Protein AF-0000000071470243 (afdb_homodimer)

Solvent-accessible surface area (backbone atoms only — not comparable to full-atom values): 47978 Å² total; per-residue (Å²): 126,78,73,71,72,51,30,79,28,43,21,45,48,42,42,22,93,70,37,24,31,41,36,42,55,81,66,89,77,67,91,73,80,92,50,64,41,38,50,66,58,50,39,47,72,61,40,50,78,47,28,65,69,22,70,52,64,35,25,65,92,39,31,35,19,58,48,28,28,52,49,55,74,66,54,81,39,63,76,78,34,78,59,33,31,39,35,43,82,47,74,35,49,64,67,55,25,61,72,37,33,86,84,31,75,69,44,64,46,27,41,38,38,35,34,32,58,49,84,71,57,77,65,51,73,36,65,67,51,34,52,49,49,33,63,73,39,51,62,87,91,56,61,80,62,58,85,58,40,32,43,50,47,72,69,54,47,50,51,52,53,51,56,60,53,73,52,70,60,40,39,35,40,32,26,42,31,83,78,28,30,77,82,37,46,65,51,29,44,33,50,45,50,29,47,77,72,62,42,41,43,33,36,47,33,56,52,44,24,64,62,45,57,46,69,35,59,63,78,78,55,56,75,55,32,31,67,61,51,50,49,50,52,51,45,48,70,68,51,55,48,94,85,48,77,47,32,30,34,39,38,13,30,28,52,18,13,29,20,49,49,40,36,36,34,73,42,24,59,69,41,72,40,35,33,37,36,27,34,38,41,50,45,43,46,54,55,13,55,51,41,17,58,72,34,70,61,15,48,70,49,50,42,52,52,53,43,51,50,56,53,45,53,49,61,77,31,37,84,39,29,44,77,31,75,73,48,32,68,67,56,50,56,50,45,74,73,62,60,82,46,63,58,52,53,28,40,60,40,54,10,57,77,68,73,41,95,28,24,66,56,40,24,59,48,46,20,39,61,73,48,53,79,39,45,39,42,46,31,40,38,37,39,26,65,37,24,51,62,37,43,59,84,61,66,59,71,58,36,34,67,30,39,39,36,43,32,29,36,23,52,53,22,8,52,67,26,33,39,22,73,88,66,47,47,54,58,33,57,52,53,35,38,55,60,60,53,49,75,51,37,56,48,31,30,33,83,52,45,45,57,85,80,72,80,73,93,76,55,47,48,64,79,121,125,77,74,70,74,49,30,78,28,44,20,45,48,42,42,23,90,70,38,25,31,40,37,43,54,82,68,89,77,69,91,72,80,93,51,64,41,38,50,66,56,50,40,47,72,62,40,49,76,47,29,66,69,22,69,51,64,35,26,66,92,39,33,34,18,58,49,28,29,51,49,55,74,66,55,82,38,64,78,78,34,78,60,33,32,40,35,44,82,46,75,36,48,65,67,55,24,63,70,39,33,87,84,31,75,68,45,64,45,29,40,35,40,36,35,33,60,47,84,71,56,76,65,53,74,36,65,66,52,35,52,51,48,33,63,72,40,52,60,86,93,57,62,80,63,58,86,58,41,33,42,51,48,72,68,55,45,51,51,53,54,53,57,60,54,73,54,71,60,40,38,35,40,32,24,41,31,82,79,28,33,78,84,36,43,68,51,29,44,33,51,44,49,30,47,76,72,61,42,43,43,32,35,46,33,54,53,44,22,65,62,45,57,48,70,36,57,64,77,78,54,56,74,55,32,30,67,60,51,49,50,51,53,52,47,48,70,69,53,56,49,93,86,49,75,48,33,30,34,39,38,13,30,28,52,18,14,29,19,48,48,40,36,35,34,74,41,24,59,72,42,72,40,35,33,36,36,29,33,38,39,50,45,42,46,54,55,11,53,50,40,17,58,72,33,71,64,16,49,71,48,52,41,51,51,54,43,50,49,55,51,45,53,50,61,76,31,38,86,40,28,43,77,30,74,74,48,32,68,67,54,51,57,50,44,74,74,63,61,82,43,64,56,50,52,28,39,61,39,53,10,57,76,66,73,40,94,30,24,66,55,42,25,59,48,46,19,38,60,71,46,52,79,39,44,40,43,46,30,41,38,38,39,25,64,36,22,52,63,39,44,60,82,60,65,59,72,59,34,32,67,29,39,40,36,44,34,29,36,22,52,52,22,8,50,66,25,34,40,24,71,88,66,48,46,55,59,32,57,52,53,35,38,55,62,60,53,50,75,52,37,56,49,30,31,33,82,52,47,45,58,86,80,72,79,74,95,76,57,46,48,68,81,124

Secondary structure (DSSP, 8-state):
-----SSEEEEEEE--SS--EEEBP--SS------EEEHHHHHHHH-GGGSTT-EEE--TT--SHHHHHHHHHH---TTTS--EEEEEEEEE-HHHHHHHTTT-TT--SEEEEEEEEE---GGGGSHHHHHHHHHHHPPTTPPPPPTTEEEPPHHHHHHHHHHHHSS---EEEEE--TT-STTSHHHHHHHHHHHHTT-EEEEEEPTT-SS----SS----TT--HHHHHHHHHHHHHH--SSS---EEEEEETHHHHHHHHHHHHHGGG---SEEEEES--S-HHHHHHHHHHSHHIIIIIHHHHHHHHHHHHHHTHHHHTTSGGG-HHHHHHHHHH--SHHHHIIIIIHHHTT-S-HHHHHHHH-GGGGGGG--S-EEEEEETT-SSS-----HHHHTT-TTEEEEEESS-TTTT-B-TTS-BHHHHHHHHHHHHGGGB--SSGGGSB-TT------SS---/-----SSEEEEEEE--SS--EEEBP--SS------EEEHHHHHHHH-GGGSTT-EEE--TT--SHHHHHHHHHH---TTTS--EEEEEEEEE-HHHHHHHTTT-TT--SEEEEEEEEE---GGGGSHHHHHHHHHHHPPTTPPPPPTTEEEPPHHHHHHHHHHHHSS---EEEEE--TT-STTSHHHHHHHHHHHHTT-EEEEEEPTT-SS----SS----TT--HHHHHHHHHHHHHH--SSS---EEEEEETHHHHHHHHHHHHHGGG---SEEEEES--S-HHHHHHHHHHSHHIIIIIHHHHHHHHHHHHHHTHHHHTTSGGG-HHHHHHHHHH--SHHHHIIIIIHHHTT-S-HHHHHHHH-GGGGGGG--S-EEEEEETT-SSS-----HHHHTT-TTEEEEEESS-TTTT-B-TTS-BHHHHHHHHHHHHGGGB--SSGGGSB-TT------SS---

InterPro domains:
  IPR000073 Alpha/beta hydrolase fold-1 [PF00561] (173-392)
  IPR012020 AB hydrolase 4 family [PIRSF005211] (62-440)
  IPR029058 Alpha/Beta hydrolase fold [G3DSA:3.40.50.1820] (148-436)
  IPR029058 Alpha/Beta hydrolase fold [SSF53474] (165-436)
  IPR050960 AB hydrolase superfamily, subfamily 4 [PTHR10794] (25-437)

Structure (mmCIF, N/CA/C/O backbone):
data_AF-0000000071470243-model_v1
#
loop_
_entity.id
_entity.type
_entity.pdbx_description
1 polymer 'AB hydrolase-1 domain-containing protein'
#
loop_
_atom_site.group_PDB
_atom_site.id
_atom_site.type_symbol
_atom_site.label_atom_id
_atom_site.label_alt_id
_atom_site.label_comp_id
_atom_site.label_asym_id
_atom_site.label_entity_id
_atom_site.label_seq_id
_atom_site.pdbx_PDB_ins_code
_atom_site.Cartn_x
_atom_site.Cartn_y
_atom_site.Cartn_z
_atom_site.occupancy
_atom_site.B_iso_or_equiv
_atom_site.auth_seq_id
_atom_site.auth_comp_id
_atom_site.auth_asym_id
_atom_site.auth_atom_id
_atom_site.pdbx_PDB_model_num
ATOM 1 N N . MET A 1 1 ? -7.582 11.367 -18.688 1 31.56 1 MET A N 1
ATOM 2 C CA . MET A 1 1 ? -8.602 12.414 -18.641 1 31.56 1 MET A CA 1
ATOM 3 C C . MET A 1 1 ? -7.973 13.789 -18.859 1 31.56 1 MET A C 1
ATOM 5 O O . MET A 1 1 ? -6.832 14.031 -18.469 1 31.56 1 MET A O 1
ATOM 9 N N . LEU A 1 2 ? -8.336 14.484 -19.797 1 37.25 2 LEU A N 1
ATOM 10 C CA . LEU A 1 2 ? -7.898 15.867 -19.953 1 37.25 2 LEU A CA 1
ATOM 11 C C . LEU A 1 2 ? -7.855 16.578 -18.609 1 37.25 2 LEU A C 1
ATOM 13 O O . LEU A 1 2 ? -8.742 16.375 -17.766 1 37.25 2 LEU A O 1
ATOM 17 N N . PRO A 1 3 ? -6.738 17.109 -18.234 1 50.72 3 PRO A N 1
ATOM 18 C CA . PRO A 1 3 ? -6.715 17.906 -17.016 1 50.72 3 PRO A CA 1
ATOM 19 C C . PRO A 1 3 ? -7.922 18.828 -16.891 1 50.72 3 PRO A C 1
ATOM 21 O O . PRO A 1 3 ? -8.461 19.297 -17.906 1 50.72 3 PRO A O 1
ATOM 24 N N . ASN A 1 4 ? -8.711 18.625 -15.93 1 57.28 4 ASN A N 1
ATOM 25 C CA . ASN A 1 4 ? -9.812 19.547 -15.68 1 57.28 4 ASN A CA 1
ATOM 26 C C . ASN A 1 4 ? -9.359 21 -15.812 1 57.28 4 ASN A C 1
ATOM 28 O O . ASN A 1 4 ? -8.438 21.438 -15.133 1 57.28 4 ASN A O 1
ATOM 32 N N . TRP A 1 5 ? -9.609 21.562 -17.016 1 68.5 5 TRP A N 1
ATOM 33 C CA . TRP A 1 5 ? -9.328 22.969 -17.297 1 68.5 5 TRP A CA 1
ATOM 34 C C . TRP A 1 5 ? -10.547 23.844 -17.016 1 68.5 5 TRP A C 1
ATOM 36 O O . TRP A 1 5 ? -11.68 23.422 -17.219 1 68.5 5 TRP A O 1
ATOM 46 N N . GLY A 1 6 ? -10.312 24.891 -16.078 1 75 6 GLY A N 1
ATOM 47 C CA . GLY A 1 6 ? -11.359 25.875 -15.875 1 75 6 GLY A CA 1
ATOM 48 C C . GLY A 1 6 ? -11.258 26.594 -14.539 1 75 6 GLY A C 1
ATOM 49 O O . GLY A 1 6 ? -10.203 26.562 -13.898 1 75 6 GLY A O 1
ATOM 50 N N . PHE A 1 7 ? -12.219 27.406 -14.266 1 80.94 7 PHE A N 1
ATOM 51 C CA . PHE A 1 7 ? -12.242 28.156 -13.008 1 80.94 7 PHE A CA 1
ATOM 52 C C . PHE A 1 7 ? -13.539 27.891 -12.25 1 80.94 7 PHE A C 1
ATOM 54 O O . PHE A 1 7 ? -13.773 28.469 -11.188 1 80.94 7 PHE A O 1
ATOM 61 N N . ARG A 1 8 ? -14.406 27.062 -12.852 1 83.12 8 ARG A N 1
ATOM 62 C CA . ARG A 1 8 ? -15.586 26.594 -12.141 1 83.12 8 ARG A CA 1
ATOM 63 C C . ARG A 1 8 ? -15.297 25.312 -11.375 1 83.12 8 ARG A C 1
ATOM 65 O O . ARG A 1 8 ? -14.977 24.281 -11.977 1 83.12 8 ARG A O 1
ATOM 72 N N . ASN A 1 9 ? -15.391 25.453 -10.109 1 90.5 9 ASN A N 1
ATOM 73 C CA . ASN A 1 9 ? -15.016 24.328 -9.242 1 90.5 9 ASN A CA 1
ATOM 74 C C . ASN A 1 9 ? -16.25 23.672 -8.625 1 90.5 9 ASN A C 1
ATOM 76 O O . ASN A 1 9 ? -17.172 24.359 -8.188 1 90.5 9 ASN A O 1
ATOM 80 N N . THR A 1 10 ? -16.344 22.391 -8.703 1 95.38 10 THR A N 1
ATOM 81 C CA . THR A 1 10 ? -17.375 21.594 -8.062 1 95.38 10 THR A CA 1
ATOM 82 C C . THR A 1 10 ? -16.797 20.703 -6.969 1 95.38 10 THR A C 1
ATOM 84 O O . THR A 1 10 ? -15.742 20.094 -7.16 1 95.38 10 THR A O 1
ATOM 87 N N . VAL A 1 11 ? -17.484 20.656 -5.852 1 97.06 11 VAL A N 1
ATOM 88 C CA . VAL A 1 11 ? -17.062 19.844 -4.723 1 97.06 11 VAL A CA 1
ATOM 89 C C . VAL A 1 11 ? -17.859 18.531 -4.703 1 97.06 11 VAL A C 1
ATOM 91 O O . VAL A 1 11 ? -19.078 18.547 -4.898 1 97.06 11 VAL A O 1
ATOM 94 N N . HIS A 1 12 ? -17.172 17.453 -4.59 1 97.88 12 HIS A N 1
ATOM 95 C CA . HIS A 1 12 ? -17.75 16.141 -4.379 1 97.88 12 HIS A CA 1
ATOM 96 C C . HIS A 1 12 ? -17.5 15.633 -2.961 1 97.88 12 HIS A C 1
ATOM 98 O O . HIS A 1 12 ? -16.344 15.5 -2.541 1 97.88 12 HIS A O 1
ATOM 104 N N . SER A 1 13 ? -18.594 15.398 -2.24 1 98.06 13 SER A N 1
ATOM 105 C CA . SER A 1 13 ? -18.438 14.961 -0.854 1 98.06 13 SER A CA 1
ATOM 106 C C . SER A 1 13 ? -18.547 13.445 -0.734 1 98.06 13 SER A C 1
ATOM 108 O O . SER A 1 13 ? -19.297 12.812 -1.481 1 98.06 13 SER A O 1
ATOM 110 N N . TYR A 1 14 ? -17.75 12.859 0.129 1 98.31 14 TYR A N 1
ATOM 111 C CA . TYR A 1 14 ? -17.75 11.438 0.448 1 98.31 14 TYR A CA 1
ATOM 112 C C . TYR A 1 14 ? -17.844 11.219 1.952 1 98.31 14 TYR A C 1
ATOM 114 O O . TYR A 1 14 ? -17.094 11.82 2.725 1 98.31 14 TYR A O 1
ATOM 122 N N . HIS A 1 15 ? -18.781 10.453 2.434 1 98 15 HIS A N 1
ATOM 123 C CA . HIS A 1 15 ? -18.969 10.062 3.824 1 98 15 HIS A CA 1
ATOM 124 C C . HIS A 1 15 ? -19.844 8.812 3.93 1 98 15 HIS A C 1
ATOM 126 O O . HIS A 1 15 ? -20.5 8.43 2.965 1 98 15 HIS A O 1
ATOM 132 N N . ALA A 1 16 ? -19.797 8.18 5.07 1 97.31 16 ALA A N 1
ATOM 133 C CA . ALA A 1 16 ? -20.578 6.969 5.293 1 97.31 16 ALA A CA 1
ATOM 134 C C . ALA A 1 16 ? -22.078 7.266 5.277 1 97.31 16 ALA A C 1
ATOM 136 O O . ALA A 1 16 ? -22.484 8.398 5.527 1 97.31 16 ALA A O 1
ATOM 137 N N . GLU A 1 17 ? -22.859 6.289 4.969 1 95.44 17 GLU A N 1
ATOM 138 C CA . GLU A 1 17 ? -24.312 6.402 5.02 1 95.44 17 GLU A CA 1
ATOM 139 C C . GLU A 1 17 ? -24.797 6.711 6.434 1 95.44 17 GLU A C 1
ATOM 141 O O . GLU A 1 17 ? -25.766 7.445 6.617 1 95.44 17 GLU A O 1
ATOM 146 N N . ASN A 1 18 ? -24.125 6.117 7.406 1 96.12 18 ASN A N 1
ATOM 147 C CA . ASN A 1 18 ? -24.438 6.336 8.812 1 96.12 18 ASN A CA 1
ATOM 148 C C . ASN A 1 18 ? -23.25 6.918 9.57 1 96.12 18 ASN A C 1
ATOM 150 O O . ASN A 1 18 ? -22.594 6.219 10.344 1 96.12 18 ASN A O 1
ATOM 154 N N . PRO A 1 19 ? -23.047 8.164 9.422 1 98.06 19 PRO A N 1
ATOM 155 C CA . PRO A 1 19 ? -21.938 8.797 10.133 1 98.06 19 PRO A CA 1
ATOM 156 C C . PRO A 1 19 ? -22.156 8.852 11.641 1 98.06 19 PRO A C 1
ATOM 158 O O . PRO A 1 19 ? -23.234 8.508 12.125 1 98.06 19 PRO A O 1
ATOM 161 N N . ILE A 1 20 ? -21.156 9.211 12.344 1 98.38 20 ILE A N 1
ATOM 162 C CA . ILE A 1 20 ? -21.234 9.406 13.781 1 98.38 20 ILE A CA 1
ATOM 163 C C . ILE A 1 20 ? -22.25 10.508 14.102 1 98.38 20 ILE A C 1
ATOM 165 O O . ILE A 1 20 ? -22.578 11.32 13.234 1 98.38 20 ILE A O 1
ATOM 169 N N . GLU A 1 21 ? -22.688 10.484 15.32 1 98.25 21 GLU A N 1
ATOM 170 C CA . GLU A 1 21 ? -23.594 11.516 15.82 1 98.25 21 GLU A CA 1
ATOM 171 C C . GLU A 1 21 ? -22.922 12.359 16.906 1 98.25 21 GLU A C 1
ATOM 173 O O . GLU A 1 21 ? -22.203 11.828 17.75 1 98.25 21 GLU A O 1
ATOM 178 N N . LEU A 1 22 ? -23.109 13.641 16.797 1 97.88 22 LEU A N 1
ATOM 179 C CA . LEU A 1 22 ? -22.516 14.609 17.703 1 97.88 22 LEU A CA 1
ATOM 180 C C . LEU A 1 22 ? -23.562 15.156 18.672 1 97.88 22 LEU A C 1
ATOM 182 O O . LEU A 1 22 ? -24.562 15.719 18.25 1 97.88 22 LEU A O 1
ATOM 186 N N . PRO A 1 23 ? -23.344 15.016 19.984 1 96.44 23 PRO A N 1
ATOM 187 C CA . PRO A 1 23 ? -24.25 15.656 20.938 1 96.44 23 PRO A CA 1
ATOM 188 C C . PRO A 1 23 ? -24.188 17.188 20.875 1 96.44 23 PRO A C 1
ATOM 190 O O . PRO A 1 23 ? -23.109 17.75 20.781 1 96.44 23 PRO A O 1
ATOM 193 N N . LEU A 1 24 ? -25.328 17.844 20.906 1 95.12 24 LEU A N 1
ATOM 194 C CA . LEU A 1 24 ? -25.406 19.312 20.875 1 95.12 24 LEU A CA 1
ATOM 195 C C . LEU A 1 24 ? -25.469 19.875 22.281 1 95.12 24 LEU A C 1
ATOM 197 O O . LEU A 1 24 ? -25.984 19.219 23.203 1 95.12 24 LEU A O 1
ATOM 201 N N . LYS A 1 25 ? -24.859 21.109 22.453 1 90.06 25 LYS A N 1
ATOM 202 C CA . LYS A 1 25 ? -24.969 21.797 23.75 1 90.06 25 LYS A CA 1
ATOM 203 C C . LYS A 1 25 ? -26.406 22.219 24.031 1 90.06 25 LYS A C 1
ATOM 205 O O . LYS A 1 25 ? -27.141 22.594 23.109 1 90.06 25 LYS A O 1
ATOM 210 N N . SER A 1 26 ? -26.953 21.844 25.312 1 77.56 26 SER A N 1
ATOM 211 C CA . SER A 1 26 ? -28.312 22.156 25.734 1 77.56 26 SER A CA 1
ATOM 212 C C . SER A 1 26 ? -28.562 23.656 25.75 1 77.56 26 SER A C 1
ATOM 214 O O . SER A 1 26 ? -27.703 24.422 26.203 1 77.56 26 SER A O 1
ATOM 216 N N . SER A 1 27 ? -29.297 24.281 25 1 59.91 27 SER A N 1
ATOM 217 C CA . SER A 1 27 ? -29.766 25.656 25.203 1 59.91 27 SER A CA 1
ATOM 218 C C . SER A 1 27 ? -30.594 25.766 26.484 1 59.91 27 SER A C 1
ATOM 220 O O . SER A 1 27 ? -31.219 24.797 26.906 1 59.91 27 SER A O 1
ATOM 222 N N . ASN A 1 28 ? -30.312 26.797 27.578 1 52.66 28 ASN A N 1
ATOM 223 C CA . ASN A 1 28 ? -31.062 27.062 28.812 1 52.66 28 ASN A CA 1
ATOM 224 C C . ASN A 1 28 ? -32.531 26.734 28.641 1 52.66 28 ASN A C 1
ATOM 226 O O . ASN A 1 28 ? -33.281 26.703 29.625 1 52.66 28 ASN A O 1
ATOM 230 N N . ASP A 1 29 ? -33.281 27.375 27.828 1 47.31 29 ASP A N 1
ATOM 231 C CA . ASP A 1 29 ? -34.75 27.406 27.984 1 47.31 29 ASP A CA 1
ATOM 232 C C . ASP A 1 29 ? -35.312 25.984 28.047 1 47.31 29 ASP A C 1
ATOM 234 O O . ASP A 1 29 ? -36.469 25.781 28.469 1 47.31 29 ASP A O 1
ATOM 238 N N . CYS A 1 30 ? -35.625 25.312 27.016 1 38.72 30 CYS A N 1
ATOM 239 C CA . CYS A 1 30 ? -36.625 24.25 26.922 1 38.72 30 CYS A CA 1
ATOM 240 C C . CYS A 1 30 ? -36.094 22.953 27.5 1 38.72 30 CYS A C 1
ATOM 242 O O . CYS A 1 30 ? -34.938 22.578 27.281 1 38.72 30 CYS A O 1
ATOM 244 N N . ALA A 1 31 ? -36.75 22.344 28.516 1 43.44 31 ALA A N 1
ATOM 245 C CA . ALA A 1 31 ? -36.781 21.062 29.219 1 43.44 31 ALA A CA 1
ATOM 246 C C . ALA A 1 31 ? -36.25 19.938 28.328 1 43.44 31 ALA A C 1
ATOM 248 O O . ALA A 1 31 ? -36.312 18.766 28.703 1 43.44 31 ALA A O 1
ATOM 249 N N . SER A 1 32 ? -36.438 19.938 26.953 1 45.91 32 SER A N 1
ATOM 250 C CA . SER A 1 32 ? -36.594 18.641 26.297 1 45.91 32 SER A CA 1
ATOM 251 C C . SER A 1 32 ? -35.219 17.969 26.125 1 45.91 32 SER A C 1
ATOM 253 O O . SER A 1 32 ? -34.188 18.609 26.234 1 45.91 32 SER A O 1
ATOM 255 N N . GLY A 1 33 ? -35.031 16.641 25.531 1 52.22 33 GLY A N 1
ATOM 256 C CA . GLY A 1 33 ? -34.188 15.484 25.344 1 52.22 33 GLY A CA 1
ATOM 257 C C . GLY A 1 33 ? -32.906 15.805 24.594 1 52.22 33 GLY A C 1
ATOM 258 O O . GLY A 1 33 ? -32.812 16.844 23.938 1 52.22 33 GLY A O 1
ATOM 259 N N . ASN A 1 34 ? -31.625 15.242 24.969 1 64.94 34 ASN A N 1
ATOM 260 C CA . ASN A 1 34 ? -30.266 15.25 24.453 1 64.94 34 ASN A CA 1
ATOM 261 C C . ASN A 1 34 ? -30.25 15.188 22.922 1 64.94 34 ASN A C 1
ATOM 263 O O . ASN A 1 34 ? -30.531 14.141 22.328 1 64.94 34 ASN A O 1
ATOM 267 N N . SER A 1 35 ? -30.203 16.359 22.203 1 89.94 35 SER A N 1
ATOM 268 C CA . SER A 1 35 ? -30.234 16.453 20.75 1 89.94 35 SER A CA 1
ATOM 269 C C . SER A 1 35 ? -28.891 16.094 20.141 1 89.94 35 SER A C 1
ATOM 271 O O . SER A 1 35 ? -27.844 16.328 20.734 1 89.94 35 SER A O 1
ATOM 273 N N . VAL A 1 36 ? -28.859 15.289 19.188 1 95.56 36 VAL A N 1
ATOM 274 C CA . VAL A 1 36 ? -27.672 14.883 18.453 1 95.56 36 VAL A CA 1
ATOM 275 C C . VAL A 1 36 ? -27.828 15.266 16.969 1 95.56 36 VAL A C 1
ATOM 277 O O . VAL A 1 36 ? -28.938 15.508 16.5 1 95.56 36 VAL A O 1
ATOM 280 N N . VAL A 1 37 ? -26.766 15.484 16.344 1 97.12 37 VAL A N 1
ATOM 281 C CA . VAL A 1 37 ? -26.75 15.734 14.906 1 97.12 37 VAL A CA 1
ATOM 282 C C . VAL A 1 37 ? -25.703 14.844 14.242 1 97.12 37 VAL A C 1
ATOM 284 O O . VAL A 1 37 ? -24.625 14.633 14.789 1 97.12 37 VAL A O 1
ATOM 287 N N . SER A 1 38 ? -26.031 14.266 13.133 1 98.06 38 SER A N 1
ATOM 288 C CA . SER A 1 38 ? -25.062 13.453 12.406 1 98.06 38 SER A CA 1
ATOM 289 C C . SER A 1 38 ? -23.984 14.312 11.758 1 98.06 38 SER A C 1
ATOM 291 O O . SER A 1 38 ? -24.25 15.469 11.406 1 98.06 38 SER A O 1
ATOM 293 N N . LEU A 1 39 ? -22.828 13.781 11.555 1 98.38 39 LEU A N 1
ATOM 294 C CA . LEU A 1 39 ? -21.688 14.539 11.055 1 98.38 39 LEU A CA 1
ATOM 295 C C . LEU A 1 39 ? -22 15.148 9.695 1 98.38 39 LEU A C 1
ATOM 297 O O . LEU A 1 39 ? -21.625 16.297 9.422 1 98.38 39 LEU A O 1
ATOM 301 N N . ASP A 1 40 ? -22.672 14.344 8.812 1 98 40 ASP A N 1
ATOM 302 C CA . ASP A 1 40 ? -22.984 14.852 7.48 1 98 40 ASP A CA 1
ATOM 303 C C . ASP A 1 40 ? -23.953 16.031 7.559 1 98 40 ASP A C 1
ATOM 305 O O . ASP A 1 40 ? -23.797 17.031 6.855 1 98 40 ASP A O 1
ATOM 309 N N . LYS A 1 41 ? -24.922 15.953 8.453 1 97.69 41 LYS A N 1
ATOM 310 C CA . LYS A 1 41 ? -25.875 17.047 8.625 1 97.69 41 LYS A CA 1
ATOM 311 C C . LYS A 1 41 ? -25.219 18.234 9.305 1 97.69 41 LYS A C 1
ATOM 313 O O . LYS A 1 41 ? -25.547 19.391 9 1 97.69 41 LYS A O 1
ATOM 318 N N . PHE A 1 42 ? -24.391 17.938 10.281 1 97.62 42 PHE A N 1
ATOM 319 C CA . PHE A 1 42 ? -23.609 19 10.922 1 97.62 42 PHE A CA 1
ATOM 320 C C . PHE A 1 42 ? -22.844 19.812 9.883 1 97.62 42 PHE A C 1
ATOM 322 O O . PHE A 1 42 ? -22.859 21.047 9.922 1 97.62 42 PHE A O 1
ATOM 329 N N . VAL A 1 43 ? -22.156 19.125 8.844 1 98.06 43 VAL A N 1
ATOM 330 C CA . VAL A 1 43 ? -21.375 19.781 7.797 1 98.06 43 VAL A CA 1
ATOM 331 C C . VAL A 1 43 ? -22.312 20.531 6.848 1 98.06 43 VAL A C 1
ATOM 333 O O . VAL A 1 43 ? -22.047 21.672 6.492 1 98.06 43 VAL A O 1
ATOM 336 N N . GLU A 1 44 ? -23.344 19.938 6.473 1 96.81 44 GLU A N 1
ATOM 337 C CA . GLU A 1 44 ? -24.281 20.547 5.531 1 96.81 44 GLU A CA 1
ATOM 338 C C . GLU A 1 44 ? -24.859 21.844 6.086 1 96.81 44 GLU A C 1
ATOM 340 O O . GLU A 1 44 ? -25.047 22.812 5.348 1 96.81 44 GLU A O 1
ATOM 345 N N . LYS A 1 45 ? -25.141 21.828 7.332 1 96.81 45 LYS A N 1
ATOM 346 C CA . LYS A 1 45 ? -25.734 22.984 7.984 1 96.81 45 LYS A CA 1
ATOM 347 C C . LYS A 1 45 ? -24.719 24.109 8.141 1 96.81 45 LYS A C 1
ATOM 349 O O . LYS A 1 45 ? -25.016 25.266 7.848 1 96.81 45 LYS A O 1
ATOM 354 N N . ASN A 1 46 ? -23.547 23.797 8.547 1 97.69 46 ASN A N 1
ATOM 355 C CA . ASN A 1 46 ? -22.609 24.797 9.016 1 97.69 46 ASN A CA 1
ATOM 356 C C . ASN A 1 46 ? -21.594 25.172 7.938 1 97.69 46 ASN A C 1
ATOM 358 O O . ASN A 1 46 ? -21.016 26.266 7.973 1 97.69 46 ASN A O 1
ATOM 362 N N . ILE A 1 47 ? -21.344 24.281 7.012 1 98.19 47 ILE A N 1
ATOM 363 C CA . ILE A 1 47 ? -20.328 24.5 5.98 1 98.19 47 ILE A CA 1
ATOM 364 C C . ILE A 1 47 ? -20.891 24.094 4.621 1 98.19 47 ILE A C 1
ATOM 366 O O . ILE A 1 47 ? -20.344 23.203 3.957 1 98.19 47 ILE A O 1
ATOM 370 N N . PRO A 1 48 ? -21.844 24.688 4.121 1 97.06 48 PRO A N 1
ATOM 371 C CA . PRO A 1 48 ? -22.484 24.312 2.859 1 97.06 48 PRO A CA 1
ATOM 372 C C . PRO A 1 48 ? -21.531 24.359 1.672 1 97.06 48 PRO A C 1
ATOM 374 O O . PRO A 1 48 ? -21.781 23.75 0.636 1 97.06 48 PRO A O 1
ATOM 377 N N . GLU A 1 49 ? -20.422 25.047 1.793 1 96.69 49 GLU A N 1
ATOM 378 C CA . GLU A 1 49 ? -19.438 25.203 0.731 1 96.69 49 GLU A CA 1
ATOM 379 C C . GLU A 1 49 ? -18.797 23.859 0.374 1 96.69 49 GLU A C 1
ATOM 381 O O . GLU A 1 49 ? -18.156 23.734 -0.671 1 96.69 49 GLU A O 1
ATOM 386 N N . ILE A 1 50 ? -18.938 22.859 1.293 1 97.94 50 ILE A N 1
ATOM 387 C CA . ILE A 1 50 ? -18.266 21.594 1.01 1 97.94 50 ILE A CA 1
ATOM 388 C C . ILE A 1 50 ? -19.312 20.484 0.883 1 97.94 50 ILE A C 1
ATOM 390 O O . ILE A 1 50 ? -18.969 19.297 0.896 1 97.94 50 ILE A O 1
ATOM 394 N N . LYS A 1 51 ? -20.594 20.812 0.826 1 97.25 51 LYS A N 1
ATOM 395 C CA . LYS A 1 51 ? -21.594 19.797 0.545 1 97.25 51 LYS A CA 1
ATOM 396 C C . LYS A 1 51 ? -21.453 19.266 -0.875 1 97.25 51 LYS A C 1
ATOM 398 O O . LYS A 1 51 ? -20.844 19.906 -1.73 1 97.25 51 LYS A O 1
ATOM 403 N N . ASP A 1 52 ? -21.953 18.078 -1.089 1 97.19 52 ASP A N 1
ATOM 404 C CA . ASP A 1 52 ? -21.875 17.469 -2.418 1 97.19 52 ASP A CA 1
ATOM 405 C C . ASP A 1 52 ? -22.547 18.375 -3.461 1 97.19 52 ASP A C 1
ATOM 407 O O . ASP A 1 52 ? -23.672 18.812 -3.264 1 97.19 52 ASP A O 1
ATOM 411 N N . GLY A 1 53 ? -21.828 18.672 -4.488 1 96.31 53 GLY A N 1
ATOM 412 C CA . GLY A 1 53 ? -22.359 19.469 -5.578 1 96.31 53 GLY A CA 1
ATOM 413 C C . GLY A 1 53 ? -22.141 20.969 -5.383 1 96.31 53 GLY A C 1
ATOM 414 O O . GLY A 1 53 ? -22.453 21.766 -6.262 1 96.31 53 GLY A O 1
ATOM 415 N N . ALA A 1 54 ? -21.594 21.344 -4.23 1 96.5 54 ALA A N 1
ATOM 416 C CA . ALA A 1 54 ? -21.312 22.75 -4.027 1 96.5 54 ALA A CA 1
ATOM 417 C C . ALA A 1 54 ? -20.344 23.281 -5.094 1 96.5 54 ALA A C 1
ATOM 419 O O . ALA A 1 54 ? -19.422 22.578 -5.508 1 96.5 54 ALA A O 1
ATOM 420 N N . ARG A 1 55 ? -20.625 24.547 -5.539 1 93.31 55 ARG A N 1
ATOM 421 C CA . ARG A 1 55 ? -19.828 25.156 -6.594 1 93.31 55 ARG A CA 1
ATOM 422 C C . ARG A 1 55 ? -19.219 26.484 -6.137 1 93.31 55 ARG A C 1
ATOM 424 O O . ARG A 1 55 ? -19.828 27.188 -5.324 1 93.31 55 ARG A O 1
ATOM 431 N N . HIS A 1 56 ? -18.047 26.719 -6.473 1 89.75 56 HIS A N 1
ATOM 432 C CA . HIS A 1 56 ? -17.406 28.016 -6.258 1 89.75 56 HIS A CA 1
ATOM 433 C C . HIS A 1 56 ? -16.438 28.344 -7.391 1 89.75 56 HIS A C 1
ATOM 435 O O . HIS A 1 56 ? -16.062 27.469 -8.172 1 89.75 56 HIS A O 1
ATOM 441 N N . TYR A 1 57 ? -16.078 29.625 -7.484 1 89.06 57 TYR A N 1
ATOM 442 C CA . TYR A 1 57 ? -15.195 30.078 -8.555 1 89.06 57 TYR A CA 1
ATOM 443 C C . TYR A 1 57 ? -13.766 30.234 -8.062 1 89.06 57 TYR A C 1
ATOM 445 O O . TYR A 1 57 ? -13.539 30.703 -6.941 1 89.06 57 TYR A O 1
ATOM 453 N N . LEU A 1 58 ? -12.867 29.922 -8.953 1 89.88 58 LEU A N 1
ATOM 454 C CA . LEU A 1 58 ? -11.445 30.156 -8.719 1 89.88 58 LEU A CA 1
ATOM 455 C C . LEU A 1 58 ? -10.906 31.234 -9.641 1 89.88 58 LEU A C 1
ATOM 457 O O . LEU A 1 58 ? -11.625 31.719 -10.523 1 89.88 58 LEU A O 1
ATOM 461 N N . LYS A 1 59 ? -9.719 31.625 -9.328 1 87.19 59 LYS A N 1
ATOM 462 C CA . LYS A 1 59 ? -9.102 32.656 -10.164 1 87.19 59 LYS A CA 1
ATOM 463 C C . LYS A 1 59 ? -8.922 32.156 -11.594 1 87.19 59 LYS A C 1
ATOM 465 O O . LYS A 1 59 ? -8.188 31.203 -11.844 1 87.19 59 LYS A O 1
ATOM 470 N N . PRO A 1 60 ? -9.445 32.812 -12.57 1 82.62 60 PRO A N 1
ATOM 471 C CA . PRO A 1 60 ? -9.469 32.312 -13.945 1 82.62 60 PRO A CA 1
ATOM 472 C C . PRO A 1 60 ? -8.078 32.219 -14.57 1 82.62 60 PRO A C 1
ATOM 474 O O . PRO A 1 60 ? -7.848 31.391 -15.445 1 82.62 60 PRO A O 1
ATOM 477 N N . THR A 1 61 ? -7.164 33.062 -14.141 1 79.12 61 THR A N 1
ATOM 478 C CA . THR A 1 61 ? -5.828 33.031 -14.727 1 79.12 61 THR A CA 1
ATOM 479 C C . THR A 1 61 ? -5.043 31.828 -14.266 1 79.12 61 THR A C 1
ATOM 481 O O . THR A 1 61 ? -4 31.5 -14.844 1 79.12 61 THR A O 1
ATOM 484 N N . LEU A 1 62 ? -5.531 31.172 -13.273 1 78.75 62 LEU A N 1
ATOM 485 C CA . LEU A 1 62 ? -4.902 29.969 -12.734 1 78.75 62 LEU A CA 1
ATOM 486 C C . LEU A 1 62 ? -5.746 28.734 -13.031 1 78.75 62 LEU A C 1
ATOM 488 O O . LEU A 1 62 ? -6.254 28.094 -12.109 1 78.75 62 LEU A O 1
ATOM 492 N N . PHE A 1 63 ? -5.746 28.328 -14.188 1 77.5 63 PHE A N 1
ATOM 493 C CA . PHE A 1 63 ? -6.797 27.453 -14.672 1 77.5 63 PHE A CA 1
ATOM 494 C C . PHE A 1 63 ? -6.359 25.984 -14.594 1 77.5 63 PHE A C 1
ATOM 496 O O . PHE A 1 63 ? -7.027 25.109 -15.141 1 77.5 63 PHE A O 1
ATOM 503 N N . THR A 1 64 ? -5.23 25.75 -13.961 1 78.31 64 THR A N 1
ATOM 504 C CA . THR A 1 64 ? -4.789 24.375 -13.711 1 78.31 64 THR A CA 1
ATOM 505 C C . THR A 1 64 ? -4.277 24.219 -12.281 1 78.31 64 THR A C 1
ATOM 507 O O . THR A 1 64 ? -3.877 25.203 -11.656 1 78.31 64 THR A O 1
ATOM 510 N N . GLY A 1 65 ? -4.332 23.031 -11.844 1 79.81 65 GLY A N 1
ATOM 511 C CA . GLY A 1 65 ? -3.764 22.75 -10.531 1 79.81 65 GLY A CA 1
ATOM 512 C C . GLY A 1 65 ? -2.299 23.125 -10.422 1 79.81 65 GLY A C 1
ATOM 513 O O . GLY A 1 65 ? -1.848 23.594 -9.375 1 79.81 65 GLY A O 1
ATOM 514 N N . THR A 1 66 ? -1.595 22.938 -11.438 1 77.94 66 THR A N 1
ATOM 515 C CA . THR A 1 66 ? -0.179 23.281 -11.469 1 77.94 66 THR A CA 1
ATOM 516 C C . THR A 1 66 ? 0.011 24.797 -11.297 1 77.94 66 THR A C 1
ATOM 518 O O . THR A 1 66 ? 0.826 25.234 -10.484 1 77.94 66 THR A O 1
ATOM 521 N N . LEU A 1 67 ? -0.735 25.547 -11.992 1 77.19 67 LEU A N 1
ATOM 522 C CA . LEU A 1 67 ? -0.622 27 -11.914 1 77.19 67 LEU A CA 1
ATOM 523 C C . LEU A 1 67 ? -1.032 27.516 -10.539 1 77.19 67 LEU A C 1
ATOM 525 O O . LEU A 1 67 ? -0.392 28.406 -9.984 1 77.19 67 LEU A O 1
ATOM 529 N N . GLN A 1 68 ? -2.094 26.984 -10.039 1 77.69 68 GLN A N 1
ATOM 530 C CA . GLN A 1 68 ? -2.525 27.328 -8.688 1 77.69 68 GLN A CA 1
ATOM 531 C C . GLN A 1 68 ? -1.434 27.016 -7.668 1 77.69 68 GLN A C 1
ATOM 533 O O . GLN A 1 68 ? -1.148 27.844 -6.793 1 77.69 68 GLN A O 1
ATOM 538 N N . THR A 1 69 ? -0.864 25.922 -7.77 1 81.38 69 THR A N 1
ATOM 539 C CA . THR A 1 69 ? 0.175 25.469 -6.848 1 81.38 69 THR A CA 1
ATOM 540 C C . THR A 1 69 ? 1.404 26.375 -6.945 1 81.38 69 THR A C 1
ATOM 542 O O . THR A 1 69 ? 1.953 26.797 -5.926 1 81.38 69 THR A O 1
ATOM 545 N N . LEU A 1 70 ? 1.825 26.719 -8.125 1 79 70 LEU A N 1
ATOM 546 C CA . LEU A 1 70 ? 2.979 27.594 -8.336 1 79 70 LEU A CA 1
ATOM 547 C C . LEU A 1 70 ? 2.727 28.984 -7.738 1 79 70 LEU A C 1
ATOM 549 O O . LEU A 1 70 ? 3.625 29.578 -7.137 1 79 70 LEU A O 1
ATOM 553 N N . HIS A 1 71 ? 1.545 29.453 -7.965 1 77.62 71 HIS A N 1
ATOM 554 C CA . HIS A 1 71 ? 1.165 30.75 -7.406 1 77.62 71 HIS A CA 1
ATOM 555 C C . HIS A 1 71 ? 1.272 30.75 -5.883 1 77.62 71 HIS A C 1
ATOM 557 O O . HIS A 1 71 ? 1.749 31.719 -5.289 1 77.62 71 HIS A O 1
ATOM 563 N N . THR A 1 72 ? 0.85 29.719 -5.316 1 79.88 72 THR A N 1
ATOM 564 C CA . THR A 1 72 ? 0.872 29.578 -3.865 1 79.88 72 THR A CA 1
ATOM 565 C C . THR A 1 72 ? 2.307 29.562 -3.346 1 79.88 72 THR A C 1
ATOM 567 O O . THR A 1 72 ? 2.609 30.172 -2.32 1 79.88 72 THR A O 1
ATOM 570 N N . PHE A 1 73 ? 3.176 29 -4.004 1 73.69 73 PHE A N 1
ATOM 571 C CA . PHE A 1 73 ? 4.543 28.844 -3.527 1 73.69 73 PHE A CA 1
ATOM 572 C C . PHE A 1 73 ? 5.363 30.094 -3.801 1 73.69 73 PHE A C 1
ATOM 574 O O . PHE A 1 73 ? 6.348 30.359 -3.105 1 73.69 73 PHE A O 1
ATOM 581 N N . LYS A 1 74 ? 4.926 30.953 -4.754 1 70.75 74 LYS A N 1
ATOM 582 C CA . LYS A 1 74 ? 5.719 32.125 -5.133 1 70.75 74 LYS A CA 1
ATOM 583 C C . LYS A 1 74 ? 5.129 33.406 -4.547 1 70.75 74 LYS A C 1
ATOM 585 O O . LYS A 1 74 ? 5.812 34.438 -4.473 1 70.75 74 LYS A O 1
ATOM 590 N N . GLY A 1 75 ? 4.031 33.375 -4.094 1 64.25 75 GLY A N 1
ATOM 591 C CA . GLY A 1 75 ? 3.357 34.594 -3.664 1 64.25 75 GLY A CA 1
ATOM 592 C C . GLY A 1 75 ? 3.838 35.094 -2.314 1 64.25 75 GLY A C 1
ATOM 593 O O . GLY A 1 75 ? 4.273 34.312 -1.473 1 64.25 75 GLY A O 1
ATOM 594 N N . ASP A 1 76 ? 4.145 36.406 -2.312 1 65.12 76 ASP A N 1
ATOM 595 C CA . ASP A 1 76 ? 4.453 37.094 -1.051 1 65.12 76 ASP A CA 1
ATOM 596 C C . ASP A 1 76 ? 3.178 37.469 -0.31 1 65.12 76 ASP A C 1
ATOM 598 O O . ASP A 1 76 ? 2.535 38.469 -0.655 1 65.12 76 ASP A O 1
ATOM 602 N N . PHE A 1 77 ? 2.84 36.656 0.628 1 68.62 77 PHE A N 1
ATOM 603 C CA . PHE A 1 77 ? 1.518 36.875 1.204 1 68.62 77 PHE A CA 1
ATOM 604 C C . PHE A 1 77 ? 1.629 37.406 2.625 1 68.62 77 PHE A C 1
ATOM 606 O O . PHE A 1 77 ? 0.639 37.438 3.361 1 68.62 77 PHE A O 1
ATOM 613 N N . HIS A 1 78 ? 2.744 37.844 2.969 1 74.81 78 HIS A N 1
ATOM 614 C CA . HIS A 1 78 ? 2.893 38.406 4.316 1 74.81 78 HIS A CA 1
ATOM 615 C C . HIS A 1 78 ? 2.146 39.719 4.461 1 74.81 78 HIS A C 1
ATOM 617 O O . HIS A 1 78 ? 1.704 40.062 5.559 1 74.81 78 HIS A O 1
ATOM 623 N N . THR A 1 79 ? 1.939 40.344 3.361 1 80 79 THR A N 1
ATOM 624 C CA . THR A 1 79 ? 1.235 41.625 3.42 1 80 79 THR A CA 1
ATOM 625 C C . THR A 1 79 ? -0.276 41.406 3.402 1 80 79 THR A C 1
ATOM 627 O O . THR A 1 79 ? -1.024 42.188 4.008 1 80 79 THR A O 1
ATOM 630 N N . LYS A 1 80 ? -0.636 40.406 2.824 1 87.56 80 LYS A N 1
ATOM 631 C CA . LYS A 1 80 ? -2.068 40.125 2.703 1 87.56 80 LYS A CA 1
ATOM 632 C C . LYS A 1 80 ? -2.652 39.656 4.027 1 87.56 80 LYS A C 1
ATOM 634 O O . LYS A 1 80 ? -3.775 40 4.387 1 87.56 80 LYS A O 1
ATOM 639 N N . TYR A 1 81 ? -1.919 38.812 4.684 1 92.56 81 TYR A N 1
ATOM 640 C CA . TYR A 1 81 ? -2.334 38.281 5.977 1 92.56 81 TYR A CA 1
ATOM 641 C C . TYR A 1 81 ? -1.379 38.719 7.082 1 92.56 81 TYR A C 1
ATOM 643 O O . TYR A 1 81 ? -0.471 37.969 7.457 1 92.56 81 TYR A O 1
ATOM 651 N N . PRO A 1 82 ? -1.611 39.844 7.668 1 92.94 82 PRO A N 1
ATOM 652 C CA . PRO A 1 82 ? -0.661 40.438 8.609 1 92.94 82 PRO A CA 1
ATOM 653 C C . PRO A 1 82 ? -0.806 39.906 10.023 1 92.94 82 PRO A C 1
ATOM 655 O O . PRO A 1 82 ? -1.036 40.656 10.969 1 92.94 82 PRO A O 1
ATOM 658 N N . VAL A 1 83 ? -0.613 38.656 10.219 1 95.62 83 VAL A N 1
ATOM 659 C CA . VAL A 1 83 ? -0.712 38 11.516 1 95.62 83 VAL A CA 1
ATOM 660 C C . VAL A 1 83 ? 0.662 37.969 12.188 1 95.62 83 VAL A C 1
ATOM 662 O O . VAL A 1 83 ? 1.688 37.906 11.5 1 95.62 83 VAL A O 1
ATOM 665 N N . TYR A 1 84 ? 0.675 38.094 13.492 1 96.31 84 TYR A N 1
ATOM 666 C CA . TYR A 1 84 ? 1.896 38.094 14.289 1 96.31 84 TYR A CA 1
ATOM 667 C C . TYR A 1 84 ? 2.012 36.812 15.094 1 96.31 84 TYR A C 1
ATOM 669 O O . TYR A 1 84 ? 1 36.219 15.469 1 96.31 84 TYR A O 1
ATOM 677 N N . PHE A 1 85 ? 3.27 36.406 15.328 1 97.38 85 PHE A N 1
ATOM 678 C CA . PHE A 1 85 ? 3.504 35.125 16.016 1 97.38 85 PHE A CA 1
ATOM 679 C C . PHE A 1 85 ? 4.527 35.312 17.141 1 97.38 85 PHE A C 1
ATOM 681 O O . PHE A 1 85 ? 5.488 36.062 16.984 1 97.38 85 PHE A O 1
ATOM 688 N N . ALA A 1 86 ? 4.289 34.688 18.25 1 97.88 86 ALA A N 1
ATOM 689 C CA . ALA A 1 86 ? 5.262 34.5 19.328 1 97.88 86 ALA A CA 1
ATOM 690 C C . ALA A 1 86 ? 5.836 33.062 19.297 1 97.88 86 ALA A C 1
ATOM 692 O O . ALA A 1 86 ? 5.098 32.094 19.422 1 97.88 86 ALA A O 1
ATOM 693 N N . ARG A 1 87 ? 7.16 32.969 19.172 1 97.94 87 ARG A N 1
ATOM 694 C CA . ARG A 1 87 ? 7.777 31.641 19.078 1 97.94 87 ARG A CA 1
ATOM 695 C C . ARG A 1 87 ? 8.273 31.172 20.438 1 97.94 87 ARG A C 1
ATOM 697 O O . ARG A 1 87 ? 8.883 31.953 21.188 1 97.94 87 ARG A O 1
ATOM 704 N N . GLU A 1 88 ? 7.945 29.984 20.766 1 97.69 88 GLU A N 1
ATOM 705 C CA . GLU A 1 88 ? 8.477 29.25 21.906 1 97.69 88 GLU A CA 1
ATOM 706 C C . GLU A 1 88 ? 9.32 28.062 21.438 1 97.69 88 GLU A C 1
ATOM 708 O O . GLU A 1 88 ? 8.945 27.344 20.516 1 97.69 88 GLU A O 1
ATOM 713 N N . ILE A 1 89 ? 10.531 27.875 22 1 96.75 89 ILE A N 1
ATOM 714 C CA . ILE A 1 89 ? 11.328 26.672 21.797 1 96.75 89 ILE A CA 1
ATOM 715 C C . ILE A 1 89 ? 10.953 25.625 22.859 1 96.75 89 ILE A C 1
ATOM 717 O O . ILE A 1 89 ? 11.008 25.906 24.062 1 96.75 89 ILE A O 1
ATOM 721 N N . VAL A 1 90 ? 10.469 24.5 22.422 1 96.94 90 VAL A N 1
ATOM 722 C CA . VAL A 1 90 ? 10.242 23.359 23.312 1 96.94 90 VAL A CA 1
ATOM 723 C C . VAL A 1 90 ? 11.445 22.422 23.266 1 96.94 90 VAL A C 1
ATOM 725 O O . VAL A 1 90 ? 11.805 21.906 22.203 1 96.94 90 VAL A O 1
ATOM 728 N N . SER A 1 91 ? 12.016 22.203 24.391 1 96.12 91 SER A N 1
ATOM 729 C CA . SER A 1 91 ? 13.227 21.406 24.469 1 96.12 91 SER A CA 1
ATOM 730 C C . SER A 1 91 ? 13.016 20.172 25.328 1 96.12 91 SER A C 1
ATOM 732 O O . SER A 1 91 ? 12.469 20.266 26.438 1 96.12 91 SER A O 1
ATOM 734 N N . LEU A 1 92 ? 13.414 19.062 24.828 1 96.62 92 LEU A N 1
ATOM 735 C CA . LEU A 1 92 ? 13.398 17.797 25.562 1 96.62 92 LEU A CA 1
ATOM 736 C C . LEU A 1 92 ? 14.812 17.219 25.672 1 96.62 92 LEU A C 1
ATOM 738 O O . LEU A 1 92 ? 15.469 16.969 24.672 1 96.62 92 LEU A O 1
ATOM 742 N N . SER A 1 93 ? 15.32 16.984 26.922 1 96.56 93 SER A N 1
ATOM 743 C CA . SER A 1 93 ? 16.609 16.328 27.141 1 96.56 93 SER A CA 1
ATOM 744 C C . SER A 1 93 ? 16.516 14.844 26.828 1 96.56 93 SER A C 1
ATOM 746 O O . SER A 1 93 ? 15.422 14.289 26.688 1 96.56 93 SER A O 1
ATOM 748 N N . HIS A 1 94 ? 17.688 14.258 26.688 1 95.44 94 HIS A N 1
ATOM 749 C CA . HIS A 1 94 ? 17.734 12.82 26.469 1 95.44 94 HIS A CA 1
ATOM 750 C C . HIS A 1 94 ? 17.078 12.07 27.625 1 95.44 94 HIS A C 1
ATOM 752 O O . HIS A 1 94 ? 16.375 11.078 27.406 1 95.44 94 HIS A O 1
ATOM 758 N N . GLU A 1 95 ? 17.297 12.562 28.781 1 96.38 95 GLU A N 1
ATOM 759 C CA . GLU A 1 95 ? 16.719 11.945 29.969 1 96.38 95 GLU A CA 1
ATOM 760 C C . GLU A 1 95 ? 15.195 12.078 29.969 1 96.38 95 GLU A C 1
ATOM 762 O O . GLU A 1 95 ? 14.484 11.117 30.266 1 96.38 95 GLU A O 1
ATOM 767 N N . GLU A 1 96 ? 14.742 13.242 29.641 1 95.62 96 GLU A N 1
ATOM 768 C CA . GLU A 1 96 ? 13.297 13.477 29.578 1 95.62 96 GLU A CA 1
ATOM 769 C C . GLU A 1 96 ? 12.633 12.594 28.531 1 95.62 96 GLU A C 1
ATOM 771 O O . GLU A 1 96 ? 11.578 12.016 28.766 1 95.62 96 GLU A O 1
ATOM 776 N N . ALA A 1 97 ? 13.234 12.516 27.359 1 95.19 97 ALA A N 1
ATOM 777 C CA . ALA A 1 97 ? 12.695 11.695 26.281 1 95.19 97 ALA A CA 1
ATOM 778 C C . ALA A 1 97 ? 12.617 10.227 26.688 1 95.19 97 ALA A C 1
ATOM 780 O O . ALA A 1 97 ? 11.641 9.539 26.375 1 95.19 97 ALA A O 1
ATOM 781 N N . LYS A 1 98 ? 13.625 9.742 27.359 1 94.38 98 LYS A N 1
ATOM 782 C CA . LYS A 1 98 ? 13.656 8.359 27.828 1 94.38 98 LYS A CA 1
ATOM 783 C C . LYS A 1 98 ? 12.539 8.102 28.828 1 94.38 98 LYS A C 1
ATOM 785 O O . LYS A 1 98 ? 11.891 7.051 28.781 1 94.38 98 LYS A O 1
ATOM 790 N N . GLU A 1 99 ? 12.297 9.078 29.672 1 94.5 99 GLU A N 1
ATOM 791 C CA . GLU A 1 99 ? 11.273 8.938 30.703 1 94.5 99 GLU A CA 1
ATOM 792 C C . GLU A 1 99 ? 9.875 8.93 30.094 1 94.5 99 GLU A C 1
ATOM 794 O O . GLU A 1 99 ? 8.961 8.297 30.625 1 94.5 99 GLU A O 1
ATOM 799 N N . LEU A 1 100 ? 9.773 9.539 28.984 1 93.31 100 LEU A N 1
ATOM 800 C CA . LEU A 1 100 ? 8.469 9.719 28.359 1 93.31 100 LEU A CA 1
ATOM 801 C C . LEU A 1 100 ? 8.133 8.547 27.453 1 93.31 100 LEU A C 1
ATOM 803 O O . LEU A 1 100 ? 6.988 8.398 27.016 1 93.31 100 LEU A O 1
ATOM 807 N N . LYS A 1 101 ? 9.023 7.598 27.125 1 88.94 101 LYS A N 1
ATOM 808 C CA . LYS A 1 101 ? 8.875 6.559 26.109 1 88.94 101 LYS A CA 1
ATOM 809 C C . LYS A 1 101 ? 7.754 5.59 26.469 1 88.94 101 LYS A C 1
ATOM 811 O O . LYS A 1 101 ? 7.184 4.934 25.594 1 88.94 101 LYS A O 1
ATOM 816 N N . GLY A 1 102 ? 7.352 5.484 27.656 1 84.19 102 GLY A N 1
ATOM 817 C CA . GLY A 1 102 ? 6.211 4.652 28 1 84.19 102 GLY A CA 1
ATOM 818 C C . GLY A 1 102 ? 4.91 5.137 27.391 1 84.19 102 GLY A C 1
ATOM 819 O O . GLY A 1 102 ? 4.125 4.336 26.875 1 84.19 102 GLY A O 1
ATOM 820 N N . THR A 1 103 ? 4.734 6.465 27.344 1 86.25 103 THR A N 1
ATOM 821 C CA . THR A 1 103 ? 3.52 7.094 26.828 1 86.25 103 THR A CA 1
ATOM 822 C C . THR A 1 103 ? 3.732 7.605 25.422 1 86.25 103 THR A C 1
ATOM 824 O O . THR A 1 103 ? 2.818 7.559 24.594 1 86.25 103 THR A O 1
ATOM 827 N N . PHE A 1 104 ? 4.949 8.062 25.219 1 89.88 104 PHE A N 1
ATOM 828 C CA . PHE A 1 104 ? 5.344 8.633 23.938 1 89.88 104 PHE A CA 1
ATOM 829 C C . PHE A 1 104 ? 6.426 7.785 23.281 1 89.88 104 PHE A C 1
ATOM 831 O O . PHE A 1 104 ? 7.602 8.156 23.297 1 89.88 104 PHE A O 1
ATOM 838 N N . LYS A 1 105 ? 6.074 6.793 22.578 1 84.31 105 LYS A N 1
ATOM 839 C CA . LYS A 1 105 ? 6.961 5.715 22.141 1 84.31 105 LYS A CA 1
ATOM 840 C C . LYS A 1 105 ? 8.008 6.227 21.156 1 84.31 105 LYS A C 1
ATOM 842 O O . LYS A 1 105 ? 9.133 5.723 21.109 1 84.31 105 LYS A O 1
ATOM 847 N N . HIS A 1 106 ? 7.656 7.273 20.438 1 85.94 106 HIS A N 1
ATOM 848 C CA . HIS A 1 106 ? 8.555 7.715 19.375 1 85.94 106 HIS A CA 1
ATOM 849 C C . HIS A 1 106 ? 9.008 9.156 19.594 1 85.94 106 HIS A C 1
ATOM 851 O O . HIS A 1 106 ? 9.398 9.844 18.656 1 85.94 106 HIS A O 1
ATOM 857 N N . ILE A 1 107 ? 8.93 9.594 20.844 1 93.12 107 ILE A N 1
ATOM 858 C CA . ILE A 1 107 ? 9.391 10.938 21.172 1 93.12 107 ILE A CA 1
ATOM 859 C C . ILE A 1 107 ? 10.922 10.977 21.125 1 93.12 107 ILE A C 1
ATOM 861 O O . ILE A 1 107 ? 11.578 10.008 21.516 1 93.12 107 ILE A O 1
ATOM 865 N N . HIS A 1 108 ? 11.453 12.039 20.641 1 93.38 108 HIS A N 1
ATOM 866 C CA . HIS A 1 108 ? 12.906 12.203 20.547 1 93.38 108 HIS A CA 1
ATOM 867 C C . HIS A 1 108 ? 13.367 13.406 21.375 1 93.38 108 HIS A C 1
ATOM 869 O O . HIS A 1 108 ? 12.625 14.375 21.516 1 93.38 108 HIS A O 1
ATOM 875 N N . ALA A 1 109 ? 14.594 13.211 21.875 1 96.19 109 ALA A N 1
ATOM 876 C CA . ALA A 1 109 ? 15.234 14.391 22.453 1 96.19 109 ALA A CA 1
ATOM 877 C C . ALA A 1 109 ? 15.477 15.461 21.391 1 96.19 109 ALA A C 1
ATOM 879 O O . ALA A 1 109 ? 15.453 15.164 20.188 1 96.19 109 ALA A O 1
ATOM 880 N N . GLY A 1 110 ? 15.703 16.656 21.891 1 96.56 110 GLY A N 1
ATOM 881 C CA . GLY A 1 110 ? 15.93 17.766 20.984 1 96.56 110 GLY A CA 1
ATOM 882 C C . GLY A 1 110 ? 14.898 18.875 21.125 1 96.56 110 GLY A C 1
ATOM 883 O O . GLY A 1 110 ? 14.297 19.031 22.188 1 96.56 110 GLY A O 1
ATOM 884 N N . GLU A 1 111 ? 14.844 19.703 20 1 95.44 111 GLU A N 1
ATOM 885 C CA . GLU A 1 111 ? 13.992 20.891 20.094 1 95.44 111 GLU A CA 1
ATOM 886 C C . GLU A 1 111 ? 13.023 20.969 18.906 1 95.44 111 GLU A C 1
ATOM 888 O O . GLU A 1 111 ? 13.344 20.516 17.812 1 95.44 111 GLU A O 1
ATOM 893 N N . PHE A 1 112 ? 11.867 21.391 19.172 1 95.94 112 PHE A N 1
ATOM 894 C CA . PHE A 1 112 ? 10.953 21.891 18.141 1 95.94 112 PHE A CA 1
ATOM 895 C C . PHE A 1 112 ? 10.312 23.203 18.578 1 95.94 112 PHE A C 1
ATOM 897 O O . PHE A 1 112 ? 10.57 23.688 19.688 1 95.94 112 PHE A O 1
ATOM 904 N N . THR A 1 113 ? 9.602 23.891 17.672 1 97.06 113 THR A N 1
ATOM 905 C CA . THR A 1 113 ? 9.148 25.234 18 1 97.06 113 THR A CA 1
ATOM 906 C C . THR A 1 113 ? 7.633 25.344 17.812 1 97.06 113 THR A C 1
ATOM 908 O O . THR A 1 113 ? 7.039 24.609 17.016 1 97.06 113 THR A O 1
ATOM 911 N N . LEU A 1 114 ? 7.074 26.156 18.578 1 98.31 114 LEU A N 1
ATOM 912 C CA . LEU A 1 114 ? 5.672 26.562 18.516 1 98.31 114 LEU A CA 1
ATOM 913 C C . LEU A 1 114 ? 5.547 28.047 18.188 1 98.31 114 LEU A C 1
ATOM 915 O O . LEU A 1 114 ? 6.215 28.875 18.812 1 98.31 114 LEU A O 1
ATOM 919 N N . ASP A 1 115 ? 4.793 28.391 17.234 1 98.56 115 ASP A N 1
ATOM 920 C CA . ASP A 1 115 ? 4.453 29.781 16.922 1 98.56 115 ASP A CA 1
ATOM 921 C C . ASP A 1 115 ? 3.014 30.094 17.328 1 98.56 115 ASP A C 1
ATOM 923 O O . ASP A 1 115 ? 2.074 29.734 16.609 1 98.56 115 ASP A O 1
ATOM 927 N N . TYR A 1 116 ? 2.84 30.797 18.422 1 98.31 116 TYR A N 1
ATOM 928 C CA . TYR A 1 116 ? 1.521 31.219 18.891 1 98.31 116 TYR A CA 1
ATOM 929 C C . TYR A 1 116 ? 1.012 32.406 18.094 1 98.31 116 TYR A C 1
ATOM 931 O O . TYR A 1 116 ? 1.721 33.406 17.938 1 98.31 116 TYR A O 1
ATOM 939 N N . LEU A 1 117 ? -0.168 32.25 17.594 1 98.06 117 LEU A N 1
ATOM 940 C CA . LEU A 1 117 ? -0.827 33.406 17 1 98.06 117 LEU A CA 1
ATOM 941 C C . LEU A 1 117 ? -1.176 34.438 18.078 1 98.06 117 LEU A C 1
ATOM 943 O O . LEU A 1 117 ? -1.825 34.094 19.078 1 98.06 117 LEU A O 1
ATOM 947 N N . VAL A 1 118 ? -0.767 35.719 17.875 1 97 118 VAL A N 1
ATOM 948 C CA . VAL A 1 118 ? -0.974 36.719 18.938 1 97 118 VAL A CA 1
ATOM 949 C C . VAL A 1 118 ? -1.523 38 18.344 1 97 118 VAL A C 1
ATOM 951 O O . VAL A 1 118 ? -1.407 38.25 17.141 1 97 118 VAL A O 1
ATOM 954 N N . ASN A 1 119 ? -2.252 38.719 19.172 1 92.19 119 ASN A N 1
ATOM 955 C CA . ASN A 1 119 ? -2.471 40.125 18.938 1 92.19 119 ASN A CA 1
ATOM 956 C C . ASN A 1 119 ? -1.356 40.969 19.562 1 92.19 119 ASN A C 1
ATOM 958 O O . ASN A 1 119 ? -1.292 41.125 20.781 1 92.19 119 ASN A O 1
ATOM 962 N N . PRO A 1 120 ? -0.501 41.469 18.719 1 87.5 120 PRO A N 1
ATOM 963 C CA . PRO A 1 120 ? 0.64 42.188 19.297 1 87.5 120 PRO A CA 1
ATOM 964 C C . PRO A 1 120 ? 0.233 43.469 20.016 1 87.5 120 PRO A C 1
ATOM 966 O O . PRO A 1 120 ? -0.747 44.094 19.641 1 87.5 120 PRO A O 1
ATOM 969 N N . PRO A 1 121 ? 1.062 43.719 21.062 1 86.62 121 PRO A N 1
ATOM 970 C CA . PRO A 1 121 ? 0.848 45.031 21.641 1 86.62 121 PRO A CA 1
ATOM 971 C C . PRO A 1 121 ? 1 46.156 20.625 1 86.62 121 PRO A C 1
ATOM 973 O O . PRO A 1 121 ? 1.707 46 19.625 1 86.62 121 PRO A O 1
ATOM 976 N N . SER A 1 122 ? 0.329 47.25 20.891 1 91.19 122 SER A N 1
ATOM 977 C CA . SER A 1 122 ? 0.291 48.375 19.969 1 91.19 122 SER A CA 1
ATOM 978 C C . SER A 1 122 ? 1.697 48.844 19.594 1 91.19 122 SER A C 1
ATOM 980 O O . SER A 1 122 ? 1.95 49.219 18.453 1 91.19 122 SER A O 1
ATOM 982 N N . GLU A 1 123 ? 2.588 48.75 20.562 1 91.88 123 GLU A N 1
ATOM 983 C CA . GLU A 1 123 ? 3.961 49.188 20.328 1 91.88 123 GLU A CA 1
ATOM 984 C C . GLU A 1 123 ? 4.648 48.344 19.266 1 91.88 123 GLU A C 1
ATOM 986 O O . GLU A 1 123 ? 5.508 48.812 18.531 1 91.88 123 GLU A O 1
ATOM 991 N N . GLU A 1 124 ? 4.242 47.156 19.188 1 91.44 124 GLU A N 1
ATOM 992 C CA . GLU A 1 124 ? 4.906 46.188 18.297 1 91.44 124 GLU A CA 1
ATOM 993 C C . GLU A 1 124 ? 4.402 46.312 16.859 1 91.44 124 GLU A C 1
ATOM 995 O O . GLU A 1 124 ? 4.934 45.688 15.953 1 91.44 124 GLU A O 1
ATOM 1000 N N . LEU A 1 125 ? 3.477 47.188 16.672 1 91.5 125 LEU A N 1
ATOM 1001 C CA . LEU A 1 125 ? 3.035 47.5 15.32 1 91.5 125 LEU A CA 1
ATOM 1002 C C . LEU A 1 125 ? 4.027 48.438 14.625 1 91.5 125 LEU A C 1
ATOM 1004 O O . LEU A 1 125 ? 4.004 48.562 13.398 1 91.5 125 LEU A O 1
ATOM 1008 N N . ASN A 1 126 ? 4.863 49.062 15.531 1 92.88 126 ASN A N 1
ATOM 1009 C CA . ASN A 1 126 ? 5.973 49.844 15.016 1 92.88 126 ASN A CA 1
ATOM 1010 C C . ASN A 1 126 ? 7.152 48.969 14.609 1 92.88 126 ASN A C 1
ATOM 1012 O O . ASN A 1 126 ? 7.695 48.25 15.43 1 92.88 126 ASN A O 1
ATOM 1016 N N . ASP A 1 127 ? 7.602 49.156 13.445 1 91.56 127 ASP A N 1
ATOM 1017 C CA . ASP A 1 127 ? 8.633 48.281 12.875 1 91.56 127 ASP A CA 1
ATOM 1018 C C . ASP A 1 127 ? 9.93 48.375 13.672 1 91.56 127 ASP A C 1
ATOM 1020 O O . ASP A 1 127 ? 10.609 47.344 13.875 1 91.56 127 ASP A O 1
ATOM 1024 N N . GLU A 1 128 ? 10.242 49.531 14 1 93.5 128 GLU A N 1
ATOM 1025 C CA . GLU A 1 128 ? 11.484 49.75 14.742 1 93.5 128 GLU A CA 1
ATOM 1026 C C . GLU A 1 128 ? 11.422 49.094 16.109 1 93.5 128 GLU A C 1
ATOM 1028 O O . GLU A 1 128 ? 12.391 48.438 16.547 1 93.5 128 GLU A O 1
ATOM 1033 N N . TYR A 1 129 ? 10.328 49.281 16.734 1 94.56 129 TYR A N 1
ATOM 1034 C CA . TYR A 1 129 ? 10.148 48.688 18.047 1 94.56 129 TYR A CA 1
ATOM 1035 C C . TYR A 1 129 ? 10.156 47.156 17.922 1 94.56 129 TYR A C 1
ATOM 1037 O O . TYR A 1 129 ? 10.781 46.469 18.734 1 94.56 129 TYR A O 1
ATOM 1045 N N . PHE A 1 130 ? 9.477 46.688 16.969 1 94.94 130 PHE A N 1
ATOM 1046 C CA . PHE A 1 130 ? 9.406 45.25 16.766 1 94.94 130 PHE A CA 1
ATOM 1047 C C . PHE A 1 130 ? 10.789 44.656 16.516 1 94.94 130 PHE A C 1
ATOM 1049 O O . PHE A 1 130 ? 11.141 43.625 17.078 1 94.94 130 PHE A O 1
ATOM 1056 N N . SER A 1 131 ? 11.523 45.312 15.68 1 94.38 131 SER A N 1
ATOM 1057 C CA . SER A 1 131 ? 12.875 44.875 15.352 1 94.38 131 SER A CA 1
ATOM 1058 C C . SER A 1 131 ? 13.766 44.844 16.594 1 94.38 131 SER A C 1
ATOM 1060 O O . SER A 1 131 ? 14.594 43.938 16.75 1 94.38 131 SER A O 1
ATOM 1062 N N . ARG A 1 132 ? 13.633 45.844 17.359 1 94.69 132 ARG A N 1
ATOM 1063 C CA . ARG A 1 132 ? 14.406 45.906 18.594 1 94.69 132 ARG A CA 1
ATOM 1064 C C . ARG A 1 132 ? 14.047 44.75 19.516 1 94.69 132 ARG A C 1
ATOM 1066 O O . ARG A 1 132 ? 14.938 44.094 20.094 1 94.69 132 ARG A O 1
ATOM 1073 N N . LYS A 1 133 ? 12.789 44.5 19.719 1 94.06 133 LYS A N 1
ATOM 1074 C CA . LYS A 1 133 ? 12.336 43.406 20.562 1 94.06 133 LYS A CA 1
ATOM 1075 C C . LYS A 1 133 ? 12.82 42.062 20.031 1 94.06 133 LYS A C 1
ATOM 1077 O O . LYS A 1 133 ? 13.141 41.156 20.797 1 94.06 133 LYS A O 1
ATOM 1082 N N . CYS A 1 134 ? 12.797 41.938 18.703 1 95.38 134 CYS A N 1
ATOM 1083 C CA . CYS A 1 134 ? 13.305 40.719 18.078 1 95.38 134 CYS A CA 1
ATOM 1084 C C . CYS A 1 134 ? 14.75 40.438 18.469 1 95.38 134 CYS A C 1
ATOM 1086 O O . CYS A 1 134 ? 15.109 39.312 18.812 1 95.38 134 CYS A O 1
ATOM 1088 N N . LYS A 1 135 ? 15.555 41.469 18.422 1 94.06 135 LYS A N 1
ATOM 1089 C CA . LYS A 1 135 ? 16.969 41.344 18.766 1 94.06 135 LYS A CA 1
ATOM 1090 C C . LYS A 1 135 ? 17.156 41.031 20.234 1 94.06 135 LYS A C 1
ATOM 1092 O O . LYS A 1 135 ? 18.031 40.25 20.609 1 94.06 135 LYS A O 1
ATOM 1097 N N . GLU A 1 136 ? 16.344 41.625 21.016 1 94.44 136 GLU A N 1
ATOM 1098 C CA . GLU A 1 136 ? 16.438 41.469 22.453 1 94.44 136 GLU A CA 1
ATOM 1099 C C . GLU A 1 136 ? 16.109 40.062 22.891 1 94.44 136 GLU A C 1
ATOM 1101 O O . GLU A 1 136 ? 16.672 39.531 23.859 1 94.44 136 GLU A O 1
ATOM 1106 N N . THR A 1 137 ? 15.219 39.438 22.219 1 95.12 137 THR A N 1
ATOM 1107 C CA . THR A 1 137 ? 14.695 38.156 22.688 1 95.12 137 THR A CA 1
ATOM 1108 C C . THR A 1 137 ? 15.281 37 21.859 1 95.12 137 THR A C 1
ATOM 1110 O O . THR A 1 137 ? 15.031 35.844 22.172 1 95.12 137 THR A O 1
ATOM 1113 N N . MET A 1 138 ? 16.047 37.281 20.891 1 93.88 138 MET A N 1
ATOM 1114 C CA . MET A 1 138 ? 16.594 36.281 20 1 93.88 138 MET A CA 1
ATOM 1115 C C . MET A 1 138 ? 17.578 35.375 20.75 1 93.88 138 MET A C 1
ATOM 1117 O O . MET A 1 138 ? 18.531 35.844 21.344 1 93.88 138 MET A O 1
ATOM 1121 N N . PRO A 1 139 ? 17.281 34.094 20.766 1 92.25 139 PRO A N 1
ATOM 1122 C CA . PRO A 1 139 ? 18.266 33.188 21.359 1 92.25 139 PRO A CA 1
ATOM 1123 C C . PRO A 1 139 ? 19.562 33.125 20.562 1 92.25 139 PRO A C 1
ATOM 1125 O O . PRO A 1 139 ? 19.562 33.281 19.344 1 92.25 139 PRO A O 1
ATOM 1128 N N . GLU A 1 140 ? 20.641 32.781 21.219 1 87.38 140 GLU A N 1
ATOM 1129 C CA . GLU A 1 140 ? 21.953 32.688 20.578 1 87.38 140 GLU A CA 1
ATOM 1130 C C . GLU A 1 140 ? 22 31.547 19.562 1 87.38 140 GLU A C 1
ATOM 1132 O O . GLU A 1 140 ? 21.562 30.438 19.844 1 87.38 140 GLU A O 1
ATOM 1137 N N . GLY A 1 141 ? 22.484 31.844 18.438 1 83.81 141 GLY A N 1
ATOM 1138 C CA . GLY A 1 141 ? 22.75 30.812 17.453 1 83.81 141 GLY A CA 1
ATOM 1139 C C . GLY A 1 141 ? 21.547 30.5 16.578 1 83.81 141 GLY A C 1
ATOM 1140 O O . GLY A 1 141 ? 21.609 29.641 15.695 1 83.81 141 GLY A O 1
ATOM 1141 N N . TYR A 1 142 ? 20.453 31.125 16.844 1 86.88 142 TYR A N 1
ATOM 1142 C CA . TYR A 1 142 ? 19.281 30.875 16.031 1 86.88 142 TYR A CA 1
ATOM 1143 C C . TYR A 1 142 ? 19.172 31.875 14.898 1 86.88 142 TYR A C 1
ATOM 1145 O O . TYR A 1 142 ? 19.656 33 15.008 1 86.88 142 TYR A O 1
ATOM 1153 N N . PRO A 1 143 ? 18.578 31.406 13.891 1 87.62 143 PRO A N 1
ATOM 1154 C CA . PRO A 1 143 ? 18.453 32.312 12.75 1 87.62 143 PRO A CA 1
ATOM 1155 C C . PRO A 1 143 ? 17.375 33.375 12.953 1 87.62 143 PRO A C 1
ATOM 1157 O O . PRO A 1 143 ? 16.5 33.219 13.805 1 87.62 143 PRO A O 1
ATOM 1160 N N . ARG A 1 144 ? 17.484 34.406 12.117 1 90.62 144 ARG A N 1
ATOM 1161 C CA . ARG A 1 144 ? 16.422 35.406 12.086 1 90.62 144 ARG A CA 1
ATOM 1162 C C . ARG A 1 144 ? 15.086 34.781 11.688 1 90.62 144 ARG A C 1
ATOM 1164 O O . ARG A 1 144 ? 15.039 33.938 10.812 1 90.62 144 ARG A O 1
ATOM 1171 N N . LEU A 1 145 ? 14.055 35.281 12.305 1 95 145 LEU A N 1
ATOM 1172 C CA . LEU A 1 145 ? 12.75 34.688 12.102 1 95 145 LEU A CA 1
ATOM 1173 C C . LEU A 1 145 ? 11.992 35.375 10.969 1 95 145 LEU A C 1
ATOM 1175 O O . LEU A 1 145 ? 12.484 36.344 10.398 1 95 145 LEU A O 1
ATOM 1179 N N . HIS A 1 146 ? 10.938 34.812 10.516 1 92.81 146 HIS A N 1
ATOM 1180 C CA . HIS A 1 146 ? 10.078 35.344 9.469 1 92.81 146 HIS A CA 1
ATOM 1181 C C . HIS A 1 146 ? 9.406 36.625 9.922 1 92.81 146 HIS A C 1
ATOM 1183 O O . HIS A 1 146 ? 9.359 36.938 11.117 1 92.81 146 HIS A O 1
ATOM 1189 N N . PRO A 1 147 ? 8.883 37.375 8.945 1 90.12 147 PRO A N 1
ATOM 1190 C CA . PRO A 1 147 ? 8.242 38.656 9.312 1 90.12 147 PRO A CA 1
ATOM 1191 C C . PRO A 1 147 ? 7.121 38.469 10.328 1 90.12 147 PRO A C 1
ATOM 1193 O O . PRO A 1 147 ? 6.355 37.5 10.242 1 90.12 147 PRO A O 1
ATOM 1196 N N . ARG A 1 148 ? 7.105 39.406 11.328 1 94.69 148 ARG A N 1
ATOM 1197 C CA . ARG A 1 148 ? 6.062 39.5 12.344 1 94.69 148 ARG A CA 1
ATOM 1198 C C . ARG A 1 148 ? 6.086 38.281 13.266 1 94.69 148 ARG A C 1
ATOM 1200 O O . ARG A 1 148 ? 5.047 37.844 13.766 1 94.69 148 ARG A O 1
ATOM 1207 N N . CYS A 1 149 ? 7.246 37.656 13.367 1 96.19 149 CYS A N 1
ATOM 1208 C CA . CYS A 1 149 ? 7.496 36.594 14.336 1 96.19 149 CYS A CA 1
ATOM 1209 C C . CYS A 1 149 ? 8.711 36.906 15.203 1 96.19 149 CYS A C 1
ATOM 1211 O O . CYS A 1 149 ? 9.727 37.375 14.695 1 96.19 149 CYS A O 1
ATOM 1213 N N . ARG A 1 150 ? 8.578 36.781 16.422 1 96.69 150 ARG A N 1
ATOM 1214 C CA . ARG A 1 150 ? 9.727 36.906 17.297 1 96.69 150 ARG A CA 1
ATOM 1215 C C . ARG A 1 150 ? 9.641 35.969 18.484 1 96.69 150 ARG A C 1
ATOM 1217 O O . ARG A 1 150 ? 8.562 35.438 18.781 1 96.69 150 ARG A O 1
ATOM 1224 N N . TYR A 1 151 ? 10.773 35.719 19.078 1 97.5 151 TYR A N 1
ATOM 1225 C CA . TYR A 1 151 ? 10.805 34.938 20.312 1 97.5 151 TYR A CA 1
ATOM 1226 C C . TYR A 1 151 ? 10.211 35.719 21.484 1 97.5 151 TYR A C 1
ATOM 1228 O O . TYR A 1 151 ? 10.477 36.906 21.641 1 97.5 151 TYR A O 1
ATOM 1236 N N . TYR A 1 152 ? 9.383 35.062 22.203 1 96.19 152 TYR A N 1
ATOM 1237 C CA . TYR A 1 152 ? 8.883 35.656 23.438 1 96.19 152 TYR A CA 1
ATOM 1238 C C . TYR A 1 152 ? 9.766 35.281 24.625 1 96.19 152 TYR A C 1
ATOM 1240 O O . TYR A 1 152 ? 10.211 34.125 24.734 1 96.19 152 TYR A O 1
ATOM 1248 N N . ALA A 1 153 ? 9.945 36.25 25.516 1 94.94 153 ALA A N 1
ATOM 1249 C CA . ALA A 1 153 ? 10.609 35.969 26.797 1 94.94 153 ALA A CA 1
ATOM 1250 C C . ALA A 1 153 ? 9.711 35.156 27.703 1 94.94 153 ALA A C 1
ATOM 1252 O O . ALA A 1 153 ? 8.492 35.094 27.516 1 94.94 153 ALA A O 1
ATOM 1253 N N . PRO A 1 154 ? 10.328 34.469 28.641 1 95.25 154 PRO A N 1
ATOM 1254 C CA . PRO A 1 154 ? 9.555 33.594 29.531 1 95.25 154 PRO A CA 1
ATOM 1255 C C . PRO A 1 154 ? 8.359 34.312 30.156 1 95.25 154 PRO A C 1
ATOM 1257 O O . PRO A 1 154 ? 7.273 33.75 30.25 1 95.25 154 PRO A O 1
ATOM 1260 N N . ASN A 1 155 ? 8.555 35.562 30.578 1 95.56 155 ASN A N 1
ATOM 1261 C CA . ASN A 1 155 ? 7.461 36.312 31.203 1 95.56 155 ASN A CA 1
ATOM 1262 C C . ASN A 1 155 ? 6.363 36.625 30.188 1 95.56 155 ASN A C 1
ATOM 1264 O O . ASN A 1 155 ? 5.18 36.625 30.531 1 95.56 155 ASN A O 1
ATOM 1268 N N . GLU A 1 156 ? 6.738 36.969 28.969 1 95.44 156 GLU A N 1
ATOM 1269 C CA . GLU A 1 156 ? 5.766 37.219 27.922 1 95.44 156 GLU A CA 1
ATOM 1270 C C . GLU A 1 156 ? 4.957 35.969 27.578 1 95.44 156 GLU A C 1
ATOM 1272 O O . GLU A 1 156 ? 3.742 36.062 27.375 1 95.44 156 GLU A O 1
ATOM 1277 N N . LEU A 1 157 ? 5.676 34.906 27.516 1 96.12 157 LEU A N 1
ATOM 1278 C CA . LEU A 1 157 ? 5.008 33.625 27.234 1 96.12 157 LEU A CA 1
ATOM 1279 C C . LEU A 1 157 ? 4.039 33.281 28.359 1 96.12 157 LEU A C 1
ATOM 1281 O O . LEU A 1 157 ? 2.939 32.781 28.094 1 96.12 157 LEU A O 1
ATOM 1285 N N . ALA A 1 158 ? 4.465 33.469 29.578 1 96.25 158 ALA A N 1
ATOM 1286 C CA . ALA A 1 158 ? 3.607 33.188 30.719 1 96.25 158 ALA A CA 1
ATOM 1287 C C . ALA A 1 158 ? 2.338 34.031 30.672 1 96.25 158 ALA A C 1
ATOM 1289 O O . ALA A 1 158 ? 1.249 33.562 31 1 96.25 158 ALA A O 1
ATOM 1290 N N . GLN A 1 159 ? 2.498 35.281 30.328 1 95.62 159 GLN A N 1
ATOM 1291 C CA . GLN A 1 159 ? 1.351 36.156 30.219 1 95.62 159 GLN A CA 1
ATOM 1292 C C . GLN A 1 159 ? 0.393 35.688 29.125 1 95.62 159 GLN A C 1
ATOM 1294 O O . GLN A 1 159 ? -0.825 35.719 29.312 1 95.62 159 GLN A O 1
ATOM 1299 N N . LEU A 1 160 ? 0.951 35.344 28 1 95.5 160 LEU A N 1
ATOM 1300 C CA . LEU A 1 160 ? 0.146 34.844 26.891 1 95.5 160 LEU A CA 1
ATOM 1301 C C . LEU A 1 160 ? -0.642 33.594 27.328 1 95.5 160 LEU A C 1
ATOM 1303 O O . LEU A 1 160 ? -1.841 33.5 27.062 1 95.5 160 LEU A O 1
ATOM 1307 N N . LYS A 1 161 ? 0.018 32.688 27.938 1 94.56 161 LYS A N 1
ATOM 1308 C CA . LYS A 1 161 ? -0.61 31.453 28.391 1 94.56 161 LYS A CA 1
ATOM 1309 C C . LYS A 1 161 ? -1.7 31.734 29.422 1 94.56 161 LYS A C 1
ATOM 1311 O O . LYS A 1 161 ? -2.738 31.078 29.438 1 94.56 161 LYS A O 1
ATOM 1316 N N . ASN A 1 162 ? -1.48 32.656 30.281 1 94.38 162 ASN A N 1
ATOM 1317 C CA . ASN A 1 162 ? -2.5 33.062 31.25 1 94.38 162 ASN A CA 1
ATOM 1318 C C . ASN A 1 162 ? -3.73 33.625 30.547 1 94.38 162 ASN A C 1
ATOM 1320 O O . ASN A 1 162 ? -4.859 33.406 31 1 94.38 162 ASN A O 1
ATOM 1324 N N . GLU A 1 163 ? -3.449 34.375 29.578 1 93.38 163 GLU A N 1
ATOM 1325 C CA . GLU A 1 163 ? -4.559 34.906 28.781 1 93.38 163 GLU A CA 1
ATOM 1326 C C . GLU A 1 163 ? -5.391 33.781 28.172 1 93.38 163 GLU A C 1
ATOM 1328 O O . GLU A 1 163 ? -6.621 33.844 28.141 1 93.38 163 GLU A O 1
ATOM 1333 N N . TRP A 1 164 ? -4.727 32.781 27.688 1 93.44 164 TRP A N 1
ATOM 1334 C CA . TRP A 1 164 ? -5.41 31.656 27.047 1 93.44 164 TRP A CA 1
ATOM 1335 C C . TRP A 1 164 ? -6.227 30.859 28.062 1 93.44 164 TRP A C 1
ATOM 1337 O O . TRP A 1 164 ? -7.164 30.156 27.688 1 93.44 164 TRP A O 1
ATOM 1347 N N . LYS A 1 165 ? -5.922 31.016 29.328 1 91.75 165 LYS A N 1
ATOM 1348 C CA . LYS A 1 165 ? -6.625 30.312 30.391 1 91.75 165 LYS A CA 1
ATOM 1349 C C . LYS A 1 165 ? -7.902 31.047 30.797 1 91.75 165 LYS A C 1
ATOM 1351 O O . LYS A 1 165 ? -8.758 30.484 31.469 1 91.75 165 LYS A O 1
ATOM 1356 N N . GLN A 1 166 ? -8.086 32.219 30.391 1 89.38 166 GLN A N 1
ATOM 1357 C CA . GLN A 1 166 ? -9.148 33.094 30.875 1 89.38 166 GLN A CA 1
ATOM 1358 C C . GLN A 1 166 ? -10.492 32.719 30.266 1 89.38 166 GLN A C 1
ATOM 1360 O O . GLN A 1 166 ? -11.547 33.094 30.766 1 89.38 166 GLN A O 1
ATOM 1365 N N . ASP A 1 167 ? -10.445 32.031 29.109 1 87.56 167 ASP A N 1
ATOM 1366 C CA . ASP A 1 167 ? -11.695 31.609 28.484 1 87.56 167 ASP A CA 1
ATOM 1367 C C . ASP A 1 167 ? -11.555 30.203 27.891 1 87.56 167 ASP A C 1
ATOM 1369 O O . ASP A 1 167 ? -10.5 29.578 28.031 1 87.56 167 ASP A O 1
ATOM 1373 N N . ASN A 1 168 ? -12.664 29.719 27.344 1 88.75 168 ASN A N 1
ATOM 1374 C CA . ASN A 1 168 ? -12.688 28.359 26.828 1 88.75 168 ASN A CA 1
ATOM 1375 C C . ASN A 1 168 ? -12.625 28.344 25.297 1 88.75 168 ASN A C 1
ATOM 1377 O O . ASN A 1 168 ? -13.227 27.484 24.656 1 88.75 168 ASN A O 1
ATOM 1381 N N . SER A 1 169 ? -11.984 29.375 24.719 1 92.12 169 SER A N 1
ATOM 1382 C CA . SER A 1 169 ? -11.852 29.391 23.266 1 92.12 169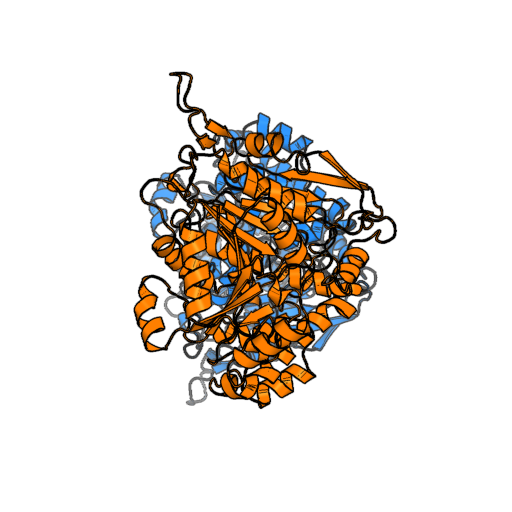 SER A CA 1
ATOM 1383 C C . SER A 1 169 ? -11.109 28.156 22.766 1 92.12 169 SER A C 1
ATOM 1385 O O . SER A 1 169 ? -10.117 27.734 23.375 1 92.12 169 SER A O 1
ATOM 1387 N N . PRO A 1 170 ? -11.609 27.578 21.734 1 94.12 170 PRO A N 1
ATOM 1388 C CA . PRO A 1 170 ? -10.922 26.406 21.203 1 94.12 170 PRO A CA 1
ATOM 1389 C C . PRO A 1 170 ? -9.477 26.688 20.797 1 94.12 170 PRO A C 1
ATOM 1391 O O . PRO A 1 170 ? -9.164 27.812 20.391 1 94.12 170 PRO A O 1
ATOM 1394 N N . ILE A 1 171 ? -8.625 25.734 20.906 1 96.88 171 ILE A N 1
ATOM 1395 C CA . ILE A 1 171 ? -7.234 25.844 20.5 1 96.88 171 ILE A CA 1
ATOM 1396 C C . ILE A 1 171 ? -6.992 24.953 19.281 1 96.88 171 ILE A C 1
ATOM 1398 O O . ILE A 1 171 ? -7.305 23.766 19.297 1 96.88 171 ILE A O 1
ATOM 1402 N N . SER A 1 172 ? -6.496 25.547 18.234 1 98.31 172 SER A N 1
ATOM 1403 C CA . SER A 1 172 ? -6.137 24.797 17.031 1 98.31 172 SER A CA 1
ATOM 1404 C C . SER A 1 172 ? -4.625 24.703 16.875 1 98.31 172 SER A C 1
ATOM 1406 O O . SER A 1 172 ? -3.91 25.703 17.016 1 98.31 172 SER A O 1
ATOM 1408 N N . ILE A 1 173 ? -4.18 23.5 16.625 1 98.69 173 ILE A N 1
ATOM 1409 C CA . ILE A 1 173 ? -2.771 23.25 16.344 1 98.69 173 ILE A CA 1
ATOM 1410 C C . ILE A 1 173 ? -2.59 22.984 14.844 1 98.69 173 ILE A C 1
ATOM 1412 O O . ILE A 1 173 ? -3.158 22.031 14.305 1 98.69 173 ILE A O 1
ATOM 1416 N N . ILE A 1 174 ? -1.782 23.812 14.203 1 98.75 174 ILE A N 1
ATOM 1417 C CA . ILE A 1 174 ? -1.542 23.672 12.773 1 98.75 174 ILE A CA 1
ATOM 1418 C C . ILE A 1 174 ? -0.207 22.969 12.539 1 98.75 174 ILE A C 1
ATOM 1420 O O . ILE A 1 174 ? 0.809 23.344 13.133 1 98.75 174 ILE A O 1
ATOM 1424 N N . LEU A 1 175 ? -0.216 21.953 11.789 1 98.5 175 LEU A N 1
ATOM 1425 C CA . LEU A 1 175 ? 0.998 21.297 11.32 1 98.5 175 LEU A CA 1
ATOM 1426 C C . LEU A 1 175 ? 1.236 21.578 9.844 1 98.5 175 LEU A C 1
ATOM 1428 O O . LEU A 1 175 ? 0.496 21.094 8.984 1 98.5 175 LEU A O 1
ATOM 1432 N N . PRO A 1 176 ? 2.303 22.312 9.539 1 97.31 176 PRO A N 1
ATOM 1433 C CA . PRO A 1 176 ? 2.611 22.656 8.141 1 97.31 176 PRO A CA 1
ATOM 1434 C C . PRO A 1 176 ? 3.146 21.453 7.359 1 97.31 176 PRO A C 1
ATOM 1436 O O . PRO A 1 176 ? 3.408 20.391 7.941 1 97.31 176 PRO A O 1
ATOM 1439 N N . GLY A 1 177 ? 3.229 21.672 6.035 1 93.62 177 GLY A N 1
ATOM 1440 C CA . GLY A 1 177 ? 3.807 20.656 5.168 1 93.62 177 GLY A CA 1
ATOM 1441 C C . GLY A 1 177 ? 5.309 20.531 5.316 1 93.62 177 GLY A C 1
ATOM 1442 O O . GLY A 1 177 ? 5.895 21.078 6.25 1 93.62 177 GLY A O 1
ATOM 1443 N N . LEU A 1 178 ? 5.805 19.781 4.18 1 88.12 178 LEU A N 1
ATOM 1444 C CA . LEU A 1 178 ? 7.246 19.578 4.16 1 88.12 178 LEU A CA 1
ATOM 1445 C C . LEU A 1 178 ? 7.992 20.906 4.031 1 88.12 178 LEU A C 1
ATOM 1447 O O . LEU A 1 178 ? 7.715 21.688 3.123 1 88.12 178 LEU A O 1
ATOM 1451 N N . ALA A 1 179 ? 8.812 21.359 4.926 1 80.12 179 ALA A N 1
ATOM 1452 C CA . ALA A 1 179 ? 9.594 22.594 4.922 1 80.12 179 ALA A CA 1
ATOM 1453 C C . ALA A 1 179 ? 8.711 23.797 5.242 1 80.12 179 ALA A C 1
ATOM 1455 O O . ALA A 1 179 ? 9.094 24.953 4.992 1 80.12 179 ALA A O 1
ATOM 1456 N N . GLY A 1 180 ? 7.523 23.5 5.629 1 88.44 180 GLY A N 1
ATOM 1457 C CA . GLY A 1 180 ? 6.578 24.578 5.816 1 88.44 180 GLY A CA 1
ATOM 1458 C C . GLY A 1 180 ? 6.711 25.266 7.168 1 88.44 180 GLY A C 1
ATOM 1459 O O . GLY A 1 180 ? 7.641 24.984 7.922 1 88.44 180 GLY A O 1
ATOM 1460 N N . GLY A 1 181 ? 5.848 26.266 7.32 1 92.81 181 GLY A N 1
ATOM 1461 C CA . GLY A 1 181 ? 5.785 27.078 8.523 1 92.81 181 GLY A CA 1
ATOM 1462 C C . GLY A 1 181 ? 4.934 28.328 8.352 1 92.81 181 GLY A C 1
ATOM 1463 O O . GLY A 1 181 ? 4.086 28.375 7.457 1 92.81 181 GLY A O 1
ATOM 1464 N N . ILE A 1 182 ? 5.168 29.234 9.219 1 93.19 182 ILE A N 1
ATOM 1465 C CA . ILE A 1 182 ? 4.32 30.422 9.289 1 93.19 182 ILE A CA 1
ATOM 1466 C C . ILE A 1 182 ? 4.602 31.328 8.094 1 93.19 182 ILE A C 1
ATOM 1468 O O . ILE A 1 182 ? 3.854 32.281 7.836 1 93.19 182 ILE A O 1
ATOM 1472 N N . GLN A 1 183 ? 5.652 31.047 7.348 1 90.44 183 GLN A N 1
ATOM 1473 C CA . GLN A 1 183 ? 5.961 31.844 6.168 1 90.44 183 GLN A CA 1
ATOM 1474 C C . GLN A 1 183 ? 5.027 31.5 5.012 1 90.44 183 GLN A C 1
ATOM 1476 O O . GLN A 1 183 ? 4.965 32.25 4.02 1 90.44 183 GLN A O 1
ATOM 1481 N N . GLU A 1 184 ? 4.375 30.406 5.129 1 90.75 184 GLU A N 1
ATOM 1482 C CA . GLU A 1 184 ? 3.52 29.953 4.035 1 90.75 184 GLU A CA 1
ATOM 1483 C C . GLU A 1 184 ? 2.191 30.703 4.031 1 90.75 184 GLU A C 1
ATOM 1485 O O . GLU A 1 184 ? 1.572 30.891 5.082 1 90.75 184 GLU A O 1
ATOM 1490 N N . ALA A 1 185 ? 1.721 31.016 2.881 1 90 185 ALA A N 1
ATOM 1491 C CA . ALA A 1 185 ? 0.492 31.797 2.723 1 90 185 ALA A CA 1
ATOM 1492 C C . ALA A 1 185 ? -0.717 31.016 3.232 1 90 185 ALA A C 1
ATOM 1494 O O . ALA A 1 185 ? -1.576 31.578 3.92 1 90 185 ALA A O 1
ATOM 1495 N N . PRO A 1 186 ? -0.823 29.75 2.918 1 91.38 186 PRO A N 1
ATOM 1496 C CA . PRO A 1 186 ? -1.988 29 3.404 1 91.38 186 PRO A CA 1
ATOM 1497 C C . PRO A 1 186 ? -2.074 28.969 4.93 1 91.38 186 PRO A C 1
ATOM 1499 O O . PRO A 1 186 ? -3.17 29.031 5.492 1 91.38 186 PRO A O 1
ATOM 1502 N N . ILE A 1 187 ? -0.965 28.891 5.562 1 95.06 187 ILE A N 1
ATOM 1503 C CA . ILE A 1 187 ? -0.932 28.875 7.02 1 95.06 187 ILE A CA 1
ATOM 1504 C C . ILE A 1 187 ? -1.359 30.234 7.566 1 95.06 187 ILE A C 1
ATOM 1506 O O . ILE A 1 187 ? -2.213 30.312 8.453 1 95.06 187 ILE A O 1
ATOM 1510 N N . ARG A 1 188 ? -0.815 31.297 7.02 1 94.94 188 ARG A N 1
ATOM 1511 C CA . ARG A 1 188 ? -1.15 32.625 7.461 1 94.94 188 ARG A CA 1
ATOM 1512 C C . ARG A 1 188 ? -2.619 32.938 7.199 1 94.94 188 ARG A C 1
ATOM 1514 O O . ARG A 1 188 ? -3.277 33.594 8.008 1 94.94 188 ARG A O 1
ATOM 1521 N N . ALA A 1 189 ? -3.117 32.5 6.055 1 95.44 189 ALA A N 1
ATOM 1522 C CA . ALA A 1 189 ? -4.523 32.719 5.723 1 95.44 189 ALA A CA 1
ATOM 1523 C C . ALA A 1 189 ? -5.438 32.062 6.746 1 95.44 189 ALA A C 1
ATOM 1525 O O . ALA A 1 189 ? -6.434 32.625 7.176 1 95.44 189 ALA A O 1
ATOM 1526 N N . THR A 1 190 ? -5.113 30.828 7.086 1 97.12 190 THR A N 1
ATOM 1527 C CA . THR A 1 190 ? -5.883 30.094 8.078 1 97.12 190 THR A CA 1
ATOM 1528 C C . THR A 1 190 ? -5.836 30.797 9.43 1 97.12 190 THR A C 1
ATOM 1530 O O . THR A 1 190 ? -6.871 30.984 10.078 1 97.12 190 THR A O 1
ATOM 1533 N N . CYS A 1 191 ? -4.66 31.203 9.836 1 97.19 191 CYS A N 1
ATOM 1534 C CA . CYS A 1 191 ? -4.484 31.906 11.102 1 97.19 191 CYS A CA 1
ATOM 1535 C C . CYS A 1 191 ? -5.293 33.188 11.117 1 97.19 191 CYS A C 1
ATOM 1537 O O . CYS A 1 191 ? -5.957 33.5 12.109 1 97.19 191 CYS A O 1
ATOM 1539 N N . TYR A 1 192 ? -5.23 33.906 10.008 1 96.38 192 TYR A N 1
ATOM 1540 C CA . TYR A 1 192 ? -5.93 35.156 9.883 1 96.38 192 TYR A CA 1
ATOM 1541 C C . TYR A 1 192 ? -7.43 35 10.062 1 96.38 192 TYR A C 1
ATOM 1543 O O . TYR A 1 192 ? -8.062 35.719 10.836 1 96.38 192 TYR A O 1
ATOM 1551 N N . LYS A 1 193 ? -7.988 34.031 9.398 1 96.44 193 LYS A N 1
ATOM 1552 C CA . LYS A 1 193 ? -9.422 33.781 9.461 1 96.44 193 LYS A CA 1
ATOM 1553 C C . LYS A 1 193 ? -9.844 33.312 10.859 1 96.44 193 LYS A C 1
ATOM 1555 O O . LYS A 1 193 ? -10.875 33.75 11.375 1 96.44 193 LYS A O 1
ATOM 1560 N N . LEU A 1 194 ? -9.078 32.438 11.461 1 96.81 194 LEU A N 1
ATOM 1561 C CA . LEU A 1 194 ? -9.406 31.938 12.781 1 96.81 194 LEU A CA 1
ATOM 1562 C C . LEU A 1 194 ? -9.297 33.031 13.828 1 96.81 194 LEU A C 1
ATOM 1564 O O . LEU A 1 194 ? -10.117 33.125 14.75 1 96.81 194 LEU A O 1
ATOM 1568 N N . GLN A 1 195 ? -8.289 33.844 13.688 1 93.75 195 GLN A N 1
ATOM 1569 C CA . GLN A 1 195 ? -8.094 34.969 14.625 1 93.75 195 GLN A CA 1
ATOM 1570 C C . GLN A 1 195 ? -9.297 35.906 14.609 1 93.75 195 GLN A C 1
ATOM 1572 O O . GLN A 1 195 ? -9.703 36.406 15.656 1 93.75 195 GLN A O 1
ATOM 1577 N N . GLN A 1 196 ? -9.812 36.156 13.469 1 93 196 GLN A N 1
ATOM 1578 C CA . GLN A 1 196 ? -10.961 37.031 13.312 1 93 196 GLN A CA 1
ATOM 1579 C C . GLN A 1 196 ? -12.172 36.5 14.07 1 93 196 GLN A C 1
ATOM 1581 O O . GLN A 1 196 ? -13.055 37.281 14.453 1 93 196 GLN A O 1
ATOM 1586 N N . LYS A 1 197 ? -12.203 35.219 14.312 1 92.62 197 LYS A N 1
ATOM 1587 C CA . LYS A 1 197 ? -13.328 34.625 15.008 1 92.62 197 LYS A CA 1
ATOM 1588 C C . LYS A 1 197 ? -12.984 34.344 16.469 1 92.62 197 LYS A C 1
ATOM 1590 O O . LYS A 1 197 ? -13.742 33.688 17.172 1 92.62 197 LYS A O 1
ATOM 1595 N N . GLY A 1 198 ? -11.805 34.75 16.922 1 90.44 198 GLY A N 1
ATOM 1596 C CA . GLY A 1 198 ? -11.43 34.656 18.312 1 90.44 198 GLY A CA 1
ATOM 1597 C C . GLY A 1 198 ? -10.836 33.312 18.703 1 90.44 198 GLY A C 1
ATOM 1598 O O . GLY A 1 198 ? -10.773 32.969 19.875 1 90.44 198 GLY A O 1
ATOM 1599 N N . HIS A 1 199 ? -10.43 32.594 17.766 1 93.44 199 HIS A N 1
ATOM 1600 C CA . HIS A 1 199 ? -9.828 31.297 18.047 1 93.44 199 HIS A CA 1
ATOM 1601 C C . HIS A 1 199 ? -8.359 31.438 18.422 1 93.44 199 HIS A C 1
ATOM 1603 O O . HIS A 1 199 ? -7.707 32.406 18.031 1 93.44 199 HIS A O 1
ATOM 1609 N N . ARG A 1 200 ? -7.926 30.531 19.234 1 96.38 200 ARG A N 1
ATOM 1610 C CA . ARG A 1 200 ? -6.512 30.453 19.578 1 96.38 200 ARG A CA 1
ATOM 1611 C C . ARG A 1 200 ? -5.793 29.438 18.703 1 96.38 200 ARG A C 1
ATOM 1613 O O . ARG A 1 200 ? -6.277 28.328 18.5 1 96.38 200 ARG A O 1
ATOM 1620 N N . VAL A 1 201 ? -4.668 29.875 18.125 1 98.25 201 VAL A N 1
ATOM 1621 C CA . VAL A 1 201 ? -3.994 29.047 17.141 1 98.25 201 VAL A CA 1
ATOM 1622 C C . VAL A 1 201 ? -2.504 28.953 17.469 1 98.25 201 VAL A C 1
ATOM 1624 O O . VAL A 1 201 ? -1.892 29.953 17.859 1 98.25 201 VAL A O 1
ATOM 1627 N N . VAL A 1 202 ? -1.978 27.812 17.375 1 98.44 202 VAL A N 1
ATOM 1628 C CA . VAL A 1 202 ? -0.542 27.578 17.484 1 98.44 202 VAL A CA 1
ATOM 1629 C C . VAL A 1 202 ? -0.057 26.75 16.297 1 98.44 202 VAL A C 1
ATOM 1631 O O . VAL A 1 202 ? -0.738 25.828 15.852 1 98.44 202 VAL A O 1
ATOM 1634 N N . VAL A 1 203 ? 1.072 27.156 15.711 1 98.69 203 VAL A N 1
ATOM 1635 C CA . VAL A 1 203 ? 1.705 26.406 14.625 1 98.69 203 VAL A CA 1
ATOM 1636 C C . VAL A 1 203 ? 2.857 25.578 15.18 1 98.69 203 VAL A C 1
ATOM 1638 O O . VAL A 1 203 ? 3.795 26.109 15.773 1 98.69 203 VAL A O 1
ATOM 1641 N N . LEU A 1 204 ? 2.721 24.297 15.055 1 98.44 204 LEU A N 1
ATOM 1642 C CA . LEU A 1 204 ? 3.773 23.375 15.453 1 98.44 204 LEU A CA 1
ATOM 1643 C C . LEU A 1 204 ? 4.742 23.125 14.297 1 98.44 204 LEU A C 1
ATOM 1645 O O . LEU A 1 204 ? 4.414 22.406 13.352 1 98.44 204 LEU A O 1
ATOM 1649 N N . ASN A 1 205 ? 5.953 23.672 14.422 1 97.12 205 ASN A N 1
ATOM 1650 C CA . ASN A 1 205 ? 6.945 23.531 13.367 1 97.12 205 ASN A CA 1
ATOM 1651 C C . ASN A 1 205 ? 7.75 22.25 13.531 1 97.12 205 ASN A C 1
ATOM 1653 O O . ASN A 1 205 ? 8.188 21.922 14.633 1 97.12 205 ASN A O 1
ATOM 1657 N N . GLN A 1 206 ? 7.895 21.594 12.43 1 94.25 206 GLN A N 1
ATOM 1658 C CA . GLN A 1 206 ? 8.742 20.391 12.445 1 94.25 206 GLN A CA 1
ATOM 1659 C C . GLN A 1 206 ? 10.188 20.75 12.773 1 94.25 206 GLN A C 1
ATOM 1661 O O . GLN A 1 206 ? 10.641 21.859 12.477 1 94.25 206 GLN A O 1
ATOM 1666 N N . ARG A 1 207 ? 10.844 19.828 13.375 1 94.25 207 ARG A N 1
ATOM 1667 C CA . ARG A 1 207 ? 12.234 20.047 13.766 1 94.25 207 ARG A CA 1
ATOM 1668 C C . ARG A 1 207 ? 13.078 20.438 12.555 1 94.25 207 ARG A C 1
ATOM 1670 O O . ARG A 1 207 ? 13.086 19.734 11.539 1 94.25 207 ARG A O 1
ATOM 1677 N N . GLY A 1 208 ? 13.711 21.578 12.648 1 92.81 208 GLY A N 1
ATOM 1678 C CA . GLY A 1 208 ? 14.578 22.047 11.57 1 92.81 208 GLY A CA 1
ATOM 1679 C C . GLY A 1 208 ? 13.852 22.891 10.539 1 92.81 208 GLY A C 1
ATOM 1680 O O . GLY A 1 208 ? 14.469 23.422 9.617 1 92.81 208 GLY A O 1
ATOM 1681 N N . CYS A 1 209 ? 12.594 23.094 10.664 1 93.81 209 CYS A N 1
ATOM 1682 C CA . CYS A 1 209 ? 11.812 23.844 9.688 1 93.81 209 CYS A CA 1
ATOM 1683 C C . CYS A 1 209 ? 11.438 25.219 10.242 1 93.81 209 CYS A C 1
ATOM 1685 O O . CYS A 1 209 ? 11.609 25.484 11.43 1 93.81 209 CYS A O 1
ATOM 1687 N N . SER A 1 210 ? 10.984 26.094 9.312 1 94.31 210 SER A N 1
ATOM 1688 C CA . SER A 1 210 ? 10.539 27.438 9.656 1 94.31 210 SER A CA 1
ATOM 1689 C C . SER A 1 210 ? 11.602 28.188 10.453 1 94.31 210 SER A C 1
ATOM 1691 O O . SER A 1 210 ? 11.312 28.734 11.516 1 94.31 210 SER A O 1
ATOM 1693 N N . ARG A 1 211 ? 12.836 28.047 10.055 1 94 211 ARG A N 1
ATOM 1694 C CA . ARG A 1 211 ? 13.984 28.734 10.641 1 94 211 ARG A CA 1
ATOM 1695 C C . ARG A 1 211 ? 14.203 28.297 12.086 1 94 211 ARG A C 1
ATOM 1697 O O . ARG A 1 211 ? 14.367 29.141 12.977 1 94 211 ARG A O 1
ATOM 1704 N N . SER A 1 212 ? 14.039 27.031 12.305 1 93.06 212 SER A N 1
ATOM 1705 C CA . SER A 1 212 ? 14.445 26.391 13.547 1 93.06 212 SER A CA 1
ATOM 1706 C C . SER A 1 212 ? 15.617 25.438 13.32 1 93.06 212 SER A C 1
ATOM 1708 O O . SER A 1 212 ? 16.016 25.203 12.18 1 93.06 212 SER A O 1
ATOM 1710 N N . LYS A 1 213 ? 16.141 24.859 14.391 1 92 213 LYS A N 1
ATOM 1711 C CA . LYS A 1 213 ? 17.344 24.031 14.297 1 92 213 LYS A CA 1
ATOM 1712 C C . LYS A 1 213 ? 17.047 22.578 14.656 1 92 213 LYS A C 1
ATOM 1714 O O . LYS A 1 213 ? 16.094 22.297 15.383 1 92 213 LYS A O 1
ATOM 1719 N N . ILE A 1 214 ? 17.844 21.719 14.031 1 95 214 ILE A N 1
ATOM 1720 C CA . ILE A 1 214 ? 17.953 20.344 14.531 1 95 214 ILE A CA 1
ATOM 1721 C C . ILE A 1 214 ? 19.047 20.266 15.594 1 95 214 ILE A C 1
ATOM 1723 O O . ILE A 1 214 ? 20.203 20.578 15.328 1 95 214 ILE A O 1
ATOM 1727 N N . THR A 1 215 ? 18.672 19.844 16.781 1 95.44 215 THR A N 1
ATOM 1728 C CA . THR A 1 215 ? 19.609 19.922 17.875 1 95.44 215 THR A CA 1
ATOM 1729 C C . THR A 1 215 ? 20.047 18.531 18.328 1 95.44 215 THR A C 1
ATOM 1731 O O . THR A 1 215 ? 20.922 18.391 19.188 1 95.44 215 THR A O 1
ATOM 1734 N N . THR A 1 216 ? 19.484 17.516 17.891 1 96.19 216 THR A N 1
ATOM 1735 C CA . THR A 1 216 ? 19.906 16.125 18.016 1 96.19 216 THR A CA 1
ATOM 1736 C C . THR A 1 216 ? 19.969 15.453 16.656 1 96.19 216 THR A C 1
ATOM 1738 O O . THR A 1 216 ? 19.359 15.922 15.695 1 96.19 216 THR A O 1
ATOM 1741 N N . PRO A 1 217 ? 20.766 14.438 16.5 1 95.56 217 PRO A N 1
ATOM 1742 C CA . PRO A 1 217 ? 20.984 13.852 15.172 1 95.56 217 PRO A CA 1
ATOM 1743 C C . PRO A 1 217 ? 19.797 13.023 14.695 1 95.56 217 PRO A C 1
ATOM 1745 O O . PRO A 1 217 ? 19.969 11.875 14.289 1 95.56 217 PRO A O 1
ATOM 1748 N N . HIS A 1 218 ? 18.672 13.703 14.695 1 93.06 218 HIS A N 1
ATOM 1749 C CA . HIS A 1 218 ? 17.422 13.086 14.242 1 93.06 218 HIS A CA 1
ATOM 1750 C C . HIS A 1 218 ? 16.609 14.062 13.406 1 93.06 218 HIS A C 1
ATOM 1752 O O . HIS A 1 218 ? 16.438 15.227 13.773 1 93.06 218 HIS A O 1
ATOM 1758 N N . MET A 1 219 ? 16.125 13.516 12.297 1 94.56 219 MET A N 1
ATOM 1759 C CA . MET A 1 219 ? 15.219 14.289 11.453 1 94.56 219 MET A CA 1
ATOM 1760 C C . MET A 1 219 ? 13.789 13.773 11.586 1 94.56 219 MET A C 1
ATOM 1762 O O . MET A 1 219 ? 13.57 12.594 11.875 1 94.56 219 MET A O 1
ATOM 1766 N N . PHE A 1 220 ? 12.844 14.633 11.367 1 94.31 220 PHE A N 1
ATOM 1767 C CA . PHE A 1 220 ? 11.453 14.219 11.469 1 94.31 220 PHE A CA 1
ATOM 1768 C C . PHE A 1 220 ? 11.047 13.359 10.273 1 94.31 220 PHE A C 1
ATOM 1770 O O . PHE A 1 220 ? 11.633 13.484 9.195 1 94.31 220 PHE A O 1
ATOM 1777 N N . THR A 1 221 ? 10.078 12.461 10.469 1 95.44 221 THR A N 1
ATOM 1778 C CA . THR A 1 221 ? 9.523 11.57 9.453 1 95.44 221 THR A CA 1
ATOM 1779 C C . THR A 1 221 ? 8 11.594 9.484 1 95.44 221 THR A C 1
ATOM 1781 O O . THR A 1 221 ? 7.402 12.234 10.352 1 95.44 221 THR A O 1
ATOM 1784 N N . GLY A 1 222 ? 7.387 10.93 8.539 1 95.19 222 GLY A N 1
ATOM 1785 C CA . GLY A 1 222 ? 5.938 10.82 8.5 1 95.19 222 GLY A CA 1
ATOM 1786 C C . GLY A 1 222 ? 5.367 10.031 9.664 1 95.19 222 GLY A C 1
ATOM 1787 O O . GLY A 1 222 ? 4.164 10.086 9.922 1 95.19 222 GLY A O 1
ATOM 1788 N N . LEU A 1 223 ? 6.215 9.375 10.398 1 94.38 223 LEU A N 1
ATOM 1789 C CA . LEU A 1 223 ? 5.77 8.531 11.508 1 94.38 223 LEU A CA 1
ATOM 1790 C C . LEU A 1 223 ? 5.973 9.234 12.844 1 94.38 223 LEU A C 1
ATOM 1792 O O . LEU A 1 223 ? 5.555 8.727 13.883 1 94.38 223 LEU A O 1
ATOM 1796 N N . ASP A 1 224 ? 6.559 10.422 12.812 1 93.81 224 ASP A N 1
ATOM 1797 C CA . ASP A 1 224 ? 6.777 11.195 14.031 1 93.81 224 ASP A CA 1
ATOM 1798 C C . ASP A 1 224 ? 5.516 11.961 14.422 1 93.81 224 ASP A C 1
ATOM 1800 O O . ASP A 1 224 ? 5.289 13.078 13.961 1 93.81 224 ASP A O 1
ATOM 1804 N N . THR A 1 225 ? 4.816 11.406 15.367 1 95.5 225 THR A N 1
ATOM 1805 C CA . THR A 1 225 ? 3.553 12 15.773 1 95.5 225 THR A CA 1
ATOM 1806 C C . THR A 1 225 ? 3.617 12.453 17.234 1 95.5 225 THR A C 1
ATOM 1808 O O . THR A 1 225 ? 2.727 13.164 17.703 1 95.5 225 THR A O 1
ATOM 1811 N N . ASP A 1 226 ? 4.691 12.172 17.891 1 96 226 ASP A N 1
ATOM 1812 C CA . ASP A 1 226 ? 4.707 12.32 19.328 1 96 226 ASP A CA 1
ATOM 1813 C C . ASP A 1 226 ? 4.93 13.773 19.734 1 96 226 ASP A C 1
ATOM 1815 O O . ASP A 1 226 ? 4.586 14.18 20.844 1 96 226 ASP A O 1
ATOM 1819 N N . ASP A 1 227 ? 5.559 14.586 18.828 1 96.56 227 ASP A N 1
ATOM 1820 C CA . ASP A 1 227 ? 5.605 16.016 19.156 1 96.56 227 ASP A CA 1
ATOM 1821 C C . ASP A 1 227 ? 4.199 16.594 19.297 1 96.56 227 ASP A C 1
ATOM 1823 O O . ASP A 1 227 ? 3.928 17.359 20.219 1 96.56 227 ASP A O 1
ATOM 1827 N N . LEU A 1 228 ? 3.342 16.234 18.359 1 97.69 228 LEU A N 1
ATOM 1828 C CA . LEU A 1 228 ? 1.948 16.656 18.453 1 97.69 228 LEU A CA 1
ATOM 1829 C C . LEU A 1 228 ? 1.293 16.109 19.719 1 97.69 228 LEU A C 1
ATOM 1831 O O . LEU A 1 228 ? 0.606 16.844 20.422 1 97.69 228 LEU A O 1
ATOM 1835 N N . LYS A 1 229 ? 1.493 14.836 19.953 1 97.69 229 LYS A N 1
ATOM 1836 C CA . LYS A 1 229 ? 0.93 14.211 21.141 1 97.69 229 LYS A CA 1
ATOM 1837 C C . LYS A 1 229 ? 1.394 14.914 22.406 1 97.69 229 LYS A C 1
ATOM 1839 O O . LYS A 1 229 ? 0.592 15.18 23.312 1 97.69 229 LYS A O 1
ATOM 1844 N N . TYR A 1 230 ? 2.654 15.188 22.422 1 97.25 230 TYR A N 1
ATOM 1845 C CA . TYR A 1 230 ? 3.256 15.852 23.578 1 97.25 230 TYR A CA 1
ATOM 1846 C C . TYR A 1 230 ? 2.607 17.203 23.844 1 97.25 230 TYR A C 1
ATOM 1848 O O . TYR A 1 230 ? 2.234 17.516 24.969 1 97.25 230 TYR A O 1
ATOM 1856 N N . ILE A 1 231 ? 2.451 17.984 22.844 1 97.12 231 ILE A N 1
ATOM 1857 C CA . ILE A 1 231 ? 1.897 19.328 22.984 1 97.12 231 ILE A CA 1
ATOM 1858 C C . ILE A 1 231 ? 0.423 19.234 23.375 1 97.12 231 ILE A C 1
ATOM 1860 O O . ILE A 1 231 ? -0.07 20.047 24.156 1 97.12 231 ILE A O 1
ATOM 1864 N N . LEU A 1 232 ? -0.292 18.281 22.812 1 96.75 232 LEU A N 1
ATOM 1865 C CA . LEU A 1 232 ? -1.7 18.109 23.156 1 96.75 232 LEU A CA 1
ATOM 1866 C C . LEU A 1 232 ? -1.869 17.797 24.641 1 96.75 232 LEU A C 1
ATOM 1868 O O . LEU A 1 232 ? -2.758 18.344 25.297 1 96.75 232 LEU A O 1
ATOM 1872 N N . HIS A 1 233 ? -1.058 16.969 25.141 1 95.56 233 HIS A N 1
ATOM 1873 C CA . HIS A 1 233 ? -1.119 16.641 26.562 1 95.56 233 HIS A CA 1
ATOM 1874 C C . HIS A 1 233 ? -0.748 17.828 27.422 1 95.56 233 HIS A C 1
ATOM 1876 O O . HIS A 1 233 ? -1.41 18.109 28.438 1 95.56 233 HIS A O 1
ATOM 1882 N N . LYS A 1 234 ? 0.285 18.453 27 1 95.12 234 LYS A N 1
ATOM 1883 C CA . LYS A 1 234 ? 0.703 19.656 27.734 1 95.12 234 LYS A CA 1
ATOM 1884 C C . LYS A 1 234 ? -0.413 20.703 27.766 1 95.12 234 LYS A C 1
ATOM 1886 O O . LYS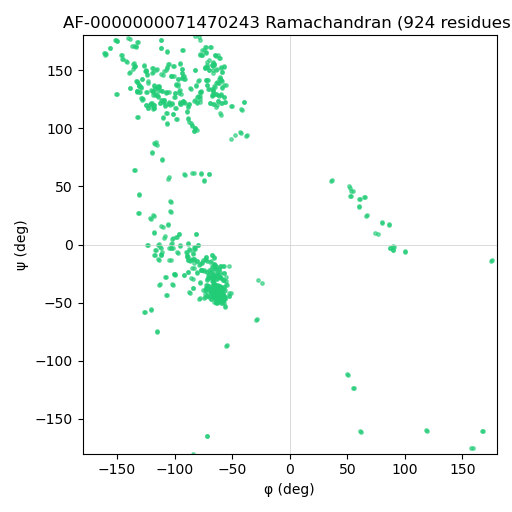 A 1 234 ? -0.694 21.281 28.812 1 95.12 234 LYS A O 1
ATOM 1891 N N . PHE A 1 235 ? -0.993 20.953 26.625 1 95.81 235 PHE A N 1
ATOM 1892 C CA . PHE A 1 235 ? -2.055 21.938 26.516 1 95.81 235 PHE A CA 1
ATOM 1893 C C . PHE A 1 235 ? -3.281 21.516 27.312 1 95.81 235 PHE A C 1
ATOM 1895 O O . PHE A 1 235 ? -3.939 22.344 27.938 1 95.81 235 PHE A O 1
ATOM 1902 N N . HIS A 1 236 ? -3.602 20.266 27.219 1 92.44 236 HIS A N 1
ATOM 1903 C CA . HIS A 1 236 ? -4.727 19.75 28 1 92.44 236 HIS A CA 1
ATOM 1904 C C . HIS A 1 236 ? -4.52 20 29.5 1 92.44 236 HIS A C 1
ATOM 1906 O O . HIS A 1 236 ? -5.441 20.422 30.188 1 92.44 236 HIS A O 1
ATOM 1912 N N . ASP A 1 237 ? -3.389 19.766 29.984 1 92.31 237 ASP A N 1
ATOM 1913 C CA . ASP A 1 237 ? -3.062 19.953 31.391 1 92.31 237 ASP A CA 1
ATOM 1914 C C . ASP A 1 237 ? -3.09 21.438 31.766 1 92.31 237 ASP A C 1
ATOM 1916 O O . ASP A 1 237 ? -3.557 21.812 32.844 1 92.31 237 ASP A O 1
ATOM 1920 N N . GLU A 1 238 ? -2.646 22.188 30.859 1 92.75 238 GLU A N 1
ATOM 1921 C CA . GLU A 1 238 ? -2.449 23.609 31.156 1 92.75 238 GLU A CA 1
ATOM 1922 C C . GLU A 1 238 ? -3.75 24.391 30.984 1 92.75 238 GLU A C 1
ATOM 1924 O O . GLU A 1 238 ? -3.992 25.359 31.703 1 92.75 238 GLU A O 1
ATOM 1929 N N . TYR A 1 239 ? -4.496 23.984 29.969 1 91.31 239 TYR A N 1
ATOM 1930 C CA . TYR A 1 239 ? -5.594 24.875 29.594 1 91.31 239 TYR A CA 1
ATOM 1931 C C . TYR A 1 239 ? -6.941 24.234 29.891 1 91.31 239 TYR A C 1
ATOM 1933 O O . TYR A 1 239 ? -7.992 24.828 29.641 1 91.31 239 TYR A O 1
ATOM 1941 N N . GLU A 1 240 ? -6.922 23.062 30.359 1 82.06 240 GLU A N 1
ATOM 1942 C CA . GLU A 1 240 ? -8.203 22.469 30.734 1 82.06 240 GLU A CA 1
ATOM 1943 C C . GLU A 1 240 ? -8.867 23.25 31.859 1 82.06 240 GLU A C 1
ATOM 1945 O O . GLU A 1 240 ? -8.188 23.719 32.781 1 82.06 240 GLU A O 1
ATOM 1950 N N . LEU A 1 241 ? -10.125 23.312 31.625 1 76.56 241 LEU A N 1
ATOM 1951 C CA . LEU A 1 241 ? -10.93 24.031 32.625 1 76.56 241 LEU A CA 1
ATOM 1952 C C . LEU A 1 241 ? -11.836 23.094 33.375 1 76.56 241 LEU A C 1
ATOM 1954 O O . LEU A 1 241 ? -12.25 22.047 32.844 1 76.56 241 LEU A O 1
ATOM 1958 N N . ASP A 1 242 ? -12.062 23.391 34.594 1 69.25 242 ASP A N 1
ATOM 1959 C CA . ASP A 1 242 ? -12.844 22.531 35.469 1 69.25 242 ASP A CA 1
ATOM 1960 C C . ASP A 1 242 ? -14.305 22.469 35.031 1 69.25 242 ASP A C 1
ATOM 1962 O O . ASP A 1 242 ? -14.93 21.406 35.094 1 69.25 242 ASP A O 1
ATOM 1966 N N . ASP A 1 243 ? -14.727 23.422 34.531 1 70.94 243 ASP A N 1
ATOM 1967 C CA . ASP A 1 243 ? -16.172 23.484 34.406 1 70.94 243 ASP A CA 1
ATOM 1968 C C . ASP A 1 243 ? -16.594 23.391 32.938 1 70.94 243 ASP A C 1
ATOM 1970 O O . ASP A 1 243 ? -17.781 23.328 32.625 1 70.94 243 ASP A O 1
ATOM 1974 N N . GLU A 1 244 ? -15.664 23.438 32.062 1 78.81 244 GLU A N 1
ATOM 1975 C CA . GLU A 1 244 ? -16.031 23.453 30.641 1 78.81 244 GLU A CA 1
ATOM 1976 C C . GLU A 1 244 ? -15.102 22.562 29.812 1 78.81 244 GLU A C 1
ATOM 1978 O O . GLU A 1 244 ? -13.922 22.438 30.141 1 78.81 244 GLU A O 1
ATOM 1983 N N . LYS A 1 245 ? -15.68 22 28.766 1 84 245 LYS A N 1
ATOM 1984 C CA . LYS A 1 245 ? -14.914 21.172 27.844 1 84 245 LYS A CA 1
ATOM 1985 C C . LYS A 1 245 ? -14.195 22.031 26.812 1 84 245 LYS A C 1
ATOM 1987 O O . LYS A 1 245 ? -14.812 22.5 25.844 1 84 245 LYS A O 1
ATOM 1992 N N . ARG A 1 246 ? -12.961 22.281 27.062 1 92 246 ARG A N 1
ATOM 1993 C CA . ARG A 1 246 ? -12.211 22.984 26.031 1 92 246 ARG A CA 1
ATOM 1994 C C . ARG A 1 246 ? -11.945 22.078 24.828 1 92 246 ARG A C 1
ATOM 1996 O O . ARG A 1 246 ? -11.594 20.922 25 1 92 246 ARG A O 1
ATOM 2003 N N . GLN A 1 247 ? -12.117 22.641 23.703 1 95.94 247 GLN A N 1
ATOM 2004 C CA . GLN A 1 247 ? -11.945 21.875 22.469 1 95.94 247 GLN A CA 1
ATOM 2005 C C . GLN A 1 247 ? -10.555 22.094 21.875 1 95.94 247 GLN A C 1
ATOM 2007 O O . GLN A 1 247 ? -10.031 23.219 21.906 1 95.94 247 GLN A O 1
ATOM 2012 N N . PHE A 1 248 ? -9.93 21.047 21.406 1 97.25 248 PHE A N 1
ATOM 2013 C CA . PHE A 1 248 ? -8.648 21.047 20.719 1 97.25 248 PHE A CA 1
ATOM 2014 C C . PHE A 1 248 ? -8.805 20.5 19.297 1 97.25 248 PHE A C 1
ATOM 2016 O O . PHE A 1 248 ? -9.414 19.453 19.094 1 97.25 248 PHE A O 1
ATOM 2023 N N . HIS A 1 249 ? -8.328 21.219 18.312 1 98.5 249 HIS A N 1
ATOM 2024 C CA . HIS A 1 249 ? -8.398 20.812 16.922 1 98.5 249 HIS A CA 1
ATOM 2025 C C . HIS A 1 249 ? -7.012 20.781 16.281 1 98.5 249 HIS A C 1
ATOM 2027 O O . HIS A 1 249 ? -6.121 21.531 16.688 1 98.5 249 HIS A O 1
ATOM 2033 N N . ALA A 1 250 ? -6.789 19.875 15.375 1 98.81 250 ALA A N 1
ATOM 2034 C CA . ALA A 1 250 ? -5.566 19.844 14.578 1 98.81 250 ALA A CA 1
ATOM 2035 C C . ALA A 1 250 ? -5.859 20.109 13.102 1 98.81 250 ALA A C 1
ATOM 2037 O O . ALA A 1 250 ? -6.863 19.641 12.562 1 98.81 250 ALA A O 1
ATOM 2038 N N . ILE A 1 251 ? -5.043 20.938 12.523 1 98.81 251 ILE A N 1
ATOM 2039 C CA . ILE A 1 251 ? -5.129 21.281 11.109 1 98.81 251 ILE A CA 1
ATOM 2040 C C . ILE A 1 251 ? -3.803 20.969 10.422 1 98.81 251 ILE A C 1
ATOM 2042 O O . ILE A 1 251 ? -2.762 21.516 10.781 1 98.81 251 ILE A O 1
ATOM 2046 N N . GLY A 1 252 ? -3.85 20.078 9.5 1 98.5 252 GLY A N 1
ATOM 2047 C CA . GLY A 1 252 ? -2.627 19.688 8.812 1 98.5 252 GLY A CA 1
ATOM 2048 C C . GLY A 1 252 ? -2.654 19.984 7.324 1 98.5 252 GLY A C 1
ATOM 2049 O O . GLY A 1 252 ? -3.668 19.766 6.664 1 98.5 252 GLY A O 1
ATOM 2050 N N . TYR A 1 253 ? -1.562 20.5 6.816 1 97.56 253 TYR A N 1
ATOM 2051 C CA . TYR A 1 253 ? -1.39 20.766 5.391 1 97.56 253 TYR A CA 1
ATOM 2052 C C . TYR A 1 253 ? -0.357 19.812 4.785 1 97.56 253 TYR A C 1
ATOM 2054 O O . TYR A 1 253 ? 0.753 19.688 5.305 1 97.56 253 TYR A O 1
ATOM 2062 N N . SER A 1 254 ? -0.717 19.203 3.635 1 96.94 254 SER A N 1
ATOM 2063 C CA . SER A 1 254 ? 0.221 18.359 2.906 1 96.94 254 SER A CA 1
ATOM 2064 C C . SER A 1 254 ? 0.868 17.328 3.828 1 96.94 254 SER A C 1
ATOM 2066 O O . SER A 1 254 ? 0.173 16.547 4.473 1 96.94 254 SER A O 1
ATOM 2068 N N . PHE A 1 255 ? 2.154 17.391 4.121 1 97.06 255 PHE A N 1
ATOM 2069 C CA . PHE A 1 255 ? 2.9 16.469 4.969 1 97.06 255 PHE A CA 1
ATOM 2070 C C . PHE A 1 255 ? 2.416 16.547 6.41 1 97.06 255 PHE A C 1
ATOM 2072 O O . PHE A 1 255 ? 2.361 15.523 7.105 1 97.06 255 PHE A O 1
ATOM 2079 N N . GLY A 1 256 ? 2.08 17.75 6.898 1 98 256 GLY A N 1
ATOM 2080 C CA . GLY A 1 256 ? 1.529 17.891 8.234 1 98 256 GLY A CA 1
ATOM 2081 C C . GLY A 1 256 ? 0.217 17.156 8.43 1 98 256 GLY A C 1
ATOM 2082 O O . GLY A 1 256 ? -0.054 16.641 9.508 1 98 256 GLY A O 1
ATOM 2083 N N . GLY A 1 257 ? -0.6 17.172 7.352 1 98.38 257 GLY A N 1
ATOM 2084 C CA . GLY A 1 257 ? -1.829 16.391 7.391 1 98.38 257 GLY A CA 1
ATOM 2085 C C . GLY A 1 257 ? -1.589 14.898 7.465 1 98.38 257 GLY A C 1
ATOM 2086 O O . GLY A 1 257 ? -2.33 14.172 8.141 1 98.38 257 GLY A O 1
ATOM 2087 N N . LEU A 1 258 ? -0.583 14.461 6.77 1 98 258 LEU A N 1
ATOM 2088 C CA . LEU A 1 258 ? -0.184 13.055 6.844 1 98 258 LEU A CA 1
ATOM 2089 C C . LEU A 1 258 ? 0.212 12.68 8.266 1 98 258 LEU A C 1
ATOM 2091 O O . LEU A 1 258 ? -0.182 11.625 8.766 1 98 258 LEU A O 1
ATOM 2095 N N . GLN A 1 259 ? 0.94 13.508 8.961 1 97.56 259 GLN A N 1
ATOM 2096 C CA . GLN A 1 259 ? 1.349 13.234 10.336 1 97.56 259 GLN A CA 1
ATOM 2097 C C . GLN A 1 259 ? 0.145 13.211 11.273 1 97.56 259 GLN A C 1
ATOM 2099 O O . GLN A 1 259 ? 0.081 12.383 12.188 1 97.56 259 GLN A O 1
ATOM 2104 N N . ILE A 1 260 ? -0.77 14.125 11.023 1 98.56 260 ILE A N 1
ATOM 2105 C CA . ILE A 1 260 ? -1.976 14.148 11.844 1 98.56 260 ILE A CA 1
ATOM 2106 C C . ILE A 1 260 ? -2.771 12.859 11.633 1 98.56 260 ILE A C 1
ATOM 2108 O O . ILE A 1 260 ? -3.248 12.258 12.594 1 98.56 260 ILE A O 1
ATOM 2112 N N . ALA A 1 261 ? -2.91 12.453 10.375 1 98.38 261 ALA A N 1
ATOM 2113 C CA . ALA A 1 261 ? -3.621 11.203 10.094 1 98.38 261 ALA A CA 1
ATOM 2114 C C . ALA A 1 261 ? -2.955 10.031 10.805 1 98.38 261 ALA A C 1
ATOM 2116 O O . ALA A 1 261 ? -3.635 9.195 11.406 1 98.38 261 ALA A O 1
ATOM 2117 N N . ASN A 1 262 ? -1.657 9.977 10.742 1 97 262 ASN A N 1
ATOM 2118 C CA . ASN A 1 262 ? -0.936 8.898 11.414 1 97 262 ASN A CA 1
ATOM 2119 C C . ASN A 1 262 ? -1.09 8.977 12.93 1 97 262 ASN A C 1
ATOM 2121 O O . ASN A 1 262 ? -1.148 7.949 13.609 1 97 262 ASN A O 1
ATOM 2125 N N . TYR A 1 263 ? -1.13 10.156 13.484 1 97.38 263 TYR A N 1
ATOM 2126 C CA . TYR A 1 263 ? -1.401 10.344 14.906 1 97.38 263 TYR A CA 1
ATOM 2127 C C . TYR A 1 263 ? -2.768 9.773 15.273 1 97.38 263 TYR A C 1
ATOM 2129 O O . TYR A 1 263 ? -2.9 9.047 16.266 1 97.38 263 TYR A O 1
ATOM 2137 N N . LEU A 1 264 ? -3.758 10.125 14.469 1 97.88 264 LEU A N 1
ATOM 2138 C CA . LEU A 1 264 ? -5.113 9.656 14.734 1 97.88 264 LEU A CA 1
ATOM 2139 C C . LEU A 1 264 ? -5.191 8.141 14.664 1 97.88 264 LEU A C 1
ATOM 2141 O O . LEU A 1 264 ? -5.934 7.512 15.422 1 97.88 264 LEU A O 1
ATOM 2145 N N . ILE A 1 265 ? -4.488 7.555 13.727 1 95.38 265 ILE A N 1
ATOM 2146 C CA . ILE A 1 265 ? -4.449 6.105 13.555 1 95.38 265 ILE A CA 1
ATOM 2147 C C . ILE A 1 265 ? -3.809 5.461 14.781 1 95.38 265 ILE A C 1
ATOM 2149 O O . ILE A 1 265 ? -4.34 4.492 15.328 1 95.38 265 ILE A O 1
ATOM 2153 N N . LYS A 1 266 ? -2.729 6.012 15.227 1 93.69 266 LYS A N 1
ATOM 2154 C CA . LYS A 1 266 ? -1.974 5.457 16.344 1 93.69 266 LYS A CA 1
ATOM 2155 C C . LYS A 1 266 ? -2.77 5.547 17.641 1 93.69 266 LYS A C 1
ATOM 2157 O O . LYS A 1 266 ? -2.756 4.617 18.453 1 93.69 266 LYS A O 1
ATOM 2162 N N . GLU A 1 267 ? -3.447 6.621 17.781 1 94.94 267 GLU A N 1
ATOM 2163 C CA . GLU A 1 267 ? -4.09 6.879 19.078 1 94.94 267 GLU A CA 1
ATOM 2164 C C . GLU A 1 267 ? -5.512 6.332 19.094 1 94.94 267 GLU A C 1
ATOM 2166 O O . GLU A 1 267 ? -6.047 6.02 20.172 1 94.94 267 GLU A O 1
ATOM 2171 N N . GLY A 1 268 ? -6.145 6.215 17.984 1 93.88 268 GLY A N 1
ATOM 2172 C CA . GLY A 1 268 ? -7.539 5.805 17.969 1 93.88 268 GLY A CA 1
ATOM 2173 C C . GLY A 1 268 ? -8.43 6.688 18.828 1 93.88 268 GLY A C 1
ATOM 2174 O O . GLY A 1 268 ? -8.406 7.914 18.688 1 93.88 268 GLY A O 1
ATOM 2175 N N . LYS A 1 269 ? -9.094 6.129 19.719 1 94.25 269 LYS A N 1
ATOM 2176 C CA . LYS A 1 269 ? -10.039 6.852 20.562 1 94.25 269 LYS A CA 1
ATOM 2177 C C . LYS A 1 269 ? -9.328 7.539 21.719 1 94.25 269 LYS A C 1
ATOM 2179 O O . LYS A 1 269 ? -9.93 8.352 22.438 1 94.25 269 LYS A O 1
ATOM 2184 N N . ASN A 1 270 ? -8.07 7.34 21.844 1 94.75 270 ASN A N 1
ATOM 2185 C CA . ASN A 1 270 ? -7.336 7.879 22.984 1 94.75 270 ASN A CA 1
ATOM 2186 C C . ASN A 1 270 ? -6.828 9.289 22.703 1 94.75 270 ASN A C 1
ATOM 2188 O O . ASN A 1 270 ? -6.211 9.914 23.578 1 94.75 270 ASN A O 1
ATOM 2192 N N . THR A 1 271 ? -7.117 9.828 21.547 1 96.44 271 THR A N 1
ATOM 2193 C CA . THR A 1 271 ? -6.668 11.18 21.219 1 96.44 271 THR A CA 1
ATOM 2194 C C . THR A 1 271 ? -7.371 12.203 22.109 1 96.44 271 THR A C 1
ATOM 2196 O O . THR A 1 271 ? -8.469 11.953 22.609 1 96.44 271 THR A O 1
ATOM 2199 N N . LEU A 1 272 ? -6.723 13.328 22.312 1 96 272 LEU A N 1
ATOM 2200 C CA . LEU A 1 272 ? -7.301 14.445 23.062 1 96 272 LEU A CA 1
ATOM 2201 C C . LEU A 1 272 ? -7.867 15.492 22.109 1 96 272 LEU A C 1
ATOM 2203 O O . LEU A 1 272 ? -8.336 16.547 22.547 1 96 272 LEU A O 1
ATOM 2207 N N . LEU A 1 273 ? -7.848 15.141 20.812 1 98.25 273 LEU A N 1
ATOM 2208 C CA . LEU A 1 273 ? -8.398 16.047 19.812 1 98.25 273 LEU A CA 1
ATOM 2209 C C . LEU A 1 273 ? -9.914 15.93 19.734 1 98.25 273 LEU A C 1
ATOM 2211 O O . LEU A 1 273 ? -10.453 14.828 19.812 1 98.25 273 LEU A O 1
ATOM 2215 N N . THR A 1 274 ? -10.531 17.078 19.641 1 97.69 274 THR A N 1
ATOM 2216 C CA . THR A 1 274 ? -11.969 17.141 19.359 1 97.69 274 THR A CA 1
ATOM 2217 C C . THR A 1 274 ? -12.242 16.812 17.906 1 97.69 274 THR A C 1
ATOM 2219 O O . THR A 1 274 ? -13.18 16.062 17.594 1 97.69 274 THR A O 1
ATOM 2222 N N . SER A 1 275 ? -11.508 17.359 17.016 1 98.62 275 SER A N 1
ATOM 2223 C CA . SER A 1 275 ? -11.594 17.125 15.578 1 98.62 275 SER A CA 1
ATOM 2224 C C . SER A 1 275 ? -10.281 17.438 14.883 1 98.62 275 SER A C 1
ATOM 2226 O O . SER A 1 275 ? -9.352 17.953 15.5 1 98.62 275 SER A O 1
ATOM 2228 N N . ALA A 1 276 ? -10.188 17.047 13.617 1 98.88 276 ALA A N 1
ATOM 2229 C CA . ALA A 1 276 ? -9.008 17.344 12.797 1 98.88 276 ALA A CA 1
ATOM 2230 C C . ALA A 1 276 ? -9.406 17.688 11.367 1 98.88 276 ALA A C 1
ATOM 2232 O O . ALA A 1 276 ? -10.516 17.359 10.93 1 98.88 276 ALA A O 1
ATOM 2233 N N . ILE A 1 277 ? -8.547 18.391 10.703 1 98.88 277 ILE A N 1
ATOM 2234 C CA . ILE A 1 277 ? -8.688 18.734 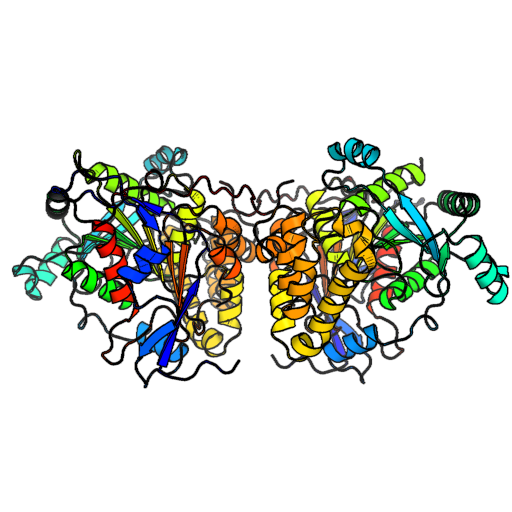9.289 1 98.88 277 ILE A CA 1
ATOM 2235 C C . ILE A 1 277 ? -7.383 18.453 8.555 1 98.88 277 ILE A C 1
ATOM 2237 O O . ILE A 1 277 ? -6.301 18.766 9.055 1 98.88 277 ILE A O 1
ATOM 2241 N N . THR A 1 278 ? -7.461 17.797 7.457 1 98.75 278 THR A N 1
ATOM 2242 C CA . THR A 1 278 ? -6.312 17.688 6.566 1 98.75 278 THR A CA 1
ATOM 2243 C C . THR A 1 278 ? -6.605 18.344 5.219 1 98.75 278 THR A C 1
ATOM 2245 O O . THR A 1 278 ? -7.703 18.188 4.676 1 98.75 278 THR A O 1
ATOM 2248 N N . VAL A 1 279 ? -5.691 19.125 4.734 1 98.44 279 VAL A N 1
ATOM 2249 C CA . 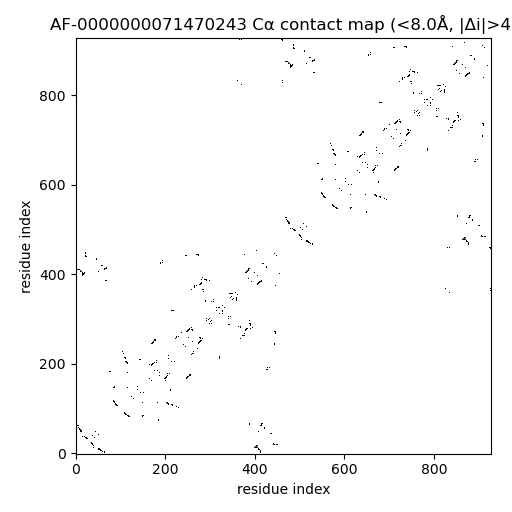VAL A 1 279 ? -5.824 19.812 3.457 1 98.44 279 VAL A CA 1
ATOM 2250 C C . VAL A 1 279 ? -4.719 19.359 2.504 1 98.44 279 VAL A C 1
ATOM 2252 O O . VAL A 1 279 ? -3.535 19.578 2.77 1 98.44 279 VAL A O 1
ATOM 2255 N N . SER A 1 280 ? -5.082 18.766 1.413 1 97.62 280 SER A N 1
ATOM 2256 C CA . SER A 1 280 ? -4.168 18.297 0.372 1 97.62 280 SER A CA 1
ATOM 2257 C C . SER A 1 280 ? -3.082 17.391 0.946 1 97.62 280 SER A C 1
ATOM 2259 O O . SER A 1 280 ? -1.897 17.578 0.665 1 97.62 280 SER A O 1
ATOM 2261 N N . SER A 1 281 ? -3.492 16.469 1.775 1 98.12 281 SER A N 1
ATOM 2262 C CA . SER A 1 281 ? -2.557 15.539 2.41 1 98.12 281 SER A CA 1
ATOM 2263 C C . SER A 1 281 ? -2.525 14.203 1.683 1 98.12 281 SER A C 1
ATOM 2265 O O . SER A 1 281 ? -3.564 13.703 1.25 1 98.12 281 SER A O 1
ATOM 2267 N N . PRO A 1 282 ? -1.342 13.688 1.507 1 97.69 282 PRO A N 1
ATOM 2268 C CA . PRO A 1 282 ? -1.273 12.383 0.849 1 97.69 282 PRO A CA 1
ATOM 2269 C C . PRO A 1 282 ? -1.779 11.242 1.736 1 97.69 282 PRO A C 1
ATOM 2271 O O . PRO A 1 282 ? -1.556 11.258 2.949 1 97.69 282 PRO A O 1
ATOM 2274 N N . TRP A 1 283 ? -2.471 10.289 1.135 1 97.62 283 TRP A N 1
ATOM 2275 C CA . TRP A 1 283 ? -2.939 9.094 1.83 1 97.62 283 TRP A CA 1
ATOM 2276 C C . TRP A 1 283 ? -2.029 7.906 1.543 1 97.62 283 TRP A C 1
ATOM 2278 O O . TRP A 1 283 ? -1.998 6.941 2.309 1 97.62 283 TRP A O 1
ATOM 2288 N N . ASN A 1 284 ? -1.354 7.93 0.428 1 96.31 284 ASN A N 1
ATOM 2289 C CA . ASN A 1 284 ? -0.365 6.953 -0.013 1 96.31 284 ASN A CA 1
ATOM 2290 C C . ASN A 1 284 ? 0.909 7.629 -0.51 1 96.31 284 ASN A C 1
ATOM 2292 O O . ASN A 1 284 ? 0.942 8.156 -1.623 1 96.31 284 ASN A O 1
ATOM 2296 N N . LEU A 1 285 ? 1.956 7.484 0.264 1 96.12 285 LEU A N 1
ATOM 2297 C CA . LEU A 1 285 ? 3.188 8.211 -0.026 1 96.12 285 LEU A CA 1
ATOM 2298 C C . LEU A 1 285 ? 3.887 7.629 -1.25 1 96.12 285 LEU A C 1
ATOM 2300 O O . LEU A 1 285 ? 4.5 8.367 -2.027 1 96.12 285 LEU A O 1
ATOM 2304 N N . TYR A 1 286 ? 3.861 6.324 -1.41 1 95.56 286 TYR A N 1
ATOM 2305 C CA . TYR A 1 286 ? 4.504 5.695 -2.559 1 95.56 286 TYR A CA 1
ATOM 2306 C C . TYR A 1 286 ? 3.869 6.164 -3.863 1 95.56 286 TYR A C 1
ATOM 2308 O O . TYR A 1 286 ? 4.57 6.574 -4.789 1 95.56 286 TYR A O 1
ATOM 2316 N N . ASN A 1 287 ? 2.539 6.129 -3.891 1 95.75 287 ASN A N 1
ATOM 2317 C CA . ASN A 1 287 ? 1.831 6.57 -5.086 1 95.75 287 ASN A CA 1
ATOM 2318 C C . ASN A 1 287 ? 2.049 8.055 -5.352 1 95.75 287 ASN A C 1
ATOM 2320 O O . ASN A 1 287 ? 2.09 8.492 -6.504 1 95.75 287 ASN A O 1
ATOM 2324 N N . SER A 1 288 ? 2.137 8.805 -4.277 1 95.81 288 SER A N 1
ATOM 2325 C CA . SER A 1 288 ? 2.369 10.234 -4.445 1 95.81 288 SER A CA 1
ATOM 2326 C C . SER A 1 288 ? 3.762 10.508 -5.004 1 95.81 288 SER A C 1
ATOM 2328 O O . SER A 1 288 ? 3.936 11.398 -5.84 1 95.81 288 SER A O 1
ATOM 2330 N N . MET A 1 289 ? 4.75 9.773 -4.512 1 94 289 MET A N 1
ATOM 2331 C CA . MET A 1 289 ? 6.098 9.891 -5.066 1 94 289 MET A CA 1
ATOM 2332 C C . MET A 1 289 ? 6.105 9.562 -6.555 1 94 289 MET A C 1
ATOM 2334 O O . MET A 1 289 ? 6.719 10.273 -7.352 1 94 289 MET A O 1
ATOM 2338 N N . LEU A 1 290 ? 5.387 8.484 -6.973 1 92.44 290 LEU A N 1
ATOM 2339 C CA . LEU A 1 290 ? 5.281 8.125 -8.383 1 92.44 290 LEU A CA 1
ATOM 2340 C C . LEU A 1 290 ? 4.574 9.219 -9.172 1 92.44 290 LEU A C 1
ATOM 2342 O O . LEU A 1 290 ? 4.969 9.531 -10.297 1 92.44 290 LEU A O 1
ATOM 2346 N N . HIS A 1 291 ? 3.551 9.766 -8.547 1 92.44 291 HIS A N 1
ATOM 2347 C CA . HIS A 1 291 ? 2.729 10.789 -9.188 1 92.44 291 HIS A CA 1
ATOM 2348 C C . HIS A 1 291 ? 3.557 12.023 -9.539 1 92.44 291 HIS A C 1
ATOM 2350 O O . HIS A 1 291 ? 3.453 12.539 -10.656 1 92.44 291 HIS A O 1
ATOM 2356 N N . ILE A 1 292 ? 4.359 12.469 -8.586 1 90.56 292 ILE A N 1
ATOM 2357 C CA . ILE A 1 292 ? 5.203 13.633 -8.836 1 90.56 292 ILE A CA 1
ATOM 2358 C C . ILE A 1 292 ? 6.172 13.336 -9.984 1 90.56 292 ILE A C 1
ATOM 2360 O O . ILE A 1 292 ? 6.387 14.172 -10.859 1 90.56 292 ILE A O 1
ATOM 2364 N N . SER A 1 293 ? 6.656 12.141 -10.031 1 86.56 293 SER A N 1
ATOM 2365 C CA . SER A 1 293 ? 7.691 11.766 -10.992 1 86.56 293 SER A CA 1
ATOM 2366 C C . SER A 1 293 ? 7.102 11.555 -12.383 1 86.56 293 SER A C 1
ATOM 2368 O O . SER A 1 293 ? 7.816 11.609 -13.383 1 86.56 293 SER A O 1
ATOM 2370 N N . ASN A 1 294 ? 5.836 11.289 -12.445 1 86.06 294 ASN A N 1
ATOM 2371 C CA . ASN A 1 294 ? 5.227 10.875 -13.703 1 86.06 294 ASN A CA 1
ATOM 2372 C C . ASN A 1 294 ? 4.762 12.078 -14.523 1 86.06 294 ASN A C 1
ATOM 2374 O O . ASN A 1 294 ? 4.391 11.938 -15.688 1 86.06 294 ASN A O 1
ATOM 2378 N N . SER A 1 295 ? 4.703 13.289 -13.945 1 81.94 295 SER A N 1
ATOM 2379 C CA . SER A 1 295 ? 4.32 14.484 -14.688 1 81.94 295 SER A CA 1
ATOM 2380 C C . SER A 1 295 ? 5.527 15.359 -14.984 1 81.94 295 SER A C 1
ATOM 2382 O O . SER A 1 295 ? 6.539 15.297 -14.281 1 81.94 295 SER A O 1
ATOM 2384 N N . TRP A 1 296 ? 5.375 16.125 -16.016 1 82.12 296 TRP A N 1
ATOM 2385 C CA . TRP A 1 296 ? 6.473 17.016 -16.406 1 82.12 296 TRP A CA 1
ATOM 2386 C C . TRP A 1 296 ? 6.738 18.047 -15.312 1 82.12 296 TRP A C 1
ATOM 2388 O O . TRP A 1 296 ? 7.883 18.219 -14.883 1 82.12 296 TRP A O 1
ATOM 2398 N N . SER A 1 297 ? 5.676 18.703 -14.844 1 81.62 297 SER A N 1
ATOM 2399 C CA . SER A 1 297 ? 5.832 19.703 -13.789 1 81.62 297 SER A CA 1
ATOM 2400 C C . SER A 1 297 ? 6.336 19.078 -12.5 1 81.62 297 SER A C 1
ATOM 2402 O O . SER A 1 297 ? 7.137 19.688 -11.781 1 81.62 297 SER A O 1
ATOM 2404 N N . GLY A 1 298 ? 5.875 17.922 -12.297 1 87.31 298 GLY A N 1
ATOM 2405 C CA . GLY A 1 298 ? 6.348 17.219 -11.117 1 87.31 298 GLY A CA 1
ATOM 2406 C C . GLY A 1 298 ? 7.828 16.875 -11.172 1 87.31 298 GLY A C 1
ATOM 2407 O O . GLY A 1 298 ? 8.57 17.156 -10.227 1 87.31 298 GLY A O 1
ATOM 2408 N N . ARG A 1 299 ? 8.258 16.375 -12.289 1 87 299 ARG A N 1
ATOM 2409 C CA . ARG A 1 299 ? 9.625 15.891 -12.461 1 87 299 ARG A CA 1
ATOM 2410 C C . ARG A 1 299 ? 10.617 17.047 -12.508 1 87 299 ARG A C 1
ATOM 2412 O O . ARG A 1 299 ? 11.742 16.938 -12.016 1 87 299 ARG A O 1
ATOM 2419 N N . TYR A 1 300 ? 10.141 18.203 -13.008 1 88.38 300 TYR A N 1
ATOM 2420 C CA . TYR A 1 300 ? 11.133 19.219 -13.32 1 88.38 300 TYR A CA 1
ATOM 2421 C C . TYR A 1 300 ? 10.977 20.438 -12.422 1 88.38 300 TYR A C 1
ATOM 2423 O O . TYR A 1 300 ? 11.867 21.281 -12.336 1 88.38 300 TYR A O 1
ATOM 2431 N N . LEU A 1 301 ? 9.891 20.547 -11.703 1 86 301 LEU A N 1
ATOM 2432 C CA . LEU A 1 301 ? 9.695 21.719 -10.836 1 86 301 LEU A CA 1
ATOM 2433 C C . LEU A 1 301 ? 9.531 21.297 -9.383 1 86 301 LEU A C 1
ATOM 2435 O O . LEU A 1 301 ? 10.312 21.688 -8.523 1 86 301 LEU A O 1
ATOM 2439 N N . PHE A 1 302 ? 8.602 20.453 -9.125 1 87.94 302 PHE A N 1
ATOM 2440 C CA . PHE A 1 302 ? 8.234 20.156 -7.746 1 87.94 302 PHE A CA 1
ATOM 2441 C C . PHE A 1 302 ? 9.227 19.203 -7.109 1 87.94 302 PHE A C 1
ATOM 2443 O O . PHE A 1 302 ? 9.68 19.422 -5.984 1 87.94 302 PHE A O 1
ATOM 2450 N N . GLU A 1 303 ? 9.578 18.125 -7.824 1 90.94 303 GLU A N 1
ATOM 2451 C CA . GLU A 1 303 ? 10.492 17.125 -7.285 1 90.94 303 GLU A CA 1
ATOM 2452 C C . GLU A 1 303 ? 11.859 17.734 -6.977 1 90.94 303 GLU A C 1
ATOM 2454 O O . GLU A 1 303 ? 12.398 17.547 -5.883 1 90.94 303 GLU A O 1
ATOM 2459 N N . PRO A 1 304 ? 12.43 18.547 -7.867 1 90.75 304 PRO A N 1
ATOM 2460 C CA . PRO A 1 304 ? 13.703 19.203 -7.547 1 90.75 304 PRO A CA 1
ATOM 2461 C C . PRO A 1 304 ? 13.602 20.141 -6.348 1 90.75 304 PRO A C 1
ATOM 2463 O O . PRO A 1 304 ? 14.547 20.25 -5.562 1 90.75 304 PRO A O 1
ATOM 2466 N N . ALA A 1 305 ? 12.5 20.812 -6.207 1 88.25 305 ALA A N 1
ATOM 2467 C CA . ALA A 1 305 ? 12.297 21.703 -5.066 1 88.25 305 ALA A CA 1
ATOM 2468 C C . ALA A 1 305 ? 12.297 20.922 -3.754 1 88.25 305 ALA A C 1
ATOM 2470 O O . ALA A 1 305 ? 12.914 21.344 -2.773 1 88.25 305 ALA A O 1
ATOM 2471 N N . VAL A 1 306 ? 11.602 19.812 -3.73 1 91.12 306 VAL A N 1
ATOM 2472 C CA . VAL A 1 306 ? 11.547 18.969 -2.545 1 91.12 306 VAL A CA 1
ATOM 2473 C C . VAL A 1 306 ? 12.938 18.422 -2.227 1 91.12 306 VAL A C 1
ATOM 2475 O O . VAL A 1 306 ? 13.383 18.484 -1.078 1 91.12 306 VAL A O 1
ATOM 2478 N N . ASN A 1 307 ? 13.602 17.922 -3.271 1 93.94 307 ASN A N 1
ATOM 2479 C CA . ASN A 1 307 ? 14.945 17.391 -3.092 1 93.94 307 ASN A CA 1
ATOM 2480 C C . ASN A 1 307 ? 15.898 18.453 -2.543 1 93.94 307 ASN A C 1
ATOM 2482 O O . ASN A 1 307 ? 16.688 18.172 -1.639 1 93.94 307 ASN A O 1
ATOM 2486 N N . SER A 1 308 ? 15.82 19.609 -3.107 1 93.44 308 SER A N 1
ATOM 2487 C CA . SER A 1 308 ? 16.688 20.703 -2.674 1 93.44 308 SER A CA 1
ATOM 2488 C C . SER A 1 308 ? 16.438 21.047 -1.208 1 93.44 308 SER A C 1
ATOM 2490 O O . SER A 1 308 ? 17.391 21.297 -0.461 1 93.44 308 SER A O 1
ATOM 2492 N N . PHE A 1 309 ? 15.258 21.109 -0.838 1 90.5 309 PHE A N 1
ATOM 2493 C CA . PHE A 1 309 ? 14.93 21.391 0.554 1 90.5 309 PHE A CA 1
ATOM 2494 C C . PHE A 1 309 ? 15.523 20.344 1.477 1 90.5 309 PHE A C 1
ATOM 2496 O O . PHE A 1 309 ? 16.141 20.672 2.488 1 90.5 309 PHE A O 1
ATOM 2503 N N . LEU A 1 310 ? 15.289 19.078 1.155 1 94.62 310 LEU A N 1
ATOM 2504 C CA . LEU A 1 310 ? 15.742 17.969 1.996 1 94.62 310 LEU A CA 1
ATOM 2505 C C . LEU A 1 310 ? 17.266 17.984 2.135 1 94.62 310 LEU A C 1
ATOM 2507 O O . LEU A 1 310 ? 17.781 17.859 3.242 1 94.62 310 LEU A O 1
ATOM 2511 N N . LEU A 1 311 ? 17.938 18.188 1.021 1 96.38 311 LEU A N 1
ATOM 2512 C CA . LEU A 1 311 ? 19.391 18.219 1.043 1 96.38 311 LEU A CA 1
ATOM 2513 C C . LEU A 1 311 ? 19.906 19.422 1.828 1 96.38 311 LEU A C 1
ATOM 2515 O O . LEU A 1 311 ? 20.891 19.328 2.559 1 96.38 311 LEU A O 1
ATOM 2519 N N . ARG A 1 312 ? 19.234 20.547 1.694 1 95.06 312 ARG A N 1
ATOM 2520 C CA . ARG A 1 312 ? 19.625 21.75 2.428 1 95.06 312 ARG A CA 1
ATOM 2521 C C . ARG A 1 312 ? 19.438 21.547 3.93 1 95.06 312 ARG A C 1
ATOM 2523 O O . ARG A 1 312 ? 20.219 22.078 4.727 1 95.06 312 ARG A O 1
ATOM 2530 N N . MET A 1 313 ? 18.406 20.906 4.277 1 94.12 313 MET A N 1
ATOM 2531 C CA . MET A 1 313 ? 18.172 20.641 5.691 1 94.12 313 MET A CA 1
ATOM 2532 C C . MET A 1 313 ? 19.328 19.859 6.297 1 94.12 313 MET A C 1
ATOM 2534 O O . MET A 1 313 ? 19.781 20.156 7.402 1 94.12 313 MET A O 1
ATOM 2538 N N . VAL A 1 314 ? 19.766 18.828 5.57 1 96.38 314 VAL A N 1
ATOM 2539 C CA . VAL A 1 314 ? 20.891 18.031 6.043 1 96.38 314 VAL A CA 1
ATOM 2540 C C . VAL A 1 314 ? 22.156 18.891 6.094 1 96.38 314 VAL A C 1
ATOM 2542 O O . VAL A 1 314 ? 22.875 18.891 7.09 1 96.38 314 VAL A O 1
ATOM 2545 N N . LYS A 1 315 ? 22.359 19.688 5.059 1 96.25 315 LYS A N 1
ATOM 2546 C CA . LYS A 1 315 ? 23.547 20.531 4.961 1 96.25 315 LYS A CA 1
ATOM 2547 C C . LYS A 1 315 ? 23.578 21.562 6.082 1 96.25 315 LYS A C 1
ATOM 2549 O O . LYS A 1 315 ? 24.594 21.734 6.75 1 96.25 315 LYS A O 1
ATOM 2554 N N . ASN A 1 316 ? 22.438 22.234 6.305 1 93.81 316 ASN A N 1
ATOM 2555 C CA . ASN A 1 316 ? 22.359 23.328 7.273 1 93.81 316 ASN A CA 1
ATOM 2556 C C . ASN A 1 316 ? 22.516 22.812 8.703 1 93.81 316 ASN A C 1
ATOM 2558 O O . ASN A 1 316 ? 22.844 23.594 9.609 1 93.81 316 ASN A O 1
ATOM 2562 N N . ASN A 1 317 ? 22.281 21.562 8.914 1 95.31 317 ASN A N 1
ATOM 2563 C CA . ASN A 1 317 ? 22.359 21 10.258 1 95.31 317 ASN A CA 1
ATOM 2564 C C . ASN A 1 317 ? 23.422 19.906 10.352 1 95.31 317 ASN A C 1
ATOM 2566 O O . ASN A 1 317 ? 23.328 19.016 11.188 1 95.31 317 ASN A O 1
ATOM 2570 N N . LYS A 1 318 ? 24.406 19.953 9.492 1 95.69 318 LYS A N 1
ATOM 2571 C CA . LYS A 1 318 ? 25.391 18.891 9.336 1 95.69 318 LYS A CA 1
ATOM 2572 C C . LYS A 1 318 ? 26.188 18.688 10.625 1 95.69 318 LYS A C 1
ATOM 2574 O O . LYS A 1 318 ? 26.562 17.562 10.969 1 95.69 318 LYS A O 1
ATOM 2579 N N . GLU A 1 319 ? 26.453 19.734 11.359 1 95.12 319 GLU A N 1
ATOM 2580 C CA . GLU A 1 319 ? 27.312 19.672 12.547 1 95.12 319 GLU A CA 1
ATOM 2581 C C . GLU A 1 319 ? 26.672 18.812 13.633 1 95.12 319 GLU A C 1
ATOM 2583 O O . GLU A 1 319 ? 27.375 18.094 14.344 1 95.12 319 GLU A O 1
ATOM 2588 N N . VAL A 1 320 ? 25.375 18.875 13.711 1 96.19 320 VAL A N 1
ATOM 2589 C CA . VAL A 1 320 ? 24.672 18.078 14.703 1 96.19 320 VAL A CA 1
ATOM 2590 C C . VAL A 1 320 ? 24.375 16.688 14.133 1 96.19 320 VAL A C 1
ATOM 2592 O O . VAL A 1 320 ? 24.547 15.68 14.82 1 96.19 320 VAL A O 1
ATOM 2595 N N . LEU A 1 321 ? 23.984 16.578 12.891 1 97.12 321 LEU A N 1
ATOM 2596 C CA . LEU A 1 321 ? 23.516 15.336 12.266 1 97.12 321 LEU A CA 1
ATOM 2597 C C . LEU A 1 321 ? 24.672 14.344 12.117 1 97.12 321 LEU A C 1
ATOM 2599 O O . LEU A 1 321 ? 24.469 13.133 12.188 1 97.12 321 LEU A O 1
ATOM 2603 N N . LYS A 1 322 ? 25.891 14.82 11.984 1 95.75 322 LYS A N 1
ATOM 2604 C CA . LYS A 1 322 ? 27.047 13.969 11.75 1 95.75 322 LYS A CA 1
ATOM 2605 C C . LYS A 1 322 ? 27.328 13.07 12.945 1 95.75 322 LYS A C 1
ATOM 2607 O O . LYS A 1 322 ? 28.078 12.094 12.836 1 95.75 322 LYS A O 1
ATOM 2612 N N . GLU A 1 323 ? 26.734 13.438 14.078 1 96.38 323 GLU A N 1
ATOM 2613 C CA . GLU A 1 323 ? 26.891 12.586 15.25 1 96.38 323 GLU A CA 1
ATOM 2614 C C . GLU A 1 323 ? 26.266 11.211 15.016 1 96.38 323 GLU A C 1
ATOM 2616 O O . GLU A 1 323 ? 26.578 10.25 15.727 1 96.38 323 GLU A O 1
ATOM 2621 N N . ASN A 1 324 ? 25.359 11.086 14.188 1 96.56 324 ASN A N 1
ATOM 2622 C CA . ASN A 1 324 ? 24.812 9.828 13.703 1 96.56 324 ASN A CA 1
ATOM 2623 C C . ASN A 1 324 ? 25.484 9.383 12.406 1 96.56 324 ASN A C 1
ATOM 2625 O O . ASN A 1 324 ? 25.438 10.086 11.398 1 96.56 324 ASN A O 1
ATOM 2629 N N . PRO A 1 325 ? 26.078 8.227 12.43 1 96.25 325 PRO A N 1
ATOM 2630 C CA . PRO A 1 325 ? 26.828 7.754 11.266 1 96.25 325 PRO A CA 1
ATOM 2631 C C . PRO A 1 325 ? 25.984 7.699 10 1 96.25 325 PRO A C 1
ATOM 2633 O O . PRO A 1 325 ? 26.531 7.723 8.891 1 96.25 325 PRO A O 1
ATOM 2636 N N . ILE A 1 326 ? 24.75 7.699 10.102 1 95.69 326 ILE A N 1
ATOM 2637 C CA . ILE A 1 326 ? 23.844 7.684 8.953 1 95.69 326 ILE A CA 1
ATOM 2638 C C . ILE A 1 326 ? 24.047 8.953 8.125 1 95.69 326 ILE A C 1
ATOM 2640 O O . ILE A 1 326 ? 23.875 8.93 6.906 1 95.69 326 ILE A O 1
ATOM 2644 N N . PHE A 1 327 ? 24.484 9.992 8.789 1 97.38 327 PHE A N 1
ATOM 2645 C CA . PHE A 1 327 ? 24.625 11.281 8.109 1 97.38 327 PHE A CA 1
ATOM 2646 C C . PHE A 1 327 ? 26.078 11.57 7.773 1 97.38 327 PHE A C 1
ATOM 2648 O O . PHE A 1 327 ? 26.516 12.719 7.844 1 97.38 327 PHE A O 1
ATOM 2655 N N . SER A 1 328 ? 26.812 10.602 7.422 1 96.75 328 SER A N 1
ATOM 2656 C CA . SER A 1 328 ? 28.219 10.781 7.047 1 96.75 328 SER A CA 1
ATOM 2657 C C . SER A 1 328 ? 28.344 11.734 5.859 1 96.75 328 SER A C 1
ATOM 2659 O O . SER A 1 328 ? 27.438 11.836 5.035 1 96.75 328 SER A O 1
ATOM 2661 N N . GLN A 1 329 ? 29.469 12.398 5.789 1 96.31 329 GLN A N 1
ATOM 2662 C CA . GLN A 1 329 ? 29.75 13.312 4.684 1 96.31 329 GLN A CA 1
ATOM 2663 C C . GLN A 1 329 ? 29.781 12.57 3.352 1 96.31 329 GLN A C 1
ATOM 2665 O O . GLN A 1 329 ? 29.328 13.094 2.33 1 96.31 329 GLN A O 1
ATOM 2670 N N . GLU A 1 330 ? 30.312 11.438 3.41 1 96.62 330 GLU A N 1
ATOM 2671 C CA . GLU A 1 330 ? 30.406 10.625 2.203 1 96.62 330 GLU A CA 1
ATOM 2672 C C . GLU A 1 330 ? 29.016 10.336 1.636 1 96.62 330 GLU A C 1
ATOM 2674 O O . GLU A 1 330 ? 28.797 10.453 0.428 1 96.62 330 GLU A O 1
ATOM 2679 N N . ARG A 1 331 ? 28.141 9.93 2.482 1 96.25 331 ARG A N 1
ATOM 2680 C CA . ARG A 1 331 ? 26.766 9.656 2.057 1 96.25 331 ARG A CA 1
ATOM 2681 C C . ARG A 1 331 ? 26.094 10.906 1.509 1 96.25 331 ARG A C 1
ATOM 2683 O O . ARG A 1 331 ? 25.391 10.852 0.5 1 96.25 331 ARG A O 1
ATOM 2690 N N . TYR A 1 332 ? 26.266 12.016 2.186 1 97.62 332 TYR A N 1
ATOM 2691 C CA . TYR A 1 332 ? 25.688 13.273 1.725 1 97.62 332 TYR A CA 1
ATOM 2692 C C . TYR A 1 332 ? 26.203 13.633 0.336 1 97.62 332 TYR A C 1
ATOM 2694 O O . TYR A 1 332 ? 25.438 14.008 -0.545 1 97.62 332 TYR A O 1
ATOM 2702 N N . ASP A 1 333 ? 27.5 13.531 0.118 1 97.5 333 ASP A N 1
ATOM 2703 C CA . ASP A 1 333 ? 28.109 13.883 -1.157 1 97.5 333 ASP A CA 1
ATOM 2704 C C . ASP A 1 333 ? 27.609 12.977 -2.279 1 97.5 333 ASP A C 1
ATOM 2706 O O . ASP A 1 333 ? 27.359 13.445 -3.393 1 97.5 333 ASP A O 1
ATOM 2710 N N . HIS A 1 334 ? 27.516 11.805 -1.952 1 97.31 334 HIS A N 1
ATOM 2711 C CA . HIS A 1 334 ? 27.016 10.852 -2.939 1 97.31 334 HIS A CA 1
ATOM 2712 C C . HIS A 1 334 ? 25.562 11.164 -3.312 1 97.31 334 HIS A C 1
ATOM 2714 O O . HIS A 1 334 ? 25.219 11.195 -4.496 1 97.31 334 HIS A O 1
ATOM 2720 N N . LEU A 1 335 ? 24.734 11.328 -2.299 1 97.38 335 LEU A N 1
ATOM 2721 C CA . LEU A 1 335 ? 23.312 11.586 -2.525 1 97.38 335 LEU A CA 1
ATOM 2722 C C . LEU A 1 335 ? 23.109 12.883 -3.309 1 97.38 335 LEU A C 1
ATOM 2724 O O . LEU A 1 335 ? 22.281 12.945 -4.215 1 97.38 335 LEU A O 1
ATOM 2728 N N . ARG A 1 336 ? 23.844 13.883 -2.932 1 97.12 336 ARG A N 1
ATOM 2729 C CA . ARG A 1 336 ? 23.734 15.18 -3.596 1 97.12 336 ARG A CA 1
ATOM 2730 C C . ARG A 1 336 ? 24 15.047 -5.094 1 97.12 336 ARG A C 1
ATOM 2732 O O . ARG A 1 336 ? 23.375 15.742 -5.898 1 97.12 336 ARG A O 1
ATOM 2739 N N . LYS A 1 337 ? 24.828 14.094 -5.477 1 96.81 337 LYS A N 1
ATOM 2740 C CA . LYS A 1 337 ? 25.234 13.922 -6.867 1 96.81 337 LYS A CA 1
ATOM 2741 C C . LYS A 1 337 ? 24.25 13.016 -7.613 1 96.81 337 LYS A C 1
ATOM 2743 O O . LYS A 1 337 ? 24.094 13.133 -8.828 1 96.81 337 LYS A O 1
ATOM 2748 N N . THR A 1 338 ? 23.578 12.211 -6.887 1 96.56 338 THR A N 1
ATOM 2749 C CA . THR A 1 338 ? 22.891 11.117 -7.57 1 96.56 338 THR A CA 1
ATOM 2750 C C . THR A 1 338 ? 21.375 11.227 -7.375 1 96.56 338 THR A C 1
ATOM 2752 O O . THR A 1 338 ? 20.609 10.523 -8.039 1 96.56 338 THR A O 1
ATOM 2755 N N . ILE A 1 339 ? 20.859 12.102 -6.527 1 95.81 339 ILE A N 1
ATOM 2756 C CA . ILE A 1 339 ? 19.453 12.117 -6.133 1 95.81 339 ILE A CA 1
ATOM 2757 C C . ILE A 1 339 ? 18.578 12.43 -7.344 1 95.81 339 ILE A C 1
ATOM 2759 O O . ILE A 1 339 ? 18.875 13.359 -8.102 1 95.81 339 ILE A O 1
ATOM 2763 N N . LYS A 1 340 ? 17.594 11.586 -7.52 1 91.94 340 LYS A N 1
ATOM 2764 C CA . LYS A 1 340 ? 16.641 11.781 -8.617 1 91.94 340 LYS A CA 1
ATOM 2765 C C . LYS A 1 340 ? 15.25 12.117 -8.094 1 91.94 340 LYS A C 1
ATOM 2767 O O . LYS A 1 340 ? 14.5 12.859 -8.742 1 91.94 340 LYS A O 1
ATOM 2772 N N . ASN A 1 341 ? 14.883 11.586 -7.004 1 93.19 341 ASN A N 1
ATOM 2773 C CA . ASN A 1 341 ? 13.594 11.836 -6.371 1 93.19 341 ASN A CA 1
ATOM 2774 C C . ASN A 1 341 ? 13.672 11.672 -4.855 1 93.19 341 ASN A C 1
ATOM 2776 O O . ASN A 1 341 ? 14.727 11.336 -4.316 1 93.19 341 ASN A O 1
ATOM 2780 N N . SER A 1 342 ? 12.594 11.953 -4.215 1 94.12 342 SER A N 1
ATOM 2781 C CA . SER A 1 342 ? 12.586 11.969 -2.758 1 94.12 342 SER A CA 1
ATOM 2782 C C . SER A 1 342 ? 12.828 10.57 -2.189 1 94.12 342 SER A C 1
ATOM 2784 O O . SER A 1 342 ? 13.305 10.43 -1.063 1 94.12 342 SER A O 1
ATOM 2786 N N . ARG A 1 343 ? 12.477 9.57 -2.934 1 95.62 343 ARG A N 1
ATOM 2787 C CA . ARG A 1 343 ? 12.719 8.203 -2.488 1 95.62 343 ARG A CA 1
ATOM 2788 C C . ARG A 1 343 ? 14.195 7.957 -2.23 1 95.62 343 ARG A C 1
ATOM 2790 O O . ARG A 1 343 ? 14.562 7.242 -1.296 1 95.62 343 ARG A O 1
ATOM 2797 N N . ASP A 1 344 ? 15.047 8.523 -3.062 1 97.25 344 ASP A N 1
ATOM 2798 C CA . ASP A 1 344 ? 16.484 8.383 -2.881 1 97.25 344 ASP A CA 1
ATOM 2799 C C . ASP A 1 344 ? 16.938 8.938 -1.53 1 97.25 344 ASP A C 1
ATOM 2801 O O . ASP A 1 344 ? 17.75 8.328 -0.841 1 97.25 344 ASP A O 1
ATOM 2805 N N . PHE A 1 345 ? 16.422 10.094 -1.158 1 97.56 345 PHE A N 1
ATOM 2806 C CA . PHE A 1 345 ? 16.703 10.695 0.137 1 97.56 345 PHE A CA 1
ATOM 2807 C C . PHE A 1 345 ? 16.203 9.805 1.271 1 97.56 345 PHE A C 1
ATOM 2809 O O . PHE A 1 345 ? 16.938 9.547 2.229 1 97.56 345 PHE A O 1
ATOM 2816 N N . ASP A 1 346 ? 14.969 9.375 1.142 1 97.81 346 ASP A N 1
ATOM 2817 C CA . ASP A 1 346 ? 14.344 8.586 2.201 1 97.81 346 ASP A CA 1
ATOM 2818 C C . ASP A 1 346 ? 15.016 7.223 2.338 1 97.81 346 ASP A C 1
ATOM 2820 O O . ASP A 1 346 ? 15.07 6.656 3.432 1 97.81 346 ASP A O 1
ATOM 2824 N N . ASP A 1 347 ? 15.492 6.73 1.258 1 97.81 347 ASP A N 1
ATOM 2825 C CA . ASP A 1 347 ? 16.219 5.465 1.313 1 97.81 347 ASP A CA 1
ATOM 2826 C C . ASP A 1 347 ? 17.594 5.648 1.96 1 97.81 347 ASP A C 1
ATOM 2828 O O . ASP A 1 347 ? 18.078 4.75 2.646 1 97.81 347 ASP A O 1
ATOM 2832 N N . ALA A 1 348 ? 18.219 6.762 1.747 1 97.62 348 ALA A N 1
ATOM 2833 C CA . ALA A 1 348 ? 19.547 7.047 2.262 1 97.62 348 ALA A CA 1
ATOM 2834 C C . ALA A 1 348 ? 19.5 7.418 3.74 1 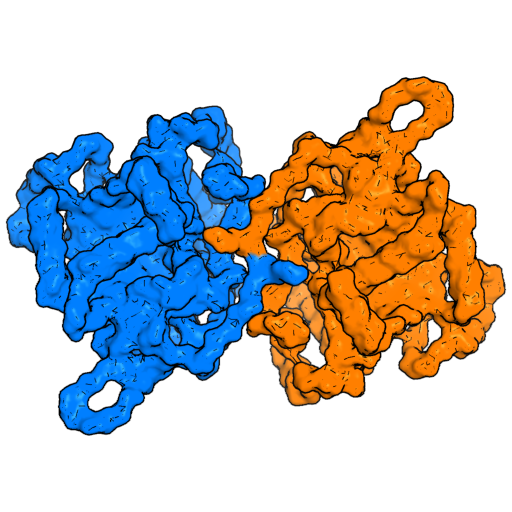97.62 348 ALA A C 1
ATOM 2836 O O . ALA A 1 348 ? 20.438 7.125 4.492 1 97.62 348 ALA A O 1
ATOM 2837 N N . TYR A 1 349 ? 18.406 8.078 4.16 1 97.62 349 TYR A N 1
ATOM 2838 C CA . TYR A 1 349 ? 18.406 8.633 5.508 1 97.62 349 TYR A CA 1
ATOM 2839 C C . TYR A 1 349 ? 17.203 8.148 6.305 1 97.62 349 TYR A C 1
ATOM 2841 O O . TYR A 1 349 ? 17.359 7.465 7.316 1 97.62 349 TYR A O 1
ATOM 2849 N N . THR A 1 350 ? 16 8.406 5.82 1 96.94 350 THR A N 1
ATOM 2850 C CA . THR A 1 350 ? 14.781 8.242 6.594 1 96.94 350 THR A CA 1
ATOM 2851 C C . THR A 1 350 ? 14.578 6.781 6.984 1 96.94 350 THR A C 1
ATOM 2853 O O . THR A 1 350 ? 14.281 6.48 8.148 1 96.94 350 THR A O 1
ATOM 2856 N N . SER A 1 351 ? 14.688 5.887 5.969 1 96 351 SER A N 1
ATOM 2857 C CA . SER A 1 351 ? 14.484 4.473 6.254 1 96 351 SER A CA 1
ATOM 2858 C C . SER A 1 351 ? 15.484 3.969 7.289 1 96 351 SER A C 1
ATOM 2860 O O . SER A 1 351 ? 15.125 3.215 8.195 1 96 351 SER A O 1
ATOM 2862 N N . LYS A 1 352 ? 16.719 4.449 7.258 1 95.56 352 LYS A N 1
ATOM 2863 C CA . LYS A 1 352 ? 17.766 4.027 8.188 1 95.56 352 LYS A CA 1
ATOM 2864 C C . LYS A 1 352 ? 17.5 4.574 9.586 1 95.56 352 LYS A C 1
ATOM 2866 O O . LYS A 1 352 ? 17.75 3.891 10.578 1 95.56 352 LYS A O 1
ATOM 2871 N N . LEU A 1 353 ? 17.016 5.797 9.641 1 93.81 353 LEU A N 1
ATOM 2872 C CA . LEU A 1 353 ? 16.688 6.402 10.93 1 93.81 353 LEU A CA 1
ATOM 2873 C C . LEU A 1 353 ? 15.594 5.605 11.641 1 93.81 353 LEU A C 1
ATOM 2875 O O . LEU A 1 353 ? 15.57 5.551 12.875 1 93.81 353 LEU A O 1
ATOM 2879 N N . LEU A 1 354 ? 14.758 4.945 10.883 1 92.81 354 LEU A N 1
ATOM 2880 C CA . LEU A 1 354 ? 13.609 4.227 11.43 1 92.81 354 LEU A CA 1
ATOM 2881 C C . LEU A 1 354 ? 13.891 2.729 11.484 1 92.81 354 LEU A C 1
ATOM 2883 O O . LEU A 1 354 ? 12.992 1.938 11.789 1 92.81 354 LEU A O 1
ATOM 2887 N N . ASP A 1 355 ? 15.062 2.309 11.086 1 92.25 355 ASP A N 1
ATOM 2888 C CA . ASP A 1 355 ? 15.453 0.903 11.031 1 92.25 355 ASP A CA 1
ATOM 2889 C C . ASP A 1 355 ? 14.539 0.113 10.102 1 92.25 355 ASP A C 1
ATOM 2891 O O . ASP A 1 355 ? 14.078 -0.974 10.445 1 92.25 355 ASP A O 1
ATOM 2895 N N . LEU A 1 356 ? 14.164 0.7 9 1 93.81 356 LEU A N 1
ATOM 2896 C CA . LEU A 1 356 ? 13.398 0.043 7.945 1 93.81 356 LEU A CA 1
ATOM 2897 C C . LEU A 1 356 ? 14.305 -0.38 6.797 1 93.81 356 LEU A C 1
ATOM 2899 O O . LEU A 1 356 ? 15.344 0.243 6.559 1 93.81 356 LEU A O 1
ATOM 2903 N N . PRO A 1 357 ? 13.914 -1.357 6.105 1 94.25 357 PRO A N 1
ATOM 2904 C CA . PRO A 1 357 ? 14.836 -1.961 5.137 1 94.25 357 PRO A CA 1
ATOM 2905 C C . PRO A 1 357 ? 15.031 -1.1 3.893 1 94.25 357 PRO A C 1
ATOM 2907 O O . PRO A 1 357 ? 16.031 -1.247 3.186 1 94.25 357 PRO A O 1
ATOM 2910 N N . SER A 1 358 ? 14.086 -0.208 3.584 1 95.94 358 SER A N 1
ATOM 2911 C CA . SER A 1 358 ? 14.211 0.576 2.359 1 95.94 358 SER A CA 1
ATOM 2912 C C . SER A 1 358 ? 13.336 1.826 2.416 1 95.94 358 SER A C 1
ATOM 2914 O O . SER A 1 358 ? 12.453 1.934 3.266 1 95.94 358 SER A O 1
ATOM 2916 N N . GLY A 1 359 ? 13.617 2.771 1.494 1 96.56 359 GLY A N 1
ATOM 2917 C CA . GLY A 1 359 ? 12.766 3.943 1.346 1 96.56 359 GLY A CA 1
ATOM 2918 C C . GLY A 1 359 ? 11.344 3.6 0.952 1 96.56 359 GLY A C 1
ATOM 2919 O O . GLY A 1 359 ? 10.391 4.23 1.425 1 96.56 359 GLY A O 1
ATOM 2920 N N . ASP A 1 360 ? 11.164 2.57 0.113 1 96 360 ASP A N 1
ATOM 2921 C CA . ASP A 1 360 ? 9.82 2.143 -0.276 1 96 360 ASP A CA 1
ATOM 2922 C C . ASP A 1 360 ? 9.039 1.624 0.929 1 96 360 ASP A C 1
ATOM 2924 O O . ASP A 1 360 ? 7.855 1.933 1.089 1 96 360 ASP A O 1
ATOM 2928 N N . TYR A 1 361 ? 9.75 0.857 1.701 1 94.31 361 TYR A N 1
ATOM 2929 C CA . TYR A 1 361 ? 9.094 0.302 2.879 1 94.31 361 TYR A CA 1
ATOM 2930 C C . TYR A 1 361 ? 8.68 1.406 3.844 1 94.31 361 TYR A C 1
ATOM 2932 O O . TYR A 1 361 ? 7.648 1.303 4.512 1 94.31 361 TYR A O 1
ATOM 2940 N N . TYR A 1 362 ? 9.5 2.479 3.93 1 95.81 362 TYR A N 1
ATOM 2941 C CA . TYR A 1 362 ? 9.109 3.656 4.695 1 95.81 362 TYR A CA 1
ATOM 2942 C C . TYR A 1 362 ? 7.82 4.258 4.148 1 95.81 362 TYR A C 1
ATOM 2944 O O . TYR A 1 362 ? 6.93 4.633 4.91 1 95.81 362 TYR A O 1
ATOM 2952 N N . TYR A 1 363 ? 7.68 4.367 2.838 1 96.19 363 TYR A N 1
ATOM 2953 C CA . TYR A 1 363 ? 6.477 4.922 2.23 1 96.19 363 TYR A CA 1
ATOM 2954 C C . TYR A 1 363 ? 5.254 4.078 2.578 1 96.19 363 TYR A C 1
ATOM 2956 O O . TYR A 1 363 ? 4.188 4.621 2.879 1 96.19 363 TYR A O 1
ATOM 2964 N N . TYR A 1 364 ? 5.422 2.812 2.568 1 94.31 364 TYR A N 1
ATOM 2965 C CA . TYR A 1 364 ? 4.301 1.962 2.951 1 94.31 364 TYR A CA 1
ATOM 2966 C C . TYR A 1 364 ? 3.941 2.158 4.418 1 94.31 364 TYR A C 1
ATOM 2968 O O . TYR A 1 364 ? 2.768 2.314 4.762 1 94.31 364 TYR A O 1
ATOM 2976 N N . ALA A 1 365 ? 4.953 2.221 5.246 1 93.44 365 ALA A N 1
ATOM 2977 C CA . ALA A 1 365 ? 4.754 2.326 6.688 1 93.44 365 ALA A CA 1
ATOM 2978 C C . ALA A 1 365 ? 4.09 3.65 7.055 1 93.44 365 ALA A C 1
ATOM 2980 O O . ALA A 1 365 ? 3.289 3.711 7.988 1 93.44 365 ALA A O 1
ATOM 2981 N N . ALA A 1 366 ? 4.414 4.672 6.309 1 95.12 366 ALA A N 1
ATOM 2982 C CA . ALA A 1 366 ? 3.986 6.016 6.684 1 95.12 366 ALA A CA 1
ATOM 2983 C C . ALA A 1 366 ? 2.695 6.398 5.965 1 95.12 366 ALA A C 1
ATOM 2985 O O . ALA A 1 366 ? 2.154 7.488 6.188 1 95.12 366 ALA A O 1
ATOM 2986 N N . SER A 1 367 ? 2.16 5.555 5.145 1 95.56 367 SER A N 1
ATOM 2987 C CA . SER A 1 367 ? 0.928 5.852 4.418 1 95.56 367 SER A CA 1
ATOM 2988 C C . SER A 1 367 ? -0.3 5.574 5.277 1 95.56 367 SER A C 1
ATOM 2990 O O . SER A 1 367 ? -0.543 4.434 5.676 1 95.56 367 SER A O 1
ATOM 2992 N N . PRO A 1 368 ? -1.156 6.551 5.473 1 95.75 368 PRO A N 1
ATOM 2993 C CA . PRO A 1 368 ? -2.303 6.379 6.371 1 95.75 368 PRO A CA 1
ATOM 2994 C C . PRO A 1 368 ? -3.367 5.453 5.793 1 95.75 368 PRO A C 1
ATOM 2996 O O . PRO A 1 368 ? -4.129 4.836 6.543 1 95.75 368 PRO A O 1
ATOM 2999 N N . VAL A 1 369 ? -3.432 5.289 4.52 1 95.44 369 VAL A N 1
ATOM 3000 C CA . VAL A 1 369 ? -4.527 4.598 3.848 1 95.44 369 VAL A CA 1
ATOM 3001 C C . VAL A 1 369 ? -4.598 3.15 4.332 1 95.44 369 VAL A C 1
ATOM 3003 O O . VAL A 1 369 ? -5.684 2.576 4.438 1 95.44 369 VAL A O 1
ATOM 3006 N N . PHE A 1 370 ? -3.52 2.576 4.746 1 93.12 370 PHE A N 1
ATOM 3007 C CA . PHE A 1 370 ? -3.467 1.156 5.07 1 93.12 370 PHE A CA 1
ATOM 3008 C C . PHE A 1 370 ? -4.035 0.896 6.461 1 93.12 370 PHE A C 1
ATOM 3010 O O . PHE A 1 370 ? -4.328 -0.249 6.812 1 93.12 370 PHE A O 1
ATOM 3017 N N . GLN A 1 371 ? -4.211 1.964 7.273 1 93.56 371 GLN A N 1
ATOM 3018 C CA . GLN A 1 371 ? -4.777 1.825 8.609 1 93.56 371 GLN A CA 1
ATOM 3019 C C . GLN A 1 371 ? -5.898 2.836 8.844 1 93.56 371 GLN A C 1
ATOM 3021 O O . GLN A 1 371 ? -6.156 3.234 9.977 1 93.56 371 GLN A O 1
ATOM 3026 N N . ILE A 1 372 ? -6.512 3.225 7.785 1 95.31 372 ILE A N 1
ATOM 3027 C CA . ILE A 1 372 ? -7.477 4.316 7.785 1 95.31 372 ILE A CA 1
ATOM 3028 C C . ILE A 1 372 ? -8.609 4.008 8.766 1 95.31 372 ILE A C 1
ATOM 3030 O O . ILE A 1 372 ? -9.148 4.91 9.406 1 95.31 372 ILE A O 1
ATOM 3034 N N . TYR A 1 373 ? -8.992 2.742 9.016 1 95.19 373 TYR A N 1
ATOM 3035 C CA . TYR A 1 373 ? -10.156 2.371 9.805 1 95.19 373 TYR A CA 1
ATOM 3036 C C . TYR A 1 373 ? -9.867 2.463 11.297 1 95.19 373 TYR A C 1
ATOM 3038 O O . TYR A 1 373 ? -10.766 2.283 12.125 1 95.19 373 TYR A O 1
ATOM 3046 N N . LYS A 1 374 ? -8.648 2.842 11.656 1 94.94 374 LYS A N 1
ATOM 3047 C CA . LYS A 1 374 ? -8.289 3.053 13.055 1 94.94 374 LYS A CA 1
ATOM 3048 C C . LYS A 1 374 ? -8.57 4.488 13.492 1 94.94 374 LYS A C 1
ATOM 3050 O O . LYS A 1 374 ? -8.547 4.801 14.68 1 94.94 374 LYS A O 1
ATOM 3055 N N . ILE A 1 375 ? -8.867 5.355 12.539 1 96.75 375 ILE A N 1
ATOM 3056 C CA . ILE A 1 375 ? -9.18 6.742 12.859 1 96.75 375 ILE A CA 1
ATOM 3057 C C . ILE A 1 375 ? -10.531 6.812 13.578 1 96.75 375 ILE A C 1
ATOM 3059 O O . ILE A 1 375 ? -11.539 6.336 13.062 1 96.75 375 ILE A O 1
ATOM 3063 N N . LYS A 1 376 ? -10.523 7.371 14.797 1 97.62 376 LYS A N 1
ATOM 3064 C CA . LYS A 1 376 ? -11.734 7.523 15.594 1 97.62 376 LYS A CA 1
ATOM 3065 C C . LYS A 1 376 ? -11.859 8.938 16.141 1 97.62 376 LYS A C 1
ATOM 3067 O O . LYS A 1 376 ? -12.133 9.133 17.328 1 97.62 376 LYS A O 1
ATOM 3072 N N . THR A 1 377 ? -11.57 9.898 15.297 1 98.38 377 THR A N 1
ATOM 3073 C CA . THR A 1 377 ? -11.727 11.328 15.508 1 98.38 377 THR A CA 1
ATOM 3074 C C . THR A 1 377 ? -12.422 11.977 14.312 1 98.38 377 THR A C 1
ATOM 3076 O O . THR A 1 377 ? -12.102 11.672 13.164 1 98.38 377 THR A O 1
ATOM 3079 N N . PRO A 1 378 ? -13.469 12.836 14.609 1 98.69 378 PRO A N 1
ATOM 3080 C CA . PRO A 1 378 ? -14.047 13.523 13.461 1 98.69 378 PRO A CA 1
ATOM 3081 C C . PRO A 1 378 ? -13 14.203 12.586 1 98.69 378 PRO A C 1
ATOM 3083 O O . PRO A 1 378 ? -12.227 15.031 13.078 1 98.69 378 PRO A O 1
ATOM 3086 N N . LEU A 1 379 ? -12.922 13.789 11.352 1 98.88 379 LEU A N 1
ATOM 3087 C CA . LEU A 1 379 ? -11.883 14.258 10.445 1 98.88 379 LEU A CA 1
ATOM 3088 C C . LEU A 1 379 ? -12.492 14.836 9.172 1 98.88 379 LEU A C 1
ATOM 3090 O O . LEU A 1 379 ? -13.258 14.164 8.484 1 98.88 379 LEU A O 1
ATOM 3094 N N . LEU A 1 380 ? -12.219 16.078 8.922 1 98.88 380 LEU A N 1
ATOM 3095 C CA . LEU A 1 380 ? -12.531 16.703 7.637 1 98.88 380 LEU A CA 1
ATOM 3096 C C . LEU A 1 380 ? -11.336 16.609 6.691 1 98.88 380 LEU A C 1
ATOM 3098 O O . LEU A 1 380 ? -10.234 17.031 7.039 1 98.88 380 LEU A O 1
ATOM 3102 N N . VAL A 1 381 ? -11.562 16.016 5.527 1 98.88 381 VAL A N 1
ATOM 3103 C CA . VAL A 1 381 ? -10.531 15.914 4.504 1 98.88 381 VAL A CA 1
ATOM 3104 C C . VAL A 1 381 ? -10.875 16.828 3.33 1 98.88 381 VAL A C 1
ATOM 3106 O O . VAL A 1 381 ? -11.953 16.734 2.75 1 98.88 381 VAL A O 1
ATOM 3109 N N . ILE A 1 382 ? -9.969 17.703 2.986 1 98.62 382 ILE A N 1
ATOM 3110 C CA . ILE A 1 382 ? -10.117 18.594 1.839 1 98.62 382 ILE A CA 1
ATOM 3111 C C . ILE A 1 382 ? -9.016 18.312 0.822 1 98.62 382 ILE A C 1
ATOM 3113 O O . ILE A 1 382 ? -7.828 18.391 1.148 1 98.62 382 ILE A O 1
ATOM 3117 N N . ASN A 1 383 ? -9.383 17.953 -0.347 1 97.69 383 ASN A N 1
ATOM 3118 C CA . ASN A 1 383 ? -8.398 17.703 -1.394 1 97.69 383 ASN A CA 1
ATOM 3119 C C . ASN A 1 383 ? -8.961 18.016 -2.779 1 97.69 383 ASN A C 1
ATOM 3121 O O . ASN A 1 383 ? -10.086 18.484 -2.902 1 97.69 383 ASN A O 1
ATOM 3125 N N . SER A 1 384 ? -8.156 17.922 -3.803 1 95.69 384 SER A N 1
ATOM 3126 C CA . SER A 1 384 ? -8.57 18.156 -5.18 1 95.69 384 SER A CA 1
ATOM 3127 C C . SER A 1 384 ? -8.039 17.078 -6.109 1 95.69 384 SER A C 1
ATOM 3129 O O . SER A 1 384 ? -6.984 16.5 -5.855 1 95.69 384 SER A O 1
ATOM 3131 N N . ILE A 1 385 ? -8.703 16.828 -7.207 1 94.81 385 ILE A N 1
ATOM 3132 C CA . ILE A 1 385 ? -8.328 15.742 -8.109 1 94.81 385 ILE A CA 1
ATOM 3133 C C . ILE A 1 385 ? -7.211 16.203 -9.039 1 94.81 385 ILE A C 1
ATOM 3135 O O . ILE A 1 385 ? -6.559 15.391 -9.688 1 94.81 385 ILE A O 1
ATOM 3139 N N . ASP A 1 386 ? -6.918 17.516 -9.109 1 91.88 386 ASP A N 1
ATOM 3140 C CA . ASP A 1 386 ? -5.902 18.016 -10.023 1 91.88 386 ASP A CA 1
ATOM 3141 C C . ASP A 1 386 ? -4.629 18.406 -9.273 1 91.88 386 ASP A C 1
ATOM 3143 O O . ASP A 1 386 ? -3.863 19.25 -9.742 1 91.88 386 ASP A O 1
ATOM 3147 N N . ASP A 1 387 ? -4.461 17.922 -8.023 1 93.56 387 ASP A N 1
ATOM 3148 C CA . ASP A 1 387 ? -3.246 18.172 -7.254 1 93.56 387 ASP A CA 1
ATOM 3149 C C . ASP A 1 387 ? -2.018 17.625 -7.977 1 93.56 387 ASP A C 1
ATOM 3151 O O . ASP A 1 387 ? -1.945 16.422 -8.266 1 93.56 387 ASP A O 1
ATOM 3155 N N . PRO A 1 388 ? -1.081 18.438 -8.266 1 92.19 388 PRO A N 1
ATOM 3156 C CA . PRO A 1 388 ? 0.084 17.969 -9.016 1 92.19 388 PRO A CA 1
ATOM 3157 C C . PRO A 1 388 ? 1.144 17.328 -8.117 1 92.19 388 PRO A C 1
ATOM 3159 O O . PRO A 1 388 ? 2.086 16.703 -8.617 1 92.19 388 PRO A O 1
ATOM 3162 N N . MET A 1 389 ? 1.014 17.406 -6.801 1 92.38 389 MET A N 1
ATOM 3163 C CA . MET A 1 389 ? 2.09 17 -5.898 1 92.38 389 MET A CA 1
ATOM 3164 C C . MET A 1 389 ? 1.749 15.695 -5.191 1 92.38 389 MET A C 1
ATOM 3166 O O . MET A 1 389 ? 2.645 14.969 -4.766 1 92.38 389 MET A O 1
ATOM 3170 N N . ILE A 1 390 ? 0.491 15.445 -5.02 1 94.5 390 ILE A N 1
ATOM 3171 C CA . ILE A 1 390 ? 0.093 14.203 -4.363 1 94.5 390 ILE A CA 1
ATOM 3172 C C . ILE A 1 390 ? -0.874 13.438 -5.258 1 94.5 390 ILE A C 1
ATOM 3174 O O . ILE A 1 390 ? -1.627 14.031 -6.027 1 94.5 390 ILE A O 1
ATOM 3178 N N . SER A 1 391 ? -0.819 12.117 -5.117 1 94.5 391 SER A N 1
ATOM 3179 C CA . SER A 1 391 ? -1.673 11.273 -5.945 1 94.5 391 SER A CA 1
ATOM 3180 C C . SER A 1 391 ? -3.145 11.461 -5.598 1 94.5 391 SER A C 1
ATOM 3182 O O . SER A 1 391 ? -3.51 11.484 -4.418 1 94.5 391 SER A O 1
ATOM 3184 N N . PRO A 1 392 ? -3.969 11.602 -6.582 1 93.56 392 PRO A N 1
ATOM 3185 C CA . PRO A 1 392 ? -5.402 11.734 -6.32 1 93.56 392 PRO A CA 1
ATOM 3186 C C . PRO A 1 392 ? -6.09 10.391 -6.09 1 93.56 392 PRO A C 1
ATOM 3188 O O . PRO A 1 392 ? -7.32 10.312 -6.113 1 93.56 392 PRO A O 1
ATOM 3191 N N . ASP A 1 393 ? -5.297 9.336 -5.977 1 91.94 393 ASP A N 1
ATOM 3192 C CA . ASP A 1 393 ? -5.875 8.047 -5.598 1 91.94 393 ASP A CA 1
ATOM 3193 C C . ASP A 1 393 ? -6.336 8.062 -4.141 1 91.94 393 ASP A C 1
ATOM 3195 O O . ASP A 1 393 ? -5.898 7.238 -3.34 1 91.94 393 ASP A O 1
ATOM 3199 N N . TYR A 1 394 ? -7.281 8.961 -3.852 1 97.12 394 TYR A N 1
ATOM 3200 C CA . TYR A 1 394 ? -7.824 9.102 -2.504 1 97.12 394 TYR A CA 1
ATOM 3201 C C . TYR A 1 394 ? -8.688 7.898 -2.137 1 97.12 394 TYR A C 1
ATOM 3203 O O . TYR A 1 394 ? -9.273 7.258 -3.012 1 97.12 394 TYR A O 1
ATOM 3211 N N . PRO A 1 395 ? -8.742 7.559 -0.887 1 97.25 395 PRO A N 1
ATOM 3212 C CA . PRO A 1 395 ? -9.508 6.383 -0.466 1 97.25 395 PRO A CA 1
ATOM 3213 C C . PRO A 1 395 ? -11.016 6.633 -0.434 1 97.25 395 PRO A C 1
ATOM 3215 O O . PRO A 1 395 ? -11.648 6.453 0.607 1 97.25 395 PRO A O 1
ATOM 3218 N N . PHE A 1 396 ? -11.617 6.965 -1.548 1 97.69 396 PHE A N 1
ATOM 3219 C CA . PHE A 1 396 ? -13.031 7.312 -1.666 1 97.69 396 PHE A CA 1
ATOM 3220 C C . PHE A 1 396 ? -13.914 6.195 -1.126 1 97.69 396 PHE A C 1
ATOM 3222 O O . PHE A 1 396 ? -14.844 6.445 -0.355 1 97.69 396 PHE A O 1
ATOM 3229 N N . LEU A 1 397 ? -13.641 4.957 -1.507 1 97.19 397 LEU A N 1
ATOM 3230 C CA . LEU A 1 397 ? -14.445 3.805 -1.115 1 97.19 397 LEU A CA 1
ATOM 3231 C C . LEU A 1 397 ? -14.383 3.582 0.392 1 97.19 397 LEU A C 1
ATOM 3233 O O . LEU A 1 397 ? -15.414 3.4 1.043 1 97.19 397 LEU A O 1
ATOM 3237 N N . ASP A 1 398 ? -13.227 3.637 0.954 1 96.81 398 ASP A N 1
ATOM 3238 C CA . ASP A 1 398 ? -13.055 3.412 2.387 1 96.81 398 ASP A CA 1
ATOM 3239 C C . ASP A 1 398 ? -13.68 4.543 3.199 1 96.81 398 ASP A C 1
ATOM 3241 O O . ASP A 1 398 ? -14.281 4.301 4.25 1 96.81 398 ASP A O 1
ATOM 3245 N N . ILE A 1 399 ? -13.531 5.77 2.734 1 98.06 399 ILE A N 1
ATOM 3246 C CA . ILE A 1 399 ? -14.109 6.91 3.438 1 98.06 399 ILE A CA 1
ATOM 3247 C C . ILE A 1 399 ? -15.633 6.809 3.424 1 98.06 399 ILE A C 1
ATOM 3249 O O . ILE A 1 399 ? -16.297 7.156 4.406 1 98.06 399 ILE A O 1
ATOM 3253 N N . SER A 1 400 ? -16.203 6.32 2.373 1 97.19 400 SER A N 1
ATOM 3254 C CA . SER A 1 400 ? -17.641 6.164 2.256 1 97.19 400 SER A CA 1
ATOM 3255 C C . SER A 1 400 ? -18.172 5.105 3.221 1 97.19 400 SER A C 1
ATOM 3257 O O . SER A 1 400 ? -19.375 4.98 3.416 1 97.19 400 SER A O 1
ATOM 3259 N N . ARG A 1 401 ? -17.266 4.379 3.859 1 94.62 401 ARG A N 1
ATOM 3260 C CA . ARG A 1 401 ? -17.656 3.367 4.84 1 94.62 401 ARG A CA 1
ATOM 3261 C C . ARG A 1 401 ? -17.188 3.752 6.238 1 94.62 401 ARG A C 1
ATOM 3263 O O . ARG A 1 401 ? -17.359 2.988 7.188 1 94.62 401 ARG A O 1
ATOM 3270 N N . HIS A 1 402 ? -16.562 4.812 6.375 1 96.88 402 HIS A N 1
ATOM 3271 C CA . HIS A 1 402 ? -15.969 5.25 7.629 1 96.88 402 HIS A CA 1
ATOM 3272 C C . HIS A 1 402 ? -16.828 6.301 8.312 1 96.88 402 HIS A C 1
ATOM 3274 O O . HIS A 1 402 ? -16.922 7.438 7.844 1 96.88 402 HIS A O 1
ATOM 3280 N N . PRO A 1 403 ? -17.422 6.051 9.414 1 98.12 403 PRO A N 1
ATOM 3281 C CA . PRO A 1 403 ? -18.406 6.957 9.992 1 98.12 403 PRO A CA 1
ATOM 3282 C C . PRO A 1 403 ? -17.781 8.227 10.57 1 98.12 403 PRO A C 1
ATOM 3284 O O . PRO A 1 403 ? -18.484 9.203 10.836 1 98.12 403 PRO A O 1
ATOM 3287 N N . TRP A 1 404 ? -16.484 8.281 10.75 1 98.5 404 TRP A N 1
ATOM 3288 C CA . TRP A 1 404 ? -15.836 9.367 11.477 1 98.5 404 TRP A CA 1
ATOM 3289 C C . TRP A 1 404 ? -15.289 10.414 10.516 1 98.5 404 TRP A C 1
ATOM 3291 O O . TRP A 1 404 ? -14.828 11.477 10.945 1 98.5 404 TRP A O 1
ATOM 3301 N N . ILE A 1 405 ? -15.328 10.172 9.164 1 98.75 405 ILE A N 1
ATOM 3302 C CA . ILE A 1 405 ? -14.602 11.023 8.227 1 98.75 405 ILE A CA 1
ATOM 3303 C C . ILE A 1 405 ? -15.578 11.648 7.23 1 98.75 405 ILE A C 1
ATOM 3305 O O . ILE A 1 405 ? -16.484 10.977 6.742 1 98.75 405 ILE A O 1
ATOM 3309 N N . TYR A 1 406 ? -15.508 12.914 6.98 1 98.88 406 TYR A N 1
ATOM 3310 C CA . TYR A 1 406 ? -16.141 13.656 5.895 1 98.88 406 TYR A CA 1
ATOM 3311 C C . TYR A 1 406 ? -15.094 14.195 4.922 1 98.88 406 TYR A C 1
ATOM 3313 O O . TYR A 1 406 ? -14.18 14.914 5.324 1 98.88 406 TYR A O 1
ATOM 3321 N N . MET A 1 407 ? -15.195 13.812 3.662 1 98.88 407 MET A N 1
ATOM 3322 C CA . MET A 1 407 ? -14.219 14.25 2.672 1 98.88 407 MET A CA 1
ATOM 3323 C C . MET A 1 407 ? -14.867 15.148 1.622 1 98.88 407 MET A C 1
ATOM 3325 O O . MET A 1 407 ? -15.922 14.812 1.078 1 98.88 407 MET A O 1
ATOM 3329 N N . ALA A 1 408 ? -14.305 16.266 1.427 1 98.69 408 ALA A N 1
ATOM 3330 C CA . ALA A 1 408 ? -14.672 17.188 0.357 1 98.69 408 ALA A CA 1
ATOM 3331 C C . ALA A 1 408 ? -13.578 17.266 -0.704 1 98.69 408 ALA A C 1
ATOM 3333 O O . ALA A 1 408 ? -12.492 17.797 -0.449 1 98.69 408 ALA A O 1
ATOM 3334 N N . THR A 1 409 ? -13.852 16.719 -1.86 1 98 409 THR A N 1
ATOM 3335 C CA . THR A 1 409 ? -12.898 16.703 -2.961 1 98 409 THR A CA 1
ATOM 3336 C C . THR A 1 409 ? -13.336 17.641 -4.082 1 98 409 THR A C 1
ATOM 3338 O O . THR A 1 409 ? -14.422 17.469 -4.648 1 98 409 THR A O 1
ATOM 3341 N N . ALA A 1 410 ? -12.484 18.547 -4.387 1 95.81 410 ALA A N 1
ATOM 3342 C CA . ALA A 1 410 ? -12.812 19.5 -5.445 1 95.81 410 ALA A CA 1
ATOM 3343 C C . ALA A 1 410 ? -12.227 19.047 -6.781 1 95.81 410 ALA A C 1
ATOM 3345 O O . ALA A 1 410 ? -11.211 18.359 -6.82 1 95.81 410 ALA A O 1
ATOM 3346 N N . ASP A 1 411 ? -12.82 19.516 -7.887 1 93.69 411 ASP A N 1
ATOM 3347 C CA . ASP A 1 411 ? -12.312 19.219 -9.227 1 93.69 411 ASP A CA 1
ATOM 3348 C C . ASP A 1 411 ? -11.008 19.953 -9.492 1 93.69 411 ASP A C 1
ATOM 3350 O O . ASP A 1 411 ? -10.141 19.453 -10.219 1 93.69 411 ASP A O 1
ATOM 3354 N N . LEU A 1 412 ? -11 21.141 -8.938 1 90.81 412 LEU A N 1
ATOM 3355 C CA . LEU A 1 412 ? -9.844 22 -9.117 1 90.81 412 LEU A CA 1
ATOM 3356 C C . LEU A 1 412 ? -9.414 22.609 -7.781 1 90.81 412 LEU A C 1
ATOM 3358 O O . LEU A 1 412 ? -10.258 22.969 -6.961 1 90.81 412 LEU A O 1
ATOM 3362 N N . GLY A 1 413 ? -8.156 22.688 -7.605 1 92.25 413 GLY A N 1
ATOM 3363 C CA . GLY A 1 413 ? -7.676 23.328 -6.391 1 92.25 413 GLY A CA 1
ATOM 3364 C C . GLY A 1 413 ? -6.168 23.25 -6.234 1 92.25 413 GLY A C 1
ATOM 3365 O O . GLY A 1 413 ? -5.59 23.984 -5.422 1 92.25 413 GLY A O 1
ATOM 3366 N N . GLY A 1 414 ? -5.527 22.344 -7.078 1 92.12 414 GLY A N 1
ATOM 3367 C CA . GLY A 1 414 ? -4.086 22.188 -6.949 1 92.12 414 GLY A CA 1
ATOM 3368 C C . GLY A 1 414 ? -3.662 21.688 -5.582 1 92.12 414 GLY A C 1
ATOM 3369 O O . GLY A 1 414 ? -4.414 20.969 -4.918 1 92.12 414 GLY A O 1
ATOM 3370 N N . HIS A 1 415 ? -2.402 21.891 -5.273 1 91.94 415 HIS A N 1
ATOM 3371 C CA . HIS A 1 415 ? -1.895 21.484 -3.967 1 91.94 415 HIS A CA 1
ATOM 3372 C C . HIS A 1 415 ? -2.145 22.562 -2.918 1 91.94 415 HIS A C 1
ATOM 3374 O O . HIS A 1 415 ? -1.429 23.562 -2.867 1 91.94 415 HIS A O 1
ATOM 3380 N N . TYR A 1 416 ? -3.16 22.359 -2.062 1 88.38 416 TYR A N 1
ATOM 3381 C CA . TYR A 1 416 ? -3.707 23.25 -1.054 1 88.38 416 TYR A CA 1
ATOM 3382 C C . TYR A 1 416 ? -3.684 24.703 -1.539 1 88.38 416 TYR A C 1
ATOM 3384 O O . TYR A 1 416 ? -3.184 25.594 -0.844 1 88.38 416 TYR A O 1
ATOM 3392 N N . SER A 1 417 ? -4.23 25.031 -2.631 1 88.75 417 SER A N 1
ATOM 3393 C CA . SER A 1 417 ? -4.277 26.344 -3.268 1 88.75 417 SER A CA 1
ATOM 3394 C C . SER A 1 417 ? -5.703 26.875 -3.34 1 88.75 417 SER A C 1
ATOM 3396 O O . SER A 1 417 ? -6.117 27.688 -2.504 1 88.75 417 SER A O 1
ATOM 3398 N N . PHE A 1 418 ? -6.523 26.344 -4.238 1 93.06 418 PHE A N 1
ATOM 3399 C CA . PHE A 1 418 ? -7.926 26.734 -4.234 1 93.06 418 PHE A CA 1
ATOM 3400 C C . PHE A 1 418 ? -8.062 28.25 -4.25 1 93.06 418 PHE A C 1
ATOM 3402 O O . PHE A 1 418 ? -8.781 28.828 -3.428 1 93.06 418 PHE A O 1
ATOM 3409 N N . ILE A 1 419 ? -7.426 28.922 -5.094 1 91.19 419 ILE A N 1
ATOM 3410 C CA . ILE A 1 419 ? -7.324 30.375 -5.059 1 91.19 419 ILE A CA 1
ATOM 3411 C C . ILE A 1 419 ? -8.586 31 -5.656 1 91.19 419 ILE A C 1
ATOM 3413 O O . ILE A 1 419 ? -8.898 30.766 -6.828 1 91.19 419 ILE A O 1
ATOM 3417 N N . LYS A 1 420 ? -9.211 31.781 -4.863 1 92.44 420 LYS A N 1
ATOM 3418 C CA . LYS A 1 420 ? -10.398 32.531 -5.293 1 92.44 420 LYS A CA 1
ATOM 3419 C C . LYS A 1 420 ? -10.023 33.688 -6.188 1 92.44 420 LYS A C 1
ATOM 3421 O O . LYS A 1 420 ? -8.852 34.094 -6.242 1 92.44 420 LYS A O 1
ATOM 3426 N N . PRO A 1 421 ? -11.023 34.281 -6.84 1 89.44 421 PRO A N 1
ATOM 3427 C CA . PRO A 1 421 ? -10.75 35.438 -7.711 1 89.44 421 PRO A CA 1
ATOM 3428 C C . PRO A 1 421 ? -10.125 36.594 -6.957 1 89.44 421 PRO A C 1
ATOM 3430 O O . PRO A 1 421 ? -9.312 37.344 -7.523 1 89.44 421 PRO A O 1
ATOM 3433 N N . ASN A 1 422 ? -10.391 36.75 -5.703 1 87.88 422 ASN A N 1
ATOM 3434 C CA . ASN A 1 422 ? -9.859 37.875 -4.926 1 87.88 422 ASN A CA 1
ATOM 3435 C C . ASN A 1 422 ? -8.484 37.531 -4.352 1 87.88 422 ASN A C 1
ATOM 3437 O O . ASN A 1 422 ? -7.902 38.344 -3.623 1 87.88 422 ASN A O 1
ATOM 3441 N N . GLY A 1 423 ? -8.086 36.312 -4.582 1 87.38 423 GLY A N 1
ATOM 3442 C CA . GLY A 1 423 ? -6.746 35.938 -4.16 1 87.38 423 GLY A CA 1
ATOM 3443 C C . GLY A 1 423 ? -6.723 35.156 -2.846 1 87.38 423 GLY A C 1
ATOM 3444 O O . GLY A 1 423 ? -5.68 34.656 -2.438 1 87.38 423 GLY A O 1
ATOM 3445 N N . ASP A 1 424 ? -7.844 35.031 -2.195 1 90.44 424 ASP A N 1
ATOM 3446 C CA . ASP A 1 424 ? -7.922 34.281 -0.947 1 90.44 424 ASP A CA 1
ATOM 3447 C C . ASP A 1 424 ? -7.957 32.781 -1.215 1 90.44 424 ASP A C 1
ATOM 3449 O O . ASP A 1 424 ? -8.211 32.344 -2.34 1 90.44 424 ASP A O 1
ATOM 3453 N N . PHE A 1 425 ? -7.691 32.062 -0.199 1 93.69 425 PHE A N 1
ATOM 3454 C CA . PHE A 1 425 ? -7.781 30.625 -0.294 1 93.69 425 PHE A CA 1
ATOM 3455 C C . PHE A 1 425 ? -9.164 30.141 0.127 1 93.69 425 PHE A C 1
ATOM 3457 O O . PHE A 1 425 ? -9.609 30.422 1.242 1 93.69 425 PHE A O 1
ATOM 3464 N N . TRP A 1 426 ? -9.805 29.422 -0.76 1 94.75 426 TRP A N 1
ATOM 3465 C CA . TRP A 1 426 ? -11.156 28.922 -0.512 1 94.75 426 TRP A CA 1
ATOM 3466 C C . TRP A 1 426 ? -11.195 28.078 0.759 1 94.75 426 TRP A C 1
ATOM 3468 O O . TRP A 1 426 ? -12.117 28.219 1.566 1 94.75 426 TRP A O 1
ATOM 3478 N N . PHE A 1 427 ? -10.219 27.25 1.044 1 95.81 427 PHE A N 1
ATOM 3479 C CA . PHE A 1 427 ? -10.227 26.297 2.145 1 95.81 427 PHE A CA 1
ATOM 3480 C C . PHE A 1 427 ? -10.125 27.016 3.486 1 95.81 427 PHE A C 1
ATOM 3482 O O . PHE A 1 427 ? -10.531 26.469 4.516 1 95.81 427 PHE A O 1
ATOM 3489 N N . SER A 1 428 ? -9.492 28.219 3.564 1 95.94 428 SER A N 1
ATOM 3490 C CA . SER A 1 428 ? -9.305 28.906 4.84 1 95.94 428 SER A CA 1
ATOM 3491 C C . SER A 1 428 ? -10.641 29.234 5.492 1 95.94 428 SER A C 1
ATOM 3493 O O . SER A 1 428 ? -10.781 29.141 6.715 1 95.94 428 SER A O 1
ATOM 3495 N N . GLU A 1 429 ? -11.594 29.594 4.668 1 95.75 429 GLU A N 1
ATOM 3496 C CA . GLU A 1 429 ? -12.945 29.859 5.168 1 95.75 429 GLU A CA 1
ATOM 3497 C C . GLU A 1 429 ? -13.617 28.562 5.633 1 95.75 429 GLU A C 1
ATOM 3499 O O . GLU A 1 429 ? -14.336 28.562 6.633 1 95.75 429 GLU A O 1
ATOM 3504 N N . VAL A 1 430 ? -13.398 27.531 4.859 1 97.94 430 VAL A N 1
ATOM 3505 C CA . VAL A 1 430 ? -13.961 26.234 5.199 1 97.94 430 VAL A CA 1
ATOM 3506 C C . VAL A 1 430 ? -13.406 25.766 6.543 1 97.94 430 VAL A C 1
ATOM 3508 O O . VAL A 1 430 ? -14.156 25.297 7.402 1 97.94 430 VAL A O 1
ATOM 3511 N N . VAL A 1 431 ? -12.102 25.891 6.742 1 98.38 431 VAL A N 1
ATOM 3512 C CA . VAL A 1 431 ? -11.438 25.5 7.977 1 98.38 431 VAL A CA 1
ATOM 3513 C C . VAL A 1 431 ? -12 26.297 9.148 1 98.38 431 VAL A C 1
ATOM 3515 O O . VAL A 1 431 ? -12.32 25.734 10.203 1 98.38 431 VAL A O 1
ATOM 3518 N N . GLU A 1 432 ? -12.117 27.609 8.953 1 97.94 432 GLU A N 1
ATOM 3519 C CA . GLU A 1 432 ? -12.656 28.484 9.992 1 97.94 432 GLU A CA 1
ATOM 3520 C C . GLU A 1 432 ? -14.07 28.062 10.375 1 97.94 432 GLU A C 1
ATOM 3522 O O . GLU A 1 432 ? -14.391 27.953 11.562 1 97.94 432 GLU A O 1
ATOM 3527 N N . LYS A 1 433 ? -14.914 27.844 9.422 1 98.12 433 LYS A N 1
ATOM 3528 C CA . LYS A 1 433 ? -16.297 27.453 9.68 1 98.12 433 LYS A CA 1
ATOM 3529 C C . LYS A 1 433 ? -16.359 26.109 10.398 1 98.12 433 LYS A C 1
ATOM 3531 O O . LYS A 1 433 ? -17.203 25.922 11.281 1 98.12 433 LYS A O 1
ATOM 3536 N N . TRP A 1 434 ? -15.523 25.141 9.984 1 98.44 434 TRP A N 1
ATOM 3537 C CA . TRP A 1 434 ? -15.477 23.859 10.664 1 98.44 434 TRP A CA 1
ATOM 3538 C C . TRP A 1 434 ? -15.172 24.031 12.148 1 98.44 434 TRP A C 1
ATOM 3540 O O . TRP A 1 434 ? -15.93 23.562 13 1 98.44 434 TRP A O 1
ATOM 3550 N N . ILE A 1 435 ? -14.117 24.719 12.445 1 97.81 435 ILE A N 1
ATOM 3551 C CA . ILE A 1 435 ? -13.672 24.875 13.828 1 97.81 435 ILE A CA 1
ATOM 3552 C C . ILE A 1 435 ? -14.719 25.656 14.625 1 97.81 435 ILE A C 1
ATOM 3554 O O . ILE A 1 435 ? -15.07 25.281 15.742 1 97.81 435 ILE A O 1
ATOM 3558 N N . ASN A 1 436 ? -15.234 26.719 14.055 1 96.69 436 ASN A N 1
ATOM 3559 C CA . ASN A 1 436 ? -16.203 27.562 14.742 1 96.69 436 ASN A CA 1
ATOM 3560 C C . ASN A 1 436 ? -17.5 26.797 15.047 1 96.69 436 ASN A C 1
ATOM 3562 O O . ASN A 1 436 ? -18.109 27 16.094 1 96.69 436 ASN A O 1
ATOM 3566 N N . SER A 1 437 ? -17.906 25.953 14.188 1 96.88 437 SER A N 1
ATOM 3567 C CA . SER A 1 437 ? -19.17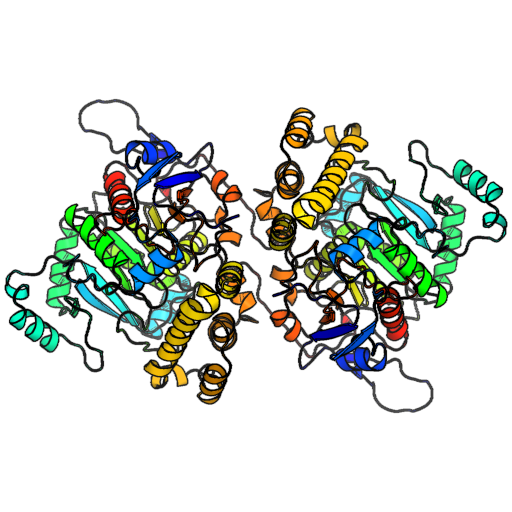2 25.234 14.32 1 96.88 437 SER A CA 1
ATOM 3568 C C . SER A 1 437 ? -19.125 24.266 15.5 1 96.88 437 SER A C 1
ATOM 3570 O O . SER A 1 437 ? -20.172 23.906 16.047 1 96.88 437 SER A O 1
ATOM 3572 N N . TRP A 1 438 ? -17.969 23.828 15.906 1 95.94 438 TRP A N 1
ATOM 3573 C CA . TRP A 1 438 ? -17.859 22.844 16.984 1 95.94 438 TRP A CA 1
ATOM 3574 C C . TRP A 1 438 ? -18.266 23.453 18.312 1 95.94 438 TRP A C 1
ATOM 3576 O O . TRP A 1 438 ? -18.5 22.734 19.297 1 95.94 438 TRP A O 1
ATOM 3586 N N . ARG A 1 439 ? -18.359 24.797 18.406 1 91.69 439 ARG A N 1
ATOM 3587 C CA . ARG A 1 439 ? -18.797 25.469 19.625 1 91.69 439 ARG A CA 1
ATOM 3588 C C . ARG A 1 439 ? -20.219 25.047 19.984 1 91.69 439 ARG A C 1
ATOM 3590 O O . ARG A 1 439 ? -20.641 25.172 21.141 1 91.69 439 ARG A O 1
ATOM 3597 N N . GLU A 1 440 ? -20.906 24.562 18.969 1 92.5 440 GLU A N 1
ATOM 3598 C CA . GLU A 1 440 ? -22.297 24.188 19.188 1 92.5 440 GLU A CA 1
ATOM 3599 C C . GLU A 1 440 ? -22.406 22.766 19.719 1 92.5 440 GLU A C 1
ATOM 3601 O O . GLU A 1 440 ? -23.469 22.359 20.219 1 92.5 440 GLU A O 1
ATOM 3606 N N . VAL A 1 441 ? -21.344 22.031 19.641 1 94.19 441 VAL A N 1
ATOM 3607 C CA . VAL A 1 441 ? -21.406 20.625 19.984 1 94.19 441 VAL A CA 1
ATOM 3608 C C . VAL A 1 441 ? -20.797 20.391 21.375 1 94.19 441 VAL A C 1
ATOM 3610 O O . VAL A 1 441 ? -19.875 21.109 21.766 1 94.19 441 VAL A O 1
ATOM 3613 N N . ASP A 1 442 ? -21.359 19.422 22.141 1 94.06 442 ASP A N 1
ATOM 3614 C CA . ASP A 1 442 ? -20.875 19.031 23.469 1 94.06 442 ASP A CA 1
ATOM 3615 C C . ASP A 1 442 ? -19.875 17.891 23.359 1 94.06 442 ASP A C 1
ATOM 3617 O O . ASP A 1 442 ? -20.109 16.797 23.906 1 94.06 442 ASP A O 1
ATOM 3621 N N . VAL A 1 443 ? -18.766 18.141 22.641 1 95.5 443 VAL A N 1
ATOM 3622 C CA . VAL A 1 443 ? -17.75 17.125 22.391 1 95.5 443 VAL A CA 1
ATOM 3623 C C . VAL A 1 443 ? -16.375 17.688 22.75 1 95.5 443 VAL A C 1
ATOM 3625 O O . VAL A 1 443 ? -16 18.766 22.297 1 95.5 443 VAL A O 1
ATOM 3628 N N . GLN A 1 444 ? -15.664 17.016 23.578 1 94.44 444 GLN A N 1
ATOM 3629 C CA . GLN A 1 444 ? -14.281 17.359 23.891 1 94.44 444 GLN A CA 1
ATOM 3630 C C . GLN A 1 444 ? -13.32 16.359 23.266 1 94.44 444 GLN A C 1
ATOM 3632 O O . GLN A 1 444 ? -12.289 16.734 22.703 1 94.44 444 GLN A O 1
ATOM 3637 N N . THR A 1 445 ? -13.672 15.086 23.375 1 95.56 445 THR A N 1
ATOM 3638 C CA . THR A 1 445 ? -12.875 13.992 22.844 1 95.56 445 THR A CA 1
ATOM 3639 C C . THR A 1 445 ? -13.758 12.969 22.156 1 95.56 445 THR A C 1
ATOM 3641 O O . THR A 1 445 ? -14.984 13.047 22.234 1 95.56 445 THR A O 1
ATOM 3644 N N . PRO A 1 446 ? -13.125 12 21.453 1 95.62 446 PRO A N 1
ATOM 3645 C CA . PRO A 1 446 ? -13.906 10.984 20.75 1 95.62 446 PRO A CA 1
ATOM 3646 C C . PRO A 1 446 ? -14.844 10.211 21.672 1 95.62 446 PRO A C 1
ATOM 3648 O O . PRO A 1 446 ? -15.852 9.672 21.219 1 95.62 446 PRO A O 1
ATOM 3651 N N . SER A 1 447 ? -14.555 10.133 22.938 1 94.69 447 SER A N 1
ATOM 3652 C CA . SER A 1 447 ? -15.383 9.391 23.875 1 94.69 447 SER A CA 1
ATOM 3653 C C . SER A 1 447 ? -16.766 10.016 24.016 1 94.69 447 SER A C 1
ATOM 3655 O O . SER A 1 447 ? -17.703 9.359 24.453 1 94.69 447 SER A O 1
ATOM 3657 N N . ASP A 1 448 ? -16.906 11.25 23.609 1 95.62 448 ASP A N 1
ATOM 3658 C CA . ASP A 1 448 ? -18.172 11.961 23.719 1 95.62 448 ASP A CA 1
ATOM 3659 C C . ASP A 1 448 ? -19.031 11.766 22.469 1 95.62 448 ASP A C 1
ATOM 3661 O O . ASP A 1 448 ? -20.172 12.211 22.422 1 95.62 448 ASP A O 1
ATOM 3665 N N . VAL A 1 449 ? -18.438 11.102 21.453 1 96.31 449 VAL A N 1
ATOM 3666 C CA . VAL A 1 449 ? -19.094 10.938 20.156 1 96.31 449 VAL A CA 1
ATOM 3667 C C . VAL A 1 449 ? -19.844 9.609 20.109 1 96.31 449 VAL A C 1
ATOM 3669 O O . VAL A 1 449 ? -19.391 8.617 20.688 1 96.31 449 VAL A O 1
ATOM 3672 N N . LEU A 1 450 ? -20.938 9.617 19.484 1 95.44 450 LEU A N 1
ATOM 3673 C CA . LEU A 1 450 ? -21.75 8.406 19.328 1 95.44 450 LEU A CA 1
ATOM 3674 C C . LEU A 1 450 ? -21.516 7.762 17.969 1 95.44 450 LEU A C 1
ATOM 3676 O O . LEU A 1 450 ? -21.984 8.266 16.953 1 95.44 450 LEU A O 1
ATOM 3680 N N . ASP A 1 451 ? -20.812 6.617 18 1 94.25 451 ASP A N 1
ATOM 3681 C CA . ASP A 1 451 ? -20.547 5.934 16.734 1 94.25 451 ASP A CA 1
ATOM 3682 C C . ASP A 1 451 ? -21.375 4.648 16.641 1 94.25 451 ASP A C 1
ATOM 3684 O O . ASP A 1 451 ? -21.172 3.85 15.719 1 94.25 451 ASP A O 1
ATOM 3688 N N . HIS A 1 452 ? -22.25 4.43 17.609 1 91.62 452 HIS A N 1
ATOM 3689 C CA . HIS A 1 452 ? -23.219 3.332 17.625 1 91.62 452 HIS A CA 1
ATOM 3690 C C . HIS A 1 452 ? -22.516 1.98 17.594 1 91.62 452 HIS A C 1
ATOM 3692 O O . HIS A 1 452 ? -22.953 1.062 16.906 1 91.62 452 HIS A O 1
ATOM 3698 N N . GLY A 1 453 ? -21.406 1.879 18.172 1 89.31 453 GLY A N 1
ATOM 3699 C CA . GLY A 1 453 ? -20.688 0.623 18.312 1 89.31 453 GLY A CA 1
ATOM 3700 C C . GLY A 1 453 ? -19.922 0.222 17.062 1 89.31 453 GLY A C 1
ATOM 3701 O O . GLY A 1 453 ? -19.547 -0.941 16.906 1 89.31 453 GLY A O 1
ATOM 3702 N N . TRP A 1 454 ? -19.672 1.164 16.188 1 92.38 454 TRP A N 1
ATOM 3703 C CA . TRP A 1 454 ? -18.922 0.873 14.969 1 92.38 454 TRP A CA 1
ATOM 3704 C C . TRP A 1 454 ? -17.531 0.334 15.297 1 92.38 454 TRP A C 1
ATOM 3706 O O . TRP A 1 454 ? -16.844 0.879 16.156 1 92.38 454 TRP A O 1
ATOM 3716 N N . HIS A 1 455 ? -17.203 -0.807 14.68 1 88.38 455 HIS A N 1
ATOM 3717 C CA . HIS A 1 455 ? -15.898 -1.419 14.922 1 88.38 455 HIS A CA 1
ATOM 3718 C C . HIS A 1 455 ? -15.43 -2.193 13.695 1 88.38 455 HIS A C 1
ATOM 3720 O O . HIS A 1 455 ? -16.219 -2.859 13.023 1 88.38 455 HIS A O 1
ATOM 3726 N N . VAL A 1 456 ? -14.266 -1.934 13.312 1 87.06 456 VAL A N 1
ATOM 3727 C CA . VAL A 1 456 ? -13.562 -2.738 12.32 1 87.06 456 VAL A CA 1
ATOM 3728 C C . VAL A 1 456 ? -12.305 -3.344 12.945 1 87.06 456 VAL A C 1
ATOM 3730 O O . VAL A 1 456 ? -11.453 -2.619 13.461 1 87.06 456 VAL A O 1
ATOM 3733 N N . ASP A 1 457 ? -12.242 -4.637 13.016 1 79.56 457 ASP A N 1
ATOM 3734 C CA . ASP A 1 457 ? -11.125 -5.34 13.648 1 79.56 457 ASP A CA 1
ATOM 3735 C C . ASP A 1 457 ? -10.211 -5.961 12.602 1 79.56 457 ASP A C 1
ATOM 3737 O O . ASP A 1 457 ? -10.133 -7.188 12.477 1 79.56 457 ASP A O 1
ATOM 3741 N N . VAL A 1 458 ? -9.703 -5.184 11.75 1 77.38 458 VAL A N 1
ATOM 3742 C CA . VAL A 1 458 ? -8.789 -5.75 10.766 1 77.38 458 VAL A CA 1
ATOM 3743 C C . VAL A 1 458 ? -7.508 -4.918 10.711 1 77.38 458 VAL A C 1
ATOM 3745 O O . VAL A 1 458 ? -7.551 -3.693 10.844 1 77.38 458 VAL A O 1
ATOM 3748 N N . GLU A 1 459 ? -6.371 -5.613 10.766 1 73.44 459 GLU A N 1
ATOM 3749 C CA . GLU A 1 459 ? -5.082 -4.934 10.648 1 73.44 459 GLU A CA 1
ATOM 3750 C C . GLU A 1 459 ? -4.277 -5.477 9.469 1 73.44 459 GLU A C 1
ATOM 3752 O O . GLU A 1 459 ? -4.238 -6.688 9.242 1 73.44 459 GLU A O 1
ATOM 3757 N N . LEU A 1 460 ? -3.912 -4.68 8.516 1 73.69 460 LEU A N 1
ATOM 3758 C CA . LEU A 1 460 ? -2.959 -5.074 7.484 1 73.69 460 LEU A CA 1
ATOM 3759 C C . LEU A 1 460 ? -1.544 -5.137 8.047 1 73.69 460 LEU A C 1
ATOM 3761 O O . LEU A 1 460 ? -1.181 -4.336 8.914 1 73.69 460 LEU A O 1
ATOM 3765 N N . PRO A 1 461 ? -0.701 -5.922 7.5 1 62.84 461 PRO A N 1
ATOM 3766 C CA . PRO A 1 461 ? -1.077 -7.098 6.715 1 62.84 461 PRO A CA 1
ATOM 3767 C C . PRO A 1 461 ? -1.896 -8.109 7.52 1 62.84 461 PRO A C 1
ATOM 3769 O O . PRO A 1 461 ? -1.83 -8.117 8.75 1 62.84 461 PRO A O 1
ATOM 3772 N N . LEU A 1 462 ? -2.861 -8.688 6.867 1 57.88 462 LEU A N 1
ATOM 3773 C CA . LEU A 1 462 ? -3.684 -9.703 7.52 1 57.88 462 LEU A CA 1
ATOM 3774 C C . LEU A 1 462 ? -2.812 -10.719 8.25 1 57.88 462 LEU A C 1
ATOM 3776 O O . LEU A 1 462 ? -1.826 -11.211 7.703 1 57.88 462 LEU A O 1
ATOM 3780 N N . ARG A 1 463 ? -2.584 -10.438 9.672 1 48.62 463 ARG A N 1
ATOM 3781 C CA . ARG A 1 463 ? -1.79 -11.188 10.641 1 48.62 463 ARG A CA 1
ATOM 3782 C C . ARG A 1 463 ? -2.199 -12.656 10.664 1 48.62 463 ARG A C 1
ATOM 3784 O O . ARG A 1 463 ? -1.63 -13.453 11.414 1 48.62 463 ARG A O 1
ATOM 3791 N N . GLU A 1 464 ? -3.359 -13.148 10.188 1 46.28 464 GLU A N 1
ATOM 3792 C CA . GLU A 1 464 ? -3.555 -14.578 10.438 1 46.28 464 GLU A CA 1
ATOM 3793 C C . GLU A 1 464 ? -2.666 -15.422 9.531 1 46.28 464 GLU A C 1
ATOM 3795 O O . GLU A 1 464 ? -2.477 -15.094 8.359 1 46.28 464 GLU A O 1
ATOM 3800 N N . MET B 1 1 ? 6.949 7.781 -20.766 1 32.03 1 MET B N 1
ATOM 3801 C CA . MET B 1 1 ? 7.938 7.133 -21.625 1 32.03 1 MET B CA 1
ATOM 3802 C C . MET B 1 1 ? 7.266 6.469 -22.812 1 32.03 1 MET B C 1
ATOM 3804 O O . MET B 1 1 ? 6.137 5.988 -22.703 1 32.03 1 MET B O 1
ATOM 3808 N N . LEU B 1 2 ? 7.559 6.805 -23.922 1 37.12 2 LEU B N 1
ATOM 3809 C CA . LEU B 1 2 ? 7.066 6.082 -25.094 1 37.12 2 LEU B CA 1
ATOM 3810 C C . LEU B 1 2 ? 7.066 4.578 -24.844 1 37.12 2 LEU B C 1
ATOM 3812 O O . LEU B 1 2 ? 7.996 4.047 -24.234 1 37.12 2 LEU B O 1
ATOM 3816 N N . PRO B 1 3 ? 5.957 3.967 -24.969 1 50.97 3 PRO B N 1
ATOM 3817 C CA . PRO B 1 3 ? 5.969 2.504 -24.891 1 50.97 3 PRO B CA 1
ATOM 3818 C C . PRO B 1 3 ? 7.152 1.88 -25.625 1 50.97 3 PRO B C 1
ATOM 3820 O O . PRO B 1 3 ? 7.625 2.432 -26.625 1 50.97 3 PRO B O 1
ATOM 3823 N N . ASN B 1 4 ? 7.992 1.254 -24.922 1 57.28 4 ASN B N 1
ATOM 3824 C CA . ASN B 1 4 ? 9.078 0.525 -25.562 1 57.28 4 ASN B CA 1
ATOM 3825 C C . ASN B 1 4 ? 8.586 -0.242 -26.797 1 57.28 4 ASN B C 1
ATOM 3827 O O . ASN B 1 4 ? 7.672 -1.062 -26.688 1 57.28 4 ASN B O 1
ATOM 3831 N N . TRP B 1 5 ? 8.75 0.368 -27.984 1 68.5 5 TRP B N 1
ATOM 3832 C CA . TRP B 1 5 ? 8.414 -0.254 -29.266 1 68.5 5 TRP B CA 1
ATOM 3833 C C . TRP B 1 5 ? 9.617 -0.986 -29.844 1 68.5 5 TRP B C 1
ATOM 3835 O O . TRP B 1 5 ? 10.758 -0.54 -29.688 1 68.5 5 TRP B O 1
ATOM 3845 N N . GLY B 1 6 ? 9.406 -2.383 -30.094 1 74.81 6 GLY B N 1
ATOM 3846 C CA . GLY B 1 6 ? 10.43 -3.123 -30.797 1 74.81 6 GLY B CA 1
ATOM 3847 C C . GLY B 1 6 ? 10.359 -4.621 -30.578 1 74.81 6 GLY B C 1
ATOM 3848 O O . GLY B 1 6 ? 9.328 -5.133 -30.125 1 74.81 6 GLY B O 1
ATOM 3849 N N . PHE B 1 7 ? 11.305 -5.312 -31.109 1 80.94 7 PHE B N 1
ATOM 3850 C CA . PHE B 1 7 ? 11.367 -6.762 -30.938 1 80.94 7 PHE B CA 1
ATOM 3851 C C . PHE B 1 7 ? 12.695 -7.18 -30.328 1 80.94 7 PHE B C 1
ATOM 3853 O O . PHE B 1 7 ? 12.953 -8.375 -30.156 1 80.94 7 PHE B O 1
ATOM 3860 N N . ARG B 1 8 ? 13.578 -6.199 -30.062 1 83 8 ARG B N 1
ATOM 3861 C CA . ARG B 1 8 ? 14.797 -6.469 -29.312 1 83 8 ARG B CA 1
ATOM 3862 C C . ARG B 1 8 ? 14.57 -6.305 -27.812 1 83 8 ARG B C 1
ATOM 3864 O O . ARG B 1 8 ? 14.258 -5.211 -27.344 1 83 8 ARG B O 1
ATOM 3871 N N . ASN B 1 9 ? 14.68 -7.395 -27.156 1 90.75 9 ASN B N 1
ATOM 3872 C CA . ASN B 1 9 ? 14.367 -7.422 -25.734 1 90.75 9 ASN B CA 1
ATOM 3873 C C . ASN B 1 9 ? 15.633 -7.484 -24.891 1 90.75 9 ASN B C 1
ATOM 3875 O O . ASN B 1 9 ? 16.562 -8.227 -25.203 1 90.75 9 ASN B O 1
ATOM 3879 N N . THR B 1 10 ? 15.742 -6.645 -23.906 1 95.44 10 THR B N 1
ATOM 3880 C CA . THR B 1 10 ? 16.828 -6.656 -22.938 1 95.44 10 THR B CA 1
ATOM 3881 C C . THR B 1 10 ? 16.297 -6.996 -21.547 1 95.44 10 THR B C 1
ATOM 3883 O O . THR B 1 10 ? 15.25 -6.5 -21.125 1 95.44 10 THR B O 1
ATOM 3886 N N . VAL B 1 11 ? 17.031 -7.852 -20.859 1 97.06 11 VAL B N 1
ATOM 3887 C CA . VAL B 1 11 ? 16.656 -8.258 -19.5 1 97.06 11 VAL B CA 1
ATOM 3888 C C . VAL B 1 11 ? 17.484 -7.473 -18.484 1 97.06 11 VAL B C 1
ATOM 3890 O O . VAL B 1 11 ? 18.688 -7.297 -18.656 1 97.06 11 VAL B O 1
ATOM 3893 N N . HIS B 1 12 ? 16.812 -6.918 -17.531 1 97.88 12 HIS B N 1
ATOM 3894 C CA . HIS B 1 12 ? 17.438 -6.277 -16.375 1 97.88 12 HIS B CA 1
ATOM 3895 C C . HIS B 1 12 ? 17.25 -7.113 -15.109 1 97.88 12 HIS B C 1
ATOM 3897 O O . HIS B 1 12 ? 16.125 -7.387 -14.703 1 97.88 12 HIS B O 1
ATOM 3903 N N . SER B 1 13 ? 18.375 -7.52 -14.531 1 98.06 13 SER B N 1
ATOM 3904 C CA . SER B 1 13 ? 18.281 -8.367 -13.344 1 98.06 13 SER B CA 1
ATOM 3905 C C . SER B 1 13 ? 18.422 -7.547 -12.062 1 98.06 13 SER B C 1
ATOM 3907 O O . SER B 1 13 ? 19.156 -6.551 -12.039 1 98.06 13 SER B O 1
ATOM 3909 N N . TYR B 1 14 ? 17.672 -7.895 -11.047 1 98.31 14 TYR B N 1
ATOM 3910 C CA . TYR B 1 14 ? 17.703 -7.289 -9.719 1 98.31 14 TYR B CA 1
ATOM 3911 C C . TYR B 1 14 ? 17.875 -8.352 -8.633 1 98.31 14 TYR B C 1
ATOM 3913 O O . TYR B 1 14 ? 17.141 -9.344 -8.617 1 98.31 14 TYR B O 1
ATOM 3921 N N . HIS B 1 15 ? 18.844 -8.258 -7.77 1 98 15 HIS B N 1
ATOM 3922 C CA . HIS B 1 15 ? 19.094 -9.125 -6.629 1 98 15 HIS B CA 1
ATOM 3923 C C . HIS B 1 15 ? 19.984 -8.438 -5.605 1 98 15 HIS B C 1
ATOM 3925 O O . HIS B 1 15 ? 20.625 -7.426 -5.906 1 98 15 HIS B O 1
ATOM 3931 N N . ALA B 1 16 ? 20.016 -8.969 -4.418 1 97.38 16 ALA B N 1
ATOM 3932 C CA . ALA B 1 16 ? 20.828 -8.398 -3.348 1 97.38 16 ALA B CA 1
ATOM 3933 C C . ALA B 1 16 ? 22.312 -8.539 -3.652 1 97.38 16 ALA B C 1
ATOM 3935 O O . ALA B 1 16 ? 22.719 -9.414 -4.418 1 97.38 16 ALA B O 1
ATOM 3936 N N . GLU B 1 17 ? 23.094 -7.676 -3.088 1 95.44 17 GLU B N 1
ATOM 3937 C CA . GLU B 1 17 ? 24.547 -7.758 -3.205 1 95.44 17 GLU B CA 1
ATOM 3938 C C . GLU B 1 17 ? 25.078 -9.062 -2.609 1 95.44 17 GLU B C 1
ATOM 3940 O O . GLU B 1 17 ? 26.031 -9.641 -3.123 1 95.44 17 GLU B O 1
ATOM 3945 N N . ASN B 1 18 ? 24.469 -9.5 -1.53 1 96.25 18 ASN B N 1
ATOM 3946 C CA . ASN B 1 18 ? 24.828 -10.742 -0.865 1 96.25 18 ASN B CA 1
ATOM 3947 C C . ASN B 1 18 ? 23.656 -11.719 -0.832 1 96.25 18 ASN B C 1
ATOM 3949 O O . ASN B 1 18 ? 23.047 -11.922 0.218 1 96.25 18 ASN B O 1
ATOM 3953 N N . PRO B 1 19 ? 23.438 -12.367 -1.91 1 98.06 19 PRO B N 1
ATOM 3954 C CA . PRO B 1 19 ? 22.344 -13.336 -1.944 1 98.06 19 PRO B CA 1
ATOM 3955 C C . PRO B 1 19 ? 22.609 -14.57 -1.087 1 98.06 19 PRO B C 1
ATOM 3957 O O . PRO B 1 19 ? 23.719 -14.727 -0.56 1 98.06 19 PRO B O 1
ATOM 3960 N N . ILE B 1 20 ? 21.641 -15.359 -0.915 1 98.38 20 ILE B N 1
ATOM 3961 C CA . ILE B 1 20 ? 21.766 -16.625 -0.205 1 98.38 20 ILE B CA 1
ATOM 3962 C C . ILE B 1 20 ? 22.766 -17.531 -0.932 1 98.38 20 ILE B C 1
ATOM 3964 O O . ILE B 1 20 ? 23.062 -17.312 -2.109 1 98.38 20 ILE B O 1
ATOM 3968 N N . GLU B 1 21 ? 23.25 -18.484 -0.186 1 98.25 21 GLU B N 1
ATOM 3969 C CA . GLU B 1 21 ? 24.156 -19.484 -0.747 1 98.25 21 GLU B CA 1
ATOM 3970 C C . GLU B 1 21 ? 23.516 -20.859 -0.737 1 98.25 21 GLU B C 1
ATOM 3972 O O . GLU B 1 21 ? 22.828 -21.234 0.224 1 98.25 21 GLU B O 1
ATOM 3977 N N . LEU B 1 22 ? 23.656 -21.547 -1.837 1 97.81 22 LEU B N 1
ATOM 3978 C CA . LEU B 1 22 ? 23.078 -22.875 -2.037 1 97.81 22 LEU B CA 1
ATOM 3979 C C . LEU B 1 22 ? 24.156 -23.953 -1.933 1 97.81 22 LEU B C 1
ATOM 3981 O O . LEU B 1 22 ? 25.141 -23.938 -2.676 1 97.81 22 LEU B O 1
ATOM 3985 N N . PRO B 1 23 ? 24 -24.906 -1.021 1 96.44 23 PRO B N 1
ATOM 3986 C CA . PRO B 1 23 ? 24.922 -26.047 -0.993 1 96.44 23 PRO B CA 1
ATOM 3987 C C . PRO B 1 23 ? 24.828 -26.922 -2.24 1 96.44 23 PRO B C 1
ATOM 3989 O O . PRO B 1 23 ? 23.734 -27.203 -2.709 1 96.44 23 PRO B O 1
ATOM 3992 N N . LEU B 1 24 ? 25.953 -27.328 -2.801 1 95.06 24 LEU B N 1
ATOM 3993 C CA . LEU B 1 24 ? 26 -28.188 -3.98 1 95.06 24 LEU B CA 1
ATOM 3994 C C . LEU B 1 24 ? 26.109 -29.656 -3.584 1 95.06 24 LEU B C 1
ATOM 3996 O O . LEU B 1 24 ? 26.672 -29.984 -2.535 1 95.06 24 LEU B O 1
ATOM 4000 N N . LYS B 1 25 ? 25.484 -30.547 -4.434 1 90.06 25 LYS B N 1
ATOM 4001 C CA . LYS B 1 25 ? 25.625 -31.984 -4.207 1 90.06 25 LYS B CA 1
ATOM 4002 C C . LYS B 1 25 ? 27.062 -32.438 -4.426 1 90.06 25 LYS B C 1
ATOM 4004 O O . LYS B 1 25 ? 27.75 -31.938 -5.312 1 90.06 25 LYS B O 1
ATOM 4009 N N . SER B 1 26 ? 27.656 -33.219 -3.357 1 77.62 26 SER B N 1
ATOM 4010 C CA . SER B 1 26 ? 29.031 -33.719 -3.402 1 77.62 26 SER B CA 1
ATOM 4011 C C . SER B 1 26 ? 29.234 -34.656 -4.598 1 77.62 26 SER B C 1
ATOM 4013 O O . SER B 1 26 ? 28.375 -35.5 -4.906 1 77.62 26 SER B O 1
ATOM 4015 N N . SER B 1 27 ? 29.953 -34.406 -5.574 1 60 27 SER B N 1
ATOM 4016 C CA . SER B 1 27 ? 30.391 -35.406 -6.551 1 60 27 SER B CA 1
ATOM 4017 C C . SER B 1 27 ? 31.25 -36.5 -5.898 1 60 27 SER B C 1
ATOM 4019 O O . SER B 1 27 ? 31.906 -36.25 -4.883 1 60 27 SER B O 1
ATOM 4021 N N . ASN B 1 28 ? 31 -38 -6.055 1 52.53 28 ASN B N 1
ATOM 4022 C CA . ASN B 1 28 ? 31.781 -39.125 -5.547 1 52.53 28 ASN B CA 1
ATOM 4023 C C . ASN B 1 28 ? 33.25 -38.781 -5.406 1 52.53 28 ASN B C 1
ATOM 4025 O O . ASN B 1 28 ? 34.031 -39.531 -4.801 1 52.53 28 ASN B O 1
ATOM 4029 N N . ASP B 1 29 ? 33.969 -38.5 -6.43 1 47.34 29 ASP B N 1
ATOM 4030 C CA . ASP B 1 29 ? 35.438 -38.625 -6.387 1 47.34 29 ASP B CA 1
ATOM 4031 C C . ASP B 1 29 ? 36.031 -37.812 -5.242 1 47.34 29 ASP B C 1
ATOM 4033 O O . ASP B 1 29 ? 37.156 -38.031 -4.852 1 47.34 29 ASP B O 1
ATOM 4037 N N . CYS B 1 30 ? 36.344 -36.594 -5.348 1 38.53 30 CYS B N 1
ATOM 4038 C CA . CYS B 1 30 ? 37.375 -35.875 -4.602 1 38.53 30 CYS B CA 1
ATOM 4039 C C . CYS B 1 30 ? 36.875 -35.531 -3.199 1 38.53 30 CYS B C 1
ATOM 4041 O O . CYS B 1 30 ? 35.719 -35.156 -3.016 1 38.53 30 CYS B O 1
ATOM 4043 N N . ALA B 1 31 ? 37.562 -35.906 -2.102 1 43.56 31 ALA B N 1
ATOM 4044 C CA . ALA B 1 31 ? 37.625 -35.688 -0.661 1 43.56 31 ALA B CA 1
ATOM 4045 C C . ALA B 1 31 ? 37.094 -34.281 -0.312 1 43.56 31 ALA B C 1
ATOM 4047 O O . ALA B 1 31 ? 37.188 -33.844 0.838 1 43.56 31 ALA B O 1
ATOM 4048 N N . SER B 1 32 ? 37.219 -33.219 -1.164 1 45.97 32 SER B N 1
ATOM 4049 C CA . SER B 1 32 ? 37.375 -31.891 -0.571 1 45.97 32 SER B CA 1
ATOM 4050 C C . SER B 1 32 ? 36.031 -31.359 -0.082 1 45.97 32 SER B C 1
ATOM 4052 O O . SER B 1 32 ? 34.969 -31.844 -0.484 1 45.97 32 SER B O 1
ATOM 4054 N N . GLY B 1 33 ? 35.844 -30.109 0.624 1 52.22 33 GLY B N 1
ATOM 4055 C CA . GLY B 1 33 ? 35 -29.266 1.454 1 52.22 33 GLY B CA 1
ATOM 4056 C C . GLY B 1 33 ? 33.688 -28.891 0.793 1 52.22 33 GLY B C 1
ATOM 4057 O O . GLY B 1 33 ? 33.562 -29 -0.428 1 52.22 33 GLY B O 1
ATOM 4058 N N . ASN B 1 34 ? 32.438 -28.875 1.504 1 64.94 34 ASN B N 1
ATOM 4059 C CA . ASN B 1 34 ? 31.062 -28.484 1.221 1 64.94 34 ASN B CA 1
ATOM 4060 C C . ASN B 1 34 ? 31 -27.234 0.351 1 64.94 34 ASN B C 1
ATOM 4062 O O . ASN B 1 34 ? 31.25 -26.125 0.827 1 64.94 34 ASN B O 1
ATOM 4066 N N . SER B 1 35 ? 30.891 -27.359 -1.01 1 90.06 35 SER B N 1
ATOM 4067 C CA . SER B 1 35 ? 30.875 -26.266 -1.969 1 90.06 35 SER B CA 1
ATOM 4068 C C . SER B 1 35 ? 29.516 -25.578 -1.999 1 90.06 35 SER B C 1
ATOM 4070 O O . SER B 1 35 ? 28.484 -26.219 -1.78 1 90.06 35 SER B O 1
ATOM 4072 N N . VAL B 1 36 ? 29.469 -24.344 -1.929 1 95.5 36 VAL B N 1
ATOM 4073 C CA . VAL B 1 36 ? 28.266 -23.531 -2.002 1 95.5 36 VAL B CA 1
ATOM 4074 C C . VAL B 1 36 ? 28.344 -22.594 -3.201 1 95.5 36 VAL B C 1
ATOM 4076 O O . VAL B 1 36 ? 29.438 -22.344 -3.727 1 95.5 36 VAL B O 1
ATOM 4079 N N . VAL B 1 37 ? 27.281 -22.234 -3.719 1 97.12 37 VAL B N 1
ATOM 4080 C CA . VAL B 1 37 ? 27.188 -21.25 -4.785 1 97.12 37 VAL B CA 1
ATOM 4081 C C . VAL B 1 37 ? 26.141 -20.188 -4.434 1 97.12 37 VAL B C 1
ATOM 4083 O O . VAL B 1 37 ? 25.078 -20.516 -3.889 1 97.12 37 VAL B O 1
ATOM 4086 N N . SER B 1 38 ? 26.438 -18.969 -4.652 1 98.06 38 SER B N 1
ATOM 4087 C CA . SER B 1 38 ? 25.453 -17.906 -4.398 1 98.06 38 SER B CA 1
ATOM 4088 C C . SER B 1 38 ? 24.344 -17.938 -5.441 1 98.06 38 SER B C 1
ATOM 4090 O O . SER B 1 38 ? 24.562 -18.359 -6.578 1 98.06 38 SER B O 1
ATOM 4092 N N . LEU B 1 39 ? 23.188 -17.453 -5.094 1 98.38 39 LEU B N 1
ATOM 4093 C CA . LEU B 1 39 ? 22 -17.531 -5.953 1 98.38 39 LEU B CA 1
ATOM 4094 C C . LEU B 1 39 ? 22.25 -16.828 -7.277 1 98.38 39 LEU B C 1
ATOM 4096 O O . LEU B 1 39 ? 21.844 -17.312 -8.336 1 98.38 39 LEU B O 1
ATOM 4100 N N . ASP B 1 40 ? 22.906 -15.617 -7.184 1 98 40 ASP B N 1
ATOM 4101 C CA . ASP B 1 40 ? 23.156 -14.859 -8.406 1 98 40 ASP B CA 1
ATOM 4102 C C . ASP B 1 40 ? 24.109 -15.609 -9.328 1 98 40 ASP B C 1
ATOM 4104 O O . ASP B 1 40 ? 23.906 -15.664 -10.547 1 98 40 ASP B O 1
ATOM 4108 N N . LYS B 1 41 ? 25.109 -16.266 -8.773 1 97.69 41 LYS B N 1
ATOM 4109 C CA . LYS B 1 41 ? 26.047 -17.031 -9.57 1 97.69 41 LYS B CA 1
ATOM 4110 C C . LYS B 1 41 ? 25.406 -18.328 -10.094 1 97.69 41 LYS B C 1
ATOM 4112 O O . LYS B 1 41 ? 25.703 -18.766 -11.203 1 97.69 41 LYS B O 1
ATOM 4117 N N . PHE B 1 42 ? 24.609 -18.938 -9.234 1 97.56 42 PHE B N 1
ATOM 4118 C CA . PHE B 1 42 ? 23.828 -20.094 -9.656 1 97.56 42 PHE B CA 1
ATOM 4119 C C . PHE B 1 42 ? 23.016 -19.781 -10.898 1 97.56 42 PHE B C 1
ATOM 4121 O O . PHE B 1 42 ? 23.016 -20.547 -11.859 1 97.56 42 PHE B O 1
ATOM 4128 N N . VAL B 1 43 ? 22.312 -18.547 -10.961 1 98.06 43 VAL B N 1
ATOM 4129 C CA . VAL B 1 43 ? 21.484 -18.125 -12.086 1 98.06 43 VAL B CA 1
ATOM 4130 C C . VAL B 1 43 ? 22.359 -17.812 -13.289 1 98.06 43 VAL B C 1
ATOM 4132 O O . VAL B 1 43 ? 22.047 -18.219 -14.414 1 98.06 43 VAL B O 1
ATOM 4135 N N . GLU B 1 44 ? 23.391 -17.125 -13.078 1 96.81 44 GLU B N 1
ATOM 4136 C CA . GLU B 1 44 ? 24.266 -16.719 -14.164 1 96.81 44 GLU B CA 1
ATOM 4137 C C . GLU B 1 44 ? 24.844 -17.938 -14.883 1 96.81 44 GLU B C 1
ATOM 4139 O O . GLU B 1 44 ? 25 -17.938 -16.109 1 96.81 44 GLU B O 1
ATOM 4144 N N . LYS B 1 45 ? 25.188 -18.922 -14.133 1 96.75 45 LYS B N 1
ATOM 4145 C CA . LYS B 1 45 ? 25.781 -20.141 -14.688 1 96.75 45 LYS B CA 1
ATOM 4146 C C . LYS B 1 45 ? 24.75 -20.969 -15.445 1 96.75 45 LYS B C 1
ATOM 4148 O O . LYS B 1 45 ? 25 -21.422 -16.547 1 96.75 45 LYS B O 1
ATOM 4153 N N . ASN B 1 46 ? 23.594 -21.109 -14.898 1 97.62 46 ASN B N 1
ATOM 4154 C CA . ASN B 1 46 ? 22.656 -22.109 -15.383 1 97.62 46 ASN B CA 1
ATOM 4155 C C . ASN B 1 46 ? 21.594 -21.5 -16.297 1 97.62 46 ASN B C 1
ATOM 4157 O O . ASN B 1 46 ? 21 -22.188 -17.109 1 97.62 46 ASN B O 1
ATOM 4161 N N . ILE B 1 47 ? 21.312 -20.219 -16.125 1 98.25 47 ILE B N 1
ATOM 4162 C CA . ILE B 1 47 ? 20.266 -19.547 -16.891 1 98.25 47 ILE B CA 1
ATOM 4163 C C . ILE B 1 47 ? 20.766 -18.203 -17.406 1 98.25 47 ILE B C 1
ATOM 4165 O O . ILE B 1 47 ? 20.219 -17.156 -17.078 1 98.25 47 ILE B O 1
ATOM 4169 N N . PRO B 1 48 ? 21.703 -18.156 -18.219 1 97.06 48 PRO B N 1
ATOM 4170 C CA . PRO B 1 48 ? 22.281 -16.906 -18.703 1 97.06 48 PRO B CA 1
ATOM 4171 C C . PRO B 1 48 ? 21.281 -16.016 -19.422 1 97.06 48 PRO B C 1
ATOM 4173 O O . PRO B 1 48 ? 21.5 -14.812 -19.562 1 97.06 48 PRO B O 1
ATOM 4176 N N . GLU B 1 49 ? 20.172 -16.547 -19.859 1 96.69 49 GLU B N 1
ATOM 4177 C CA . GLU B 1 49 ? 19.125 -15.82 -20.578 1 96.69 49 GLU B CA 1
ATOM 4178 C C . GLU B 1 49 ? 18.516 -14.734 -19.703 1 96.69 49 GLU B C 1
ATOM 4180 O O . GLU B 1 49 ? 17.828 -13.836 -20.203 1 96.69 49 GLU B O 1
ATOM 4185 N N . ILE B 1 50 ? 18.703 -14.859 -18.344 1 97.94 50 ILE B N 1
ATOM 4186 C CA . ILE B 1 50 ? 18.047 -13.883 -17.484 1 97.94 50 ILE B CA 1
ATOM 4187 C C . ILE B 1 50 ? 19.109 -13.086 -16.719 1 97.94 50 ILE B C 1
ATOM 4189 O O . ILE B 1 50 ? 18.781 -12.383 -15.758 1 97.94 50 ILE B O 1
ATOM 4193 N N . LYS B 1 51 ? 20.375 -13.211 -17.062 1 97.31 51 LYS B N 1
ATOM 4194 C CA . LYS B 1 51 ? 21.391 -12.359 -16.469 1 97.31 51 LYS B CA 1
ATOM 4195 C C . LYS B 1 51 ? 21.219 -10.906 -16.891 1 97.31 51 LYS B C 1
ATOM 4197 O O . LYS B 1 51 ? 20.547 -10.625 -17.891 1 97.31 51 LYS B O 1
ATOM 4202 N N . ASP B 1 52 ? 21.719 -10 -16.094 1 97.19 52 ASP B N 1
ATOM 4203 C CA . ASP B 1 52 ? 21.594 -8.578 -16.422 1 97.19 52 ASP B CA 1
ATOM 4204 C C . ASP B 1 52 ? 22.203 -8.281 -17.781 1 97.19 52 ASP B C 1
ATOM 4206 O O . ASP B 1 52 ? 23.344 -8.688 -18.062 1 97.19 52 ASP B O 1
ATOM 4210 N N . GLY B 1 53 ? 21.453 -7.66 -18.625 1 96.25 53 GLY B N 1
ATOM 4211 C CA . GLY B 1 53 ? 21.922 -7.27 -19.938 1 96.25 53 GLY B CA 1
ATOM 4212 C C . GLY B 1 53 ? 21.688 -8.328 -21 1 96.25 53 GLY B C 1
ATOM 4213 O O . GLY B 1 53 ? 21.953 -8.102 -22.172 1 96.25 53 GLY B O 1
ATOM 4214 N N . ALA B 1 54 ? 21.188 -9.492 -20.578 1 96.5 54 ALA B N 1
ATOM 4215 C CA . ALA B 1 54 ? 20.875 -10.516 -21.578 1 96.5 54 ALA B CA 1
ATOM 4216 C C . ALA B 1 54 ? 19.859 -10 -22.594 1 96.5 54 ALA B C 1
ATOM 4218 O O . ALA B 1 54 ? 18.938 -9.258 -22.25 1 96.5 54 ALA B O 1
ATOM 4219 N N . ARG B 1 55 ? 20.094 -10.398 -23.891 1 93.38 55 ARG B N 1
ATOM 4220 C CA . ARG B 1 55 ? 19.234 -9.938 -24.969 1 93.38 55 ARG B CA 1
ATOM 4221 C C . ARG B 1 55 ? 18.625 -11.117 -25.719 1 93.38 55 ARG B C 1
ATOM 4223 O O . ARG B 1 55 ? 19.234 -12.188 -25.812 1 93.38 55 ARG B O 1
ATOM 4230 N N . HIS B 1 56 ? 17.438 -11 -26.078 1 89.69 56 HIS B N 1
ATOM 4231 C CA . HIS B 1 56 ? 16.781 -11.969 -26.953 1 89.69 56 HIS B CA 1
ATOM 4232 C C . HIS B 1 56 ? 15.773 -11.281 -27.859 1 89.69 56 HIS B C 1
ATOM 4234 O O . HIS B 1 56 ? 15.391 -10.133 -27.625 1 89.69 56 HIS B O 1
ATOM 4240 N N . TYR B 1 57 ? 15.367 -11.992 -28.922 1 88.94 57 TYR B N 1
ATOM 4241 C CA . TYR B 1 57 ? 14.445 -11.422 -29.891 1 88.94 57 TYR B CA 1
ATOM 4242 C C . TYR B 1 57 ? 13.031 -11.945 -29.672 1 88.94 57 TYR B C 1
ATOM 4244 O O . TYR B 1 57 ? 12.836 -13.117 -29.359 1 88.94 57 TYR B O 1
ATOM 4252 N N . LEU B 1 58 ? 12.109 -11.055 -29.922 1 89.69 58 LEU B N 1
ATOM 4253 C CA . LEU B 1 58 ? 10.688 -11.406 -29.906 1 89.69 58 LEU B CA 1
ATOM 4254 C C . LEU B 1 58 ? 10.094 -11.328 -31.312 1 89.69 58 LEU B C 1
ATOM 4256 O O . LEU B 1 58 ? 10.773 -10.914 -32.25 1 89.69 58 LEU B O 1
ATOM 4260 N N . LYS B 1 59 ? 8.914 -11.836 -31.375 1 86.94 59 LYS B N 1
ATOM 4261 C CA . LYS B 1 59 ? 8.242 -11.805 -32.688 1 86.94 59 LYS B CA 1
ATOM 4262 C C . LYS B 1 59 ? 8.023 -10.367 -33.156 1 86.94 59 LYS B C 1
ATOM 4264 O O . LYS B 1 59 ? 7.301 -9.602 -32.5 1 86.94 59 LYS B O 1
ATOM 4269 N N . PRO B 1 60 ? 8.492 -9.977 -34.281 1 82.19 60 PRO B N 1
ATOM 4270 C CA . PRO B 1 60 ? 8.484 -8.578 -34.719 1 82.19 60 PRO B CA 1
ATOM 4271 C C . PRO B 1 60 ? 7.074 -8.047 -34.969 1 82.19 60 PRO B C 1
ATOM 4273 O O . PRO B 1 60 ? 6.824 -6.848 -34.812 1 82.19 60 PRO B O 1
ATOM 4276 N N . THR B 1 61 ? 6.16 -8.906 -35.312 1 78.56 61 THR B N 1
ATOM 4277 C CA . THR B 1 61 ? 4.805 -8.461 -35.625 1 78.56 61 THR B CA 1
ATOM 4278 C C . THR B 1 61 ? 4.059 -8.102 -34.344 1 78.56 61 THR B C 1
ATOM 4280 O O . THR B 1 61 ? 3.002 -7.465 -34.406 1 78.56 61 THR B O 1
ATOM 4283 N N . LEU B 1 62 ? 4.59 -8.484 -33.25 1 78.75 62 LEU B N 1
ATOM 4284 C CA . LEU B 1 62 ? 4.004 -8.203 -31.938 1 78.75 62 LEU B CA 1
ATOM 4285 C C . LEU B 1 62 ? 4.859 -7.203 -31.156 1 78.75 62 LEU B C 1
ATOM 4287 O O . LEU B 1 62 ? 5.41 -7.539 -30.109 1 78.75 62 LEU B O 1
ATOM 4291 N N . PHE B 1 63 ? 4.824 -6.035 -31.531 1 76.81 63 PHE B N 1
ATOM 4292 C CA . PHE B 1 63 ? 5.875 -5.094 -31.156 1 76.81 63 PHE B CA 1
ATOM 4293 C C . PHE B 1 63 ? 5.473 -4.289 -29.938 1 76.81 63 PHE B C 1
ATOM 4295 O O . PHE B 1 63 ? 6.137 -3.314 -29.578 1 76.81 63 PHE B O 1
ATOM 4302 N N . THR B 1 64 ? 4.363 -4.672 -29.297 1 78.19 64 THR B N 1
ATOM 4303 C CA . THR B 1 64 ? 3.963 -4.059 -28.047 1 78.19 64 THR B CA 1
ATOM 4304 C C . THR B 1 64 ? 3.51 -5.117 -27.047 1 78.19 64 THR B C 1
ATOM 4306 O O . THR B 1 64 ? 3.121 -6.219 -27.438 1 78.19 64 THR B O 1
ATOM 4309 N N . GLY B 1 65 ? 3.613 -4.75 -25.828 1 79.94 65 GLY B N 1
ATOM 4310 C CA . GLY B 1 65 ? 3.102 -5.637 -24.797 1 79.94 65 GLY B CA 1
ATOM 4311 C C . GLY B 1 65 ? 1.635 -5.977 -24.969 1 79.94 65 GLY B C 1
ATOM 4312 O O . GLY B 1 65 ? 1.216 -7.102 -24.703 1 79.94 65 GLY B O 1
ATOM 4313 N N . THR B 1 66 ? 0.887 -5.07 -25.391 1 76.88 66 THR B N 1
ATOM 4314 C CA . THR B 1 66 ? -0.536 -5.281 -25.641 1 76.88 66 THR B CA 1
ATOM 4315 C C . THR B 1 66 ? -0.75 -6.328 -26.734 1 76.88 66 THR B C 1
ATOM 4317 O O . THR B 1 66 ? -1.542 -7.258 -26.562 1 76.88 66 THR B O 1
ATOM 4320 N N . LEU B 1 67 ? -0.04 -6.215 -27.781 1 75.62 67 LEU B N 1
ATOM 4321 C CA . LEU B 1 67 ? -0.181 -7.148 -28.906 1 75.62 67 LEU B CA 1
ATOM 4322 C C . LEU B 1 67 ? 0.269 -8.547 -28.5 1 75.62 67 LEU B C 1
ATOM 4324 O O . LEU B 1 67 ? -0.373 -9.539 -28.844 1 75.62 67 LEU B O 1
ATOM 4328 N N . GLN B 1 68 ? 1.352 -8.609 -27.812 1 77.69 68 GLN B N 1
ATOM 4329 C CA . GLN B 1 68 ? 1.826 -9.891 -27.297 1 77.69 68 GLN B CA 1
ATOM 4330 C C . GLN B 1 68 ? 0.783 -10.539 -26.391 1 77.69 68 GLN B C 1
ATOM 4332 O O . GLN B 1 68 ? 0.512 -11.742 -26.516 1 77.69 68 GLN B O 1
ATOM 4337 N N . THR B 1 69 ? 0.243 -9.805 -25.547 1 81.31 69 THR B N 1
ATOM 4338 C CA . THR B 1 69 ? -0.751 -10.289 -24.594 1 81.31 69 THR B CA 1
ATOM 4339 C C . THR B 1 69 ? -2.004 -10.773 -25.328 1 81.31 69 THR B C 1
ATOM 4341 O O . THR B 1 69 ? -2.521 -11.852 -25.031 1 81.31 69 THR B O 1
ATOM 4344 N N . LEU B 1 70 ? -2.48 -10.047 -26.297 1 79.69 70 LEU B N 1
ATOM 4345 C CA . LEU B 1 70 ? -3.66 -10.43 -27.062 1 79.69 70 LEU B CA 1
ATOM 4346 C C . LEU B 1 70 ? -3.416 -11.727 -27.812 1 79.69 70 LEU B C 1
ATOM 4348 O O . LEU B 1 70 ? -4.301 -12.586 -27.891 1 79.69 70 LEU B O 1
ATOM 4352 N N . HIS B 1 71 ? -2.25 -11.82 -28.391 1 78.5 71 HIS B N 1
ATOM 4353 C CA . HIS B 1 71 ? -1.876 -13.031 -29.094 1 78.5 71 HIS B CA 1
ATOM 4354 C C . HIS B 1 71 ? -1.921 -14.25 -28.172 1 78.5 71 HIS B C 1
ATOM 4356 O O . HIS B 1 71 ? -2.398 -15.312 -28.562 1 78.5 71 HIS B O 1
ATOM 4362 N N . THR B 1 72 ? -1.454 -14.07 -27.031 1 79.75 72 THR B N 1
ATOM 4363 C CA . THR B 1 72 ? -1.413 -15.148 -26.047 1 79.75 72 THR B CA 1
ATOM 4364 C C . THR B 1 72 ? -2.824 -15.578 -25.656 1 79.75 72 THR B C 1
ATOM 4366 O O . THR B 1 72 ? -3.098 -16.781 -25.516 1 79.75 72 THR B O 1
ATOM 4369 N N . PHE B 1 73 ? -3.705 -14.734 -25.578 1 73.38 73 PHE B N 1
ATOM 4370 C CA . PHE B 1 73 ? -5.047 -15.047 -25.094 1 73.38 73 PHE B CA 1
ATOM 4371 C C . PHE B 1 73 ? -5.91 -15.594 -26.234 1 73.38 73 PHE B C 1
ATOM 4373 O O . PHE B 1 73 ? -6.871 -16.328 -25.984 1 73.38 73 PHE B O 1
ATOM 4380 N N . LYS B 1 74 ? -5.543 -15.336 -27.516 1 70.94 74 LYS B N 1
ATOM 4381 C CA . LYS B 1 74 ? -6.379 -15.742 -28.641 1 70.94 74 LYS B CA 1
ATOM 4382 C C . LYS B 1 74 ? -5.805 -16.984 -29.328 1 70.94 74 LYS B C 1
ATOM 4384 O O . LYS B 1 74 ? -6.512 -17.672 -30.062 1 70.94 74 LYS B O 1
ATOM 4389 N N . GLY B 1 75 ? -4.684 -17.328 -29.078 1 63.91 75 GLY B N 1
ATOM 4390 C CA . GLY B 1 75 ? -4.027 -18.391 -29.812 1 63.91 75 GLY B CA 1
ATOM 4391 C C . GLY B 1 75 ? -4.469 -19.781 -29.375 1 63.91 75 GLY B C 1
ATOM 4392 O O . GLY B 1 75 ? -4.855 -19.969 -28.219 1 63.91 75 GLY B O 1
ATOM 4393 N N . ASP B 1 76 ? -4.809 -20.578 -30.406 1 64.81 76 ASP B N 1
ATOM 4394 C CA . ASP B 1 76 ? -5.078 -22 -30.156 1 64.81 76 ASP B CA 1
ATOM 4395 C C . ASP B 1 76 ? -3.781 -22.797 -30.094 1 64.81 76 ASP B C 1
ATOM 4397 O O . ASP B 1 76 ? -3.176 -23.094 -31.125 1 64.81 76 ASP B O 1
ATOM 4401 N N . PHE B 1 77 ? -3.367 -23.062 -28.875 1 68.69 77 PHE B N 1
ATOM 4402 C CA . PHE B 1 77 ? -2.023 -23.609 -28.781 1 68.69 77 PHE B CA 1
ATOM 4403 C C . PHE B 1 77 ? -2.072 -25.062 -28.328 1 68.69 77 PHE B C 1
ATOM 4405 O O . PHE B 1 77 ? -1.046 -25.656 -27.969 1 68.69 77 PHE B O 1
ATOM 4412 N N . HIS B 1 78 ? -3.193 -25.641 -28.406 1 74.81 78 HIS B N 1
ATOM 4413 C CA . HIS B 1 78 ? -3.27 -27.047 -28.016 1 74.81 78 HIS B CA 1
ATOM 4414 C C . HIS B 1 78 ? -2.561 -27.953 -29.016 1 74.81 78 HIS B C 1
ATOM 4416 O O . HIS B 1 78 ? -2.076 -29.016 -28.672 1 74.81 78 HIS B O 1
ATOM 4422 N N . THR B 1 79 ? -2.422 -27.438 -30.188 1 80.06 79 THR B N 1
ATOM 4423 C CA . THR B 1 79 ? -1.751 -28.219 -31.219 1 80.06 79 THR B CA 1
ATOM 4424 C C . THR B 1 79 ? -0.237 -28.062 -31.125 1 80.06 79 THR B C 1
ATOM 4426 O O . THR B 1 79 ? 0.514 -29 -31.391 1 80.06 79 THR B O 1
ATOM 4429 N N . LYS B 1 80 ? 0.126 -26.984 -30.672 1 87.38 80 LYS B N 1
ATOM 4430 C CA . LYS B 1 80 ? 1.558 -26.703 -30.594 1 87.38 80 LYS B CA 1
ATOM 4431 C C . LYS B 1 80 ? 2.207 -27.453 -29.438 1 87.38 80 LYS B C 1
ATOM 4433 O O . LYS B 1 80 ? 3.338 -27.938 -29.562 1 87.38 80 LYS B O 1
ATOM 4438 N N . TYR B 1 81 ? 1.519 -27.516 -28.359 1 92.5 81 TYR B N 1
ATOM 4439 C CA . TYR B 1 81 ? 2.002 -28.219 -27.172 1 92.5 81 TYR B CA 1
ATOM 4440 C C . TYR B 1 81 ? 1.086 -29.391 -26.812 1 92.5 81 TYR B C 1
ATOM 4442 O O . TYR B 1 81 ? 0.203 -29.25 -25.969 1 92.5 81 TYR B O 1
ATOM 4450 N N . PRO B 1 82 ? 1.319 -30.531 -27.375 1 92.94 82 PRO B N 1
ATOM 4451 C CA . PRO B 1 82 ? 0.397 -31.656 -27.234 1 92.94 82 PRO B CA 1
ATOM 4452 C C . PRO B 1 82 ? 0.609 -32.438 -25.953 1 92.94 82 PRO B C 1
ATOM 4454 O O . PRO B 1 82 ? 0.865 -33.656 -25.984 1 92.94 82 PRO B O 1
ATOM 4457 N N . VAL B 1 83 ? 0.448 -31.859 -24.844 1 95.69 83 VAL B N 1
ATOM 4458 C CA . VAL B 1 83 ? 0.609 -32.5 -23.547 1 95.69 83 VAL B CA 1
ATOM 4459 C C . VAL B 1 83 ? -0.736 -33.031 -23.062 1 95.69 83 VAL B C 1
ATOM 4461 O O . VAL B 1 83 ? -1.786 -32.469 -23.375 1 95.69 83 VAL B O 1
ATOM 4464 N N . TYR B 1 84 ? -0.702 -34.156 -22.375 1 96.38 84 TYR B N 1
ATOM 4465 C CA . TYR B 1 84 ? -1.89 -34.812 -21.844 1 96.38 84 TYR B CA 1
ATOM 4466 C C . TYR B 1 84 ? -1.951 -34.656 -20.328 1 96.38 84 TYR B C 1
ATOM 4468 O O . TYR B 1 84 ? -0.915 -34.594 -19.656 1 96.38 84 TYR B O 1
ATOM 4476 N N . PHE B 1 85 ? -3.189 -34.625 -19.812 1 97.44 85 PHE B N 1
ATOM 4477 C CA . PHE B 1 85 ? -3.371 -34.438 -18.375 1 97.44 85 PHE B CA 1
ATOM 4478 C C . PHE B 1 85 ? -4.352 -35.438 -17.812 1 97.44 85 PHE B C 1
ATOM 4480 O O . PHE B 1 85 ? -5.34 -35.812 -18.453 1 97.44 85 PHE B O 1
ATOM 4487 N N . ALA B 1 86 ? -4.062 -35.938 -16.641 1 97.94 86 ALA B N 1
ATOM 4488 C CA . ALA B 1 86 ? -4.984 -36.719 -15.805 1 97.94 86 ALA B CA 1
ATOM 4489 C C . ALA B 1 86 ? -5.535 -35.844 -14.672 1 97.94 86 ALA B C 1
ATOM 4491 O O . ALA B 1 86 ? -4.773 -35.344 -13.844 1 97.94 86 ALA B O 1
ATOM 4492 N N . ARG B 1 87 ? -6.859 -35.688 -14.617 1 97.94 87 ARG B N 1
ATOM 4493 C CA . ARG B 1 87 ? -7.457 -34.844 -13.594 1 97.94 87 ARG B CA 1
ATOM 4494 C C . ARG B 1 87 ? -7.895 -35.656 -12.383 1 97.94 87 ARG B C 1
ATOM 4496 O O . ARG B 1 87 ? -8.484 -36.719 -12.531 1 97.94 87 ARG B O 1
ATOM 4503 N N . GLU B 1 88 ? -7.539 -35.156 -11.25 1 97.69 88 GLU B N 1
ATOM 4504 C CA . GLU B 1 88 ? -8.008 -35.625 -9.953 1 97.69 88 GLU B CA 1
ATOM 4505 C C . GLU B 1 88 ? -8.852 -34.562 -9.258 1 97.69 88 GLU B C 1
ATOM 4507 O O . GLU B 1 88 ? -8.5 -33.406 -9.258 1 97.69 88 GLU B O 1
ATOM 4512 N N . ILE B 1 89 ? -10.031 -34.938 -8.727 1 96.81 89 ILE B N 1
ATOM 4513 C CA . ILE B 1 89 ? -10.812 -34.062 -7.852 1 96.81 89 ILE B CA 1
ATOM 4514 C C . ILE B 1 89 ? -10.383 -34.25 -6.398 1 96.81 89 ILE B C 1
ATOM 4516 O O . ILE B 1 89 ? -10.398 -35.375 -5.891 1 96.81 89 ILE B O 1
ATOM 4520 N N . VAL B 1 90 ? -9.883 -33.219 -5.77 1 96.88 90 VAL B N 1
ATOM 4521 C CA . VAL B 1 90 ? -9.602 -33.25 -4.34 1 96.88 90 VAL B CA 1
ATOM 4522 C C . VAL B 1 90 ? -10.789 -32.656 -3.572 1 96.88 90 VAL B C 1
ATOM 4524 O O . VAL B 1 90 ? -11.18 -31.516 -3.795 1 96.88 90 VAL B O 1
ATOM 4527 N N . SER B 1 91 ? -11.305 -33.438 -2.709 1 96.12 91 SER B N 1
ATOM 4528 C CA . SER B 1 91 ? -12.5 -33.031 -1.973 1 96.12 91 SER B CA 1
ATOM 4529 C C . SER B 1 91 ? -12.234 -32.969 -0.472 1 96.12 91 SER B C 1
ATOM 4531 O O . SER B 1 91 ? -11.656 -33.906 0.095 1 96.12 91 SER B O 1
ATOM 4533 N N . LEU B 1 92 ? -12.633 -31.906 0.116 1 96.62 92 LEU B N 1
ATOM 4534 C CA . LEU B 1 92 ? -12.57 -31.734 1.562 1 96.62 92 LEU B CA 1
ATOM 4535 C C . LEU B 1 92 ? -13.961 -31.516 2.146 1 96.62 92 LEU B C 1
ATOM 4537 O O . LEU B 1 92 ? -14.656 -30.562 1.763 1 96.62 92 LEU B O 1
ATOM 4541 N N . SER B 1 93 ? -14.406 -32.375 3.098 1 96.56 93 SER B N 1
ATOM 4542 C CA . SER B 1 93 ? -15.672 -32.156 3.799 1 96.56 93 SER B CA 1
ATOM 4543 C C . SER B 1 93 ? -15.57 -31.016 4.789 1 96.56 93 SER B C 1
ATOM 4545 O O . SER B 1 93 ? -14.469 -30.547 5.098 1 96.56 93 SER B O 1
ATOM 4547 N N . HIS B 1 94 ? -16.75 -30.578 5.219 1 95.38 94 HIS B N 1
ATOM 4548 C CA . HIS B 1 94 ? -16.75 -29.531 6.234 1 95.38 94 HIS B CA 1
ATOM 4549 C C . HIS B 1 94 ? -16.031 -29.984 7.5 1 95.38 94 HIS B C 1
ATOM 4551 O O . HIS B 1 94 ? -15.32 -29.203 8.125 1 95.38 94 HIS B O 1
ATOM 4557 N N . GLU B 1 95 ? -16.219 -31.203 7.82 1 96.31 95 GLU B N 1
ATOM 4558 C CA . GLU B 1 95 ? -15.586 -31.766 9.008 1 96.31 95 GLU B CA 1
ATOM 4559 C C . GLU B 1 95 ? -14.062 -31.812 8.844 1 96.31 95 GLU B C 1
ATOM 4561 O O . GLU B 1 95 ? -13.328 -31.469 9.766 1 96.31 95 GLU B O 1
ATOM 4566 N N . GLU B 1 96 ? -13.641 -32.25 7.695 1 95.56 96 GLU B N 1
ATOM 4567 C CA . GLU B 1 96 ? -12.211 -32.312 7.43 1 95.56 96 GLU B CA 1
ATOM 4568 C C . GLU B 1 96 ? -11.57 -30.938 7.461 1 95.56 96 GLU B C 1
ATOM 4570 O O . GLU B 1 96 ? -10.492 -30.766 8.031 1 95.56 96 GLU B O 1
ATOM 4575 N N . ALA B 1 97 ? -12.219 -29.984 6.836 1 95.12 97 ALA B N 1
ATOM 4576 C CA . ALA B 1 97 ? -11.711 -28.609 6.82 1 95.12 97 ALA B CA 1
ATOM 4577 C C . ALA B 1 97 ? -11.586 -28.047 8.234 1 95.12 97 ALA B C 1
ATOM 4579 O O . ALA B 1 97 ? -10.617 -27.375 8.555 1 95.12 97 ALA B O 1
ATOM 4580 N N . LYS B 1 98 ? -12.57 -28.281 9.086 1 93.5 98 LYS B N 1
ATOM 4581 C CA . LYS B 1 98 ? -12.555 -27.812 10.469 1 93.5 98 LYS B CA 1
ATOM 4582 C C . LYS B 1 98 ? -11.391 -28.438 11.242 1 93.5 98 LYS B C 1
ATOM 4584 O O . LYS B 1 98 ? -10.734 -27.75 12.031 1 93.5 98 LYS B O 1
ATOM 4589 N N . GLU B 1 99 ? -11.109 -29.703 10.945 1 94.25 99 GLU B N 1
ATOM 4590 C CA . GLU B 1 99 ? -10.047 -30.422 11.641 1 94.25 99 GLU B CA 1
ATOM 4591 C C . GLU B 1 99 ? -8.672 -29.906 11.227 1 94.25 99 GLU B C 1
ATOM 4593 O O . GLU B 1 99 ? -7.727 -29.938 12.016 1 94.25 99 GLU B O 1
ATOM 4598 N N . LEU B 1 100 ? -8.641 -29.406 10.062 1 93.12 100 LEU B N 1
ATOM 4599 C CA . LEU B 1 100 ? -7.359 -29 9.5 1 93.12 100 LEU B CA 1
ATOM 4600 C C . LEU B 1 100 ? -7.035 -27.547 9.867 1 93.12 100 LEU B C 1
ATOM 4602 O O . LEU B 1 100 ? -5.906 -27.094 9.664 1 93.12 100 LEU B O 1
ATOM 4606 N N . LYS B 1 101 ? -7.922 -26.734 10.453 1 88.81 101 LYS B N 1
ATOM 4607 C CA . LYS B 1 101 ? -7.793 -25.297 10.656 1 88.81 101 LYS B CA 1
ATOM 4608 C C . LYS B 1 101 ? -6.633 -24.969 11.602 1 88.81 101 LYS B C 1
ATOM 4610 O O . LYS B 1 101 ? -6.082 -23.875 11.562 1 88.81 101 LYS B O 1
ATOM 4615 N N . GLY B 1 102 ? -6.18 -25.844 12.398 1 84.19 102 GLY B N 1
ATOM 4616 C CA . GLY B 1 102 ? -5.012 -25.594 13.234 1 84.19 102 GLY B CA 1
ATOM 4617 C C . GLY B 1 102 ? -3.742 -25.391 12.43 1 84.19 102 GLY B C 1
ATOM 4618 O O . GLY B 1 102 ? -2.949 -24.5 12.734 1 84.19 102 GLY B O 1
ATOM 4619 N N . THR B 1 103 ? -3.605 -26.141 11.336 1 86.19 103 THR B N 1
ATOM 4620 C CA . THR B 1 103 ? -2.426 -26.094 10.477 1 86.19 103 THR B CA 1
ATOM 4621 C C . THR B 1 103 ? -2.699 -25.281 9.219 1 86.19 103 THR B C 1
ATOM 4623 O O . THR B 1 103 ? -1.812 -24.578 8.719 1 86.19 103 THR B O 1
ATOM 4626 N N . PHE B 1 104 ? -3.943 -25.406 8.797 1 89.69 104 PHE B N 1
ATOM 4627 C CA . PHE B 1 104 ? -4.395 -24.734 7.586 1 89.69 104 PHE B CA 1
ATOM 4628 C C . PHE B 1 104 ? -5.484 -23.719 7.902 1 89.69 104 PHE B C 1
ATOM 4630 O O . PHE B 1 104 ? -6.668 -23.984 7.672 1 89.69 104 PHE B O 1
ATOM 4637 N N . LYS B 1 105 ? -5.137 -22.547 8.234 1 84.25 105 LYS B N 1
ATOM 4638 C CA . LYS B 1 105 ? -6.02 -21.562 8.867 1 84.25 105 LYS B CA 1
ATOM 4639 C C . LYS B 1 105 ? -7.109 -21.109 7.902 1 84.25 105 LYS B C 1
ATOM 4641 O O . LYS B 1 105 ? -8.219 -20.781 8.32 1 84.25 105 LYS B O 1
ATOM 4646 N N . HIS B 1 106 ? -6.812 -21.172 6.621 1 85.88 106 HIS B N 1
ATOM 4647 C CA . HIS B 1 106 ? -7.766 -20.625 5.668 1 85.88 106 HIS B CA 1
ATOM 4648 C C . HIS B 1 106 ? -8.234 -21.688 4.676 1 85.88 106 HIS B C 1
ATOM 4650 O O . HIS B 1 106 ? -8.672 -21.359 3.572 1 85.88 106 HIS B O 1
ATOM 4656 N N . ILE B 1 107 ? -8.117 -22.938 5.078 1 93.12 107 ILE B N 1
ATOM 4657 C CA . ILE B 1 107 ? -8.594 -24.016 4.219 1 93.12 107 ILE B CA 1
ATOM 4658 C C . ILE B 1 107 ? -10.117 -24.031 4.23 1 93.12 107 ILE B C 1
ATOM 4660 O O . ILE B 1 107 ? -10.742 -23.781 5.262 1 93.12 107 ILE B O 1
ATOM 4664 N N . HIS B 1 108 ? -10.695 -24.297 3.105 1 93.38 108 HIS B N 1
ATOM 4665 C CA . HIS B 1 108 ? -12.148 -24.359 2.982 1 93.38 108 HIS B CA 1
ATOM 4666 C C . HIS B 1 108 ? -12.602 -25.734 2.531 1 93.38 108 HIS B C 1
ATOM 4668 O O . HIS B 1 108 ? -11.883 -26.422 1.811 1 93.38 108 HIS B O 1
ATOM 4674 N N . ALA B 1 109 ? -13.812 -26.062 3.043 1 96.19 109 ALA B N 1
ATOM 4675 C CA . ALA B 1 109 ? -14.445 -27.234 2.471 1 96.19 109 ALA B CA 1
ATOM 4676 C C . ALA B 1 109 ? -14.742 -27.047 0.988 1 96.19 109 ALA B C 1
ATOM 4678 O O . ALA B 1 109 ? -14.766 -25.906 0.5 1 96.19 109 ALA B O 1
ATOM 4679 N N . GLY B 1 110 ? -14.977 -28.156 0.353 1 96.62 110 GLY B N 1
ATOM 4680 C CA . GLY B 1 110 ? -15.258 -28.125 -1.073 1 96.62 110 GLY B CA 1
ATOM 4681 C C . GLY B 1 110 ? -14.242 -28.875 -1.906 1 96.62 110 GLY B C 1
ATOM 4682 O O . GLY B 1 110 ? -13.602 -29.812 -1.414 1 96.62 110 GLY B O 1
ATOM 4683 N N . GLU B 1 111 ? -14.242 -28.484 -3.25 1 95.5 111 GLU B N 1
ATOM 4684 C CA . GLU B 1 111 ? -13.414 -29.25 -4.164 1 95.5 111 GLU B CA 1
ATOM 4685 C C . GLU B 1 111 ? -12.492 -28.344 -4.977 1 95.5 111 GLU B C 1
ATOM 4687 O O . GLU B 1 111 ? -12.844 -27.203 -5.258 1 95.5 111 GLU B O 1
ATOM 4692 N N . PHE B 1 112 ? -11.336 -28.781 -5.215 1 96 112 PHE B N 1
ATOM 4693 C CA . PHE B 1 112 ? -10.469 -28.25 -6.262 1 96 112 PHE B CA 1
ATOM 4694 C C . PHE B 1 112 ? -9.844 -29.375 -7.074 1 96 112 PHE B C 1
ATOM 4696 O O . PHE B 1 112 ? -10.062 -30.547 -6.781 1 96 112 PHE B O 1
ATOM 4703 N N . THR B 1 113 ? -9.188 -29.047 -8.188 1 97.12 113 THR B N 1
ATOM 4704 C CA . THR B 1 113 ? -8.742 -30.109 -9.086 1 97.12 113 THR B CA 1
ATOM 4705 C C . THR B 1 113 ? -7.242 -30 -9.344 1 97.12 113 THR B C 1
ATOM 4707 O O . THR B 1 113 ? -6.664 -28.922 -9.266 1 97.12 113 THR B O 1
ATOM 4710 N N . LEU B 1 114 ? -6.668 -31.109 -9.562 1 98.31 114 LEU B N 1
ATOM 4711 C CA . LEU B 1 114 ? -5.277 -31.266 -9.977 1 98.31 114 LEU B CA 1
ATOM 4712 C C . LEU B 1 114 ? -5.195 -31.906 -11.359 1 98.31 114 LEU B C 1
ATOM 4714 O O . LEU B 1 114 ? -5.859 -32.906 -11.617 1 98.31 114 LEU B O 1
ATOM 4718 N N . ASP B 1 115 ? -4.477 -31.328 -12.242 1 98.56 115 ASP B N 1
ATOM 4719 C CA . ASP B 1 115 ? -4.18 -31.922 -13.539 1 98.56 115 ASP B CA 1
ATOM 4720 C C . ASP B 1 115 ? -2.73 -32.406 -13.609 1 98.56 115 ASP B C 1
ATOM 4722 O O . ASP B 1 115 ? -1.812 -31.609 -13.781 1 98.56 115 ASP B O 1
ATOM 4726 N N . TYR B 1 116 ? -2.529 -33.719 -13.516 1 98.31 116 TYR B N 1
ATOM 4727 C CA . TYR B 1 116 ? -1.202 -34.312 -13.617 1 98.31 116 TYR B CA 1
ATOM 4728 C C . TYR B 1 116 ? -0.747 -34.406 -15.07 1 98.31 116 TYR B C 1
ATOM 4730 O O . TYR B 1 116 ? -1.479 -34.875 -15.93 1 98.31 116 TYR B O 1
ATOM 4738 N N . LEU B 1 117 ? 0.416 -33.875 -15.289 1 98.06 117 LEU B N 1
ATOM 4739 C CA . LEU B 1 117 ? 1.029 -34.094 -16.594 1 98.06 117 LEU B CA 1
ATOM 4740 C C . LEU B 1 117 ? 1.4 -35.562 -16.766 1 98.06 117 LEU B C 1
ATOM 4742 O O . LEU B 1 117 ? 2.092 -36.156 -15.922 1 98.06 117 LEU B O 1
ATOM 4746 N N . VAL B 1 118 ? 0.961 -36.188 -17.922 1 97 118 VAL B N 1
ATOM 4747 C CA . VAL B 1 118 ? 1.191 -37.625 -18.062 1 97 118 VAL B CA 1
ATOM 4748 C C . VAL B 1 118 ? 1.694 -37.938 -19.469 1 97 118 VAL B C 1
ATOM 4750 O O . VAL B 1 118 ? 1.523 -37.125 -20.391 1 97 118 VAL B O 1
ATOM 4753 N N . ASN B 1 119 ? 2.445 -38.969 -19.562 1 92.12 119 ASN B N 1
ATOM 4754 C CA . ASN B 1 119 ? 2.629 -39.656 -20.844 1 92.12 119 ASN B CA 1
ATOM 4755 C C . ASN B 1 119 ? 1.525 -40.688 -21.094 1 92.12 119 ASN B C 1
ATOM 4757 O O . ASN B 1 119 ? 1.51 -41.75 -20.469 1 92.12 119 ASN B O 1
ATOM 4761 N N . PRO B 1 120 ? 0.623 -40.344 -21.953 1 87.62 120 PRO B N 1
ATOM 4762 C CA . PRO B 1 120 ? -0.509 -41.25 -22.109 1 87.62 120 PRO B CA 1
ATOM 4763 C C . PRO B 1 120 ? -0.101 -42.594 -22.719 1 87.62 120 PRO B C 1
ATOM 4765 O O . PRO B 1 120 ? 0.854 -42.656 -23.484 1 87.62 120 PRO B O 1
ATOM 4768 N N . PRO B 1 121 ? -0.9 -43.594 -22.281 1 86.62 121 PRO B N 1
ATOM 4769 C CA . PRO B 1 121 ? -0.695 -44.844 -23 1 86.62 121 PRO B CA 1
ATOM 4770 C C . PRO B 1 121 ? -0.905 -44.719 -24.5 1 86.62 121 PRO B C 1
ATOM 4772 O O . PRO B 1 121 ? -1.646 -43.844 -24.953 1 86.62 121 PRO B O 1
ATOM 4775 N N . SER B 1 122 ? -0.244 -45.562 -25.219 1 91.25 122 SER B N 1
ATOM 4776 C CA . SER B 1 122 ? -0.26 -45.469 -26.688 1 91.25 122 SER B CA 1
ATOM 4777 C C . SER B 1 122 ? -1.686 -45.5 -27.219 1 91.25 122 SER B C 1
ATOM 4779 O O . SER B 1 122 ? -1.988 -44.844 -28.203 1 91.25 122 SER B O 1
ATOM 4781 N N . GLU B 1 123 ? -2.537 -46.25 -26.547 1 91.81 123 GLU B N 1
ATOM 4782 C CA . GLU B 1 123 ? -3.926 -46.344 -26.984 1 91.81 123 GLU B CA 1
ATOM 4783 C C . GLU B 1 123 ? -4.637 -45 -26.922 1 91.81 123 GLU B C 1
ATOM 4785 O O . GLU B 1 123 ? -5.531 -44.719 -27.719 1 91.81 123 GLU B O 1
ATOM 4790 N N . GLU B 1 124 ? -4.203 -44.219 -26.031 1 91.44 124 GLU B N 1
ATOM 4791 C CA . GLU B 1 124 ? -4.883 -42.938 -25.781 1 91.44 124 GLU B CA 1
ATOM 4792 C C . GLU B 1 124 ? -4.438 -41.875 -26.766 1 91.44 124 GLU B C 1
ATOM 4794 O O . GLU B 1 124 ? -4.984 -40.75 -26.781 1 91.44 124 GLU B O 1
ATOM 4799 N N . LEU B 1 125 ? -3.531 -42.219 -27.609 1 91.5 125 LEU B N 1
ATOM 4800 C CA . LEU B 1 125 ? -3.148 -41.312 -28.688 1 91.5 125 LEU B CA 1
ATOM 4801 C C . LEU B 1 125 ? -4.184 -41.344 -29.812 1 91.5 125 LEU B C 1
ATOM 4803 O O . LEU B 1 125 ? -4.211 -40.438 -30.656 1 91.5 125 LEU B O 1
ATOM 4807 N N . ASN B 1 126 ? -5 -42.438 -29.734 1 92.75 126 ASN B N 1
ATOM 4808 C CA . ASN B 1 126 ? -6.145 -42.531 -30.625 1 92.75 126 ASN B CA 1
ATOM 4809 C C . ASN B 1 126 ? -7.32 -41.719 -30.125 1 92.75 126 ASN B C 1
ATOM 4811 O O . ASN B 1 126 ? -7.816 -41.938 -29.016 1 92.75 126 ASN B O 1
ATOM 4815 N N . ASP B 1 127 ? -7.816 -40.906 -30.938 1 91.56 127 ASP B N 1
ATOM 4816 C CA . ASP B 1 127 ? -8.852 -39.938 -30.547 1 91.56 127 ASP B CA 1
ATOM 4817 C C . ASP B 1 127 ? -10.117 -40.656 -30.094 1 91.56 127 ASP B C 1
ATOM 4819 O O . ASP B 1 127 ? -10.766 -40.219 -29.125 1 91.56 127 ASP B O 1
ATOM 4823 N N . GLU B 1 128 ? -10.438 -41.625 -30.812 1 93.5 128 GLU B N 1
ATOM 4824 C CA . GLU B 1 128 ? -11.648 -42.375 -30.484 1 93.5 128 GLU B CA 1
ATOM 4825 C C . GLU B 1 128 ? -11.523 -43.062 -29.125 1 93.5 128 GLU B C 1
ATOM 4827 O O . GLU B 1 128 ? -12.461 -43.031 -28.328 1 93.5 128 GLU B O 1
ATOM 4832 N N . TYR B 1 129 ? -10.414 -43.656 -28.969 1 94.56 129 TYR B N 1
ATOM 4833 C CA . TYR B 1 129 ? -10.18 -44.312 -27.688 1 94.56 129 TYR B CA 1
ATOM 4834 C C . TYR B 1 129 ? -10.156 -43.312 -26.547 1 94.56 129 TYR B C 1
ATOM 4836 O O . TYR B 1 129 ? -10.742 -43.562 -25.484 1 94.56 129 TYR B O 1
ATOM 4844 N N . PHE B 1 130 ? -9.5 -42.25 -26.766 1 95 130 PHE B N 1
ATOM 4845 C CA . PHE B 1 130 ? -9.414 -41.219 -25.75 1 95 130 PHE B CA 1
ATOM 4846 C C . PHE B 1 130 ? -10.797 -40.688 -25.375 1 95 130 PHE B C 1
ATOM 4848 O O . PHE B 1 130 ? -11.109 -40.531 -24.203 1 95 130 PHE B O 1
ATOM 4855 N N . SER B 1 131 ? -11.578 -40.438 -26.375 1 94.38 131 SER B N 1
ATOM 4856 C CA . SER B 1 131 ? -12.93 -39.938 -26.172 1 94.38 131 SER B CA 1
ATOM 4857 C C . SER B 1 131 ? -13.773 -40.938 -25.375 1 94.38 131 SER B C 1
ATOM 4859 O O . SER B 1 131 ? -14.57 -40.531 -24.516 1 94.38 131 SER B O 1
ATOM 4861 N N . ARG B 1 132 ? -13.633 -42.156 -25.719 1 94.75 132 ARG B N 1
ATOM 4862 C CA . ARG B 1 132 ? -14.352 -43.188 -24.984 1 94.75 132 ARG B CA 1
ATOM 4863 C C . ARG B 1 132 ? -13.945 -43.219 -23.531 1 94.75 132 ARG B C 1
ATOM 4865 O O . ARG B 1 132 ? -14.797 -43.312 -22.641 1 94.75 132 ARG B O 1
ATOM 4872 N N . LYS B 1 133 ? -12.672 -43.188 -23.266 1 94.06 133 LYS B N 1
ATOM 4873 C CA . LYS B 1 133 ? -12.172 -43.188 -21.891 1 94.06 133 LYS B CA 1
ATOM 4874 C C . LYS B 1 133 ? -12.656 -41.969 -21.125 1 94.06 133 LYS B C 1
ATOM 4876 O O . LYS B 1 133 ? -12.93 -42.062 -19.922 1 94.06 133 LYS B O 1
ATOM 4881 N N . CYS B 1 134 ? -12.68 -40.844 -21.812 1 95.38 134 CYS B N 1
ATOM 4882 C CA . CYS B 1 134 ? -13.18 -39.625 -21.203 1 95.38 134 CYS B CA 1
ATOM 4883 C C . CYS B 1 134 ? -14.609 -39.812 -20.703 1 95.38 134 CYS B C 1
ATOM 4885 O O . CYS B 1 134 ? -14.938 -39.406 -19.594 1 95.38 134 CYS B O 1
ATOM 4887 N N . LYS B 1 135 ? -15.438 -40.406 -21.516 1 94.19 135 LYS B N 1
ATOM 4888 C CA . LYS B 1 135 ? -16.844 -40.625 -21.156 1 94.19 135 LYS B CA 1
ATOM 4889 C C . LYS B 1 135 ? -16.953 -41.625 -20 1 94.19 135 LYS B C 1
ATOM 4891 O O . LYS B 1 135 ? -17.797 -41.469 -19.125 1 94.19 135 LYS B O 1
ATOM 4896 N N . GLU B 1 136 ? -16.125 -42.562 -20.047 1 94.5 136 GLU B N 1
ATOM 4897 C CA . GLU B 1 136 ? -16.172 -43.625 -19.047 1 94.5 136 GLU B CA 1
ATOM 4898 C C . GLU B 1 136 ? -15.797 -43.094 -17.656 1 94.5 136 GLU B C 1
ATOM 4900 O O . GLU B 1 136 ? -16.297 -43.594 -16.656 1 94.5 136 GLU B O 1
ATOM 4905 N N . THR B 1 137 ? -14.906 -42.188 -17.609 1 95.19 137 THR B N 1
ATOM 4906 C CA . THR B 1 137 ? -14.352 -41.781 -16.328 1 95.19 137 THR B CA 1
ATOM 4907 C C . THR B 1 137 ? -14.945 -40.438 -15.891 1 95.19 137 THR B C 1
ATOM 4909 O O . THR B 1 137 ? -14.656 -39.969 -14.789 1 95.19 137 THR B O 1
ATOM 4912 N N . MET B 1 138 ? -15.75 -39.844 -16.672 1 93.94 138 MET B N 1
ATOM 4913 C CA . MET B 1 138 ? -16.312 -38.531 -16.375 1 93.94 138 MET B CA 1
ATOM 4914 C C . MET B 1 138 ? -17.234 -38.594 -15.164 1 93.94 138 MET B C 1
ATOM 4916 O O . MET B 1 138 ? -18.188 -39.406 -15.141 1 93.94 138 MET B O 1
ATOM 4920 N N . PRO B 1 139 ? -16.938 -37.844 -14.148 1 92.38 139 PRO B N 1
ATOM 4921 C CA . PRO B 1 139 ? -17.875 -37.781 -13.023 1 92.38 139 PRO B CA 1
ATOM 4922 C C . PRO B 1 139 ? -19.203 -37.125 -13.398 1 92.38 139 PRO B C 1
ATOM 4924 O O . PRO B 1 139 ? -19.234 -36.25 -14.266 1 92.38 139 PRO B O 1
ATOM 4927 N N . GLU B 1 140 ? -20.25 -37.469 -12.688 1 87.62 140 GLU B N 1
ATOM 4928 C CA . GLU B 1 140 ? -21.578 -36.938 -12.961 1 87.62 140 GLU B CA 1
ATOM 4929 C C . GLU B 1 140 ? -21.641 -35.438 -12.664 1 87.62 140 GLU B C 1
ATOM 4931 O O . GLU B 1 140 ? -21.172 -34.969 -11.617 1 87.62 140 GLU B O 1
ATOM 4936 N N . GLY B 1 141 ? -22.172 -34.719 -13.562 1 83.94 141 GLY B N 1
ATOM 4937 C CA . GLY B 1 141 ? -22.453 -33.312 -13.32 1 83.94 141 GLY B CA 1
ATOM 4938 C C . GLY B 1 141 ? -21.281 -32.406 -13.641 1 83.94 141 GLY B C 1
ATOM 4939 O O . GLY B 1 141 ? -21.375 -31.172 -13.477 1 83.94 141 GLY B O 1
ATOM 4940 N N . TYR B 1 142 ? -20.203 -32.969 -14.016 1 87.12 142 TYR B N 1
ATOM 4941 C CA . TYR B 1 142 ? -19.047 -32.156 -14.352 1 87.12 142 TYR B CA 1
ATOM 4942 C C . TYR B 1 142 ? -19 -31.859 -15.844 1 87.12 142 TYR B C 1
ATOM 4944 O O . TYR B 1 142 ? -19.484 -32.625 -16.656 1 87.12 142 TYR B O 1
ATOM 4952 N N . PRO B 1 143 ? -18.422 -30.75 -16.094 1 87.81 143 PRO B N 1
ATOM 4953 C CA . PRO B 1 143 ? -18.359 -30.391 -17.5 1 87.81 143 PRO B CA 1
ATOM 4954 C C . PRO B 1 143 ? -17.297 -31.172 -18.266 1 87.81 143 PRO B C 1
ATOM 4956 O O . PRO B 1 143 ? -16.375 -31.734 -17.656 1 87.81 143 PRO B O 1
ATOM 4959 N N . ARG B 1 144 ? -17.453 -31.141 -19.594 1 90.69 144 ARG B N 1
ATOM 4960 C CA . ARG B 1 144 ? -16.422 -31.703 -20.453 1 90.69 144 ARG B CA 1
ATOM 4961 C C . ARG B 1 144 ? -15.094 -30.984 -20.25 1 90.69 144 ARG B C 1
ATOM 4963 O O . ARG B 1 144 ? -15.062 -29.766 -20.094 1 90.69 144 ARG B O 1
ATOM 4970 N N . LEU B 1 145 ? -14.055 -31.75 -20.328 1 95.06 145 LEU B N 1
ATOM 4971 C CA . LEU B 1 145 ? -12.742 -31.203 -20.016 1 95.06 145 LEU B CA 1
ATOM 4972 C C . LEU B 1 145 ? -12.047 -30.703 -21.281 1 95.06 145 LEU B C 1
ATOM 4974 O O . LEU B 1 145 ? -12.586 -30.844 -22.375 1 95.06 145 LEU B O 1
ATOM 4978 N N . HIS B 1 146 ? -10.992 -29.969 -21.141 1 92.88 146 HIS B N 1
ATOM 4979 C CA . HIS B 1 146 ? -10.188 -29.453 -22.234 1 92.88 146 HIS B CA 1
ATOM 4980 C C . HIS B 1 146 ? -9.523 -30.578 -23.016 1 92.88 146 HIS B C 1
ATOM 4982 O O . HIS B 1 146 ? -9.445 -31.719 -22.547 1 92.88 146 HIS B O 1
ATOM 4988 N N . PRO B 1 147 ? -9.055 -30.25 -24.219 1 90.06 147 PRO B N 1
ATOM 4989 C CA . PRO B 1 147 ? -8.422 -31.281 -25.031 1 90.06 147 PRO B CA 1
ATOM 4990 C C . PRO B 1 147 ? -7.262 -31.969 -24.312 1 90.06 147 PRO B C 1
ATOM 4992 O O . PRO B 1 147 ? -6.484 -31.297 -23.625 1 90.06 147 PRO B O 1
ATOM 4995 N N . ARG B 1 148 ? -7.23 -33.344 -24.469 1 94.75 148 ARG B N 1
ATOM 4996 C CA . ARG B 1 148 ? -6.148 -34.188 -23.969 1 94.75 148 ARG B CA 1
ATOM 4997 C C . ARG B 1 148 ? -6.117 -34.188 -22.438 1 94.75 148 ARG B C 1
ATOM 4999 O O . ARG B 1 148 ? -5.047 -34.281 -21.844 1 94.75 148 ARG B O 1
ATOM 5006 N N . CYS B 1 149 ? -7.254 -33.906 -21.828 1 96.25 149 CYS B N 1
ATOM 5007 C CA . CYS B 1 149 ? -7.449 -34.031 -20.391 1 96.25 149 CYS B CA 1
ATOM 5008 C C . CYS B 1 149 ? -8.633 -34.938 -20.078 1 96.25 149 CYS B C 1
ATOM 5010 O O . CYS B 1 149 ? -9.68 -34.844 -20.719 1 96.25 149 CYS B O 1
ATOM 5012 N N . ARG B 1 150 ? -8.461 -35.812 -19.25 1 96.69 150 ARG B N 1
ATOM 5013 C CA . ARG B 1 150 ? -9.578 -36.625 -18.781 1 96.69 150 ARG B CA 1
ATOM 5014 C C . ARG B 1 150 ? -9.422 -37 -17.312 1 96.69 150 ARG B C 1
ATOM 5016 O O . ARG B 1 150 ? -8.328 -36.875 -16.75 1 96.69 150 ARG B O 1
ATOM 5023 N N . TYR B 1 151 ? -10.539 -37.344 -16.719 1 97.5 151 TYR B N 1
ATOM 5024 C CA . TYR B 1 151 ? -10.5 -37.844 -15.352 1 97.5 151 TYR B CA 1
ATOM 5025 C C . TYR B 1 151 ? -9.883 -39.25 -15.297 1 97.5 151 TYR B C 1
ATOM 5027 O O . TYR B 1 151 ? -10.164 -40.094 -16.141 1 97.5 151 TYR B O 1
ATOM 5035 N N . TYR B 1 152 ? -9.008 -39.438 -14.375 1 96.12 152 TYR B N 1
ATOM 5036 C CA . TYR B 1 152 ? -8.477 -40.781 -14.133 1 96.12 152 TYR B CA 1
ATOM 5037 C C . TYR B 1 152 ? -9.297 -41.5 -13.078 1 96.12 152 TYR B C 1
ATOM 5039 O O . TYR B 1 152 ? -9.719 -40.906 -12.086 1 96.12 152 TYR B O 1
ATOM 5047 N N . ALA B 1 153 ? -9.461 -42.812 -13.305 1 94.88 153 ALA B N 1
ATOM 5048 C CA . ALA B 1 153 ? -10.07 -43.688 -12.297 1 94.88 153 ALA B CA 1
ATOM 5049 C C . ALA B 1 153 ? -9.125 -43.875 -11.117 1 94.88 153 ALA B C 1
ATOM 5051 O O . ALA B 1 153 ? -7.914 -43.688 -11.242 1 94.88 153 ALA B O 1
ATOM 5052 N N . PRO B 1 154 ? -9.688 -44.25 -10.008 1 95.19 154 PRO B N 1
ATOM 5053 C CA . PRO B 1 154 ? -8.867 -44.406 -8.805 1 95.19 154 PRO B CA 1
ATOM 5054 C C . PRO B 1 154 ? -7.656 -45.312 -9.039 1 95.19 154 PRO B C 1
ATOM 5056 O O . PRO B 1 154 ? -6.559 -45 -8.57 1 95.19 154 PRO B O 1
ATOM 5059 N N . ASN B 1 155 ? -7.848 -46.406 -9.766 1 95.5 155 ASN B N 1
ATOM 5060 C CA . ASN B 1 155 ? -6.746 -47.312 -10.023 1 95.5 155 ASN B CA 1
ATOM 5061 C C . ASN B 1 155 ? -5.691 -46.688 -10.93 1 95.5 155 ASN B C 1
ATOM 5063 O O . ASN B 1 155 ? -4.496 -46.938 -10.766 1 95.5 155 ASN B O 1
ATOM 5067 N N . GLU B 1 156 ? -6.121 -45.938 -11.906 1 95.5 156 GLU B N 1
ATOM 5068 C CA . GLU B 1 156 ? -5.191 -45.219 -12.797 1 95.5 156 GLU B CA 1
ATOM 5069 C C . GLU B 1 156 ? -4.375 -44.188 -12.047 1 95.5 156 GLU B C 1
ATOM 5071 O O . GLU B 1 156 ? -3.172 -44.062 -12.266 1 95.5 156 GLU B O 1
ATOM 5076 N N . LEU B 1 157 ? -5.082 -43.5 -11.188 1 96.12 157 LEU B N 1
ATOM 5077 C CA . LEU B 1 157 ? -4.402 -42.5 -10.367 1 96.12 157 LEU B CA 1
ATOM 5078 C C . LEU B 1 157 ? -3.387 -43.156 -9.445 1 96.12 157 LEU B C 1
ATOM 5080 O O . LEU B 1 157 ? -2.289 -42.625 -9.25 1 96.12 157 LEU B O 1
ATOM 5084 N N . ALA B 1 158 ? -3.768 -44.25 -8.852 1 96.19 158 ALA B N 1
ATOM 5085 C CA . ALA B 1 158 ? -2.859 -44.969 -7.98 1 96.19 158 ALA B CA 1
ATOM 5086 C C . ALA B 1 158 ? -1.606 -45.406 -8.734 1 96.19 158 ALA B C 1
ATOM 5088 O O . ALA B 1 158 ? -0.498 -45.344 -8.195 1 96.19 158 ALA B O 1
ATOM 5089 N N . GLN B 1 159 ? -1.801 -45.906 -9.922 1 95.62 159 GLN B N 1
ATOM 5090 C CA . GLN B 1 159 ? -0.675 -46.312 -10.742 1 95.62 159 GLN B CA 1
ATOM 5091 C C . GLN B 1 159 ? 0.247 -45.156 -11.062 1 95.62 159 GLN B C 1
ATOM 5093 O O . GLN B 1 159 ? 1.471 -45.281 -11.008 1 95.62 159 GLN B O 1
ATOM 5098 N N . LEU B 1 160 ? -0.351 -44.062 -11.445 1 95.44 160 LEU B N 1
ATOM 5099 C CA . LEU B 1 160 ? 0.417 -42.844 -11.727 1 95.44 160 LEU B CA 1
ATOM 5100 C C . LEU B 1 160 ? 1.243 -42.438 -10.516 1 95.44 160 LEU B C 1
ATOM 5102 O O . LEU B 1 160 ? 2.432 -42.125 -10.641 1 95.44 160 LEU B O 1
ATOM 5106 N N . LYS B 1 161 ? 0.629 -42.375 -9.391 1 94.5 161 LYS B N 1
ATOM 5107 C CA . LYS B 1 161 ? 1.297 -41.969 -8.156 1 94.5 161 LYS B CA 1
ATOM 5108 C C . LYS B 1 161 ? 2.42 -42.938 -7.797 1 94.5 161 LYS B C 1
ATOM 5110 O O . LYS B 1 161 ? 3.469 -42.531 -7.301 1 94.5 161 LYS B O 1
ATOM 5115 N N . ASN B 1 162 ? 2.219 -44.188 -8.008 1 94.31 162 ASN B N 1
ATOM 5116 C CA . ASN B 1 162 ? 3.268 -45.188 -7.785 1 94.31 162 ASN B CA 1
ATOM 5117 C C . ASN B 1 162 ? 4.457 -44.969 -8.711 1 94.31 162 ASN B C 1
ATOM 5119 O O . ASN B 1 162 ? 5.605 -45.156 -8.312 1 94.31 162 ASN B O 1
ATOM 5123 N N . GLU B 1 163 ? 4.129 -44.625 -9.883 1 93.19 163 GLU B N 1
ATOM 5124 C CA . GLU B 1 163 ? 5.195 -44.312 -10.82 1 93.19 163 GLU B CA 1
ATOM 5125 C C . GLU B 1 163 ? 6.027 -43.125 -10.32 1 93.19 163 GLU B C 1
ATOM 5127 O O . GLU B 1 163 ? 7.25 -43.125 -10.453 1 93.19 163 GLU B O 1
ATOM 5132 N N . TRP B 1 164 ? 5.363 -42.125 -9.797 1 93.44 164 TRP B N 1
ATOM 5133 C CA . TRP B 1 164 ? 6.043 -40.938 -9.312 1 93.44 164 TRP B CA 1
ATOM 5134 C C . TRP B 1 164 ? 6.914 -41.25 -8.102 1 93.44 164 TRP B C 1
ATOM 5136 O O . TRP B 1 164 ? 7.848 -40.5 -7.793 1 93.44 164 TRP B O 1
ATOM 5146 N N . LYS B 1 165 ? 6.656 -42.344 -7.461 1 91.75 165 LYS B N 1
ATOM 5147 C CA . LYS B 1 165 ? 7.414 -42.781 -6.281 1 91.75 165 LYS B CA 1
ATOM 5148 C C . LYS B 1 165 ? 8.695 -43.5 -6.68 1 91.75 165 LYS B C 1
ATOM 5150 O O . LYS B 1 165 ? 9.586 -43.688 -5.852 1 91.75 165 LYS B O 1
ATOM 5155 N N . GLN B 1 166 ? 8.828 -43.906 -7.867 1 89.31 166 GLN B N 1
ATOM 5156 C CA . GLN B 1 166 ? 9.898 -44.781 -8.305 1 89.31 166 GLN B CA 1
ATOM 5157 C C . GLN B 1 166 ? 11.219 -44.031 -8.453 1 89.31 166 GLN B C 1
ATOM 5159 O O . GLN B 1 166 ? 12.281 -44.656 -8.5 1 89.31 166 GLN B O 1
ATOM 5164 N N . ASP B 1 167 ? 11.133 -42.719 -8.617 1 87.62 167 ASP B N 1
ATOM 5165 C CA . ASP B 1 167 ? 12.359 -41.938 -8.703 1 87.62 167 ASP B CA 1
ATOM 5166 C C . ASP B 1 167 ? 12.227 -40.625 -7.922 1 87.62 167 ASP B C 1
ATOM 5168 O O . ASP B 1 167 ? 11.211 -40.375 -7.277 1 87.62 167 ASP B O 1
ATOM 5172 N N . ASN B 1 168 ? 13.32 -39.875 -7.898 1 88.88 168 ASN B N 1
ATOM 5173 C CA . ASN B 1 168 ? 13.367 -38.625 -7.129 1 88.88 168 ASN B CA 1
ATOM 5174 C C . ASN B 1 168 ? 13.242 -37.406 -8.023 1 88.88 168 ASN B C 1
ATOM 5176 O O . ASN B 1 168 ? 13.836 -36.344 -7.746 1 88.88 168 ASN B O 1
ATOM 5180 N N . SER B 1 169 ? 12.547 -37.562 -9.18 1 92.25 169 SER B N 1
ATOM 5181 C CA . SER B 1 169 ? 12.352 -36.438 -10.055 1 92.25 169 SER B CA 1
ATOM 5182 C C . SER B 1 169 ? 11.617 -35.312 -9.336 1 92.25 169 SER B C 1
ATOM 5184 O O . SER B 1 169 ? 10.664 -35.531 -8.594 1 92.25 169 SER B O 1
ATOM 5186 N N . PRO B 1 170 ? 12.094 -34.125 -9.508 1 94.25 170 PRO B N 1
ATOM 5187 C CA . PRO B 1 170 ? 11.406 -33 -8.859 1 94.25 170 PRO B CA 1
ATOM 5188 C C . PRO B 1 170 ? 9.945 -32.875 -9.289 1 94.25 170 PRO B C 1
ATOM 5190 O O . PRO B 1 170 ? 9.594 -33.219 -10.414 1 94.25 170 PRO B O 1
ATOM 5193 N N . ILE B 1 171 ? 9.125 -32.406 -8.422 1 96.88 171 ILE B N 1
ATOM 5194 C CA . ILE B 1 171 ? 7.711 -32.156 -8.695 1 96.88 171 ILE B CA 1
ATOM 5195 C C . ILE B 1 171 ? 7.441 -30.672 -8.711 1 96.88 171 ILE B C 1
ATOM 5197 O O . ILE B 1 171 ? 7.777 -29.953 -7.766 1 96.88 171 ILE B O 1
ATOM 5201 N N . SER B 1 172 ? 6.887 -30.188 -9.789 1 98.31 172 SER B N 1
ATOM 5202 C CA . SER B 1 172 ? 6.496 -28.797 -9.914 1 98.31 172 SER B CA 1
ATOM 5203 C C . SER B 1 172 ? 4.98 -28.641 -9.867 1 98.31 172 SER B C 1
ATOM 5205 O O . SER B 1 172 ? 4.254 -29.359 -10.555 1 98.31 172 SER B O 1
ATOM 5207 N N . ILE B 1 173 ? 4.551 -27.734 -9.031 1 98.69 173 ILE B N 1
ATOM 5208 C CA . ILE B 1 173 ? 3.137 -27.375 -8.953 1 98.69 173 ILE B CA 1
ATOM 5209 C C . ILE B 1 173 ? 2.902 -26.031 -9.633 1 98.69 173 ILE B C 1
ATOM 5211 O O . ILE B 1 173 ? 3.471 -25.016 -9.227 1 98.69 173 ILE B O 1
ATOM 5215 N N . ILE B 1 174 ? 2.051 -26.031 -10.664 1 98.75 174 ILE B N 1
ATOM 5216 C CA . ILE B 1 174 ? 1.76 -24.812 -11.406 1 98.75 174 ILE B CA 1
ATOM 5217 C C . ILE B 1 174 ? 0.429 -24.219 -10.93 1 98.75 174 ILE B C 1
ATOM 5219 O O . ILE B 1 174 ? -0.57 -24.938 -10.836 1 98.75 174 ILE B O 1
ATOM 5223 N N . LEU B 1 175 ? 0.423 -23 -10.57 1 98.5 175 LEU B N 1
ATOM 5224 C CA . LEU B 1 175 ? -0.795 -22.266 -10.281 1 98.5 175 LEU B CA 1
ATOM 5225 C C . LEU B 1 175 ? -1.095 -21.266 -11.398 1 98.5 175 LEU B C 1
ATOM 5227 O O . LEU B 1 175 ? -0.378 -20.266 -11.562 1 98.5 175 LEU B O 1
ATOM 5231 N N . PRO B 1 176 ? -2.174 -21.484 -12.125 1 97.31 176 PRO B N 1
ATOM 5232 C CA . PRO B 1 176 ? -2.541 -20.578 -13.219 1 97.31 176 PRO B CA 1
ATOM 5233 C C . PRO B 1 176 ? -3.08 -19.234 -12.719 1 97.31 176 PRO B C 1
ATOM 5235 O O . PRO B 1 176 ? -3.293 -19.062 -11.516 1 97.31 176 PRO B O 1
ATOM 5238 N N . GLY B 1 177 ? -3.217 -18.312 -13.68 1 93.75 177 GLY B N 1
ATOM 5239 C CA . GLY B 1 177 ? -3.809 -17.031 -13.367 1 93.75 177 GLY B CA 1
ATOM 5240 C C . GLY B 1 177 ? -5.305 -17.094 -13.125 1 93.75 177 GLY B C 1
ATOM 5241 O O . GLY B 1 177 ? -5.863 -18.188 -12.992 1 93.75 177 GLY B O 1
ATOM 5242 N N . LEU B 1 178 ? -5.84 -15.781 -13.172 1 88.56 178 LEU B N 1
ATOM 5243 C CA . LEU B 1 178 ? -7.281 -15.672 -12.961 1 88.56 178 LEU B CA 1
ATOM 5244 C C . LEU B 1 178 ? -8.047 -16.391 -14.07 1 88.56 178 LEU B C 1
ATOM 5246 O O . LEU B 1 178 ? -7.816 -16.125 -15.25 1 88.56 178 LEU B O 1
ATOM 5250 N N . ALA B 1 179 ? -8.859 -17.359 -13.883 1 80.62 179 ALA B N 1
ATOM 5251 C CA . ALA B 1 179 ? -9.656 -18.109 -14.844 1 80.62 179 ALA B CA 1
ATOM 5252 C C . ALA B 1 179 ? -8.789 -19.062 -15.648 1 80.62 179 ALA B C 1
ATOM 5254 O O . ALA B 1 179 ? -9.203 -19.562 -16.688 1 80.62 179 ALA B O 1
ATOM 5255 N N . GLY B 1 180 ? -7.578 -19.188 -15.203 1 88.62 180 GLY B N 1
ATOM 5256 C CA . GLY B 1 180 ? -6.648 -19.969 -15.992 1 88.62 180 GLY B CA 1
ATOM 5257 C C . GLY B 1 180 ? -6.742 -21.453 -15.719 1 88.62 180 GLY B C 1
ATOM 5258 O O . GLY B 1 180 ? -7.637 -21.906 -15 1 88.62 180 GLY B O 1
ATOM 5259 N N . GLY B 1 181 ? -5.879 -22.156 -16.453 1 92.88 181 GLY B N 1
ATOM 5260 C CA . GLY B 1 181 ? -5.785 -23.609 -16.391 1 92.88 181 GLY B CA 1
ATOM 5261 C C . GLY B 1 181 ? -4.965 -24.219 -17.516 1 92.88 181 GLY B C 1
ATOM 5262 O O . GLY B 1 181 ? -4.152 -23.516 -18.141 1 92.88 181 GLY B O 1
ATOM 5263 N N . ILE B 1 182 ? -5.184 -25.469 -17.719 1 93.31 182 ILE B N 1
ATOM 5264 C CA . ILE B 1 182 ? -4.352 -26.219 -18.656 1 93.31 182 ILE B CA 1
ATOM 5265 C C . ILE B 1 182 ? -4.695 -25.828 -20.078 1 93.31 182 ILE B C 1
ATOM 5267 O O . ILE B 1 182 ? -3.979 -26.188 -21.031 1 93.31 182 ILE B O 1
ATOM 5271 N N . GLN B 1 183 ? -5.781 -25.078 -20.266 1 90.38 183 GLN B N 1
ATOM 5272 C CA . GLN B 1 183 ? -6.148 -24.641 -21.609 1 90.38 183 GLN B CA 1
ATOM 5273 C C . GLN B 1 183 ? -5.254 -23.484 -22.078 1 90.38 183 GLN B C 1
ATOM 5275 O O . GLN B 1 183 ? -5.246 -23.141 -23.25 1 90.38 183 GLN B O 1
ATOM 5280 N N . GLU B 1 184 ? -4.574 -22.906 -21.156 1 90.75 184 GLU B N 1
ATOM 5281 C CA . GLU B 1 184 ? -3.752 -21.75 -21.5 1 90.75 184 GLU B CA 1
ATOM 5282 C C . GLU B 1 184 ? -2.439 -22.172 -22.141 1 90.75 184 GLU B C 1
ATOM 5284 O O . GLU B 1 184 ? -1.782 -23.109 -21.672 1 90.75 184 GLU B O 1
ATOM 5289 N N . ALA B 1 185 ? -2.023 -21.453 -23.109 1 90 185 ALA B N 1
ATOM 5290 C CA . ALA B 1 185 ? -0.818 -21.781 -23.859 1 90 185 ALA B CA 1
ATOM 5291 C C . ALA B 1 185 ? 0.426 -21.688 -22.984 1 90 185 ALA B C 1
ATOM 5293 O O . ALA B 1 185 ? 1.303 -22.547 -23.047 1 90 185 ALA B O 1
ATOM 5294 N N . PRO B 1 186 ? 0.538 -20.656 -22.172 1 91.44 186 PRO B N 1
ATOM 5295 C CA . PRO B 1 186 ? 1.736 -20.562 -21.328 1 91.44 186 PRO B CA 1
ATOM 5296 C C . PRO B 1 186 ? 1.885 -21.75 -20.391 1 91.44 186 PRO B C 1
ATOM 5298 O O . PRO B 1 186 ? 3.002 -22.219 -20.141 1 91.44 186 PRO B O 1
ATOM 5301 N N . ILE B 1 187 ? 0.809 -22.234 -19.891 1 95.06 187 ILE B N 1
ATOM 5302 C CA . ILE B 1 187 ? 0.835 -23.375 -19 1 95.06 187 ILE B CA 1
ATOM 5303 C C . ILE B 1 187 ? 1.256 -24.625 -19.766 1 95.06 187 ILE B C 1
ATOM 5305 O O . ILE B 1 187 ? 2.141 -25.375 -19.312 1 95.06 187 ILE B O 1
ATOM 5309 N N . ARG B 1 188 ? 0.669 -24.844 -20.922 1 95 188 ARG B N 1
ATOM 5310 C CA . ARG B 1 188 ? 0.996 -26.016 -21.734 1 95 188 ARG B CA 1
ATOM 5311 C C . ARG B 1 188 ? 2.447 -25.969 -22.203 1 95 188 ARG B C 1
ATOM 5313 O O . ARG B 1 188 ? 3.121 -27 -22.25 1 95 188 ARG B O 1
ATOM 5320 N N . ALA B 1 189 ? 2.912 -24.781 -22.562 1 95.5 189 ALA B N 1
ATOM 5321 C CA . ALA B 1 189 ? 4.301 -24.609 -22.984 1 95.5 189 ALA B CA 1
ATOM 5322 C C . ALA B 1 189 ? 5.262 -25 -21.859 1 95.5 189 ALA B C 1
ATOM 5324 O O . ALA B 1 189 ? 6.266 -25.688 -22.109 1 95.5 189 ALA B O 1
ATOM 5325 N N . THR B 1 190 ? 4.98 -24.547 -20.672 1 97.12 190 THR B N 1
ATOM 5326 C CA . THR B 1 190 ? 5.805 -24.875 -19.516 1 97.12 190 THR B CA 1
ATOM 5327 C C . THR B 1 190 ? 5.793 -26.375 -19.25 1 97.12 190 THR B C 1
ATOM 5329 O O . THR B 1 190 ? 6.848 -26.984 -19.062 1 97.12 190 THR B O 1
ATOM 5332 N N . CYS B 1 191 ? 4.629 -26.969 -19.281 1 97.25 191 CYS B N 1
ATOM 5333 C CA . CYS B 1 191 ? 4.484 -28.406 -19.094 1 97.25 191 CYS B CA 1
ATOM 5334 C C . CYS B 1 191 ? 5.273 -29.172 -20.141 1 97.25 191 CYS B C 1
ATOM 5336 O O . CYS B 1 191 ? 5.973 -30.141 -19.812 1 97.25 191 CYS B O 1
ATOM 5338 N N . TYR B 1 192 ? 5.148 -28.719 -21.344 1 96.44 192 TYR B N 1
ATOM 5339 C CA . TYR B 1 192 ? 5.816 -29.375 -22.469 1 96.44 192 TYR B CA 1
ATOM 5340 C C . TYR B 1 192 ? 7.328 -29.375 -22.266 1 96.44 192 TYR B C 1
ATOM 5342 O O . TYR B 1 192 ? 7.977 -30.422 -22.406 1 96.44 192 TYR B O 1
ATOM 5350 N N . LYS B 1 193 ? 7.879 -28.25 -21.922 1 96.56 193 LYS B N 1
ATOM 5351 C CA . LYS B 1 193 ? 9.32 -28.125 -21.75 1 96.56 193 LYS B CA 1
ATOM 5352 C C . LYS B 1 193 ? 9.805 -28.953 -20.562 1 96.56 193 LYS B C 1
ATOM 5354 O O . LYS B 1 193 ? 10.844 -29.609 -20.641 1 96.56 193 LYS B O 1
ATOM 5359 N N . LEU B 1 194 ? 9.078 -28.922 -19.469 1 96.88 194 LEU B N 1
ATOM 5360 C CA . LEU B 1 194 ? 9.469 -29.656 -18.281 1 96.88 194 LEU B CA 1
ATOM 5361 C C . LEU B 1 194 ? 9.375 -31.172 -18.516 1 96.88 194 LEU B C 1
ATOM 5363 O O . LEU B 1 194 ? 10.227 -31.922 -18.062 1 96.88 194 LEU B O 1
ATOM 5367 N N . GLN B 1 195 ? 8.352 -31.562 -19.219 1 93.88 195 GLN B N 1
ATOM 5368 C CA . GLN B 1 195 ? 8.172 -32.969 -19.531 1 93.88 195 GLN B CA 1
ATOM 5369 C C . GLN B 1 195 ? 9.352 -33.531 -20.328 1 93.88 195 GLN B C 1
ATOM 5371 O O . GLN B 1 195 ? 9.797 -34.656 -20.109 1 93.88 195 GLN B O 1
ATOM 5376 N N . GLN B 1 196 ? 9.828 -32.75 -21.234 1 93.25 196 GLN B N 1
ATOM 5377 C CA . GLN B 1 196 ? 10.953 -33.125 -22.078 1 93.25 196 GLN B CA 1
ATOM 5378 C C . GLN B 1 196 ? 12.203 -33.406 -21.234 1 93.25 196 GLN B C 1
ATOM 5380 O O . GLN B 1 196 ? 13.086 -34.156 -21.656 1 93.25 196 GLN B O 1
ATOM 5385 N N . LYS B 1 197 ? 12.266 -32.812 -20.078 1 93 197 LYS B N 1
ATOM 5386 C CA . LYS B 1 197 ? 13.43 -33 -19.219 1 93 197 LYS B CA 1
ATOM 5387 C C . LYS B 1 197 ? 13.141 -34 -18.094 1 93 197 LYS B C 1
ATOM 5389 O O . LYS B 1 197 ? 13.938 -34.125 -17.172 1 93 197 LYS B O 1
ATOM 5394 N N . GLY B 1 198 ? 11.969 -34.625 -18.109 1 90.88 198 GLY B N 1
ATOM 5395 C CA . GLY B 1 198 ? 11.656 -35.688 -17.172 1 90.88 198 GLY B CA 1
ATOM 5396 C C . GLY B 1 198 ? 11.102 -35.188 -15.859 1 90.88 198 GLY B C 1
ATOM 5397 O O . GLY B 1 198 ? 11.094 -35.938 -14.867 1 90.88 198 GLY B O 1
ATOM 5398 N N . HIS B 1 199 ? 10.672 -34 -15.82 1 93.62 199 HIS B N 1
ATOM 5399 C CA . HIS B 1 199 ? 10.102 -33.469 -14.594 1 93.62 199 HIS B CA 1
ATOM 5400 C C . HIS B 1 199 ? 8.648 -33.875 -14.43 1 93.62 199 HIS B C 1
ATOM 5402 O O . HIS B 1 199 ? 7.965 -34.156 -15.414 1 93.62 199 HIS B O 1
ATOM 5408 N N . ARG B 1 200 ? 8.258 -34 -13.203 1 96.44 200 ARG B N 1
ATOM 5409 C CA . ARG B 1 200 ? 6.859 -34.25 -12.875 1 96.44 200 ARG B CA 1
ATOM 5410 C C . ARG B 1 200 ? 6.125 -32.938 -12.586 1 96.44 200 ARG B C 1
ATOM 5412 O O . ARG B 1 200 ? 6.625 -32.094 -11.828 1 96.44 200 ARG B O 1
ATOM 5419 N N . VAL B 1 201 ? 4.969 -32.75 -13.242 1 98.25 201 VAL B N 1
ATOM 5420 C CA . VAL B 1 201 ? 4.273 -31.484 -13.141 1 98.25 201 VAL B CA 1
ATOM 5421 C C . VAL B 1 201 ? 2.799 -31.719 -12.82 1 98.25 201 VAL B C 1
ATOM 5423 O O . VAL B 1 201 ? 2.184 -32.656 -13.352 1 98.25 201 VAL B O 1
ATOM 5426 N N . VAL B 1 202 ? 2.289 -30.969 -11.945 1 98.44 202 VAL B N 1
ATOM 5427 C CA . VAL B 1 202 ? 0.864 -30.953 -11.633 1 98.44 202 VAL B CA 1
ATOM 5428 C C . VAL B 1 202 ? 0.349 -29.516 -11.672 1 98.44 202 VAL B C 1
ATOM 5430 O O . VAL B 1 202 ? 1.031 -28.578 -11.227 1 98.44 202 VAL B O 1
ATOM 5433 N N . VAL B 1 203 ? -0.807 -29.297 -12.305 1 98.69 203 VAL B N 1
ATOM 5434 C CA . VAL B 1 203 ? -1.465 -28 -12.336 1 98.69 203 VAL B CA 1
ATOM 5435 C C . VAL B 1 203 ? -2.578 -27.953 -11.289 1 98.69 203 VAL B C 1
ATOM 5437 O O . VAL B 1 203 ? -3.502 -28.781 -11.328 1 98.69 203 VAL B O 1
ATOM 5440 N N . LEU B 1 204 ? -2.424 -27.078 -10.352 1 98.44 204 LEU B N 1
ATOM 5441 C CA . LEU B 1 204 ? -3.445 -26.859 -9.336 1 98.44 204 LEU B CA 1
ATOM 5442 C C . LEU B 1 204 ? -4.453 -25.812 -9.797 1 98.44 204 LEU B C 1
ATOM 5444 O O . LEU B 1 204 ? -4.148 -24.625 -9.82 1 98.44 204 LEU B O 1
ATOM 5448 N N . ASN B 1 205 ? -5.66 -26.266 -10.125 1 97.12 205 ASN B N 1
ATOM 5449 C CA . ASN B 1 205 ? -6.695 -25.359 -10.602 1 97.12 205 ASN B CA 1
ATOM 5450 C C . ASN B 1 205 ? -7.465 -24.719 -9.445 1 97.12 205 ASN B C 1
ATOM 5452 O O . ASN B 1 205 ? -7.863 -25.422 -8.508 1 97.12 205 ASN B O 1
ATOM 5456 N N . GLN B 1 206 ? -7.629 -23.453 -9.578 1 94.25 206 GLN B N 1
ATOM 5457 C CA . GLN B 1 206 ? -8.453 -22.766 -8.586 1 94.25 206 GLN B CA 1
ATOM 5458 C C . GLN B 1 206 ? -9.891 -23.266 -8.625 1 94.25 206 GLN B C 1
ATOM 5460 O O . GLN B 1 206 ? -10.383 -23.688 -9.672 1 94.25 206 GLN B O 1
ATOM 5465 N N . ARG B 1 207 ? -10.508 -23.188 -7.5 1 94.31 207 ARG B N 1
ATOM 5466 C CA . ARG B 1 207 ? -11.883 -23.656 -7.391 1 94.31 207 ARG B CA 1
ATOM 5467 C C . ARG B 1 207 ? -12.789 -22.953 -8.398 1 94.31 207 ARG B C 1
ATOM 5469 O O . ARG B 1 207 ? -12.82 -21.719 -8.453 1 94.31 207 ARG B O 1
ATOM 5476 N N . GLY B 1 208 ? -13.438 -23.734 -9.234 1 92.94 208 GLY B N 1
ATOM 5477 C CA . GLY B 1 208 ? -14.359 -23.172 -10.219 1 92.94 208 GLY B CA 1
ATOM 5478 C C . GLY B 1 208 ? -13.688 -22.844 -11.539 1 92.94 208 GLY B C 1
ATOM 5479 O O . GLY B 1 208 ? -14.352 -22.438 -12.492 1 92.94 208 GLY B O 1
ATOM 5480 N N . CYS B 1 209 ? -12.43 -23.031 -11.68 1 93.88 209 CYS B N 1
ATOM 5481 C CA . CYS B 1 209 ? -11.703 -22.703 -12.906 1 93.88 209 CYS B CA 1
ATOM 5482 C C . CYS B 1 209 ? -11.336 -23.969 -13.672 1 93.88 209 CYS B C 1
ATOM 5484 O O . CYS B 1 209 ? -11.461 -25.078 -13.156 1 93.88 209 CYS B O 1
ATOM 5486 N N . SER B 1 210 ? -10.922 -23.75 -14.945 1 94.38 210 SER B N 1
ATOM 5487 C CA . SER B 1 210 ? -10.492 -24.828 -15.828 1 94.38 210 SER B CA 1
ATOM 5488 C C . SER B 1 210 ? -11.539 -25.938 -15.898 1 94.38 210 SER B C 1
ATOM 5490 O O . SER B 1 210 ? -11.219 -27.125 -15.711 1 94.38 210 SER B O 1
ATOM 5492 N N . ARG B 1 211 ? -12.789 -25.562 -15.977 1 94.06 211 ARG B N 1
ATOM 5493 C CA . ARG B 1 211 ? -13.922 -26.469 -16.125 1 94.06 211 ARG B CA 1
ATOM 5494 C C . ARG B 1 211 ? -14.078 -27.359 -14.898 1 94.06 211 ARG B C 1
ATOM 5496 O O . ARG B 1 211 ? -14.219 -28.578 -15.023 1 94.06 211 ARG B O 1
ATOM 5503 N N . SER B 1 212 ? -13.891 -26.766 -13.766 1 93.19 212 SER B N 1
ATOM 5504 C CA . SER B 1 212 ? -14.234 -27.375 -12.484 1 93.19 212 SER B CA 1
ATOM 5505 C C . SER B 1 212 ? -15.398 -26.641 -11.82 1 93.19 212 SER B C 1
ATOM 5507 O O . SER B 1 212 ? -15.852 -25.609 -12.312 1 93.19 212 SER B O 1
ATOM 5509 N N . LYS B 1 213 ? -15.859 -27.156 -10.68 1 92.06 213 LYS B N 1
ATOM 5510 C CA . LYS B 1 213 ? -17.047 -26.609 -10.031 1 92.06 213 LYS B CA 1
ATOM 5511 C C . LYS B 1 213 ? -16.703 -26.016 -8.672 1 92.06 213 LYS B C 1
ATOM 5513 O O . LYS B 1 213 ? -15.719 -26.406 -8.047 1 92.06 213 LYS B O 1
ATOM 5518 N N . ILE B 1 214 ? -17.516 -25 -8.328 1 95.06 214 ILE B N 1
ATOM 5519 C CA . ILE B 1 214 ? -17.578 -24.578 -6.938 1 95.06 214 ILE B CA 1
ATOM 5520 C C . ILE B 1 214 ? -18.625 -25.391 -6.188 1 95.06 214 ILE B C 1
ATOM 5522 O O . ILE B 1 214 ? -19.797 -25.406 -6.559 1 95.06 214 ILE B O 1
ATOM 5526 N N . THR B 1 215 ? -18.203 -26.078 -5.156 1 95.5 215 THR B N 1
ATOM 5527 C CA . THR B 1 215 ? -19.125 -27.016 -4.512 1 95.5 215 THR B CA 1
ATOM 5528 C C . THR B 1 215 ? -19.5 -26.531 -3.117 1 95.5 215 THR B C 1
ATOM 5530 O O . THR B 1 215 ? -20.328 -27.141 -2.447 1 95.5 215 THR B O 1
ATOM 5533 N N . THR B 1 216 ? -18.938 -25.578 -2.605 1 96.25 216 THR B N 1
ATOM 5534 C CA . THR B 1 216 ? -19.312 -24.844 -1.4 1 96.25 216 THR B CA 1
ATOM 5535 C C . THR B 1 216 ? -19.422 -23.344 -1.688 1 96.25 216 THR B C 1
ATOM 5537 O O . THR B 1 216 ? -18.859 -22.844 -2.66 1 96.25 216 THR B O 1
ATOM 5540 N N . PRO B 1 217 ? -20.203 -22.609 -0.952 1 95.56 217 PRO B N 1
ATOM 5541 C CA . PRO B 1 217 ? -20.469 -21.203 -1.285 1 95.56 217 PRO B CA 1
ATOM 5542 C C . PRO B 1 217 ? -19.281 -20.297 -0.958 1 95.56 217 PRO B C 1
ATOM 5544 O O . PRO B 1 217 ? -19.438 -19.297 -0.274 1 95.56 217 PRO B O 1
ATOM 5547 N N . HIS B 1 218 ? -18.172 -20.703 -1.538 1 93.19 218 HIS B N 1
ATOM 5548 C CA . HIS B 1 218 ? -16.922 -19.938 -1.367 1 93.19 218 HIS B CA 1
ATOM 5549 C C . HIS B 1 218 ? -16.156 -19.844 -2.678 1 93.19 218 HIS B C 1
ATOM 5551 O O . HIS B 1 218 ? -15.992 -20.844 -3.381 1 93.19 218 HIS B O 1
ATOM 5557 N N . MET B 1 219 ? -15.711 -18.641 -2.934 1 94.62 219 MET B N 1
ATOM 5558 C CA . MET B 1 219 ? -14.844 -18.406 -4.09 1 94.62 219 MET B CA 1
ATOM 5559 C C . MET B 1 219 ? -13.406 -18.172 -3.656 1 94.62 219 MET B C 1
ATOM 5561 O O . MET B 1 219 ? -13.156 -17.688 -2.553 1 94.62 219 MET B O 1
ATOM 5565 N N . PHE B 1 220 ? -12.492 -18.5 -4.5 1 94.31 220 PHE B N 1
ATOM 5566 C CA . PHE B 1 220 ? -11.086 -18.312 -4.16 1 94.31 220 PHE B CA 1
ATOM 5567 C C . PHE B 1 220 ? -10.711 -16.828 -4.219 1 94.31 220 PHE B C 1
ATOM 5569 O O . PHE B 1 220 ? -11.336 -16.062 -4.941 1 94.31 220 PHE B O 1
ATOM 5576 N N . THR B 1 221 ? -9.719 -16.422 -3.42 1 95.44 221 THR B N 1
ATOM 5577 C CA . THR B 1 221 ? -9.188 -15.07 -3.35 1 95.44 221 THR B CA 1
ATOM 5578 C C . THR B 1 221 ? -7.664 -15.078 -3.398 1 95.44 221 THR B C 1
ATOM 5580 O O . THR B 1 221 ? -7.043 -16.141 -3.41 1 95.44 221 THR B O 1
ATOM 5583 N N . GLY B 1 222 ? -7.07 -13.914 -3.459 1 95.25 222 GLY B N 1
ATOM 5584 C CA . GLY B 1 222 ? -5.621 -13.789 -3.447 1 95.25 222 GLY B CA 1
ATOM 5585 C C . GLY B 1 222 ? -4.992 -14.234 -2.139 1 95.25 222 GLY B C 1
ATOM 5586 O O . GLY B 1 222 ? -3.781 -14.445 -2.064 1 95.25 222 GLY B O 1
ATOM 5587 N N . LEU B 1 223 ? -5.793 -14.453 -1.144 1 94.38 223 LEU B N 1
ATOM 5588 C CA . LEU B 1 223 ? -5.297 -14.812 0.179 1 94.38 223 LEU B CA 1
ATOM 5589 C C . LEU B 1 223 ? -5.465 -16.297 0.434 1 94.38 223 LEU B C 1
ATOM 5591 O O . LEU B 1 223 ? -5 -16.812 1.454 1 94.38 223 LEU B O 1
ATOM 5595 N N . ASP B 1 224 ? -6.07 -17 -0.505 1 93.81 224 ASP B N 1
ATOM 5596 C CA . ASP B 1 224 ? -6.262 -18.438 -0.38 1 93.81 224 ASP B CA 1
ATOM 5597 C C . ASP B 1 224 ? -5 -19.203 -0.798 1 93.81 224 ASP B C 1
ATOM 5599 O O . ASP B 1 224 ? -4.816 -19.5 -1.978 1 93.81 224 ASP B O 1
ATOM 5603 N N . THR B 1 225 ? -4.25 -19.594 0.176 1 95.56 225 THR B N 1
ATOM 5604 C CA . THR B 1 225 ? -2.982 -20.25 -0.102 1 95.56 225 THR B CA 1
ATOM 5605 C C . THR B 1 225 ? -2.996 -21.688 0.421 1 95.56 225 THR B C 1
ATOM 5607 O O . THR B 1 225 ? -2.1 -22.484 0.113 1 95.56 225 THR B O 1
ATOM 5610 N N . ASP B 1 226 ? -4.035 -22.062 1.082 1 96 226 ASP B N 1
ATOM 5611 C CA . ASP B 1 226 ? -4 -23.312 1.841 1 96 226 ASP B CA 1
ATOM 5612 C C . ASP B 1 226 ? -4.234 -24.516 0.931 1 96 226 ASP B C 1
ATOM 5614 O O . ASP B 1 226 ? -3.85 -25.641 1.266 1 96 226 ASP B O 1
ATOM 5618 N N . ASP B 1 227 ? -4.922 -24.297 -0.234 1 96.56 227 ASP B N 1
ATOM 5619 C CA . ASP B 1 227 ? -4.984 -25.406 -1.176 1 96.56 227 ASP B CA 1
ATOM 5620 C C . ASP B 1 227 ? -3.584 -25.844 -1.607 1 96.56 227 ASP B C 1
ATOM 5622 O O . ASP B 1 227 ? -3.291 -27.047 -1.673 1 96.56 227 ASP B O 1
ATOM 5626 N N . LEU B 1 228 ? -2.752 -24.875 -1.922 1 97.75 228 LEU B N 1
ATOM 5627 C CA . LEU B 1 228 ? -1.364 -25.172 -2.258 1 97.75 228 LEU B CA 1
ATOM 5628 C C . LEU B 1 228 ? -0.651 -25.828 -1.086 1 97.75 228 LEU B C 1
ATOM 5630 O O . LEU B 1 228 ? 0.046 -26.828 -1.265 1 97.75 228 LEU B O 1
ATOM 5634 N N . LYS B 1 229 ? -0.818 -25.266 0.086 1 97.69 229 LYS B N 1
ATOM 5635 C CA . LYS B 1 229 ? -0.198 -25.828 1.283 1 97.69 229 LYS B CA 1
ATOM 5636 C C . LYS B 1 229 ? -0.626 -27.281 1.499 1 97.69 229 LYS B C 1
ATOM 5638 O O . LYS B 1 229 ? 0.204 -28.141 1.805 1 97.69 229 LYS B O 1
ATOM 5643 N N . TYR B 1 230 ? -1.892 -27.469 1.33 1 97.25 230 TYR B N 1
ATOM 5644 C CA . TYR B 1 230 ? -2.463 -28.797 1.523 1 97.25 230 TYR B CA 1
ATOM 5645 C C . TYR B 1 230 ? -1.827 -29.812 0.574 1 97.25 230 TYR B C 1
ATOM 5647 O O . TYR B 1 230 ? -1.417 -30.891 0.994 1 97.25 230 TYR B O 1
ATOM 5655 N N . ILE B 1 231 ? -1.721 -29.484 -0.649 1 97.06 231 ILE B N 1
ATOM 5656 C CA . ILE B 1 231 ? -1.186 -30.391 -1.655 1 97.06 231 ILE B CA 1
ATOM 5657 C C . ILE B 1 231 ? 0.303 -30.625 -1.403 1 97.06 231 ILE B C 1
ATOM 5659 O O . ILE B 1 231 ? 0.81 -31.719 -1.604 1 97.06 231 ILE B O 1
ATOM 5663 N N . LEU B 1 232 ? 1.015 -29.594 -1.005 1 96.75 232 LEU B N 1
ATOM 5664 C CA . LEU B 1 232 ? 2.438 -29.719 -0.711 1 96.75 232 LEU B CA 1
ATOM 5665 C C . LEU B 1 232 ? 2.666 -30.719 0.422 1 96.75 232 LEU B C 1
ATOM 5667 O O . LEU B 1 232 ? 3.568 -31.562 0.345 1 96.75 232 LEU B O 1
ATOM 5671 N N . HIS B 1 233 ? 1.89 -30.641 1.429 1 95.5 233 HIS B N 1
ATOM 5672 C CA . HIS B 1 233 ? 2.014 -31.578 2.547 1 95.5 233 HIS B CA 1
ATOM 5673 C C . HIS B 1 233 ? 1.649 -33 2.125 1 95.5 233 HIS B C 1
ATOM 5675 O O . HIS B 1 233 ? 2.342 -33.938 2.484 1 95.5 233 HIS B O 1
ATOM 5681 N N . LYS B 1 234 ? 0.59 -33.062 1.403 1 95 234 LYS B N 1
ATOM 5682 C CA . LYS B 1 234 ? 0.178 -34.344 0.9 1 95 234 LYS B CA 1
ATOM 5683 C C . LYS B 1 234 ? 1.274 -35 0.048 1 95 234 LYS B C 1
ATOM 5685 O O . LYS B 1 234 ? 1.586 -36.156 0.206 1 95 234 LYS B O 1
ATOM 5690 N N . PHE B 1 235 ? 1.804 -34.219 -0.869 1 95.69 235 PHE B N 1
ATOM 5691 C CA . PHE B 1 235 ? 2.842 -34.719 -1.768 1 95.69 235 PHE B CA 1
ATOM 5692 C C . PHE B 1 235 ? 4.105 -35.062 -0.992 1 95.69 235 PHE B C 1
ATOM 5694 O O . PHE B 1 235 ? 4.77 -36.062 -1.301 1 95.69 235 PHE B O 1
ATOM 5701 N N . HIS B 1 236 ? 4.449 -34.25 -0.062 1 92.44 236 HIS B N 1
ATOM 5702 C CA . HIS B 1 236 ? 5.613 -34.531 0.766 1 92.44 236 HIS B CA 1
ATOM 5703 C C . HIS B 1 236 ? 5.461 -35.875 1.481 1 92.44 236 HIS B C 1
ATOM 5705 O O . HIS B 1 236 ? 6.395 -36.656 1.518 1 92.44 236 HIS B O 1
ATOM 5711 N N . ASP B 1 237 ? 4.352 -36.156 2 1 92.25 237 ASP B N 1
ATOM 5712 C CA . ASP B 1 237 ? 4.074 -37.406 2.707 1 92.25 237 ASP B CA 1
ATOM 5713 C C . ASP B 1 237 ? 4.086 -38.594 1.748 1 92.25 237 ASP B C 1
ATOM 5715 O O . ASP B 1 237 ? 4.59 -39.656 2.088 1 92.25 237 ASP B O 1
ATOM 5719 N N . GLU B 1 238 ? 3.594 -38.312 0.629 1 92.56 238 GLU B N 1
ATOM 5720 C CA . GLU B 1 238 ? 3.381 -39.406 -0.32 1 92.56 238 GLU B CA 1
ATOM 5721 C C . GLU B 1 238 ? 4.656 -39.719 -1.095 1 92.56 238 GLU B C 1
ATOM 5723 O O . GLU B 1 238 ? 4.902 -40.875 -1.447 1 92.56 238 GLU B O 1
ATOM 5728 N N . TYR B 1 239 ? 5.371 -38.656 -1.404 1 91.31 239 TYR B N 1
ATOM 5729 C CA . TYR B 1 239 ? 6.438 -38.875 -2.381 1 91.31 239 TYR B CA 1
ATOM 5730 C C . TYR B 1 239 ? 7.809 -38.719 -1.731 1 91.31 239 TYR B C 1
ATOM 5732 O O . TYR B 1 239 ? 8.836 -38.844 -2.4 1 91.31 239 TYR B O 1
ATOM 5740 N N . GLU B 1 240 ? 7.828 -38.375 -0.52 1 81.94 240 GLU B N 1
ATOM 5741 C CA . GLU B 1 240 ? 9.133 -38.312 0.129 1 81.94 240 GLU B CA 1
ATOM 5742 C C . GLU B 1 240 ? 9.82 -39.656 0.166 1 81.94 240 GLU B C 1
ATOM 5744 O O . GLU B 1 240 ? 9.164 -40.688 0.359 1 81.94 240 GLU B O 1
ATOM 5749 N N . LEU B 1 241 ? 11.062 -39.5 -0.085 1 76.38 241 LEU B N 1
ATOM 5750 C CA . LEU B 1 241 ? 11.891 -40.688 -0.1 1 76.38 241 LEU B CA 1
ATOM 5751 C C . LEU B 1 241 ? 12.844 -40.719 1.088 1 76.38 241 LEU B C 1
ATOM 5753 O O . LEU B 1 241 ? 13.25 -39.656 1.578 1 76.38 241 LEU B O 1
ATOM 5757 N N . ASP B 1 242 ? 13.102 -41.875 1.576 1 69 242 ASP B N 1
ATOM 5758 C CA . ASP B 1 242 ? 13.93 -42.031 2.766 1 69 242 ASP B CA 1
ATOM 5759 C C . ASP B 1 242 ? 15.367 -41.594 2.51 1 69 242 ASP B C 1
ATOM 5761 O O . ASP B 1 242 ? 16 -41 3.385 1 69 242 ASP B O 1
ATOM 5765 N N . ASP B 1 243 ? 15.758 -41.781 1.425 1 70.38 243 ASP B N 1
ATOM 5766 C CA . ASP B 1 243 ? 17.203 -41.656 1.249 1 70.38 243 ASP B CA 1
ATOM 5767 C C . ASP B 1 243 ? 17.547 -40.406 0.411 1 70.38 243 ASP B C 1
ATOM 5769 O O . ASP B 1 243 ? 18.719 -40.094 0.221 1 70.38 243 ASP B O 1
ATOM 5773 N N . GLU B 1 244 ? 16.594 -39.75 -0.11 1 78.44 244 GLU B N 1
ATOM 5774 C CA . GLU B 1 244 ? 16.906 -38.625 -0.995 1 78.44 244 GLU B CA 1
ATOM 5775 C C . GLU B 1 244 ? 15.969 -37.469 -0.753 1 78.44 244 GLU B C 1
ATOM 5777 O O . GLU B 1 244 ? 14.797 -37.656 -0.417 1 78.44 244 GLU B O 1
ATOM 5782 N N . LYS B 1 245 ? 16.516 -36.281 -0.949 1 83.56 245 LYS B N 1
ATOM 5783 C CA . LYS B 1 245 ? 15.727 -35.062 -0.825 1 83.56 245 LYS B CA 1
ATOM 5784 C C . LYS B 1 245 ? 14.961 -34.75 -2.109 1 83.56 245 LYS B C 1
ATOM 5786 O O . LYS B 1 245 ? 15.531 -34.281 -3.088 1 83.56 245 LYS B O 1
ATOM 5791 N N . ARG B 1 246 ? 13.734 -35.125 -2.104 1 91.88 246 ARG B N 1
ATOM 5792 C CA . ARG B 1 246 ? 12.938 -34.75 -3.268 1 91.88 246 ARG B CA 1
ATOM 5793 C C . ARG B 1 246 ? 12.641 -33.25 -3.266 1 91.88 246 ARG B C 1
ATOM 5795 O O . ARG B 1 246 ? 12.312 -32.688 -2.223 1 91.88 246 ARG B O 1
ATOM 5802 N N . GLN B 1 247 ? 12.766 -32.688 -4.395 1 95.88 247 GLN B N 1
ATOM 5803 C CA . GLN B 1 247 ? 12.562 -31.25 -4.523 1 95.88 247 GLN B CA 1
ATOM 5804 C C . GLN B 1 247 ? 11.148 -30.938 -5.004 1 95.88 247 GLN B C 1
ATOM 5806 O O . GLN B 1 247 ? 10.609 -31.641 -5.859 1 95.88 247 GLN B O 1
ATOM 5811 N N . PHE B 1 248 ? 10.523 -29.953 -4.41 1 97.25 248 PHE B N 1
ATOM 5812 C CA . PHE B 1 248 ? 9.219 -29.422 -4.789 1 97.25 248 PHE B CA 1
ATOM 5813 C C . PHE B 1 248 ? 9.336 -27.953 -5.219 1 97.25 248 PHE B C 1
ATOM 5815 O O . PHE B 1 248 ? 9.953 -27.141 -4.527 1 97.25 248 PHE B O 1
ATOM 5822 N N . HIS B 1 249 ? 8.797 -27.625 -6.363 1 98.5 249 HIS B N 1
ATOM 5823 C CA . HIS B 1 249 ? 8.82 -26.266 -6.887 1 98.5 249 HIS B CA 1
ATOM 5824 C C . HIS B 1 249 ? 7.414 -25.766 -7.191 1 98.5 249 HIS B C 1
ATOM 5826 O O . HIS B 1 249 ? 6.523 -26.547 -7.508 1 98.5 249 HIS B O 1
ATOM 5832 N N . ALA B 1 250 ? 7.18 -24.5 -7.02 1 98.81 250 ALA B N 1
ATOM 5833 C CA . ALA B 1 250 ? 5.926 -23.859 -7.422 1 98.81 250 ALA B CA 1
ATOM 5834 C C . ALA B 1 250 ? 6.156 -22.844 -8.539 1 98.81 250 ALA B C 1
ATOM 5836 O O . ALA B 1 250 ? 7.145 -22.125 -8.523 1 98.81 250 ALA B O 1
ATOM 5837 N N . ILE B 1 251 ? 5.301 -22.891 -9.516 1 98.81 251 ILE B N 1
ATOM 5838 C CA . ILE B 1 251 ? 5.324 -21.969 -10.641 1 98.81 251 ILE B CA 1
ATOM 5839 C C . ILE B 1 251 ? 3.979 -21.25 -10.75 1 98.81 251 ILE B C 1
ATOM 5841 O O . ILE B 1 251 ? 2.939 -21.891 -10.93 1 98.81 251 ILE B O 1
ATOM 5845 N N . GLY B 1 252 ? 4.008 -19.984 -10.602 1 98.5 252 GLY B N 1
ATOM 5846 C CA . GLY B 1 252 ? 2.766 -19.219 -10.656 1 98.5 252 GLY B CA 1
ATOM 5847 C C . GLY B 1 252 ? 2.727 -18.219 -11.789 1 98.5 252 GLY B C 1
ATOM 5848 O O . GLY B 1 252 ? 3.715 -17.531 -12.047 1 98.5 252 GLY B O 1
ATOM 5849 N N . TYR B 1 253 ? 1.612 -18.141 -12.469 1 97.62 253 TYR B N 1
ATOM 5850 C CA . TYR B 1 253 ? 1.378 -17.172 -13.523 1 97.62 253 TYR B CA 1
ATOM 5851 C C . TYR B 1 253 ? 0.345 -16.141 -13.094 1 97.62 253 TYR B C 1
ATOM 5853 O O . TYR B 1 253 ? -0.737 -16.484 -12.617 1 97.62 253 TYR B O 1
ATOM 5861 N N . SER B 1 254 ? 0.673 -14.844 -13.32 1 97 254 SER B N 1
ATOM 5862 C CA . SER B 1 254 ? -0.271 -13.773 -13.039 1 97 254 SER B CA 1
ATOM 5863 C C . SER B 1 254 ? -0.861 -13.898 -11.641 1 97 254 SER B C 1
ATOM 5865 O O . SER B 1 254 ? -0.126 -13.914 -10.648 1 97 254 SER B O 1
ATOM 5867 N N . PHE B 1 255 ? -2.146 -14.203 -11.461 1 97.12 255 PHE B N 1
ATOM 5868 C CA . PHE B 1 255 ? -2.84 -14.328 -10.188 1 97.12 255 PHE B CA 1
ATOM 5869 C C . PHE B 1 255 ? -2.305 -15.516 -9.398 1 97.12 255 PHE B C 1
ATOM 5871 O O . PHE B 1 255 ? -2.201 -15.461 -8.172 1 97.12 255 PHE B O 1
ATOM 5878 N N . GLY B 1 256 ? -1.973 -16.625 -10.078 1 98 256 GLY B N 1
ATOM 5879 C CA . GLY B 1 256 ? -1.376 -17.766 -9.414 1 98 256 GLY B CA 1
ATOM 5880 C C . GLY B 1 256 ? -0.043 -17.453 -8.766 1 98 256 GLY B C 1
ATOM 5881 O O . GLY B 1 256 ? 0.28 -18 -7.703 1 98 256 GLY B O 1
ATOM 5882 N N . GLY B 1 257 ? 0.736 -16.594 -9.453 1 98.38 257 GLY B N 1
ATOM 5883 C CA . GLY B 1 257 ? 1.981 -16.125 -8.852 1 98.38 257 GLY B CA 1
ATOM 5884 C C . GLY B 1 257 ? 1.773 -15.289 -7.609 1 98.38 257 GLY B C 1
ATOM 5885 O O . GLY B 1 257 ? 2.553 -15.383 -6.656 1 98.38 257 GLY B O 1
ATOM 5886 N N . LEU B 1 258 ? 0.75 -14.484 -7.641 1 98 258 LEU B N 1
ATOM 5887 C CA . LEU B 1 258 ? 0.38 -13.711 -6.465 1 98 258 LEU B CA 1
ATOM 5888 C C . LEU B 1 258 ? 0.048 -14.625 -5.293 1 98 258 LEU B C 1
ATOM 5890 O O . LEU B 1 258 ? 0.479 -14.375 -4.164 1 98 258 LEU B O 1
ATOM 5894 N N . GLN B 1 259 ? -0.661 -15.688 -5.504 1 97.62 259 GLN B N 1
ATOM 5895 C CA . GLN B 1 259 ? -1.01 -16.625 -4.445 1 97.62 259 GLN B CA 1
ATOM 5896 C C . GLN B 1 259 ? 0.23 -17.344 -3.906 1 97.62 259 GLN B C 1
ATOM 5898 O O . GLN B 1 259 ? 0.345 -17.562 -2.701 1 97.62 259 GLN B O 1
ATOM 5903 N N . ILE B 1 260 ? 1.111 -17.672 -4.82 1 98.56 260 ILE B N 1
ATOM 5904 C CA . ILE B 1 260 ? 2.348 -18.312 -4.391 1 98.56 260 ILE B CA 1
ATOM 5905 C C . ILE B 1 260 ? 3.158 -17.359 -3.523 1 98.56 260 ILE B C 1
ATOM 5907 O O . ILE B 1 260 ? 3.686 -17.75 -2.48 1 98.56 260 ILE B O 1
ATOM 5911 N N . ALA B 1 261 ? 3.254 -16.094 -3.957 1 98.44 261 ALA B N 1
ATOM 5912 C CA . ALA B 1 261 ? 3.975 -15.109 -3.16 1 98.44 261 ALA B CA 1
ATOM 5913 C C . ALA B 1 261 ? 3.361 -14.977 -1.77 1 98.44 261 ALA B C 1
ATOM 5915 O O . ALA B 1 261 ? 4.078 -14.945 -0.767 1 98.44 261 ALA B O 1
ATOM 5916 N N . ASN B 1 262 ? 2.066 -14.922 -1.709 1 97 262 ASN B N 1
ATOM 5917 C CA . ASN B 1 262 ? 1.393 -14.82 -0.419 1 97 262 ASN B CA 1
ATOM 5918 C C . ASN B 1 262 ? 1.604 -16.078 0.425 1 97 262 ASN B C 1
ATOM 5920 O O . ASN B 1 262 ? 1.709 -15.992 1.65 1 97 262 ASN B O 1
ATOM 5924 N N . TYR B 1 263 ? 1.645 -17.219 -0.187 1 97.44 263 TYR B N 1
ATOM 5925 C CA . TYR B 1 263 ? 1.969 -18.469 0.515 1 97.44 263 TYR B CA 1
ATOM 5926 C C . TYR B 1 263 ? 3.359 -18.391 1.136 1 97.44 263 TYR B C 1
ATOM 5928 O O . TYR B 1 263 ? 3.543 -18.734 2.305 1 97.44 263 TYR B O 1
ATOM 5936 N N . LEU B 1 264 ? 4.305 -17.953 0.334 1 97.94 264 LEU B N 1
ATOM 5937 C CA . LEU B 1 264 ? 5.68 -17.844 0.81 1 97.94 264 LEU B CA 1
ATOM 5938 C C . LEU B 1 264 ? 5.785 -16.875 1.975 1 97.94 264 LEU B C 1
ATOM 5940 O O . LEU B 1 264 ? 6.566 -17.078 2.902 1 97.94 264 LEU B O 1
ATOM 5944 N N . ILE B 1 265 ? 5.059 -15.789 1.901 1 95.44 265 ILE B N 1
ATOM 5945 C CA . ILE B 1 265 ? 5.039 -14.781 2.953 1 95.44 265 ILE B CA 1
ATOM 5946 C C . ILE B 1 265 ? 4.461 -15.375 4.234 1 95.44 265 ILE B C 1
ATOM 5948 O O . ILE B 1 265 ? 5.031 -15.219 5.312 1 95.44 265 ILE B O 1
ATOM 5952 N N . LYS B 1 266 ? 3.389 -16.078 4.105 1 93.69 266 LYS B N 1
ATOM 5953 C CA . LYS B 1 266 ? 2.691 -16.656 5.254 1 93.69 266 LYS B CA 1
ATOM 5954 C C . LYS B 1 266 ? 3.535 -17.719 5.93 1 93.69 266 LYS B C 1
ATOM 5956 O O . LYS B 1 266 ? 3.574 -17.812 7.16 1 93.69 266 LYS B O 1
ATOM 5961 N N . GLU B 1 267 ? 4.195 -18.469 5.137 1 95 267 GLU B N 1
ATOM 5962 C CA . GLU B 1 267 ? 4.879 -19.641 5.68 1 95 267 GLU B CA 1
ATOM 5963 C C . GLU B 1 267 ? 6.312 -19.312 6.078 1 95 267 GLU B C 1
ATOM 5965 O O . GLU B 1 267 ? 6.891 -19.969 6.949 1 95 267 GLU B O 1
ATOM 5970 N N . GLY B 1 268 ? 6.906 -18.344 5.469 1 94 268 GLY B N 1
ATOM 5971 C CA . GLY B 1 268 ? 8.305 -18.047 5.734 1 94 268 GLY B CA 1
ATOM 5972 C C . GLY B 1 268 ? 9.211 -19.25 5.512 1 94 268 GLY B C 1
ATOM 5973 O O . GLY B 1 268 ? 9.156 -19.891 4.457 1 94 268 GLY B O 1
ATOM 5974 N N . LYS B 1 269 ? 9.922 -19.625 6.469 1 94.31 269 LYS B N 1
ATOM 5975 C CA . LYS B 1 269 ? 10.883 -20.719 6.367 1 94.31 269 LYS B CA 1
ATOM 5976 C C . LYS B 1 269 ? 10.203 -22.062 6.551 1 94.31 269 LYS B C 1
ATOM 5978 O O . LYS B 1 269 ? 10.812 -23.109 6.316 1 94.31 269 LYS B O 1
ATOM 5983 N N . ASN B 1 270 ? 8.953 -22.062 6.832 1 94.81 270 ASN B N 1
ATOM 5984 C CA . ASN B 1 270 ? 8.25 -23.312 7.117 1 94.81 270 ASN B CA 1
ATOM 5985 C C . ASN B 1 270 ? 7.707 -23.953 5.848 1 94.81 270 ASN B C 1
ATOM 5987 O O . ASN B 1 270 ? 7.113 -25.031 5.895 1 94.81 270 ASN B O 1
ATOM 5991 N N . THR B 1 271 ? 7.938 -23.344 4.703 1 96.44 271 THR B N 1
ATOM 5992 C CA . THR B 1 271 ? 7.449 -23.922 3.455 1 96.44 271 THR B CA 1
ATOM 5993 C C . THR B 1 271 ? 8.172 -25.234 3.137 1 96.44 271 THR B C 1
ATOM 5995 O O . THR B 1 271 ? 9.297 -25.453 3.59 1 96.44 271 THR B O 1
ATOM 5998 N N . LEU B 1 272 ? 7.516 -26.094 2.391 1 95.94 272 LEU B N 1
ATOM 5999 C CA . LEU B 1 272 ? 8.109 -27.328 1.92 1 95.94 272 LEU B CA 1
ATOM 6000 C C . LEU B 1 272 ? 8.617 -27.188 0.491 1 95.94 272 LEU B C 1
ATOM 6002 O O . LEU B 1 272 ? 9.094 -28.156 -0.104 1 95.94 272 LEU B O 1
ATOM 6006 N N . LEU B 1 273 ? 8.547 -25.953 -0.015 1 98.25 273 LEU B N 1
ATOM 6007 C CA . LEU B 1 273 ? 9.039 -25.688 -1.364 1 98.25 273 LEU B CA 1
ATOM 6008 C C . LEU B 1 273 ? 10.555 -25.516 -1.371 1 98.25 273 LEU B C 1
ATOM 6010 O O . LEU B 1 273 ? 11.117 -24.906 -0.468 1 98.25 273 LEU B O 1
ATOM 6014 N N . THR B 1 274 ? 11.141 -26.141 -2.367 1 97.69 274 THR B N 1
ATOM 6015 C CA . THR B 1 274 ? 12.555 -25.922 -2.635 1 97.69 274 THR B CA 1
ATOM 6016 C C . THR B 1 274 ? 12.781 -24.547 -3.266 1 97.69 274 THR B C 1
ATOM 6018 O O . THR B 1 274 ? 13.727 -23.844 -2.9 1 97.69 274 THR B O 1
ATOM 6021 N N . SER B 1 275 ? 12 -24.188 -4.215 1 98.62 275 SER B N 1
ATOM 6022 C CA . SER B 1 275 ? 12.047 -22.891 -4.891 1 98.62 275 SER B CA 1
ATOM 6023 C C . SER B 1 275 ? 10.695 -22.562 -5.512 1 98.62 275 SER B C 1
ATOM 6025 O O . SER B 1 275 ? 9.781 -23.391 -5.531 1 98.62 275 SER B O 1
ATOM 6027 N N . ALA B 1 276 ? 10.562 -21.312 -5.961 1 98.88 276 ALA B N 1
ATOM 6028 C CA . ALA B 1 276 ? 9.352 -20.875 -6.641 1 98.88 276 ALA B CA 1
ATOM 6029 C C . ALA B 1 276 ? 9.68 -19.922 -7.789 1 98.88 276 ALA B C 1
ATOM 6031 O O . ALA B 1 276 ? 10.781 -19.375 -7.844 1 98.88 276 ALA B O 1
ATOM 6032 N N . ILE B 1 277 ? 8.781 -19.828 -8.719 1 98.88 277 ILE B N 1
ATOM 6033 C CA . ILE B 1 277 ? 8.859 -18.922 -9.852 1 98.88 277 ILE B CA 1
ATOM 6034 C C . ILE B 1 277 ? 7.531 -18.188 -10.023 1 98.88 277 ILE B C 1
ATOM 6036 O O . ILE B 1 277 ? 6.465 -18.797 -9.93 1 98.88 277 ILE B O 1
ATOM 6040 N N . THR B 1 278 ? 7.586 -16.922 -10.164 1 98.75 278 THR B N 1
ATOM 6041 C CA . THR B 1 278 ? 6.402 -16.172 -10.57 1 98.75 278 THR B CA 1
ATOM 6042 C C . THR B 1 278 ? 6.633 -15.484 -11.914 1 98.75 278 THR B C 1
ATOM 6044 O O . THR B 1 278 ? 7.707 -14.945 -12.172 1 98.75 278 THR B O 1
ATOM 6047 N N . VAL B 1 279 ? 5.676 -15.578 -12.797 1 98.44 279 VAL B N 1
ATOM 6048 C CA . VAL B 1 279 ? 5.746 -14.977 -14.125 1 98.44 279 VAL B CA 1
ATOM 6049 C C . VAL B 1 279 ? 4.613 -13.961 -14.289 1 98.44 279 VAL B C 1
ATOM 6051 O O . VAL B 1 279 ? 3.438 -14.328 -14.266 1 98.44 279 VAL B O 1
ATOM 6054 N N . SER B 1 280 ? 4.945 -12.727 -14.469 1 97.69 280 SER B N 1
ATOM 6055 C CA . SER B 1 280 ? 4 -11.641 -14.695 1 97.69 280 SER B CA 1
ATOM 6056 C C . SER B 1 280 ? 2.957 -11.57 -13.586 1 97.69 280 SER B C 1
ATOM 6058 O O . SER B 1 280 ? 1.758 -11.477 -13.859 1 97.69 280 SER B O 1
ATOM 6060 N N . SER B 1 281 ? 3.416 -11.664 -12.359 1 98.12 281 SER B N 1
ATOM 6061 C CA . SER B 1 281 ? 2.523 -11.625 -11.211 1 98.12 281 SER B CA 1
ATOM 6062 C C . SER B 1 281 ? 2.492 -10.242 -10.578 1 98.12 281 SER B C 1
ATOM 6064 O O . SER B 1 281 ? 3.523 -9.57 -10.477 1 98.12 281 SER B O 1
ATOM 6066 N N . PRO B 1 282 ? 1.318 -9.812 -10.219 1 97.75 282 PRO B N 1
ATOM 6067 C CA . PRO B 1 282 ? 1.251 -8.5 -9.57 1 97.75 282 PRO B CA 1
ATOM 6068 C C . PRO B 1 282 ? 1.812 -8.508 -8.156 1 97.75 282 PRO B C 1
ATOM 6070 O O . PRO B 1 282 ? 1.635 -9.484 -7.422 1 97.75 282 PRO B O 1
ATOM 6073 N N . TRP B 1 283 ? 2.502 -7.434 -7.789 1 97.62 283 TRP B N 1
ATOM 6074 C CA . TRP B 1 283 ? 3.02 -7.254 -6.438 1 97.62 283 TRP B CA 1
ATOM 6075 C C . TRP B 1 283 ? 2.119 -6.324 -5.633 1 97.62 283 TRP B C 1
ATOM 6077 O O . TRP B 1 283 ? 2.137 -6.348 -4.398 1 97.62 283 TRP B O 1
ATOM 6087 N N . ASN B 1 284 ? 1.398 -5.469 -6.297 1 96.38 284 ASN B N 1
ATOM 6088 C CA . ASN B 1 284 ? 0.411 -4.547 -5.746 1 96.38 284 ASN B CA 1
ATOM 6089 C C . ASN B 1 284 ? -0.894 -4.586 -6.539 1 96.38 284 ASN B C 1
ATOM 6091 O O . ASN B 1 284 ? -0.978 -4.023 -7.629 1 96.38 284 ASN B O 1
ATOM 6095 N N . LEU B 1 285 ? -1.905 -5.129 -5.914 1 96.25 285 LEU B N 1
ATOM 6096 C CA . LEU B 1 285 ? -3.16 -5.363 -6.621 1 96.25 285 LEU B CA 1
ATOM 6097 C C . LEU B 1 285 ? -3.895 -4.051 -6.871 1 96.25 285 LEU B C 1
ATOM 6099 O O . LEU B 1 285 ? -4.551 -3.887 -7.902 1 96.25 285 LEU B O 1
ATOM 6103 N N . TYR B 1 286 ? -3.852 -3.133 -5.93 1 95.62 286 TYR B N 1
ATOM 6104 C CA . TYR B 1 286 ? -4.527 -1.853 -6.102 1 95.62 286 TYR B CA 1
ATOM 6105 C C . TYR B 1 286 ? -3.953 -1.084 -7.285 1 95.62 286 TYR B C 1
ATOM 6107 O O . TYR B 1 286 ? -4.699 -0.61 -8.141 1 95.62 286 TYR B O 1
ATOM 6115 N N . ASN B 1 287 ? -2.627 -1.01 -7.328 1 95.81 287 ASN B N 1
ATOM 6116 C CA . ASN B 1 287 ? -1.976 -0.309 -8.43 1 95.81 287 ASN B CA 1
ATOM 6117 C C . ASN B 1 287 ? -2.229 -1.006 -9.766 1 95.81 287 ASN B C 1
ATOM 6119 O O . ASN B 1 287 ? -2.324 -0.35 -10.805 1 95.81 287 ASN B O 1
ATOM 6123 N N . SER B 1 288 ? -2.297 -2.309 -9.703 1 95.81 288 SER B N 1
ATOM 6124 C CA . SER B 1 288 ? -2.561 -3.047 -10.938 1 95.81 288 SER B CA 1
ATOM 6125 C C . SER B 1 288 ? -3.979 -2.793 -11.438 1 95.81 288 SER B C 1
ATOM 6127 O O . SER B 1 288 ? -4.199 -2.672 -12.641 1 95.81 288 SER B O 1
ATOM 6129 N N . MET B 1 289 ? -4.922 -2.768 -10.523 1 93.94 289 MET B N 1
ATOM 6130 C CA . MET B 1 289 ? -6.289 -2.422 -10.898 1 93.94 289 MET B CA 1
ATOM 6131 C C . MET B 1 289 ? -6.348 -1.037 -11.531 1 93.94 289 MET B C 1
ATOM 6133 O O . MET B 1 289 ? -7.004 -0.847 -12.562 1 93.94 289 MET B O 1
ATOM 6137 N N . LEU B 1 290 ? -5.637 -0.04 -10.953 1 92.56 290 LEU B N 1
ATOM 6138 C CA . LEU B 1 290 ? -5.578 1.304 -11.516 1 92.56 290 LEU B CA 1
ATOM 6139 C C . LEU B 1 290 ? -4.922 1.286 -12.891 1 92.56 290 LEU B C 1
ATOM 6141 O O . LEU B 1 290 ? -5.363 1.989 -13.805 1 92.56 290 LEU B O 1
ATOM 6145 N N . HIS B 1 291 ? -3.887 0.481 -12.992 1 92.44 291 HIS B N 1
ATOM 6146 C CA . HIS B 1 291 ? -3.107 0.384 -14.227 1 92.44 291 HIS B CA 1
ATOM 6147 C C . HIS B 1 291 ? -3.975 -0.088 -15.391 1 92.44 291 HIS B C 1
ATOM 6149 O O . HIS B 1 291 ? -3.924 0.487 -16.484 1 92.44 291 HIS B O 1
ATOM 6155 N N . ILE B 1 292 ? -4.75 -1.131 -15.133 1 90.62 292 ILE B N 1
ATOM 6156 C CA . ILE B 1 292 ? -5.629 -1.643 -16.188 1 90.62 292 ILE B CA 1
ATOM 6157 C C . ILE B 1 292 ? -6.629 -0.563 -16.594 1 90.62 292 ILE B C 1
ATOM 6159 O O . ILE B 1 292 ? -6.883 -0.362 -17.781 1 90.62 292 ILE B O 1
ATOM 6163 N N . SER B 1 293 ? -7.102 0.174 -15.656 1 86.62 293 SER B N 1
ATOM 6164 C CA . SER B 1 293 ? -8.164 1.146 -15.891 1 86.62 293 SER B CA 1
ATOM 6165 C C . SER B 1 293 ? -7.621 2.396 -16.578 1 86.62 293 SER B C 1
ATOM 6167 O O . SER B 1 293 ? -8.375 3.145 -17.203 1 86.62 293 SER B O 1
ATOM 6169 N N . ASN B 1 294 ? -6.355 2.629 -16.453 1 86.25 294 ASN B N 1
ATOM 6170 C CA . ASN B 1 294 ? -5.785 3.891 -16.906 1 86.25 294 ASN B CA 1
ATOM 6171 C C . ASN B 1 294 ? -5.379 3.826 -18.375 1 86.25 294 ASN B C 1
ATOM 6173 O O . ASN B 1 294 ? -5.055 4.848 -18.984 1 86.25 294 ASN B O 1
ATOM 6177 N N . SER B 1 295 ? -5.324 2.629 -19 1 82.06 295 SER B N 1
ATOM 6178 C CA . SER B 1 295 ? -4.996 2.508 -20.406 1 82.06 295 SER B CA 1
ATOM 6179 C C . SER B 1 295 ? -6.234 2.193 -21.234 1 82.06 295 SER B C 1
ATOM 6181 O O . SER B 1 295 ? -7.215 1.652 -20.719 1 82.06 295 SER B O 1
ATOM 6183 N N . TRP B 1 296 ? -6.145 2.561 -22.484 1 81.81 296 TRP B N 1
ATOM 6184 C CA . TRP B 1 296 ? -7.273 2.307 -23.375 1 81.81 296 TRP B CA 1
ATOM 6185 C C . TRP B 1 296 ? -7.52 0.81 -23.531 1 81.81 296 TRP B C 1
ATOM 6187 O O . TRP B 1 296 ? -8.648 0.342 -23.375 1 81.81 296 TRP B O 1
ATOM 6197 N N . SER B 1 297 ? -6.445 0.059 -23.812 1 81.31 297 SER B N 1
ATOM 6198 C CA . SER B 1 297 ? -6.578 -1.386 -23.984 1 81.31 297 SER B CA 1
ATOM 6199 C C . SER B 1 297 ? -7.023 -2.047 -22.672 1 81.31 297 SER B C 1
ATOM 6201 O O . SER B 1 297 ? -7.809 -2.998 -22.703 1 81.31 297 SER B O 1
ATOM 6203 N N . GLY B 1 298 ? -6.531 -1.512 -21.656 1 87.25 298 GLY B N 1
ATOM 6204 C CA . GLY B 1 298 ? -6.941 -2.031 -20.359 1 87.25 298 GLY B CA 1
ATOM 6205 C C . GLY B 1 298 ? -8.414 -1.813 -20.062 1 87.25 298 GLY B C 1
ATOM 6206 O O . GLY B 1 298 ? -9.125 -2.75 -19.703 1 87.25 298 GLY B O 1
ATOM 6207 N N . ARG B 1 299 ? -8.867 -0.619 -20.328 1 87 299 ARG B N 1
ATOM 6208 C CA . ARG B 1 299 ? -10.227 -0.216 -19.984 1 87 299 ARG B CA 1
ATOM 6209 C C . ARG B 1 299 ? -11.242 -0.899 -20.906 1 87 299 ARG B C 1
ATOM 6211 O O . ARG B 1 299 ? -12.344 -1.243 -20.469 1 87 299 ARG B O 1
ATOM 6218 N N . TYR B 1 300 ? -10.82 -1.174 -22.125 1 88.38 300 TYR B N 1
ATOM 6219 C CA . TYR B 1 300 ? -11.844 -1.558 -23.094 1 88.38 300 TYR B CA 1
ATOM 6220 C C . TYR B 1 300 ? -11.68 -3.012 -23.516 1 88.38 300 TYR B C 1
ATOM 6222 O O . TYR B 1 300 ? -12.586 -3.602 -24.109 1 88.38 300 TYR B O 1
ATOM 6230 N N . LEU B 1 301 ? -10.555 -3.641 -23.219 1 86 301 LEU B N 1
ATOM 6231 C CA . LEU B 1 301 ? -10.352 -5.027 -23.625 1 86 301 LEU B CA 1
ATOM 6232 C C . LEU B 1 301 ? -10.125 -5.922 -22.422 1 86 301 LEU B C 1
ATOM 6234 O O . LEU B 1 301 ? -10.883 -6.867 -22.188 1 86 301 LEU B O 1
ATOM 6238 N N . PHE B 1 302 ? -9.156 -5.602 -21.641 1 88.06 302 PHE B N 1
ATOM 6239 C CA . PHE B 1 302 ? -8.727 -6.523 -20.594 1 88.06 302 PHE B CA 1
ATOM 6240 C C . PHE B 1 302 ? -9.68 -6.469 -19.406 1 88.06 302 PHE B C 1
ATOM 6242 O O . PHE B 1 302 ? -10.086 -7.512 -18.875 1 88.06 302 PHE B O 1
ATOM 6249 N N . GLU B 1 303 ? -10.039 -5.258 -18.984 1 91.06 303 GLU B N 1
ATOM 6250 C CA . GLU B 1 303 ? -10.922 -5.102 -17.828 1 91.06 303 GLU B CA 1
ATOM 6251 C C . GLU B 1 303 ? -12.273 -5.75 -18.062 1 91.06 303 GLU B C 1
ATOM 6253 O O . GLU B 1 303 ? -12.766 -6.516 -17.234 1 91.06 303 GLU B O 1
ATOM 6258 N N . PRO B 1 304 ? -12.898 -5.535 -19.219 1 90.75 304 PRO B N 1
ATOM 6259 C CA . PRO B 1 304 ? -14.172 -6.207 -19.484 1 90.75 304 PRO B CA 1
ATOM 6260 C C . PRO B 1 304 ? -14.047 -7.727 -19.516 1 90.75 304 PRO B C 1
ATOM 6262 O O . PRO B 1 304 ? -14.953 -8.438 -19.094 1 90.75 304 PRO B O 1
ATOM 6265 N N . ALA B 1 305 ? -12.945 -8.227 -20.016 1 88.25 305 ALA B N 1
ATOM 6266 C CA . ALA B 1 305 ? -12.727 -9.672 -20.047 1 88.25 305 ALA B CA 1
ATOM 6267 C C . ALA B 1 305 ? -12.648 -10.25 -18.641 1 88.25 305 ALA B C 1
ATOM 6269 O O . ALA B 1 305 ? -13.234 -11.297 -18.359 1 88.25 305 ALA B O 1
ATOM 6270 N N . VAL B 1 306 ? -11.93 -9.578 -17.766 1 91.12 306 VAL B N 1
ATOM 6271 C CA . VAL B 1 306 ? -11.805 -10.008 -16.375 1 91.12 306 VAL B CA 1
ATOM 6272 C C . VAL B 1 306 ? -13.18 -9.969 -15.703 1 91.12 306 VAL B C 1
ATOM 6274 O O . VAL B 1 306 ? -13.578 -10.93 -15.047 1 91.12 306 VAL B O 1
ATOM 6277 N N . ASN B 1 307 ? -13.867 -8.844 -15.906 1 93.94 307 ASN B N 1
ATOM 6278 C CA . ASN B 1 307 ? -15.195 -8.688 -15.32 1 93.94 307 ASN B CA 1
ATOM 6279 C C . ASN B 1 307 ? -16.141 -9.789 -15.789 1 93.94 307 ASN B C 1
ATOM 6281 O O . ASN B 1 307 ? -16.891 -10.352 -14.992 1 93.94 307 ASN B O 1
ATOM 6285 N N . SER B 1 308 ? -16.109 -10.039 -17.062 1 93.56 308 SER B N 1
ATOM 6286 C CA . SER B 1 308 ? -16.984 -11.062 -17.625 1 93.56 308 SER B CA 1
ATOM 6287 C C . SER B 1 308 ? -16.688 -12.43 -17.031 1 93.56 308 SER B C 1
ATOM 6289 O O . SER B 1 308 ? -17.609 -13.195 -16.75 1 93.56 308 SER B O 1
ATOM 6291 N N . PHE B 1 309 ? -15.492 -12.75 -16.906 1 90.56 309 PHE B N 1
ATOM 6292 C CA . PHE B 1 309 ? -15.109 -14.023 -16.312 1 90.56 309 PHE B CA 1
ATOM 6293 C C . PHE B 1 309 ? -15.648 -14.133 -14.891 1 90.56 309 PHE B C 1
ATOM 6295 O O . PHE B 1 309 ? -16.234 -15.156 -14.523 1 90.56 309 PHE B O 1
ATOM 6302 N N . LEU B 1 310 ? -15.406 -13.109 -14.094 1 94.75 310 LEU B N 1
ATOM 6303 C CA . LEU B 1 310 ? -15.805 -13.125 -12.688 1 94.75 310 LEU B CA 1
ATOM 6304 C C . LEU B 1 310 ? -17.312 -13.273 -12.555 1 94.75 310 LEU B C 1
ATOM 6306 O O . LEU B 1 310 ? -17.797 -14.086 -11.766 1 94.75 310 LEU B O 1
ATOM 6310 N N . LEU B 1 311 ? -18.047 -12.516 -13.359 1 96.38 311 LEU B N 1
ATOM 6311 C CA . LEU B 1 311 ? -19.5 -12.586 -13.32 1 96.38 311 LEU B CA 1
ATOM 6312 C C . LEU B 1 311 ? -20 -13.945 -13.789 1 96.38 311 LEU B C 1
ATOM 6314 O O . LEU B 1 311 ? -20.953 -14.484 -13.227 1 96.38 311 LEU B O 1
ATOM 6318 N N . ARG B 1 312 ? -19.359 -14.492 -14.781 1 95.06 312 ARG B N 1
ATOM 6319 C CA . ARG B 1 312 ? -19.75 -15.812 -15.289 1 95.06 312 ARG B CA 1
ATOM 6320 C C . ARG B 1 312 ? -19.5 -16.891 -14.234 1 95.06 312 ARG B C 1
ATOM 6322 O O . ARG B 1 312 ? -20.266 -17.859 -14.148 1 95.06 312 ARG B O 1
ATOM 6329 N N . MET B 1 313 ? -18.438 -16.766 -13.562 1 94.19 313 MET B N 1
ATOM 6330 C CA . MET B 1 313 ? -18.141 -17.719 -12.5 1 94.19 313 MET B CA 1
ATOM 6331 C C . MET B 1 313 ? -19.266 -17.75 -11.461 1 94.19 313 MET B C 1
ATOM 6333 O O . MET B 1 313 ? -19.672 -18.828 -11.023 1 94.19 313 MET B O 1
ATOM 6337 N N . VAL B 1 314 ? -19.703 -16.562 -11.055 1 96.38 314 VAL B N 1
ATOM 6338 C CA . VAL B 1 314 ? -20.797 -16.484 -10.102 1 96.38 314 VAL B CA 1
ATOM 6339 C C . VAL B 1 314 ? -22.062 -17.062 -10.711 1 96.38 314 VAL B C 1
ATOM 6341 O O . VAL B 1 314 ? -22.766 -17.875 -10.078 1 96.38 314 VAL B O 1
ATOM 6344 N N . LYS B 1 315 ? -22.328 -16.719 -11.961 1 96.25 315 LYS B N 1
ATOM 6345 C CA . LYS B 1 315 ? -23.531 -17.172 -12.648 1 96.25 315 LYS B CA 1
ATOM 6346 C C . LYS B 1 315 ? -23.531 -18.688 -12.797 1 96.25 315 LYS B C 1
ATOM 6348 O O . LYS B 1 315 ? -24.531 -19.344 -12.484 1 96.25 315 LYS B O 1
ATOM 6353 N N . ASN B 1 316 ? -22.422 -19.25 -13.234 1 93.88 316 ASN B N 1
ATOM 6354 C CA . ASN B 1 316 ? -22.312 -20.688 -13.523 1 93.88 316 ASN B CA 1
ATOM 6355 C C . ASN B 1 316 ? -22.422 -21.516 -12.25 1 93.88 316 ASN B C 1
ATOM 6357 O O . ASN B 1 316 ? -22.734 -22.703 -12.305 1 93.88 316 ASN B O 1
ATOM 6361 N N . ASN B 1 317 ? -22.141 -20.922 -11.125 1 95.38 317 ASN B N 1
ATOM 6362 C CA . ASN B 1 317 ? -22.156 -21.656 -9.867 1 95.38 317 ASN B CA 1
ATOM 6363 C C . ASN B 1 317 ? -23.203 -21.094 -8.898 1 95.38 317 ASN B C 1
ATOM 6365 O O . ASN B 1 317 ? -23.047 -21.219 -7.68 1 95.38 317 ASN B O 1
ATOM 6369 N N . LYS B 1 318 ? -24.203 -20.453 -9.414 1 95.75 318 LYS B N 1
ATOM 6370 C CA . LYS B 1 318 ? -25.188 -19.719 -8.625 1 95.75 318 LYS B CA 1
ATOM 6371 C C . LYS B 1 318 ? -25.922 -20.641 -7.656 1 95.75 318 LYS B C 1
ATOM 6373 O O . LYS B 1 318 ? -26.25 -20.234 -6.539 1 95.75 318 LYS B O 1
ATOM 6378 N N . GLU B 1 319 ? -26.188 -21.859 -8.031 1 95.06 319 GLU B N 1
ATOM 6379 C CA . GLU B 1 319 ? -26.984 -22.781 -7.234 1 95.06 319 GLU B CA 1
ATOM 6380 C C . GLU B 1 319 ? -26.297 -23.109 -5.914 1 95.06 319 GLU B C 1
ATOM 6382 O O . GLU B 1 319 ? -26.953 -23.25 -4.883 1 95.06 319 GLU B O 1
ATOM 6387 N N . VAL B 1 320 ? -25 -23.188 -5.977 1 96.19 320 VAL B N 1
ATOM 6388 C CA . VAL B 1 320 ? -24.234 -23.484 -4.766 1 96.19 320 VAL B CA 1
ATOM 6389 C C . VAL B 1 320 ? -23.938 -22.188 -4.02 1 96.19 320 VAL B C 1
ATOM 6391 O O . VAL B 1 320 ? -24.062 -22.125 -2.793 1 96.19 320 VAL B O 1
ATOM 6394 N N . LEU B 1 321 ? -23.578 -21.109 -4.695 1 97.12 321 LEU B N 1
ATOM 6395 C CA . LEU B 1 321 ? -23.125 -19.859 -4.102 1 97.12 321 LEU B CA 1
ATOM 6396 C C . LEU B 1 321 ? -24.266 -19.172 -3.359 1 97.12 321 LEU B C 1
ATOM 6398 O O . LEU B 1 321 ? -24.031 -18.484 -2.357 1 97.12 321 LEU B O 1
ATOM 6402 N N . LYS B 1 322 ? -25.484 -19.375 -3.768 1 95.75 322 LYS B N 1
ATOM 6403 C CA . LYS B 1 322 ? -26.641 -18.688 -3.186 1 95.75 322 LYS B CA 1
ATOM 6404 C C . LYS B 1 322 ? -26.859 -19.109 -1.735 1 95.75 322 LYS B C 1
ATOM 6406 O O . LYS B 1 322 ? -27.594 -18.453 -0.995 1 95.75 322 LYS B O 1
ATOM 6411 N N . GLU B 1 323 ? -26.234 -20.219 -1.368 1 96.38 323 GLU B N 1
ATOM 6412 C CA . GLU B 1 323 ? -26.328 -20.641 0.027 1 96.38 323 GLU B CA 1
ATOM 6413 C C . GLU B 1 323 ? -25.688 -19.609 0.956 1 96.38 323 GLU B C 1
ATOM 6415 O O . GLU B 1 323 ? -25.953 -19.609 2.16 1 96.38 323 GLU B O 1
ATOM 6420 N N . ASN B 1 324 ? -24.828 -18.859 0.514 1 96.56 324 ASN B N 1
ATOM 6421 C CA . ASN B 1 324 ? -24.266 -17.703 1.201 1 96.56 324 ASN B CA 1
ATOM 6422 C C . ASN B 1 324 ? -24.984 -16.422 0.804 1 96.56 324 ASN B C 1
ATOM 6424 O O . ASN B 1 324 ? -24.984 -16.031 -0.366 1 96.56 324 ASN B O 1
ATOM 6428 N N . PRO B 1 325 ? -25.547 -15.742 1.759 1 96.25 325 PRO B N 1
ATOM 6429 C CA . PRO B 1 325 ? -26.344 -14.547 1.465 1 96.25 325 PRO B CA 1
ATOM 6430 C C . PRO B 1 325 ? -25.547 -13.484 0.708 1 96.25 325 PRO B C 1
ATOM 6432 O O . PRO B 1 325 ? -26.125 -12.625 0.045 1 96.25 325 PRO B O 1
ATOM 6435 N N . ILE B 1 326 ? -24.297 -13.547 0.722 1 95.69 326 ILE B N 1
ATOM 6436 C CA . ILE B 1 326 ? -23.438 -12.609 0.011 1 95.69 326 ILE B CA 1
ATOM 6437 C C . ILE B 1 326 ? -23.688 -12.719 -1.492 1 95.69 326 ILE B C 1
ATOM 6439 O O . ILE B 1 326 ? -23.562 -11.727 -2.221 1 95.69 326 ILE B O 1
ATOM 6443 N N . PHE B 1 327 ? -24.141 -13.883 -1.897 1 97.38 327 PHE B N 1
ATOM 6444 C CA . PHE B 1 327 ? -24.312 -14.125 -3.324 1 97.38 327 PHE B CA 1
ATOM 6445 C C . PHE B 1 327 ? -25.797 -14.062 -3.705 1 97.38 327 PHE B C 1
ATOM 6447 O O . PHE B 1 327 ? -26.25 -14.82 -4.555 1 97.38 327 PHE B O 1
ATOM 6454 N N . SER B 1 328 ? -26.516 -13.195 -3.113 1 96.75 328 SER B N 1
ATOM 6455 C CA . SER B 1 328 ? -27.938 -13.039 -3.43 1 96.75 328 SER B CA 1
ATOM 6456 C C . SER B 1 328 ? -28.141 -12.672 -4.895 1 96.75 328 SER B C 1
ATOM 6458 O O . SER B 1 328 ? -27.266 -12.055 -5.512 1 96.75 328 SER B O 1
ATOM 6460 N N . GLN B 1 329 ? -29.266 -13.039 -5.43 1 96.31 329 GLN B N 1
ATOM 6461 C CA . GLN B 1 329 ? -29.609 -12.719 -6.812 1 96.31 329 GLN B CA 1
ATOM 6462 C C . GLN B 1 329 ? -29.688 -11.211 -7.023 1 96.31 329 GLN B C 1
ATOM 6464 O O . GLN B 1 329 ? -29.281 -10.711 -8.078 1 96.31 329 GLN B O 1
ATOM 6469 N N . GLU B 1 330 ? -30.188 -10.578 -6.07 1 96.56 330 GLU B N 1
ATOM 6470 C CA . GLU B 1 330 ? -30.312 -9.125 -6.145 1 96.56 330 GLU B CA 1
ATOM 6471 C C . GLU B 1 330 ? -28.938 -8.477 -6.309 1 96.56 330 GLU B C 1
ATOM 6473 O O . GLU B 1 330 ? -28.766 -7.578 -7.141 1 96.56 330 GLU B O 1
ATOM 6478 N N . ARG B 1 331 ? -28.016 -8.891 -5.504 1 96.25 331 ARG B N 1
ATOM 6479 C CA . ARG B 1 331 ? -26.656 -8.359 -5.59 1 96.25 331 ARG B CA 1
ATOM 6480 C C . ARG B 1 331 ? -26.031 -8.664 -6.945 1 96.25 331 ARG B C 1
ATOM 6482 O O . ARG B 1 331 ? -25.359 -7.812 -7.539 1 96.25 331 ARG B O 1
ATOM 6489 N N . TYR B 1 332 ? -26.203 -9.875 -7.418 1 97.69 332 TYR B N 1
ATOM 6490 C CA . TYR B 1 332 ? -25.672 -10.25 -8.727 1 97.69 332 TYR B CA 1
ATOM 6491 C C . TYR B 1 332 ? -26.25 -9.375 -9.828 1 97.69 332 TYR B C 1
ATOM 6493 O O . TYR B 1 332 ? -25.5 -8.875 -10.68 1 97.69 332 TYR B O 1
ATOM 6501 N N . ASP B 1 333 ? -27.547 -9.156 -9.812 1 97.5 333 ASP B N 1
ATOM 6502 C CA . ASP B 1 333 ? -28.203 -8.367 -10.844 1 97.5 333 ASP B CA 1
ATOM 6503 C C . ASP B 1 333 ? -27.734 -6.914 -10.82 1 97.5 333 ASP B C 1
ATOM 6505 O O . ASP B 1 333 ? -27.531 -6.305 -11.867 1 97.5 333 ASP B O 1
ATOM 6509 N N . HIS B 1 334 ? -27.594 -6.48 -9.695 1 97.31 334 HIS B N 1
ATOM 6510 C CA . HIS B 1 334 ? -27.125 -5.109 -9.555 1 97.31 334 HIS B CA 1
ATOM 6511 C C . HIS B 1 334 ? -25.688 -4.969 -10.078 1 97.31 334 HIS B C 1
ATOM 6513 O O . HIS B 1 334 ? -25.391 -4.043 -10.828 1 97.31 334 HIS B O 1
ATOM 6519 N N . LEU B 1 335 ? -24.828 -5.855 -9.633 1 97.38 335 LEU B N 1
ATOM 6520 C CA . LEU B 1 335 ? -23.422 -5.805 -10.031 1 97.38 335 LEU B CA 1
ATOM 6521 C C . LEU B 1 335 ? -23.281 -5.957 -11.539 1 97.38 335 LEU B C 1
ATOM 6523 O O . LEU B 1 335 ? -22.484 -5.258 -12.172 1 97.38 335 LEU B O 1
ATOM 6527 N N . ARG B 1 336 ? -24 -6.879 -12.086 1 97.12 336 ARG B N 1
ATOM 6528 C CA . ARG B 1 336 ? -23.953 -7.129 -13.523 1 97.12 336 ARG B CA 1
ATOM 6529 C C . ARG B 1 336 ? -24.266 -5.863 -14.305 1 97.12 336 ARG B C 1
ATOM 6531 O O . ARG B 1 336 ? -23.688 -5.625 -15.367 1 97.12 336 ARG B O 1
ATOM 6538 N N . LYS B 1 337 ? -25.094 -5 -13.742 1 96.81 337 LYS B N 1
ATOM 6539 C CA . LYS B 1 337 ? -25.547 -3.797 -14.43 1 96.81 337 LYS B CA 1
ATOM 6540 C C . LYS B 1 337 ? -24.578 -2.635 -14.195 1 96.81 337 LYS B C 1
ATOM 6542 O O . LYS B 1 337 ? -24.484 -1.732 -15.031 1 96.81 337 LYS B O 1
ATOM 6547 N N . THR B 1 338 ? -23.875 -2.719 -13.141 1 96.56 338 THR B N 1
ATOM 6548 C CA . THR B 1 338 ? -23.188 -1.503 -12.711 1 96.56 338 THR B CA 1
ATOM 6549 C C . THR B 1 338 ? -21.672 -1.695 -12.734 1 96.56 338 THR B C 1
ATOM 6551 O O . THR B 1 338 ? -20.922 -0.728 -12.617 1 96.56 338 THR B O 1
ATOM 6554 N N . ILE B 1 339 ? -21.141 -2.877 -12.938 1 95.88 339 ILE B N 1
ATOM 6555 C CA . ILE B 1 339 ? -19.719 -3.18 -12.773 1 95.88 339 ILE B CA 1
ATOM 6556 C C . ILE B 1 339 ? -18.906 -2.389 -13.789 1 95.88 339 ILE B C 1
ATOM 6558 O O . ILE B 1 339 ? -19.234 -2.354 -14.969 1 95.88 339 ILE B O 1
ATOM 6562 N N . LYS B 1 340 ? -17.891 -1.717 -13.258 1 92.06 340 LYS B N 1
ATOM 6563 C CA . LYS B 1 340 ? -17 -0.94 -14.109 1 92.06 340 LYS B CA 1
ATOM 6564 C C . LYS B 1 340 ? -15.594 -1.541 -14.125 1 92.06 340 LYS B C 1
ATOM 6566 O O . LYS B 1 340 ? -14.883 -1.458 -15.125 1 92.06 340 LYS B O 1
ATOM 6571 N N . ASN B 1 341 ? -15.172 -2.076 -13.055 1 93.25 341 ASN B N 1
ATOM 6572 C CA . ASN B 1 341 ? -13.867 -2.713 -12.93 1 93.25 341 ASN B CA 1
ATOM 6573 C C . ASN B 1 341 ? -13.883 -3.82 -11.883 1 93.25 341 ASN B C 1
ATOM 6575 O O . ASN B 1 341 ? -14.906 -4.062 -11.242 1 93.25 341 ASN B O 1
ATOM 6579 N N . SER B 1 342 ? -12.797 -4.48 -11.766 1 94.19 342 SER B N 1
ATOM 6580 C CA . SER B 1 342 ? -12.719 -5.652 -10.898 1 94.19 342 SER B CA 1
ATOM 6581 C C . SER B 1 342 ? -12.914 -5.266 -9.438 1 94.19 342 SER B C 1
ATOM 6583 O O . SER B 1 342 ? -13.352 -6.086 -8.625 1 94.19 342 SER B O 1
ATOM 6585 N N . ARG B 1 343 ? -12.57 -4.062 -9.094 1 95.69 343 ARG B N 1
ATOM 6586 C CA . ARG B 1 343 ? -12.758 -3.594 -7.727 1 95.69 343 ARG B CA 1
ATOM 6587 C C . ARG B 1 343 ? -14.227 -3.68 -7.316 1 95.69 343 ARG B C 1
ATOM 6589 O O . ARG B 1 343 ? -14.539 -3.998 -6.168 1 95.69 343 ARG B O 1
ATOM 6596 N N . ASP B 1 344 ? -15.117 -3.375 -8.234 1 97.25 344 ASP B N 1
ATOM 6597 C CA . ASP B 1 344 ? -16.547 -3.455 -7.953 1 97.25 344 ASP B CA 1
ATOM 6598 C C . ASP B 1 344 ? -16.953 -4.875 -7.57 1 97.25 344 ASP B C 1
ATOM 6600 O O . ASP B 1 344 ? -17.734 -5.074 -6.641 1 97.25 344 ASP B O 1
ATOM 6604 N N . PHE B 1 345 ? -16.438 -5.855 -8.281 1 97.56 345 PHE B N 1
ATOM 6605 C CA . PHE B 1 345 ? -16.688 -7.258 -7.973 1 97.56 345 PHE B CA 1
ATOM 6606 C C . PHE B 1 345 ? -16.141 -7.617 -6.602 1 97.56 345 PHE B C 1
ATOM 6608 O O . PHE B 1 345 ? -16.828 -8.234 -5.785 1 97.56 345 PHE B O 1
ATOM 6615 N N . ASP B 1 346 ? -14.898 -7.234 -6.387 1 97.81 346 ASP B N 1
ATOM 6616 C CA . ASP B 1 346 ? -14.227 -7.59 -5.145 1 97.81 346 ASP B CA 1
ATOM 6617 C C . ASP B 1 346 ? -14.867 -6.887 -3.949 1 97.81 346 ASP B C 1
ATOM 6619 O O . ASP B 1 346 ? -14.867 -7.418 -2.836 1 97.81 346 ASP B O 1
ATOM 6623 N N . ASP B 1 347 ? -15.367 -5.734 -4.195 1 97.81 347 ASP B N 1
ATOM 6624 C CA . ASP B 1 347 ? -16.062 -5.027 -3.125 1 97.81 347 ASP B CA 1
ATOM 6625 C C . ASP B 1 347 ? -17.406 -5.68 -2.828 1 97.81 347 ASP B C 1
ATOM 6627 O O . ASP B 1 347 ? -17.859 -5.703 -1.68 1 97.81 347 ASP B O 1
ATOM 6631 N N . ALA B 1 348 ? -18.062 -6.195 -3.816 1 97.62 348 ALA B N 1
ATOM 6632 C CA . ALA B 1 348 ? -19.391 -6.801 -3.678 1 97.62 348 ALA B CA 1
ATOM 6633 C C . ALA B 1 348 ? -19.297 -8.203 -3.084 1 97.62 348 ALA B C 1
ATOM 6635 O O . ALA B 1 348 ? -20.188 -8.641 -2.357 1 97.62 348 ALA B O 1
ATOM 6636 N N . TYR B 1 349 ? -18.188 -8.914 -3.398 1 97.62 349 TYR B N 1
ATOM 6637 C CA . TYR B 1 349 ? -18.156 -10.32 -3.027 1 97.62 349 TYR B CA 1
ATOM 6638 C C . TYR B 1 349 ? -16.906 -10.641 -2.209 1 97.62 349 TYR B C 1
ATOM 6640 O O . TYR B 1 349 ? -17.016 -11.039 -1.048 1 97.62 349 TYR B O 1
ATOM 6648 N N . THR B 1 350 ? -15.742 -10.391 -2.752 1 96.94 350 THR B N 1
ATOM 6649 C CA . THR B 1 350 ? -14.484 -10.883 -2.205 1 96.94 350 THR B CA 1
ATOM 6650 C C . THR B 1 350 ? -14.234 -10.305 -0.812 1 96.94 350 THR B C 1
ATOM 6652 O O . THR B 1 350 ? -13.891 -11.039 0.115 1 96.94 350 THR B O 1
ATOM 6655 N N . SER B 1 351 ? -14.359 -8.953 -0.711 1 96 351 SER B N 1
ATOM 6656 C CA . SER B 1 351 ? -14.125 -8.32 0.583 1 96 351 SER B CA 1
ATOM 6657 C C . SER B 1 351 ? -15.07 -8.867 1.646 1 96 351 SER B C 1
ATOM 6659 O O . SER B 1 351 ? -14.664 -9.117 2.779 1 96 351 SER B O 1
ATOM 6661 N N . LYS B 1 352 ? -16.312 -9.156 1.296 1 95.5 352 LYS B N 1
ATOM 6662 C CA . LYS B 1 352 ? -17.312 -9.664 2.23 1 95.5 352 LYS B CA 1
ATOM 6663 C C . LYS B 1 352 ? -17 -11.109 2.629 1 95.5 352 LYS B C 1
ATOM 6665 O O . LYS B 1 352 ? -17.203 -11.492 3.781 1 95.5 352 LYS B O 1
ATOM 6670 N N . LEU B 1 353 ? -16.531 -11.883 1.671 1 93.81 353 LEU B N 1
ATOM 6671 C CA . LEU B 1 353 ? -16.172 -13.266 1.947 1 93.81 353 LEU B CA 1
ATOM 6672 C C . LEU B 1 353 ? -15.039 -13.336 2.973 1 93.81 353 LEU B C 1
ATOM 6674 O O . LEU B 1 353 ? -14.953 -14.281 3.752 1 93.81 353 LEU B O 1
ATOM 6678 N N . LEU B 1 354 ? -14.227 -12.312 3.014 1 92.88 354 LEU B N 1
ATOM 6679 C CA . LEU B 1 354 ? -13.039 -12.289 3.871 1 92.88 354 LEU B CA 1
ATOM 6680 C C . LEU B 1 354 ? -13.281 -11.438 5.105 1 92.88 354 LEU B C 1
ATOM 6682 O O . LEU B 1 354 ? -12.359 -11.18 5.883 1 92.88 354 LEU B O 1
ATOM 6686 N N . ASP B 1 355 ? -14.469 -10.875 5.238 1 92.25 355 ASP B N 1
ATOM 6687 C CA . ASP B 1 355 ? -14.836 -10 6.344 1 92.25 355 ASP B CA 1
ATOM 6688 C C . ASP B 1 355 ? -13.938 -8.758 6.375 1 92.25 355 ASP B C 1
ATOM 6690 O O . ASP B 1 355 ? -13.438 -8.375 7.434 1 92.25 355 ASP B O 1
ATOM 6694 N N . LEU B 1 356 ? -13.625 -8.227 5.23 1 93.88 356 LEU B N 1
ATOM 6695 C CA . LEU B 1 356 ? -12.891 -6.98 5.09 1 93.88 356 LEU B CA 1
ATOM 6696 C C . LEU B 1 356 ? -13.836 -5.824 4.766 1 93.88 356 LEU B C 1
ATOM 6698 O O . LEU B 1 356 ? -14.891 -6.031 4.168 1 93.88 356 LEU B O 1
ATOM 6702 N N . PRO B 1 357 ? -13.453 -4.668 5.121 1 94.12 357 PRO B N 1
ATOM 6703 C CA . PRO B 1 357 ? -14.398 -3.555 5.055 1 94.12 357 PRO B CA 1
ATOM 6704 C C . PRO B 1 357 ? -14.656 -3.084 3.623 1 94.12 357 PRO B C 1
ATOM 6706 O O . PRO B 1 357 ? -15.68 -2.451 3.354 1 94.12 357 PRO B O 1
ATOM 6709 N N . SER B 1 358 ? -13.75 -3.363 2.689 1 95.94 358 SER B N 1
ATOM 6710 C CA . SER B 1 358 ? -13.938 -2.863 1.33 1 95.94 358 SER B CA 1
ATOM 6711 C C . SER B 1 358 ? -13.086 -3.648 0.335 1 95.94 358 SER B C 1
ATOM 6713 O O . SER B 1 358 ? -12.172 -4.375 0.728 1 95.94 358 SER B O 1
ATOM 6715 N N . GLY B 1 359 ? -13.414 -3.486 -0.964 1 96.56 359 GLY B N 1
ATOM 6716 C CA . GLY B 1 359 ? -12.594 -4.062 -2.018 1 96.56 359 GLY B CA 1
ATOM 6717 C C . GLY B 1 359 ? -11.18 -3.514 -2.037 1 96.56 359 GLY B C 1
ATOM 6718 O O . GLY B 1 359 ? -10.227 -4.25 -2.291 1 96.56 359 GLY B O 1
ATOM 6719 N N . ASP B 1 360 ? -11.016 -2.223 -1.727 1 96 360 ASP B N 1
ATOM 6720 C CA . ASP B 1 360 ? -9.68 -1.627 -1.67 1 96 360 ASP B CA 1
ATOM 6721 C C . ASP B 1 360 ? -8.844 -2.26 -0.561 1 96 360 ASP B C 1
ATOM 6723 O O . ASP B 1 360 ? -7.66 -2.549 -0.757 1 96 360 ASP B O 1
ATOM 6727 N N . TYR B 1 361 ? -9.508 -2.428 0.544 1 94.38 361 TYR B N 1
ATOM 6728 C CA . TYR B 1 361 ? -8.797 -3.02 1.67 1 94.38 361 TYR B CA 1
ATOM 6729 C C . TYR B 1 361 ? -8.367 -4.445 1.354 1 94.38 361 TYR B C 1
ATOM 6731 O O . TYR B 1 361 ? -7.309 -4.898 1.8 1 94.38 361 TYR B O 1
ATOM 6739 N N . TYR B 1 362 ? -9.195 -5.184 0.586 1 95.88 362 TYR B N 1
ATOM 6740 C CA . TYR B 1 362 ? -8.797 -6.496 0.091 1 95.88 362 TYR B CA 1
ATOM 6741 C C . TYR B 1 362 ? -7.543 -6.395 -0.767 1 95.88 362 TYR B C 1
ATOM 6743 O O . TYR B 1 362 ? -6.629 -7.215 -0.641 1 95.88 362 TYR B O 1
ATOM 6751 N N . TYR B 1 363 ? -7.457 -5.41 -1.647 1 96.19 363 TYR B N 1
ATOM 6752 C CA . TYR B 1 363 ? -6.285 -5.234 -2.5 1 96.19 363 TYR B CA 1
ATOM 6753 C C . TYR B 1 363 ? -5.035 -4.98 -1.667 1 96.19 363 TYR B C 1
ATOM 6755 O O . TYR B 1 363 ? -3.969 -5.527 -1.956 1 96.19 363 TYR B O 1
ATOM 6763 N N . TYR B 1 364 ? -5.184 -4.211 -0.649 1 94.31 364 TYR B N 1
ATOM 6764 C CA . TYR B 1 364 ? -4.031 -3.98 0.217 1 94.31 364 TYR B CA 1
ATOM 6765 C C . TYR B 1 364 ? -3.621 -5.262 0.932 1 94.31 364 TYR B C 1
ATOM 6767 O O . TYR B 1 364 ? -2.438 -5.605 0.972 1 94.31 364 TYR B O 1
ATOM 6775 N N . ALA B 1 365 ? -4.598 -5.98 1.409 1 93.5 365 ALA B N 1
ATOM 6776 C CA . ALA B 1 365 ? -4.348 -7.191 2.186 1 93.5 365 ALA B CA 1
ATOM 6777 C C . ALA B 1 365 ? -3.697 -8.273 1.325 1 93.5 365 ALA B C 1
ATOM 6779 O O . ALA B 1 365 ? -2.861 -9.039 1.809 1 93.5 365 ALA B O 1
ATOM 6780 N N . ALA B 1 366 ? -4.066 -8.297 0.079 1 95.19 366 ALA B N 1
ATOM 6781 C CA . ALA B 1 366 ? -3.65 -9.398 -0.785 1 95.19 366 ALA B CA 1
ATOM 6782 C C . ALA B 1 366 ? -2.398 -9.031 -1.575 1 95.19 366 ALA B C 1
ATOM 6784 O O . ALA B 1 366 ? -1.873 -9.852 -2.332 1 95.19 366 ALA B O 1
ATOM 6785 N N . SER B 1 367 ? -1.883 -7.859 -1.422 1 95.62 367 SER B N 1
ATOM 6786 C CA . SER B 1 367 ? -0.687 -7.441 -2.145 1 95.62 367 SER B CA 1
ATOM 6787 C C . SER B 1 367 ? 0.58 -7.938 -1.453 1 95.62 367 SER B C 1
ATOM 6789 O O . SER B 1 367 ? 0.859 -7.559 -0.313 1 95.62 367 SER B O 1
ATOM 6791 N N . PRO B 1 368 ? 1.425 -8.656 -2.145 1 95.81 368 PRO B N 1
ATOM 6792 C CA . PRO B 1 368 ? 2.607 -9.242 -1.513 1 95.81 368 PRO B CA 1
ATOM 6793 C C . PRO B 1 368 ? 3.668 -8.203 -1.162 1 95.81 368 PRO B C 1
ATOM 6795 O O . PRO B 1 368 ? 4.469 -8.414 -0.245 1 95.81 368 PRO B O 1
ATOM 6798 N N . VAL B 1 369 ? 3.686 -7.094 -1.806 1 95.44 369 VAL B N 1
ATOM 6799 C CA . VAL B 1 369 ? 4.766 -6.117 -1.701 1 95.44 369 VAL B CA 1
ATOM 6800 C C . VAL B 1 369 ? 4.879 -5.629 -0.259 1 95.44 369 VAL B C 1
ATOM 6802 O O . VAL B 1 369 ? 5.98 -5.34 0.218 1 95.44 369 VAL B O 1
ATOM 6805 N N . PHE B 1 370 ? 3.836 -5.633 0.496 1 93.12 370 PHE B N 1
ATOM 6806 C CA . PHE B 1 370 ? 3.82 -5.035 1.826 1 93.12 370 PHE B CA 1
ATOM 6807 C C . PHE B 1 370 ? 4.445 -5.977 2.85 1 93.12 370 PHE B C 1
ATOM 6809 O O . PHE B 1 370 ? 4.762 -5.566 3.967 1 93.12 370 PHE B O 1
ATOM 6816 N N . GLN B 1 371 ? 4.641 -7.266 2.479 1 93.56 371 GLN B N 1
ATOM 6817 C CA . GLN B 1 371 ? 5.262 -8.234 3.373 1 93.56 371 GLN B CA 1
ATOM 6818 C C . GLN B 1 371 ? 6.367 -9.016 2.662 1 93.56 371 GLN B C 1
ATOM 6820 O O . GLN B 1 371 ? 6.664 -10.156 3.02 1 93.56 371 GLN B O 1
ATOM 6825 N N . ILE B 1 372 ? 6.934 -8.398 1.693 1 95.38 372 ILE B N 1
ATOM 6826 C CA . ILE B 1 372 ? 7.879 -9.039 0.785 1 95.38 372 ILE B CA 1
ATOM 6827 C C . ILE B 1 372 ? 9.055 -9.609 1.579 1 95.38 372 ILE B C 1
ATOM 6829 O O . ILE B 1 372 ? 9.602 -10.656 1.225 1 95.38 372 ILE B O 1
ATOM 6833 N N . TYR B 1 373 ? 9.469 -9.031 2.717 1 95.25 373 TYR B N 1
ATOM 6834 C CA . TYR B 1 373 ? 10.68 -9.414 3.439 1 95.25 373 TYR B CA 1
ATOM 6835 C C . TYR B 1 373 ? 10.445 -10.664 4.277 1 95.25 373 TYR B C 1
ATOM 6837 O O . TYR B 1 373 ? 11.375 -11.195 4.879 1 95.25 373 TYR B O 1
ATOM 6845 N N . LYS B 1 374 ? 9.227 -11.203 4.25 1 95 374 LYS B N 1
ATOM 6846 C CA . LYS B 1 374 ? 8.922 -12.453 4.941 1 95 374 LYS B CA 1
ATOM 6847 C C . LYS B 1 374 ? 9.195 -13.656 4.047 1 95 374 LYS B C 1
ATOM 6849 O O . LYS B 1 374 ? 9.203 -14.797 4.52 1 95 374 LYS B O 1
ATOM 6854 N N . ILE B 1 375 ? 9.438 -13.43 2.77 1 96.75 375 ILE B N 1
ATOM 6855 C CA . ILE B 1 375 ? 9.734 -14.516 1.846 1 96.75 375 ILE B CA 1
ATOM 6856 C C . ILE B 1 375 ? 11.109 -15.109 2.168 1 96.75 375 ILE B C 1
ATOM 6858 O O . ILE B 1 375 ? 12.109 -14.391 2.203 1 96.75 375 ILE B O 1
ATOM 6862 N N . LYS B 1 376 ? 11.133 -16.406 2.459 1 97.69 376 LYS B N 1
ATOM 6863 C CA . LYS B 1 376 ? 12.375 -17.125 2.771 1 97.69 376 LYS B CA 1
ATOM 6864 C C . LYS B 1 376 ? 12.484 -18.406 1.966 1 97.69 376 LYS B C 1
ATOM 6866 O O . LYS B 1 376 ? 12.805 -19.469 2.518 1 97.69 376 LYS B O 1
ATOM 6871 N N . THR B 1 377 ? 12.148 -18.312 0.704 1 98.38 377 THR B N 1
ATOM 6872 C CA . THR B 1 377 ? 12.289 -19.344 -0.32 1 98.38 377 THR B CA 1
ATOM 6873 C C . THR B 1 377 ? 12.922 -18.781 -1.583 1 98.38 377 THR B C 1
ATOM 6875 O O . THR B 1 377 ? 12.562 -17.672 -2.021 1 98.38 377 THR B O 1
ATOM 6878 N N . PRO B 1 378 ? 13.961 -19.516 -2.131 1 98.69 378 PRO B N 1
ATOM 6879 C CA . PRO B 1 378 ? 14.484 -19 -3.396 1 98.69 378 PRO B CA 1
ATOM 6880 C C . PRO B 1 378 ? 13.391 -18.734 -4.426 1 98.69 378 PRO B C 1
ATOM 6882 O O . PRO B 1 378 ? 12.617 -19.641 -4.758 1 98.69 378 PRO B O 1
ATOM 6885 N N . LEU B 1 379 ? 13.273 -17.5 -4.84 1 98.88 379 LEU B N 1
ATOM 6886 C CA . LEU B 1 379 ? 12.195 -17.078 -5.719 1 98.88 379 LEU B CA 1
ATOM 6887 C C . LEU B 1 379 ? 12.734 -16.406 -6.973 1 98.88 379 LEU B C 1
ATOM 6889 O O . LEU B 1 379 ? 13.484 -15.422 -6.883 1 98.88 379 LEU B O 1
ATOM 6893 N N . LEU B 1 380 ? 12.43 -16.953 -8.102 1 98.88 380 LEU B N 1
ATOM 6894 C CA . LEU B 1 380 ? 12.672 -16.297 -9.383 1 98.88 380 LEU B CA 1
ATOM 6895 C C . LEU B 1 380 ? 11.445 -15.516 -9.836 1 98.88 380 LEU B C 1
ATOM 6897 O O . LEU B 1 380 ? 10.352 -16.062 -9.922 1 98.88 380 LEU B O 1
ATOM 6901 N N . VAL B 1 381 ? 11.641 -14.227 -10.062 1 98.88 381 VAL B N 1
ATOM 6902 C CA . VAL B 1 381 ? 10.57 -13.367 -10.555 1 98.88 381 VAL B CA 1
ATOM 6903 C C . VAL B 1 381 ? 10.852 -12.977 -12.008 1 98.88 381 VAL B C 1
ATOM 6905 O O . VAL B 1 381 ? 11.914 -12.43 -12.32 1 98.88 381 VAL B O 1
ATOM 6908 N N . ILE B 1 382 ? 9.922 -13.242 -12.875 1 98.62 382 ILE B N 1
ATOM 6909 C CA . ILE B 1 382 ? 10.008 -12.859 -14.281 1 98.62 382 ILE B CA 1
ATOM 6910 C C . ILE B 1 382 ? 8.875 -11.898 -14.633 1 98.62 382 ILE B C 1
ATOM 6912 O O . ILE B 1 382 ? 7.695 -12.234 -14.445 1 98.62 382 ILE B O 1
ATOM 6916 N N . ASN B 1 383 ? 9.195 -10.758 -15.062 1 97.69 383 ASN B N 1
ATOM 6917 C CA . ASN B 1 383 ? 8.172 -9.789 -15.461 1 97.69 383 ASN B CA 1
ATOM 6918 C C . ASN B 1 383 ? 8.68 -8.859 -16.562 1 97.69 383 ASN B C 1
ATOM 6920 O O . ASN B 1 383 ? 9.789 -9.039 -17.062 1 97.69 383 ASN B O 1
ATOM 6924 N N . SER B 1 384 ? 7.844 -8.008 -17.078 1 95.69 384 SER B N 1
ATOM 6925 C CA . SER B 1 384 ? 8.203 -7.043 -18.109 1 95.69 384 SER B CA 1
ATOM 6926 C C . SER B 1 384 ? 7.656 -5.656 -17.797 1 95.69 384 SER B C 1
ATOM 6928 O O . SER B 1 384 ? 6.625 -5.527 -17.125 1 95.69 384 SER B O 1
ATOM 6930 N N . ILE B 1 385 ? 8.281 -4.621 -18.281 1 94.88 385 ILE B N 1
ATOM 6931 C CA . ILE B 1 385 ? 7.898 -3.256 -17.938 1 94.88 385 ILE B CA 1
ATOM 6932 C C . ILE B 1 385 ? 6.734 -2.812 -18.828 1 94.88 385 ILE B C 1
ATOM 6934 O O . ILE B 1 385 ? 6.082 -1.807 -18.547 1 94.88 385 ILE B O 1
ATOM 6938 N N . ASP B 1 386 ? 6.414 -3.543 -19.891 1 91.94 386 ASP B N 1
ATOM 6939 C CA . ASP B 1 386 ? 5.352 -3.135 -20.812 1 91.94 386 ASP B CA 1
ATOM 6940 C C . ASP B 1 386 ? 4.102 -3.99 -20.609 1 91.94 386 ASP B C 1
ATOM 6942 O O . ASP B 1 386 ? 3.299 -4.145 -21.531 1 91.94 386 ASP B O 1
ATOM 6946 N N . ASP B 1 387 ? 3.992 -4.703 -19.469 1 93.62 387 ASP B N 1
ATOM 6947 C CA . ASP B 1 387 ? 2.803 -5.492 -19.156 1 93.62 387 ASP B CA 1
ATOM 6948 C C . ASP B 1 387 ? 1.557 -4.609 -19.109 1 93.62 387 ASP B C 1
ATOM 6950 O O . ASP B 1 387 ? 1.498 -3.656 -18.328 1 93.62 387 ASP B O 1
ATOM 6954 N N . PRO B 1 388 ? 0.591 -4.879 -19.891 1 92.19 388 PRO B N 1
ATOM 6955 C CA . PRO B 1 388 ? -0.593 -4.02 -19.906 1 92.19 388 PRO B CA 1
ATOM 6956 C C . PRO B 1 388 ? -1.604 -4.371 -18.828 1 92.19 388 PRO B C 1
ATOM 6958 O O . PRO B 1 388 ? -2.555 -3.621 -18.594 1 92.19 388 PRO B O 1
ATOM 6961 N N . MET B 1 389 ? -1.42 -5.477 -18.094 1 92.44 389 MET B N 1
ATOM 6962 C CA . MET B 1 389 ? -2.451 -5.984 -17.203 1 92.44 389 MET B CA 1
ATOM 6963 C C . MET B 1 389 ? -2.062 -5.758 -15.742 1 92.44 389 MET B C 1
ATOM 6965 O O . MET B 1 389 ? -2.928 -5.684 -14.867 1 92.44 389 MET B O 1
ATOM 6969 N N . ILE B 1 390 ? -0.8 -5.711 -15.484 1 94.56 390 ILE B N 1
ATOM 6970 C CA . ILE B 1 390 ? -0.353 -5.477 -14.117 1 94.56 390 ILE B CA 1
ATOM 6971 C C . ILE B 1 390 ? 0.592 -4.277 -14.078 1 94.56 390 ILE B C 1
ATOM 6973 O O . ILE B 1 390 ? 1.301 -4.008 -15.055 1 94.56 390 ILE B O 1
ATOM 6977 N N . SER B 1 391 ? 0.569 -3.588 -12.945 1 94.56 391 SER B N 1
ATOM 6978 C CA . SER B 1 391 ? 1.401 -2.396 -12.805 1 94.56 391 SER B CA 1
ATOM 6979 C C . SER B 1 391 ? 2.883 -2.758 -12.797 1 94.56 391 SER B C 1
ATOM 6981 O O . SER B 1 391 ? 3.297 -3.695 -12.117 1 94.56 391 SER B O 1
ATOM 6983 N N . PRO B 1 392 ? 3.662 -2.049 -13.539 1 93.69 392 PRO B N 1
ATOM 6984 C CA . PRO B 1 392 ? 5.105 -2.309 -13.547 1 93.69 392 PRO B CA 1
ATOM 6985 C C . PRO B 1 392 ? 5.828 -1.664 -12.367 1 93.69 392 PRO B C 1
ATOM 6987 O O . PRO B 1 392 ? 7.059 -1.568 -12.367 1 93.69 392 PRO B O 1
ATOM 6990 N N . ASP B 1 393 ? 5.066 -1.137 -11.414 1 92.06 393 ASP B N 1
ATOM 6991 C CA . ASP B 1 393 ? 5.691 -0.651 -10.188 1 92.06 393 ASP B CA 1
ATOM 6992 C C . ASP B 1 393 ? 6.211 -1.811 -9.344 1 92.06 393 ASP B C 1
ATOM 6994 O O . ASP B 1 393 ? 5.824 -1.955 -8.18 1 92.06 393 ASP B O 1
ATOM 6998 N N . TYR B 1 394 ? 7.145 -2.566 -9.93 1 97.12 394 TYR B N 1
ATOM 6999 C CA . TYR B 1 394 ? 7.734 -3.713 -9.242 1 97.12 394 TYR B CA 1
ATOM 7000 C C . TYR B 1 394 ? 8.633 -3.26 -8.102 1 97.12 394 TYR B C 1
ATOM 7002 O O . TYR B 1 394 ? 9.195 -2.166 -8.141 1 97.12 394 TYR B O 1
ATOM 7010 N N . PRO B 1 395 ? 8.742 -4.055 -7.082 1 97.25 395 PRO B N 1
ATOM 7011 C CA . PRO B 1 395 ? 9.539 -3.66 -5.918 1 97.25 395 PRO B CA 1
ATOM 7012 C C . PRO B 1 395 ? 11.039 -3.811 -6.156 1 97.25 395 PRO B C 1
ATOM 7014 O O . PRO B 1 395 ? 11.719 -4.516 -5.41 1 97.25 395 PRO B O 1
ATOM 7017 N N . PHE B 1 396 ? 11.602 -3.113 -7.117 1 97.69 396 PHE B N 1
ATOM 7018 C CA . PHE B 1 396 ? 13 -3.203 -7.523 1 97.69 396 PHE B CA 1
ATOM 7019 C C . PHE B 1 396 ? 13.922 -2.941 -6.34 1 97.69 396 PHE B C 1
ATOM 7021 O O . PHE B 1 396 ? 14.875 -3.691 -6.109 1 97.69 396 PHE B O 1
ATOM 7028 N N . LEU B 1 397 ? 13.656 -1.9 -5.562 1 97.19 397 LEU B N 1
ATOM 7029 C CA . LEU B 1 397 ? 14.5 -1.502 -4.441 1 97.19 397 LEU B CA 1
ATOM 7030 C C . LEU B 1 397 ? 14.5 -2.572 -3.354 1 97.19 397 LEU B C 1
ATOM 7032 O O . LEU B 1 397 ? 15.562 -2.961 -2.855 1 97.19 397 LEU B O 1
ATOM 7036 N N . ASP B 1 398 ? 13.367 -3.064 -3.014 1 96.81 398 ASP B N 1
ATOM 7037 C CA . ASP B 1 398 ? 13.258 -4.074 -1.964 1 96.81 398 ASP B CA 1
ATOM 7038 C C . ASP B 1 398 ? 13.891 -5.391 -2.4 1 96.81 398 ASP B C 1
ATOM 7040 O O . ASP B 1 398 ? 14.531 -6.074 -1.599 1 96.81 398 ASP B O 1
ATOM 7044 N N . ILE B 1 399 ? 13.695 -5.77 -3.658 1 98.06 399 ILE B N 1
ATOM 7045 C CA . ILE B 1 399 ? 14.273 -7.008 -4.168 1 98.06 399 ILE B CA 1
ATOM 7046 C C . ILE B 1 399 ? 15.797 -6.91 -4.16 1 98.06 399 ILE B C 1
ATOM 7048 O O . ILE B 1 399 ? 16.484 -7.887 -3.867 1 98.06 399 ILE B O 1
ATOM 7052 N N . SER B 1 400 ? 16.328 -5.762 -4.426 1 97.19 400 SER B N 1
ATOM 7053 C CA . SER B 1 400 ? 17.781 -5.551 -4.434 1 97.19 400 SER B CA 1
ATOM 7054 C C . SER B 1 400 ? 18.359 -5.676 -3.029 1 97.19 400 SER B C 1
ATOM 7056 O O . SER B 1 400 ? 19.578 -5.742 -2.863 1 97.19 400 SER B O 1
ATOM 7058 N N . ARG B 1 401 ? 17.5 -5.754 -2.023 1 94.69 401 ARG B N 1
ATOM 7059 C CA . ARG B 1 401 ? 17.953 -5.914 -0.643 1 94.69 401 ARG B CA 1
ATOM 7060 C C . ARG B 1 401 ? 17.531 -7.27 -0.087 1 94.69 401 ARG B C 1
ATOM 7062 O O . ARG B 1 401 ? 17.766 -7.566 1.088 1 94.69 401 ARG B O 1
ATOM 7069 N N . HIS B 1 402 ? 16.891 -8.039 -0.822 1 96.94 402 HIS B N 1
ATOM 7070 C CA . HIS B 1 402 ? 16.344 -9.312 -0.389 1 96.94 402 HIS B CA 1
ATOM 7071 C C . HIS B 1 402 ? 17.203 -10.477 -0.848 1 96.94 402 HIS B C 1
ATOM 7073 O O . HIS B 1 402 ? 17.266 -10.789 -2.039 1 96.94 402 HIS B O 1
ATOM 7079 N N . PRO B 1 403 ? 17.844 -11.18 -0.005 1 98.12 403 PRO B N 1
ATOM 7080 C CA . PRO B 1 403 ? 18.844 -12.172 -0.418 1 98.12 403 PRO B CA 1
ATOM 7081 C C . PRO B 1 403 ? 18.203 -13.406 -1.054 1 98.12 403 PRO B C 1
ATOM 7083 O O . PRO B 1 403 ? 18.906 -14.203 -1.697 1 98.12 403 PRO B O 1
ATOM 7086 N N . TRP B 1 404 ? 16.922 -13.625 -0.941 1 98.56 404 TRP B N 1
ATOM 7087 C CA . TRP B 1 404 ? 16.281 -14.867 -1.345 1 98.56 404 TRP B CA 1
ATOM 7088 C C . TRP B 1 404 ? 15.672 -14.742 -2.736 1 98.56 404 TRP B C 1
ATOM 7090 O O . TRP B 1 404 ? 15.219 -15.734 -3.314 1 98.56 404 TRP B O 1
ATOM 7100 N N . ILE B 1 405 ? 15.648 -13.516 -3.355 1 98.75 405 ILE B N 1
ATOM 7101 C CA . ILE B 1 405 ? 14.875 -13.289 -4.57 1 98.75 405 ILE B CA 1
ATOM 7102 C C . ILE B 1 405 ? 15.797 -12.859 -5.707 1 98.75 405 ILE B C 1
ATOM 7104 O O . ILE B 1 405 ? 16.703 -12.047 -5.504 1 98.75 405 ILE B O 1
ATOM 7108 N N . TYR B 1 406 ? 15.695 -13.43 -6.867 1 98.88 406 TYR B N 1
ATOM 7109 C CA . TYR B 1 406 ? 16.266 -13 -8.141 1 98.88 406 TYR B CA 1
ATOM 7110 C C . TYR B 1 406 ? 15.18 -12.57 -9.109 1 98.88 406 TYR B C 1
ATOM 7112 O O . TYR B 1 406 ? 14.266 -13.344 -9.406 1 98.88 406 TYR B O 1
ATOM 7120 N N . MET B 1 407 ? 15.242 -11.336 -9.57 1 98.88 407 MET B N 1
ATOM 7121 C CA . MET B 1 407 ? 14.219 -10.828 -10.477 1 98.88 407 MET B CA 1
ATOM 7122 C C . MET B 1 407 ? 14.805 -10.523 -11.852 1 98.88 407 MET B C 1
ATOM 7124 O O . MET B 1 407 ? 15.844 -9.867 -11.953 1 98.88 407 MET B O 1
ATOM 7128 N N . ALA B 1 408 ? 14.219 -11.055 -12.844 1 98.75 408 ALA B N 1
ATOM 7129 C CA . ALA B 1 408 ? 14.531 -10.758 -14.234 1 98.75 408 ALA B CA 1
ATOM 7130 C C . ALA B 1 408 ? 13.391 -9.977 -14.898 1 98.75 408 ALA B C 1
ATOM 7132 O O . ALA B 1 408 ? 12.305 -10.523 -15.117 1 98.75 408 ALA B O 1
ATOM 7133 N N . THR B 1 409 ? 13.625 -8.734 -15.18 1 98 409 THR B N 1
ATOM 7134 C CA . THR B 1 409 ? 12.625 -7.859 -15.789 1 98 409 THR B CA 1
ATOM 7135 C C . THR B 1 409 ? 13.008 -7.52 -17.234 1 98 409 THR B C 1
ATOM 7137 O O . THR B 1 409 ? 14.07 -6.945 -17.469 1 98 409 THR B O 1
ATOM 7140 N N . ALA B 1 410 ? 12.125 -7.84 -18.094 1 95.88 410 ALA B N 1
ATOM 7141 C CA . ALA B 1 410 ? 12.391 -7.562 -19.516 1 95.88 410 ALA B CA 1
ATOM 7142 C C . ALA B 1 410 ? 11.766 -6.238 -19.938 1 95.88 410 ALA B C 1
ATOM 7144 O O . ALA B 1 410 ? 10.758 -5.809 -19.359 1 95.88 410 ALA B O 1
ATOM 7145 N N . ASP B 1 411 ? 12.312 -5.625 -20.984 1 93.69 411 ASP B N 1
ATOM 7146 C CA . ASP B 1 411 ? 11.758 -4.391 -21.531 1 93.69 411 ASP B CA 1
ATOM 7147 C C . ASP B 1 411 ? 10.43 -4.648 -22.234 1 93.69 411 ASP B C 1
ATOM 7149 O O . ASP B 1 411 ? 9.547 -3.785 -22.234 1 93.69 411 ASP B O 1
ATOM 7153 N N . LEU B 1 412 ? 10.43 -5.801 -22.844 1 90.88 412 LEU B N 1
ATOM 7154 C CA . LEU B 1 412 ? 9.25 -6.211 -23.594 1 90.88 412 LEU B CA 1
ATOM 7155 C C . LEU B 1 412 ? 8.859 -7.648 -23.266 1 90.88 412 LEU B C 1
ATOM 7157 O O . LEU B 1 412 ? 9.727 -8.508 -23.094 1 90.88 412 LEU B O 1
ATOM 7161 N N . GLY B 1 413 ? 7.609 -7.859 -23.156 1 92.25 413 GLY B N 1
ATOM 7162 C CA . GLY B 1 413 ? 7.164 -9.219 -22.922 1 92.25 413 GLY B CA 1
ATOM 7163 C C . GLY B 1 413 ? 5.664 -9.328 -22.703 1 92.25 413 GLY B C 1
ATOM 7164 O O . GLY B 1 413 ? 5.105 -10.43 -22.766 1 92.25 413 GLY B O 1
ATOM 7165 N N . GLY B 1 414 ? 5.012 -8.109 -22.469 1 92.12 414 GLY B N 1
ATOM 7166 C CA . GLY B 1 414 ? 3.58 -8.148 -22.203 1 92.12 414 GLY B CA 1
ATOM 7167 C C . GLY B 1 414 ? 3.217 -8.945 -20.969 1 92.12 414 GLY B C 1
ATOM 7168 O O . GLY B 1 414 ? 4.008 -9.031 -20.016 1 92.12 414 GLY B O 1
ATOM 7169 N N . HIS B 1 415 ? 1.967 -9.344 -20.891 1 91.94 415 HIS B N 1
ATOM 7170 C CA . HIS B 1 415 ? 1.516 -10.148 -19.766 1 91.94 415 HIS B CA 1
ATOM 7171 C C . HIS B 1 415 ? 1.787 -11.625 -20 1 91.94 415 HIS B C 1
ATOM 7173 O O . HIS B 1 415 ? 1.057 -12.289 -20.75 1 91.94 415 HIS B O 1
ATOM 7179 N N . TYR B 1 416 ? 2.838 -12.156 -19.375 1 88.5 416 TYR B N 1
ATOM 7180 C CA . TYR B 1 416 ? 3.406 -13.492 -19.5 1 88.5 416 TYR B CA 1
ATOM 7181 C C . TYR B 1 416 ? 3.332 -13.977 -20.938 1 88.5 416 TYR B C 1
ATOM 7183 O O . TYR B 1 416 ? 2.84 -15.078 -21.203 1 88.5 416 TYR B O 1
ATOM 7191 N N . SER B 1 417 ? 3.83 -13.305 -21.875 1 88.81 417 SER B N 1
ATOM 7192 C CA . SER B 1 417 ? 3.822 -13.586 -23.312 1 88.81 417 SER B CA 1
ATOM 7193 C C . SER B 1 417 ? 5.234 -13.828 -23.828 1 88.81 417 SER B C 1
ATOM 7195 O O . SER B 1 417 ? 5.66 -14.977 -23.984 1 88.81 417 SER B O 1
ATOM 7197 N N . PHE B 1 418 ? 6.039 -12.75 -23.984 1 93.06 418 PHE B N 1
ATOM 7198 C CA . PHE B 1 418 ? 7.434 -12.977 -24.344 1 93.06 418 PHE B CA 1
ATOM 7199 C C . PHE B 1 418 ? 7.539 -13.875 -25.578 1 93.06 418 PHE B C 1
ATOM 7201 O O . PHE B 1 418 ? 8.273 -14.867 -25.562 1 93.06 418 PHE B O 1
ATOM 7208 N N . ILE B 1 419 ? 6.848 -13.625 -26.594 1 91.06 419 ILE B N 1
ATOM 7209 C CA . ILE B 1 419 ? 6.719 -14.531 -27.719 1 91.06 419 ILE B CA 1
ATOM 7210 C C . ILE B 1 419 ? 7.941 -14.406 -28.625 1 91.06 419 ILE B C 1
ATOM 7212 O O . ILE B 1 419 ? 8.219 -13.336 -29.156 1 91.06 419 ILE B O 1
ATOM 7216 N N . LYS B 1 420 ? 8.586 -15.516 -28.812 1 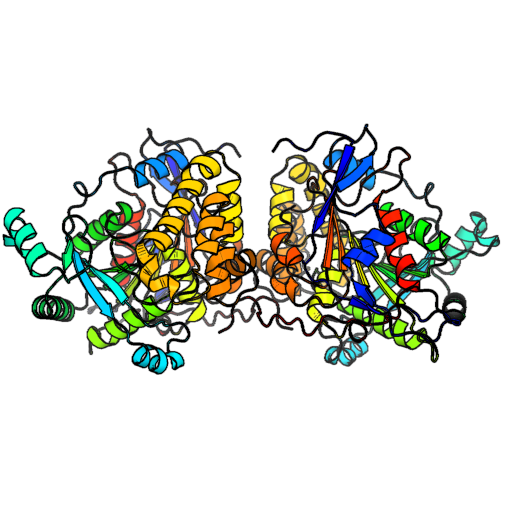92.44 420 LYS B N 1
ATOM 7217 C CA . LYS B 1 420 ? 9.734 -15.594 -29.703 1 92.44 420 LYS B CA 1
ATOM 7218 C C . LYS B 1 420 ? 9.305 -15.609 -31.156 1 92.44 420 LYS B C 1
ATOM 7220 O O . LYS B 1 420 ? 8.125 -15.828 -31.469 1 92.44 420 LYS B O 1
ATOM 7225 N N . PRO B 1 421 ? 10.266 -15.414 -32.062 1 89.25 421 PRO B N 1
ATOM 7226 C CA . PRO B 1 421 ? 9.93 -15.422 -33.5 1 89.25 421 PRO B CA 1
ATOM 7227 C C . PRO B 1 421 ? 9.312 -16.75 -33.938 1 89.25 421 PRO B C 1
ATOM 7229 O O . PRO B 1 421 ? 8.461 -16.75 -34.844 1 89.25 421 PRO B O 1
ATOM 7232 N N . ASN B 1 422 ? 9.625 -17.828 -33.312 1 87.81 422 ASN B N 1
ATOM 7233 C CA . ASN B 1 422 ? 9.094 -19.141 -33.719 1 87.81 422 ASN B CA 1
ATOM 7234 C C . ASN B 1 422 ? 7.75 -19.422 -33.062 1 87.81 422 ASN B C 1
ATOM 7236 O O . ASN B 1 422 ? 7.184 -20.5 -33.25 1 87.81 422 ASN B O 1
ATOM 7240 N N . GLY B 1 423 ? 7.363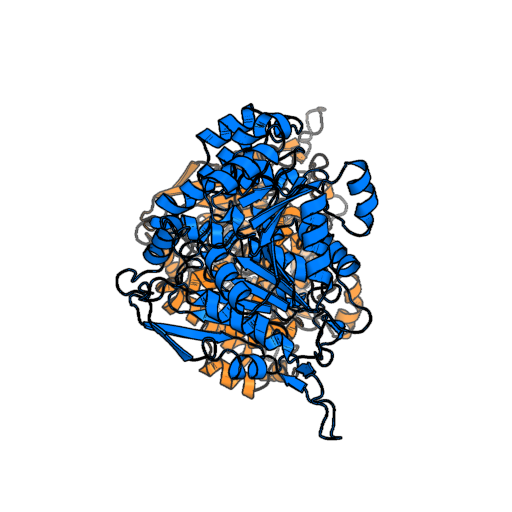 -18.5 -32.188 1 87.44 423 GLY B N 1
ATOM 7241 C CA . GLY B 1 423 ? 6.047 -18.625 -31.578 1 87.44 423 GLY B CA 1
ATOM 7242 C C . GLY B 1 423 ? 6.09 -19.219 -30.172 1 87.44 423 GLY B C 1
ATOM 7243 O O . GLY B 1 423 ? 5.074 -19.25 -29.484 1 87.44 423 GLY B O 1
ATOM 7244 N N . ASP B 1 424 ? 7.246 -19.641 -29.734 1 90.44 424 ASP B N 1
ATOM 7245 C CA . ASP B 1 424 ? 7.391 -20.172 -28.375 1 90.44 424 ASP B CA 1
ATOM 7246 C C . ASP B 1 424 ? 7.441 -19.062 -27.344 1 90.44 424 ASP B C 1
ATOM 7248 O O . ASP B 1 424 ? 7.66 -17.891 -27.703 1 90.44 424 ASP B O 1
ATOM 7252 N N . PHE B 1 425 ? 7.238 -19.438 -26.156 1 93.75 425 PHE B N 1
ATOM 7253 C CA . PHE B 1 425 ? 7.352 -18.484 -25.062 1 93.75 425 PHE B CA 1
ATOM 7254 C C . PHE B 1 425 ? 8.758 -18.5 -24.469 1 93.75 425 PHE B C 1
ATOM 7256 O O . PHE B 1 425 ? 9.234 -19.547 -24.031 1 93.75 425 PHE B O 1
ATOM 7263 N N . TRP B 1 426 ? 9.391 -17.344 -24.469 1 94.81 426 TRP B N 1
ATOM 7264 C CA . TRP B 1 426 ? 10.758 -17.219 -23.969 1 94.81 426 TRP B CA 1
ATOM 7265 C C . TRP B 1 426 ? 10.867 -17.719 -22.531 1 94.81 426 TRP B C 1
ATOM 7267 O O . TRP B 1 426 ? 11.812 -18.422 -22.188 1 94.81 426 TRP B O 1
ATOM 7277 N N . PHE B 1 427 ? 9.906 -17.469 -21.672 1 95.88 427 PHE B N 1
ATOM 7278 C CA . PHE B 1 427 ? 9.977 -17.766 -20.25 1 95.88 427 PHE B CA 1
ATOM 7279 C C . PHE B 1 427 ? 9.914 -19.266 -20 1 95.88 427 PHE B C 1
ATOM 7281 O O . PHE B 1 427 ? 10.367 -19.75 -18.969 1 95.88 427 PHE B O 1
ATOM 7288 N N . SER B 1 428 ? 9.258 -20.062 -20.875 1 96 428 SER B N 1
ATOM 7289 C CA . SER B 1 428 ? 9.109 -21.5 -20.656 1 96 428 SER B CA 1
ATOM 7290 C C . SER B 1 428 ? 10.461 -22.188 -20.578 1 96 428 SER B C 1
ATOM 7292 O O . SER B 1 428 ? 10.648 -23.109 -19.766 1 96 428 SER B O 1
ATOM 7294 N N . GLU B 1 429 ? 11.375 -21.75 -21.406 1 95.81 429 GLU B N 1
ATOM 7295 C CA . GLU B 1 429 ? 12.734 -22.281 -21.359 1 95.81 429 GLU B CA 1
ATOM 7296 C C . GLU B 1 429 ? 13.453 -21.859 -20.078 1 95.81 429 GLU B C 1
ATOM 7298 O O . GLU B 1 429 ? 14.203 -22.641 -19.5 1 95.81 429 GLU B O 1
ATOM 7303 N N . VAL B 1 430 ? 13.227 -20.625 -19.719 1 98 430 VAL B N 1
ATOM 7304 C CA . VAL B 1 430 ? 13.828 -20.094 -18.5 1 98 430 VAL B CA 1
ATOM 7305 C C . VAL B 1 430 ? 13.336 -20.891 -17.281 1 98 430 VAL B C 1
ATOM 7307 O O . VAL B 1 430 ? 14.133 -21.281 -16.422 1 98 430 VAL B O 1
ATOM 7310 N N . VAL B 1 431 ? 12.039 -21.156 -17.219 1 98.38 431 VAL B N 1
ATOM 7311 C CA . VAL B 1 431 ? 11.43 -21.906 -16.125 1 98.38 431 VAL B CA 1
ATOM 7312 C C . VAL B 1 431 ? 12.023 -23.312 -16.078 1 98.38 431 VAL B C 1
ATOM 7314 O O . VAL B 1 431 ? 12.391 -23.812 -15.016 1 98.38 431 VAL B O 1
ATOM 7317 N N . GLU B 1 432 ? 12.102 -23.953 -17.25 1 97.94 432 GLU B N 1
ATOM 7318 C CA . GLU B 1 432 ? 12.656 -25.297 -17.344 1 97.94 432 GLU B CA 1
ATOM 7319 C C . GLU B 1 432 ? 14.102 -25.328 -16.844 1 97.94 432 GLU B C 1
ATOM 7321 O O . GLU B 1 432 ? 14.469 -26.203 -16.047 1 97.94 432 GLU B O 1
ATOM 7326 N N . LYS B 1 433 ? 14.906 -24.422 -17.266 1 98.19 433 LYS B N 1
ATOM 7327 C CA . LYS B 1 433 ? 16.312 -24.375 -16.859 1 98.19 433 LYS B CA 1
ATOM 7328 C C . LYS B 1 433 ? 16.438 -24.125 -15.359 1 98.19 433 LYS B C 1
ATOM 7330 O O . LYS B 1 433 ? 17.312 -24.688 -14.703 1 98.19 433 LYS B O 1
ATOM 7335 N N . TRP B 1 434 ? 15.594 -23.219 -14.812 1 98.44 434 TRP B N 1
ATOM 7336 C CA . TRP B 1 434 ? 15.602 -22.984 -13.375 1 98.44 434 TRP B CA 1
ATOM 7337 C C . TRP B 1 434 ? 15.352 -24.281 -12.602 1 98.44 434 TRP B C 1
ATOM 7339 O O . TRP B 1 434 ? 16.156 -24.656 -11.742 1 98.44 434 TRP B O 1
ATOM 7349 N N . ILE B 1 435 ? 14.297 -24.953 -12.93 1 97.81 435 ILE B N 1
ATOM 7350 C CA . ILE B 1 435 ? 13.906 -26.156 -12.195 1 97.81 435 ILE B CA 1
ATOM 7351 C C . ILE B 1 435 ? 14.961 -27.25 -12.383 1 97.81 435 ILE B C 1
ATOM 7353 O O . ILE B 1 435 ? 15.367 -27.891 -11.422 1 97.81 435 ILE B O 1
ATOM 7357 N N . ASN B 1 436 ? 15.43 -27.422 -13.594 1 96.75 436 ASN B N 1
ATOM 7358 C CA . ASN B 1 436 ? 16.406 -28.453 -13.891 1 96.75 436 ASN B CA 1
ATOM 7359 C C . ASN B 1 436 ? 17.719 -28.219 -13.148 1 96.75 436 ASN B C 1
ATOM 7361 O O . ASN B 1 436 ? 18.375 -29.156 -12.695 1 96.75 436 ASN B O 1
ATOM 7365 N N . SER B 1 437 ? 18.125 -27.016 -13.008 1 96.88 437 SER B N 1
ATOM 7366 C CA . SER B 1 437 ? 19.406 -26.656 -12.406 1 96.88 437 SER B CA 1
ATOM 7367 C C . SER B 1 437 ? 19.438 -27.016 -10.922 1 96.88 437 SER B C 1
ATOM 7369 O O . SER B 1 437 ? 20.5 -27.219 -10.344 1 96.88 437 SER B O 1
ATOM 7371 N N . TRP B 1 438 ? 18.297 -27.078 -10.289 1 95.94 438 TRP B N 1
ATOM 7372 C CA . TRP B 1 438 ? 18.25 -27.359 -8.852 1 95.94 438 TRP B CA 1
ATOM 7373 C C . TRP B 1 438 ? 18.688 -28.781 -8.555 1 95.94 438 TRP B C 1
ATOM 7375 O O . TRP B 1 438 ? 18.984 -29.109 -7.402 1 95.94 438 TRP B O 1
ATOM 7385 N N . ARG B 1 439 ? 18.766 -29.656 -9.555 1 91.69 439 ARG B N 1
ATOM 7386 C CA . ARG B 1 439 ? 19.25 -31.031 -9.383 1 91.69 439 ARG B CA 1
ATOM 7387 C C . ARG B 1 439 ? 20.688 -31.047 -8.891 1 91.69 439 ARG B C 1
ATOM 7389 O O . ARG B 1 439 ? 21.141 -32.031 -8.305 1 91.69 439 ARG B O 1
ATOM 7396 N N . GLU B 1 440 ? 21.344 -29.922 -9.133 1 92.5 440 GLU B N 1
ATOM 7397 C CA . GLU B 1 440 ? 22.75 -29.844 -8.75 1 92.5 440 GLU B CA 1
ATOM 7398 C C . GLU B 1 440 ? 22.906 -29.406 -7.297 1 92.5 440 GLU B C 1
ATOM 7400 O O . GLU B 1 440 ? 23.984 -29.531 -6.715 1 92.5 440 GLU B O 1
ATOM 7405 N N . VAL B 1 441 ? 21.844 -28.906 -6.73 1 94.12 441 VAL B N 1
ATOM 7406 C CA . VAL B 1 441 ? 21.953 -28.328 -5.398 1 94.12 441 VAL B CA 1
ATOM 7407 C C . VAL B 1 441 ? 21.391 -29.312 -4.363 1 94.12 441 VAL B C 1
ATOM 7409 O O . VAL B 1 441 ? 20.469 -30.078 -4.66 1 94.12 441 VAL B O 1
ATOM 7412 N N . ASP B 1 442 ? 22.016 -29.344 -3.137 1 94 442 ASP B N 1
ATOM 7413 C CA . ASP B 1 442 ? 21.578 -30.172 -2.02 1 94 442 ASP B CA 1
ATOM 7414 C C . ASP B 1 442 ? 20.594 -29.422 -1.119 1 94 442 ASP B C 1
ATOM 7416 O O . ASP B 1 442 ? 20.875 -29.203 0.063 1 94 442 ASP B O 1
ATOM 7420 N N . VAL B 1 443 ? 19.453 -29 -1.714 1 95.44 443 VAL B N 1
ATOM 7421 C CA . VAL B 1 443 ? 18.453 -28.219 -1.023 1 95.44 443 VAL B CA 1
ATOM 7422 C C . VAL B 1 443 ? 17.078 -28.859 -1.197 1 95.44 443 VAL B C 1
ATOM 7424 O O . VAL B 1 443 ? 16.656 -29.156 -2.32 1 95.44 443 VAL B O 1
ATOM 7427 N N . GLN B 1 444 ? 16.422 -29.141 -0.141 1 94.38 444 GLN B N 1
ATOM 7428 C CA . GLN B 1 444 ? 15.039 -29.609 -0.187 1 94.38 444 GLN B CA 1
ATOM 7429 C C . GLN B 1 444 ? 14.078 -28.516 0.277 1 94.38 444 GLN B C 1
ATOM 7431 O O . GLN B 1 444 ? 13.023 -28.328 -0.328 1 94.38 444 GLN B O 1
ATOM 7436 N N . THR B 1 445 ? 14.461 -27.859 1.346 1 95.56 445 THR B N 1
ATOM 7437 C CA . THR B 1 445 ? 13.664 -26.781 1.929 1 95.56 445 THR B CA 1
ATOM 7438 C C . THR B 1 445 ? 14.539 -25.594 2.293 1 95.56 445 THR B C 1
ATOM 7440 O O . THR B 1 445 ? 15.766 -25.672 2.227 1 95.56 445 THR B O 1
ATOM 7443 N N . PRO B 1 446 ? 13.898 -24.469 2.664 1 95.69 446 PRO B N 1
ATOM 7444 C CA . PRO B 1 446 ? 14.672 -23.266 3.018 1 95.69 446 PRO B CA 1
ATOM 7445 C C . PRO B 1 446 ? 15.656 -23.516 4.156 1 95.69 446 PRO B C 1
ATOM 7447 O O . PRO B 1 446 ? 16.656 -22.812 4.277 1 95.69 446 PRO B O 1
ATOM 7450 N N . SER B 1 447 ? 15.414 -24.484 4.996 1 94.75 447 SER B N 1
ATOM 7451 C CA . SER B 1 447 ? 16.297 -24.766 6.125 1 94.75 447 SER B CA 1
ATOM 7452 C C . SER B 1 447 ? 17.672 -25.219 5.656 1 94.75 447 SER B C 1
ATOM 7454 O O . SER B 1 447 ? 18.641 -25.172 6.418 1 94.75 447 SER B O 1
ATOM 7456 N N . ASP B 1 448 ? 17.766 -25.656 4.426 1 95.62 448 ASP B N 1
ATOM 7457 C CA . ASP B 1 448 ? 19.031 -26.156 3.877 1 95.62 448 ASP B CA 1
ATOM 7458 C C . ASP B 1 448 ? 19.844 -25.016 3.252 1 95.62 448 ASP B C 1
ATOM 7460 O O . ASP B 1 448 ? 20.984 -25.234 2.824 1 95.62 448 ASP B O 1
ATOM 7464 N N . VAL B 1 449 ? 19.234 -23.812 3.182 1 96.38 449 VAL B N 1
ATOM 7465 C CA . VAL B 1 449 ? 19.828 -22.672 2.502 1 96.38 449 VAL B CA 1
ATOM 7466 C C . VAL B 1 449 ? 20.609 -21.828 3.504 1 96.38 449 VAL B C 1
ATOM 7468 O O . VAL B 1 449 ? 20.203 -21.688 4.66 1 96.38 449 VAL B O 1
ATOM 7471 N N . LEU B 1 450 ? 21.688 -21.312 3.078 1 95.69 450 LEU B N 1
ATOM 7472 C CA . LEU B 1 450 ? 22.516 -20.453 3.924 1 95.69 450 LEU B CA 1
ATOM 7473 C C . LEU B 1 450 ? 22.234 -18.969 3.629 1 95.69 450 LEU B C 1
ATOM 7475 O O . LEU B 1 450 ? 22.656 -18.453 2.592 1 95.69 450 LEU B O 1
ATOM 7479 N N . ASP B 1 451 ? 21.547 -18.312 4.582 1 94.5 451 ASP B N 1
ATOM 7480 C CA . ASP B 1 451 ? 21.266 -16.906 4.375 1 94.5 451 ASP B CA 1
ATOM 7481 C C . ASP B 1 451 ? 22.094 -16.031 5.305 1 94.5 451 ASP B C 1
ATOM 7483 O O . ASP B 1 451 ? 21.875 -14.82 5.402 1 94.5 451 ASP B O 1
ATOM 7487 N N . HIS B 1 452 ? 23.031 -16.656 6.043 1 91.75 452 HIS B N 1
ATOM 7488 C CA . HIS B 1 452 ? 24 -15.992 6.887 1 91.75 452 HIS B CA 1
ATOM 7489 C C . HIS B 1 452 ? 23.328 -15.172 7.977 1 91.75 452 HIS B C 1
ATOM 7491 O O . HIS B 1 452 ? 23.766 -14.055 8.281 1 91.75 452 HIS B O 1
ATOM 7497 N N . GLY B 1 453 ? 22.234 -15.586 8.438 1 89.56 453 GLY B N 1
ATOM 7498 C CA . GLY B 1 453 ? 21.547 -14.953 9.555 1 89.56 453 GLY B CA 1
ATOM 7499 C C . GLY B 1 453 ? 20.766 -13.727 9.148 1 89.56 453 GLY B C 1
ATOM 7500 O O . GLY B 1 453 ? 20.406 -12.906 10 1 89.56 453 GLY B O 1
ATOM 7501 N N . TRP B 1 454 ? 20.453 -13.586 7.883 1 92.62 454 TRP B N 1
ATOM 7502 C CA . TRP B 1 454 ? 19.672 -12.453 7.414 1 92.62 454 TRP B CA 1
ATOM 7503 C C . TRP B 1 454 ? 18.312 -12.422 8.086 1 92.62 454 TRP B C 1
ATOM 7505 O O . TRP B 1 454 ? 17.625 -13.445 8.195 1 92.62 454 TRP B O 1
ATOM 7515 N N . HIS B 1 455 ? 17.969 -11.242 8.633 1 88.62 455 HIS B N 1
ATOM 7516 C CA . HIS B 1 455 ? 16.688 -11.094 9.312 1 88.62 455 HIS B CA 1
ATOM 7517 C C . HIS B 1 455 ? 16.172 -9.656 9.219 1 88.62 455 HIS B C 1
ATOM 7519 O O . HIS B 1 455 ? 16.953 -8.711 9.32 1 88.62 455 HIS B O 1
ATOM 7525 N N . VAL B 1 456 ? 14.992 -9.523 8.828 1 87.19 456 VAL B N 1
ATOM 7526 C CA . VAL B 1 456 ? 14.258 -8.266 8.906 1 87.19 456 VAL B CA 1
ATOM 7527 C C . VAL B 1 456 ? 13.047 -8.43 9.812 1 87.19 456 VAL B C 1
ATOM 7529 O O . VAL B 1 456 ? 12.195 -9.289 9.586 1 87.19 456 VAL B O 1
ATOM 7532 N N . ASP B 1 457 ? 13.016 -7.695 10.898 1 79.81 457 ASP B N 1
ATOM 7533 C CA . ASP B 1 457 ? 11.945 -7.805 11.883 1 79.81 457 ASP B CA 1
ATOM 7534 C C . ASP B 1 457 ? 10.992 -6.613 11.797 1 79.81 457 ASP B C 1
ATOM 7536 O O . ASP B 1 457 ? 10.93 -5.789 12.711 1 79.81 457 ASP B O 1
ATOM 7540 N N . VAL B 1 458 ? 10.453 -6.402 10.672 1 77.5 458 VAL B N 1
ATOM 7541 C CA . VAL B 1 458 ? 9.508 -5.297 10.57 1 77.5 458 VAL B CA 1
ATOM 7542 C C . VAL B 1 458 ? 8.227 -5.773 9.891 1 77.5 458 VAL B C 1
ATOM 7544 O O . VAL B 1 458 ? 8.273 -6.59 8.969 1 77.5 458 VAL B O 1
ATOM 7547 N N . GLU B 1 459 ? 7.098 -5.445 10.508 1 73.88 459 GLU B N 1
ATOM 7548 C CA . GLU B 1 459 ? 5.805 -5.785 9.914 1 73.88 459 GLU B CA 1
ATOM 7549 C C . GLU B 1 459 ? 4.965 -4.535 9.68 1 73.88 459 GLU B C 1
ATOM 7551 O O . GLU B 1 459 ? 4.914 -3.641 10.523 1 73.88 459 GLU B O 1
ATOM 7556 N N . LEU B 1 460 ? 4.578 -4.234 8.477 1 74.25 460 LEU B N 1
ATOM 7557 C CA . LEU B 1 460 ? 3.592 -3.193 8.203 1 74.25 460 LEU B CA 1
ATOM 7558 C C . LEU B 1 460 ? 2.197 -3.643 8.617 1 74.25 460 LEU B C 1
ATOM 7560 O O . LEU B 1 460 ? 1.855 -4.82 8.492 1 74.25 460 LEU B O 1
ATOM 7564 N N . PRO B 1 461 ? 1.345 -2.719 8.945 1 63.47 461 PRO B N 1
ATOM 7565 C CA . PRO B 1 461 ? 1.698 -1.368 9.391 1 63.47 461 PRO B CA 1
ATOM 7566 C C . PRO B 1 461 ? 2.51 -1.367 10.68 1 63.47 461 PRO B C 1
ATOM 7568 O O . PRO B 1 461 ? 2.443 -2.324 11.461 1 63.47 461 PRO B O 1
ATOM 7571 N N . LEU B 1 462 ? 3.455 -0.476 10.75 1 59 462 LEU B N 1
ATOM 7572 C CA . LEU B 1 462 ? 4.285 -0.341 11.945 1 59 462 LEU B CA 1
ATOM 7573 C C . LEU B 1 462 ? 3.42 -0.228 13.195 1 59 462 LEU B C 1
ATOM 7575 O O . LEU B 1 462 ? 2.457 0.542 13.227 1 59 462 LEU B O 1
ATOM 7579 N N . ARG B 1 463 ? 3.057 -1.466 13.906 1 50.34 463 ARG B N 1
ATOM 7580 C CA . ARG B 1 463 ? 2.244 -1.718 15.094 1 50.34 463 ARG B CA 1
ATOM 7581 C C . ARG B 1 463 ? 2.746 -0.908 16.281 1 50.34 463 ARG B C 1
ATOM 7583 O O . ARG B 1 463 ? 2.029 -0.738 17.266 1 50.34 463 ARG B O 1
ATOM 7590 N N . GLU B 1 464 ? 4.043 -0.503 16.469 1 47.12 464 GLU B N 1
ATOM 7591 C CA . GLU B 1 464 ? 4.387 0.02 17.781 1 47.12 464 GLU B CA 1
ATOM 7592 C C . GLU B 1 464 ? 4.043 1.502 17.906 1 47.12 464 GLU B C 1
ATOM 7594 O O . GLU B 1 464 ? 4.254 2.268 16.953 1 47.12 464 GLU B O 1
#

pLDDT: mean 91.76, std 10.03, range [31.56, 98.88]

Sequence (928 aa):
MLPNWGFRNTVHSYHAENPIELPLKSSNDCASGNSVVSLDKFVEKNIPEIKDGARHYLKPTLFTGTLQTLHTFKGDFHTKYPVYFAREIVSLSHEEAKELKGTFKHIHAGEFTLDYLVNPPSEELNDEYFSRKCKETMPEGYPRLHPRCRYYAPNELAQLKNEWKQDNSPISIILPGLAGGIQEAPIRATCYKLQQKGHRVVVLNQRGCSRSKITTPHMFTGLDTDDLKYILHKFHDEYELDDEKRQFHAIGYSFGGLQIANYLIKEGKNTLLTSAITVSSPWNLYNSMLHISNSWSGRYLFEPAVNSFLLRMVKNNKEVLKENPIFSQERYDHLRKTIKNSRDFDDAYTSKLLDLPSGDYYYYAASPVFQIYKIKTPLLVINSIDDPMISPDYPFLDISRHPWIYMATADLGGHYSFIKPNGDFWFSEVVEKWINSWREVDVQTPSDVLDHGWHVDVELPLREMLPNWGFRNTVHSYHAENPIELPLKSSNDCASGNSVVSLDKFVEKNIPEIKDGARHYLKPTLFTGTLQTLHTFKGDFHTKYPVYFAREIVSLSHEEAKELKGTFKHIHAGEFTLDYLVNPPSEELNDEYFSRKCKETMPEGYPRLHPRCRYYAPNELAQLKNEWKQDNSPISIILPGLAGGIQEAPIRATCYKLQQKGHRVVVLNQRGCSRSKITTPHMFTGLDTDDLKYILHKFHDEYELDDEKRQFHAIGYSFGGLQIANYLIKEGKNTLLTSAITVSSPWNLYNSMLHISNSWSGRYLFEPAVNSFLLRMVKNNKEVLKENPIFSQERYDHLRKTIKNSRDFDDAYTSKLLDLPSGDYYYYAASPVFQIYKIKTPLLVINSIDDPMISPDYPFLDISRHPWIYMATADLGGHYSFIKPNGDFWFSEVVEKWINSWREVDVQTPSDVLDHGWHVDVELPLRE

Nearest PDB structures (foldseek):
  7wwh-assembly2_B  TM=6.837E-01  e=7.555E-07  Parageobacillus thermoglucosidasius
  2qzp-assembly1_A  TM=6.513E-01  e=3.132E-07  Aeropyrum pernix
  4zxf-assembly1_A  TM=5.585E-01  e=1.822E-06  Saccharomyces cerevisiae S288C
  4zxf-assembly2_B  TM=5.697E-01  e=3.417E-06  Saccharomyces cerevisiae S288C
  8erl-assembly1_B  TM=6.250E-01  e=6.727E-04  Bos taurus

Radius of gyration: 30.97 Å; Cα contacts (8 Å, |Δi|>4): 1928; chains: 2; bounding box: 74×97×71 Å

Organism: Pichia kudriavzevii (NCBI:txid4909)

Foldseek 3Di:
DPQQFFFKKFKAKFAAPFFWWFFFDDDPDDPDDGDIDAPLRLCCVLPVCQHHGRIDGFAGVQGFLLSLVVCQVPDQCCVVQVWAWAKDKDFADPVRQVVCCVPQVPDDGWIWMKIKTDDDDPQCVDPVSVVVVQVVQPDPPFDRADPRYHYDDPVRVVVVLVVLQPDQAAEEEEEEADLDDPSGNLNSLLSRLQVVVPHIYMYIYFALHRRHHGQALDGDALLNQRVVVVVLVVCCVSRPDDPAQRAYEYEYAASRLLSVLNNLLVCQQNGQHQAYEYALYAQFQLQLQVLLCVDPCSQPPVFVVSVVSLLVSCVVHVVNNVVDVLSPPVLSVVCVVDPRGVQSVCQSHVCVSVVHDGSNVSRVVSRSNQRNQSRLHQYEYEEECRASRGHNPDPSVVNNNHNRYMYMYMPHAYRQRCAHNVGRRPVSVVSSSVSVSCVRGRTRGSVSMGRPPDDDPAHPPRPD/DPQQFFFKKFKAKFAAPFFWWFFFDDDPPDPDDGDIDAPLRLCCVLPVCQHHGRIDGFAGVQGFLLSLVVCQVPDQCCVVQVWAWAKDKDFDDQVRQVVCCVPQVPDDGWIWMKIKTDDDDPQCVDPVSVVVVQVVQPDPPFDRADPRYHYDDPVRVVVVLVVLQPDQAAEEEEEEADLDDPSGNLNSLLSRLQVVVPHIYMYIYFALHRRHHGQALDGDALLNQRVVVVVLVVCCVSRDDDPAQRAYEYEYAASRLLSVLNNLLVCQQNDQHQAYEYALYAQFQVQLQVLLCVDPCSQPPVFVVSVVSLLVSCVVHVVNNVVDVLSPPVLSVVCVVDPRGVQSVCQSHVCVSVVHDGSNVSRVVSRSNQRNQSRLHQYEYEEECRARRGHNPDPSVVNNNHNRYMYMYMPHAYRQRCAHNVGRRPVSVVSSSVSVSCVRGRTRGSVSMGRPPDDDDQHPPRPD